Protein 2HZG (pdb70)

InterPro domains:
  IPR013341 Mandelate racemase, N-terminal domain [PF02746] (23-125)
  IPR013342 Mandelate racemase, C-terminal domain [PF13378] (148-365)
  IPR013342 Mandelate racemase, C-terminal domain [SM00922] (144-246)
  IPR029017 Enolase-like, N-terminal [G3DSA:3.30.390.10] (1-122)
  IPR029017 Enolase-like, N-terminal [SSF54826] (1-125)
  IPR034593 D-galactonate dehydratase DgoD-like [PTHR48080] (22-373)
  IPR036849 Enolase-like, C-terminal domain superfamily [G3DSA:3.20.20.120] (123-364)
  IPR036849 Enolase-like, C-terminal domain superfamily [SSF51604] (113-375)

Radius of gyration: 26.07 Å; Cα contacts (8 Å, |Δi|>4): 2060; chains: 2; bounding box: 71×56×74 Å

Foldseek 3Di:
DKFWADKAWFWFADPDDDPAPFLAGIWIKIWIDIPNFIFIFTASDDRPLLVCLQFPPAPDQQQHRLVVLGHGQDQPAPVSLVVSLVSLCRRNVVVVSSLRNLLGVSLRSLQRVQVVVFFESLVSVPFPFFAWFQAAAEEEQDLAQQVLLVVLLVCQVVPRLEYEYEDRCALVDALVRNLSNLVSNLNSNDPRGAYAYEYQQNCALVLPSLLSNLVSCVVSVHQAYENVHDLPNQQSLQSNQPPDGNHFYEYAQQASELVSQVCNVVRNRGQEYEYFSSRNSFQVSLLVSVVSCVVVVHQYEYDDQFAQLSVLRRQSSCRNVHVSRHYYDNNDRDVLRDQQWPDHFDADPVNTTTNDRTTRSRTHGDLVSSVPGGDFDFDDDPNDTSDTRDDRD/DWFWADKAWFWFADPDDDPPPAQQRIWIKIWIAIPNQIFIFIFSDDRVLLVCLQFPPAPDQQQHRLVVLGGGQDQAAPVSLVSSLVNLCRRNVVVVSSLRNLLGVSLRSLQRNLRVVFHESLVSLPFPFFAWAQAEAEEEQDLALVVLLVVLLVCVVVPHLEYEYEARCALVDDLVRNLSRLVSNLNNNDLRGAYAYEYQANCALPLVSLLSNLVSCLVSVHQEYENVHDLPNQQSLQVNQPPDGNHWYEYADQASELVSQVSCVPSNVTQEYEYQSSRHSFQNRLLVSVVVCVVRNHAYEYDDAYAQLSVLRRQSSCRNVHVSHHYYDNPDHDPLRDQQWPDHFAADPVNTTINDRTGRSHTHGDPVSSVPGGDFDFDDDPNHTSDTRDD

Nearest PDB structures (foldseek):
  2hzg-assembly1_B  TM=9.541E-01  e=4.965E-82  Cereibacter sphaeroides
  3op2-assembly1_B  TM=8.768E-01  e=7.389E-28  Bordetella bronchiseptica
  3op2-assembly1_A  TM=8.626E-01  e=6.553E-28  Bordetella bronchiseptica
  3h12-assembly1_A  TM=8.574E-01  e=2.972E-25  Bordetella bronchiseptica
  3bjs-assembly1_B  TM=8.430E-01  e=2.799E-25  Polaromonas sp. JS666

CATH classification: 3.30.390.10 (+1 more: 3.20.20.120)

Organism: Cereibacter sphaeroides (strain ATCC 17023 / DSM 158 / JCM 6121 / CCUG 31486 / LMG 2827 / NBRC 12203 / NCIMB 8253 / ATH 2.4.1.) (NCBI:txid272943)

Structure (mmCIF, N/CA/C/O backbone):
data_2HZG
#
_entry.id   2HZG
#
_cell.length_a   62.172
_cell.length_b   117.727
_cell.length_c   132.708
_cell.angle_alpha   90.00
_cell.angle_beta   90.00
_cell.angle_gamma   90.00
#
_symmetry.space_group_name_H-M   'P 21 21 21'
#
loop_
_entity.id
_entity.type
_entity.pdbx_description
1 polymer 'Mandelate racemase/muconate lactonizing enzyme/Enolase superfamily'
2 non-polymer 'SODIUM ION'
3 non-polymer GLYCEROL
4 water water
#
loop_
_atom_site.group_PDB
_atom_site.id
_atom_site.type_symbol
_atom_site.label_atom_id
_atom_site.label_alt_id
_atom_site.label_comp_id
_atom_site.label_asym_id
_atom_site.label_entity_id
_atom_site.label_seq_id
_atom_site.pdbx_PDB_ins_code
_atom_site.Cartn_x
_atom_site.Cartn_y
_atom_site.Cartn_z
_atom_site.occupancy
_atom_site.B_iso_or_equiv
_atom_site.auth_seq_id
_atom_site.auth_comp_id
_atom_site.auth_asym_id
_atom_site.auth_atom_id
_atom_site.pdbx_PDB_model_num
ATOM 1 N N . SER A 1 2 ? -8.047 -6.813 46.664 1.00 36.32 2 SER A N 1
ATOM 2 C CA . SER A 1 2 ? -7.157 -7.460 45.648 1.00 35.76 2 SER A CA 1
ATOM 3 C C . SER A 1 2 ? -6.330 -6.391 44.948 1.00 34.25 2 SER A C 1
ATOM 4 O O . SER A 1 2 ? -6.730 -5.229 44.900 1.00 35.39 2 SER A O 1
ATOM 7 N N . LEU A 1 3 ? -5.196 -6.785 44.380 1.00 32.06 3 LEU A N 1
ATOM 8 C CA . LEU A 1 3 ? -4.235 -5.826 43.844 1.00 29.52 3 LEU A CA 1
ATOM 9 C C . LEU A 1 3 ? -4.290 -5.630 42.334 1.00 27.64 3 LEU A C 1
ATOM 10 O O . LEU A 1 3 ? -4.426 -6.599 41.576 1.00 26.78 3 LEU A O 1
ATOM 15 N N . LYS A 1 4 ? -4.142 -4.373 41.926 1.00 25.54 4 LYS A N 1
ATOM 16 C CA . LYS A 1 4 ? -3.976 -3.983 40.533 1.00 25.02 4 LYS A CA 1
ATOM 17 C C . LYS A 1 4 ? -2.740 -3.089 40.398 1.00 23.89 4 LYS A C 1
ATOM 18 O O . LYS A 1 4 ? -2.469 -2.244 41.272 1.00 23.44 4 LYS A O 1
ATOM 24 N N . ILE A 1 5 ? -2.002 -3.263 39.305 1.00 22.01 5 ILE A N 1
ATOM 25 C CA . ILE A 1 5 ? -0.878 -2.374 38.992 1.00 20.84 5 ILE A CA 1
ATOM 26 C C . ILE A 1 5 ? -1.401 -0.970 38.744 1.00 20.46 5 ILE A C 1
ATOM 27 O O . ILE A 1 5 ? -2.166 -0.739 37.806 1.00 20.15 5 ILE A O 1
ATOM 32 N N . ASP A 1 6 ? -0.995 -0.028 39.594 1.00 20.10 6 ASP A N 1
ATOM 33 C CA A ASP A 1 6 ? -1.431 1.371 39.563 0.50 20.14 6 ASP A CA 1
ATOM 34 C CA B ASP A 1 6 ? -1.468 1.334 39.387 0.50 19.78 6 ASP A CA 1
ATOM 35 C C . ASP A 1 6 ? -0.375 2.297 38.951 1.00 19.73 6 ASP A C 1
ATOM 36 O O . ASP A 1 6 ? -0.675 3.397 38.526 1.00 20.58 6 ASP A O 1
ATOM 45 N N . ALA A 1 7 ? 0.885 1.868 38.973 1.00 18.51 7 ALA A N 1
ATOM 46 C CA . ALA A 1 7 ? 1.989 2.723 38.500 1.00 17.55 7 ALA A CA 1
ATOM 47 C C . ALA A 1 7 ? 3.146 1.868 38.004 1.00 16.79 7 ALA A C 1
ATOM 48 O O . ALA A 1 7 ? 3.439 0.803 38.568 1.00 15.77 7 ALA A O 1
ATOM 50 N N . VAL A 1 8 ? 3.795 2.331 36.947 1.00 16.81 8 VAL A N 1
ATOM 51 C CA . VAL A 1 8 ? 5.039 1.717 36.485 1.00 16.63 8 VAL A CA 1
ATOM 52 C C . VAL A 1 8 ? 5.907 2.882 36.105 1.00 17.50 8 VAL A C 1
ATOM 53 O O . VAL A 1 8 ? 5.631 3.572 35.106 1.00 17.13 8 VAL A O 1
ATOM 57 N N . ASP A 1 9 ? 6.943 3.114 36.913 1.00 16.38 9 ASP A N 1
ATOM 58 C CA . ASP A 1 9 ? 7.854 4.213 36.680 1.00 16.98 9 ASP A CA 1
ATOM 59 C C . ASP A 1 9 ? 9.187 3.700 36.183 1.00 16.72 9 ASP A C 1
ATOM 60 O O . ASP A 1 9 ? 9.754 2.734 36.734 1.00 16.19 9 ASP A O 1
ATOM 65 N N . LEU A 1 10 ? 9.661 4.374 35.140 1.00 16.65 10 LEU A N 1
ATOM 66 C CA . LEU A 1 10 ? 10.843 3.973 34.387 1.00 16.49 10 LEU A CA 1
ATOM 67 C C . LEU A 1 10 ? 11.945 5.002 34.576 1.00 15.91 10 LEU A C 1
ATOM 68 O O . LEU A 1 10 ? 11.769 6.168 34.225 1.00 16.83 10 LEU A O 1
ATOM 73 N N . PHE A 1 11 ? 13.087 4.546 35.087 1.00 15.80 11 PHE A N 1
ATOM 74 C CA . PHE A 1 11 ? 14.220 5.398 35.420 1.00 15.36 11 PHE A CA 1
ATOM 75 C C . PHE A 1 11 ? 15.400 5.092 34.510 1.00 15.63 11 PHE A C 1
ATOM 76 O O . PHE A 1 11 ? 16.008 4.037 34.615 1.00 15.16 11 PHE A O 1
ATOM 84 N N . TYR A 1 12 ? 15.701 6.027 33.608 1.00 16.09 12 TYR A N 1
ATOM 85 C CA . TYR A 1 12 ? 16.854 5.906 32.716 1.00 16.08 12 TYR A CA 1
ATOM 86 C C . TYR A 1 12 ? 18.058 6.395 33.522 1.00 15.56 12 TYR A C 1
ATOM 87 O O . TYR A 1 12 ? 18.143 7.572 33.844 1.00 15.89 12 TYR A O 1
ATOM 96 N N . LEU A 1 13 ? 18.959 5.485 33.887 1.00 15.25 13 LEU A N 1
ATOM 97 C CA . LEU A 1 13 ? 20.147 5.886 34.621 1.00 14.93 13 LEU A CA 1
ATOM 98 C C . LEU A 1 13 ? 21.371 5.792 33.731 1.00 15.51 13 LEU A C 1
ATOM 99 O O . LEU A 1 13 ? 21.453 4.885 32.906 1.00 14.55 13 LEU A O 1
ATOM 104 N N . SER A 1 14 ? 22.336 6.696 33.927 1.00 15.55 14 SER A N 1
ATOM 105 C CA . SER A 1 14 ? 23.578 6.612 33.163 1.00 16.60 14 SER A CA 1
ATOM 106 C C . SER A 1 14 ? 24.764 7.164 33.947 1.00 16.60 14 SER A C 1
ATOM 107 O O . SER A 1 14 ? 24.630 8.148 34.663 1.00 15.79 14 SER A O 1
ATOM 110 N N . MET A 1 15 ? 25.913 6.516 33.793 1.00 17.12 15 MET A N 1
ATOM 111 C CA . MET A 1 15 ? 27.219 7.111 34.107 1.00 18.20 15 MET A CA 1
ATOM 112 C C . MET A 1 15 ? 27.339 8.437 33.337 1.00 19.35 15 MET A C 1
ATOM 113 O O . MET A 1 15 ? 26.727 8.578 32.265 1.00 19.10 15 MET A O 1
ATOM 118 N N . PRO A 1 16 ? 28.102 9.413 33.882 1.00 20.36 16 PRO A N 1
ATOM 119 C CA . PRO A 1 16 ? 28.244 10.724 33.220 1.00 21.40 16 PRO A CA 1
ATOM 120 C C . PRO A 1 16 ? 28.855 10.616 31.819 1.00 21.81 16 PRO A C 1
ATOM 121 O O . PRO A 1 16 ? 28.506 11.387 30.933 1.00 21.68 16 PRO A O 1
ATOM 125 N N A GLU A 1 17 ? 29.765 9.663 31.663 0.60 22.25 17 GLU A N 1
ATOM 126 N N B GLU A 1 17 ? 29.771 9.672 31.613 0.40 22.16 17 GLU A N 1
ATOM 127 C CA A GLU A 1 17 ? 30.356 9.334 30.380 0.60 23.11 17 GLU A CA 1
ATOM 128 C CA B GLU A 1 17 ? 30.317 9.421 30.271 0.40 22.80 17 GLU A CA 1
ATOM 129 C C A GLU A 1 17 ? 30.039 7.871 30.072 0.60 22.55 17 GLU A C 1
ATOM 130 C C B GLU A 1 17 ? 30.371 7.925 29.940 0.40 22.47 17 GLU A C 1
ATOM 131 O O A GLU A 1 17 ? 29.987 7.023 30.979 0.60 22.78 17 GLU A O 1
ATOM 132 O O B GLU A 1 17 ? 30.915 7.113 30.694 0.40 23.15 17 GLU A O 1
ATOM 143 N N . VAL A 1 18 ? 29.786 7.581 28.804 1.00 22.23 18 VAL A N 1
ATOM 144 C CA . VAL A 1 18 ? 29.621 6.205 28.374 1.00 21.36 18 VAL A CA 1
ATOM 145 C C . VAL A 1 18 ? 30.697 6.008 27.309 1.00 21.11 18 VAL A C 1
ATOM 146 O O . VAL A 1 18 ? 30.834 6.853 26.432 1.00 20.41 18 VAL A O 1
ATOM 150 N N . THR A 1 19 ? 31.456 4.918 27.415 1.00 20.89 19 THR A N 1
ATOM 151 C CA . THR A 1 19 ? 32.504 4.582 26.456 1.00 21.80 19 THR A CA 1
ATOM 152 C C . THR A 1 19 ? 32.052 3.488 25.499 1.00 22.25 19 THR A C 1
ATOM 153 O O . THR A 1 19 ? 30.941 2.951 25.624 1.00 21.67 19 THR A O 1
ATOM 157 N N . ASP A 1 20 ? 32.943 3.150 24.559 1.00 23.10 20 ASP A N 1
ATOM 158 C CA . ASP A 1 20 ? 32.715 2.068 23.601 1.00 23.94 20 ASP A CA 1
ATOM 159 C C . ASP A 1 20 ? 33.154 0.689 24.105 1.00 23.84 20 ASP A C 1
ATOM 160 O O . ASP A 1 20 ? 33.148 -0.275 23.337 1.00 24.05 20 ASP A O 1
ATOM 165 N N . ALA A 1 21 ? 33.511 0.573 25.384 1.00 22.71 21 ALA A N 1
ATOM 166 C CA . ALA A 1 21 ? 33.629 -0.753 25.998 1.00 22.42 21 ALA A CA 1
ATOM 167 C C . ALA A 1 21 ? 32.281 -1.500 25.901 1.00 22.38 21 ALA A C 1
ATOM 168 O O . ALA A 1 21 ? 31.215 -0.884 26.046 1.00 21.63 21 ALA A O 1
ATOM 170 N N . ALA A 1 22 ? 32.346 -2.825 25.687 1.00 22.31 22 ALA A N 1
ATOM 171 C CA . ALA A 1 22 ? 31.157 -3.693 25.655 1.00 22.48 22 ALA A CA 1
ATOM 172 C C . ALA A 1 22 ? 30.752 -4.035 27.090 1.00 22.30 22 ALA A C 1
ATOM 173 O O . ALA A 1 22 ? 30.862 -5.187 27.549 1.00 23.22 22 ALA A O 1
ATOM 175 N N . ASP A 1 23 ? 30.274 -3.014 27.787 1.00 21.28 23 ASP A N 1
ATOM 176 C CA . ASP A 1 23 ? 30.126 -3.068 29.232 1.00 20.36 23 ASP A CA 1
ATOM 177 C C . ASP A 1 23 ? 28.748 -2.519 29.544 1.00 18.98 23 ASP A C 1
ATOM 178 O O . ASP A 1 23 ? 28.538 -1.316 29.469 1.00 18.81 23 ASP A O 1
ATOM 183 N N . GLY A 1 24 ? 27.811 -3.421 29.844 1.00 18.24 24 GLY A N 1
ATOM 184 C CA . GLY A 1 24 ? 26.416 -3.070 30.149 1.00 18.08 24 GLY A CA 1
ATOM 185 C C . GLY A 1 24 ? 26.178 -2.368 31.483 1.00 17.68 24 GLY A C 1
ATOM 186 O O . GLY A 1 24 ? 25.048 -1.983 31.798 1.00 18.02 24 GLY A O 1
ATOM 187 N N . SER A 1 25 ? 27.225 -2.188 32.280 1.00 16.71 25 SER A N 1
ATOM 188 C CA . SER A 1 25 ? 27.064 -1.540 33.588 1.00 15.48 25 SER A CA 1
ATOM 189 C C . SER A 1 25 ? 27.114 -0.016 33.513 1.00 15.59 25 SER A C 1
ATOM 190 O O . SER A 1 25 ? 26.948 0.659 34.530 1.00 15.57 25 SER A O 1
ATOM 193 N N . GLN A 1 26 ? 27.305 0.526 32.309 1.00 15.03 26 GLN A N 1
ATOM 194 C CA . GLN A 1 26 ? 27.468 1.978 32.125 1.00 15.21 26 GLN A CA 1
ATOM 195 C C . GLN A 1 26 ? 26.162 2.751 32.174 1.00 14.88 26 GLN A C 1
ATOM 196 O O . GLN A 1 26 ? 26.169 3.947 32.411 1.00 15.27 26 GLN A O 1
ATOM 202 N N . ASP A 1 27 ? 25.055 2.067 31.915 1.00 14.23 27 ASP A N 1
ATOM 203 C CA . ASP A 1 27 ? 23.747 2.683 32.017 1.00 15.25 27 ASP A CA 1
ATOM 204 C C . ASP A 1 27 ? 22.742 1.628 32.451 1.00 14.88 27 ASP A C 1
ATOM 205 O O . ASP A 1 27 ? 23.119 0.458 32.613 1.00 15.11 27 ASP A O 1
ATOM 210 N N . ALA A 1 28 ? 21.509 2.042 32.723 1.00 14.41 28 ALA A N 1
ATOM 211 C CA . ALA A 1 28 ? 20.488 1.116 33.215 1.00 14.60 28 ALA A CA 1
ATOM 212 C C . ALA A 1 28 ? 19.101 1.660 32.946 1.00 14.59 28 ALA A C 1
ATOM 213 O O . ALA A 1 28 ? 18.902 2.869 32.860 1.00 15.05 28 ALA A O 1
ATOM 215 N N . LEU A 1 29 ? 18.143 0.753 32.802 1.00 14.79 29 LEU A N 1
ATOM 216 C CA . LEU A 1 29 ? 16.745 1.139 32.863 1.00 15.65 29 LEU A CA 1
ATOM 217 C C . LEU A 1 29 ? 16.115 0.396 34.039 1.00 15.20 29 LEU A C 1
ATOM 218 O O . LEU A 1 29 ? 15.962 -0.820 33.992 1.00 15.72 29 LEU A O 1
ATOM 223 N N . LEU A 1 30 ? 15.794 1.136 35.102 1.00 15.43 30 LEU A N 1
ATOM 224 C CA . LEU A 1 30 ? 15.167 0.543 36.281 1.00 15.38 30 LEU A CA 1
ATOM 225 C C . LEU A 1 30 ? 13.654 0.730 36.212 1.00 15.20 30 LEU A C 1
ATOM 226 O O . LEU A 1 30 ? 13.158 1.692 35.638 1.00 14.21 30 LEU A O 1
ATOM 231 N N . VAL A 1 31 ? 12.929 -0.210 36.793 1.00 14.91 31 VAL A N 1
ATOM 232 C CA . VAL A 1 31 ? 11.486 -0.231 36.659 1.00 15.14 31 VAL A CA 1
ATOM 233 C C . VAL A 1 31 ? 10.918 -0.389 38.051 1.00 15.20 31 VAL A C 1
ATOM 234 O O . VAL A 1 31 ? 11.215 -1.374 38.731 1.00 14.46 31 VAL A O 1
ATOM 238 N N . ARG A 1 32 ? 10.110 0.582 38.472 1.00 15.46 32 ARG A N 1
ATOM 239 C CA . ARG A 1 32 ? 9.423 0.472 39.755 1.00 16.10 32 ARG A CA 1
ATOM 240 C C . ARG A 1 32 ? 7.946 0.281 39.486 1.00 16.46 32 ARG A C 1
ATOM 241 O O . ARG A 1 32 ? 7.304 1.156 38.899 1.00 17.17 32 ARG A O 1
ATOM 249 N N . VAL A 1 33 ? 7.410 -0.856 39.912 1.00 16.01 33 VAL A N 1
ATOM 250 C CA . VAL A 1 33 ? 5.990 -1.137 39.762 1.00 16.76 33 VAL A CA 1
ATOM 251 C C . VAL A 1 33 ? 5.317 -0.915 41.127 1.00 17.01 33 VAL A C 1
ATOM 252 O O . VAL A 1 33 ? 5.868 -1.322 42.165 1.00 17.57 33 VAL A O 1
ATOM 256 N N . ALA A 1 34 ? 4.162 -0.251 41.120 1.00 16.75 34 ALA A N 1
ATOM 257 C CA . ALA A 1 34 ? 3.352 -0.070 42.328 1.00 17.90 34 ALA A CA 1
ATOM 258 C C . ALA A 1 34 ? 1.990 -0.725 42.136 1.00 18.61 34 ALA A C 1
ATOM 259 O O . ALA A 1 34 ? 1.326 -0.507 41.119 1.00 18.19 34 ALA A O 1
ATOM 261 N N . ALA A 1 35 ? 1.572 -1.505 43.124 1.00 20.21 35 ALA A N 1
ATOM 262 C CA . ALA A 1 35 ? 0.233 -2.078 43.129 1.00 21.76 35 ALA A CA 1
ATOM 263 C C . ALA A 1 35 ? -0.325 -1.881 44.531 1.00 22.92 35 ALA A C 1
ATOM 264 O O . ALA A 1 35 ? 0.076 -2.575 45.465 1.00 23.20 35 ALA A O 1
ATOM 266 N N . GLY A 1 36 ? -1.217 -0.908 44.675 1.00 24.10 36 GLY A N 1
ATOM 267 C CA . GLY A 1 36 ? -1.857 -0.625 45.971 1.00 25.80 36 GLY A CA 1
ATOM 268 C C . GLY A 1 36 ? -0.850 -0.378 47.076 1.00 26.39 36 GLY A C 1
ATOM 269 O O . GLY A 1 36 ? -0.916 -1.011 48.121 1.00 26.74 36 GLY A O 1
ATOM 270 N N . GLY A 1 37 ? 0.110 0.504 46.824 1.00 26.55 37 GLY A N 1
ATOM 271 C CA . GLY A 1 37 ? 1.120 0.840 47.837 1.00 27.51 37 GLY A CA 1
ATOM 272 C C . GLY A 1 37 ? 2.272 -0.147 47.968 1.00 27.46 37 GLY A C 1
ATOM 273 O O . GLY A 1 37 ? 3.293 0.161 48.594 1.00 28.10 37 GLY A O 1
ATOM 274 N N . HIS A 1 38 ? 2.114 -1.342 47.398 1.00 26.43 38 HIS A N 1
ATOM 275 C CA . HIS A 1 38 ? 3.183 -2.336 47.402 1.00 25.27 38 HIS A CA 1
ATOM 276 C C . HIS A 1 38 ? 4.111 -2.093 46.210 1.00 24.28 38 HIS A C 1
ATOM 277 O O . HIS A 1 38 ? 3.635 -1.842 45.104 1.00 23.54 38 HIS A O 1
ATOM 284 N N . ILE A 1 39 ? 5.422 -2.174 46.451 1.00 22.32 39 ILE A N 1
ATOM 285 C CA . ILE A 1 39 ? 6.438 -1.801 45.461 1.00 21.65 39 ILE A CA 1
ATOM 286 C C . ILE A 1 39 ? 7.259 -3.019 45.035 1.00 19.90 39 ILE A C 1
ATOM 287 O O . ILE A 1 39 ? 7.515 -3.929 45.829 1.00 19.83 39 ILE A O 1
ATOM 292 N N . GLY A 1 40 ? 7.652 -3.047 43.769 1.00 18.08 40 GLY A N 1
ATOM 293 C CA . GLY A 1 40 ? 8.702 -3.951 43.326 1.00 16.04 40 GLY A CA 1
ATOM 294 C C . GLY A 1 40 ? 9.589 -3.269 42.312 1.00 15.94 40 GLY A C 1
ATOM 295 O O . GLY A 1 40 ? 9.144 -2.370 41.583 1.00 15.66 40 GLY A O 1
ATOM 296 N N . TRP A 1 41 ? 10.845 -3.702 42.252 1.00 15.26 41 TRP A N 1
ATOM 297 C CA . TRP A 1 41 ? 11.801 -3.117 41.329 1.00 14.94 41 TRP A CA 1
ATOM 298 C C . TRP A 1 41 ? 12.350 -4.179 40.418 1.00 14.70 41 TRP A C 1
ATOM 299 O O . TRP A 1 41 ? 12.528 -5.341 40.822 1.00 13.56 41 TRP A O 1
ATOM 310 N N . GLY A 1 42 ? 12.661 -3.756 39.199 1.00 14.36 42 GLY A N 1
ATOM 311 C CA . GLY A 1 42 ? 13.350 -4.610 38.242 1.00 14.39 42 GLY A CA 1
ATOM 312 C C . GLY A 1 42 ? 14.292 -3.775 37.383 1.00 14.47 42 GLY A C 1
ATOM 313 O O . GLY A 1 42 ? 14.301 -2.545 37.469 1.00 13.68 42 GLY A O 1
ATOM 314 N N . GLU A 1 43 ? 15.081 -4.453 36.556 1.00 14.71 43 GLU A N 1
ATOM 315 C CA . GLU A 1 43 ? 16.052 -3.799 35.703 1.00 15.79 43 GLU A CA 1
ATOM 316 C C . GLU A 1 43 ? 16.023 -4.457 34.306 1.00 15.61 43 GLU A C 1
ATOM 317 O O . GLU A 1 43 ? 16.060 -5.686 34.184 1.00 15.62 43 GLU A O 1
ATOM 323 N N . CYS A 1 44 ? 15.927 -3.626 33.268 1.00 16.05 44 CYS A N 1
ATOM 324 C CA . CYS A 1 44 ? 16.014 -4.110 31.886 1.00 17.09 44 CYS A CA 1
ATOM 325 C C . CYS A 1 44 ? 17.473 -4.042 31.449 1.00 17.76 44 CYS A C 1
ATOM 326 O O . CYS A 1 44 ? 18.114 -2.999 31.589 1.00 18.48 44 CYS A O 1
ATOM 329 N N . GLU A 1 45 ? 18.001 -5.142 30.930 1.00 18.08 45 GLU A N 1
ATOM 330 C CA . GLU A 1 45 ? 19.353 -5.104 30.376 1.00 18.90 45 GLU A CA 1
ATOM 331 C C . GLU A 1 45 ? 19.221 -4.812 28.881 1.00 18.50 45 GLU A C 1
ATOM 332 O O . GLU A 1 45 ? 19.234 -5.710 28.039 1.00 19.06 45 GLU A O 1
ATOM 338 N N . ALA A 1 46 ? 19.070 -3.535 28.563 1.00 17.83 46 ALA A N 1
ATOM 339 C CA . ALA A 1 46 ? 18.541 -3.152 27.274 1.00 17.38 46 ALA A CA 1
ATOM 340 C C . ALA A 1 46 ? 18.866 -1.699 27.077 1.00 17.45 46 ALA A C 1
ATOM 341 O O . ALA A 1 46 ? 19.183 -0.994 28.047 1.00 17.86 46 ALA A O 1
ATOM 343 N N . ALA A 1 47 ? 18.700 -1.237 25.842 1.00 16.63 47 ALA A N 1
ATOM 344 C CA . ALA A 1 47 ? 18.817 0.181 25.515 1.00 16.01 47 ALA A CA 1
ATOM 345 C C . ALA A 1 47 ? 17.645 0.905 26.171 1.00 15.19 47 ALA A C 1
ATOM 346 O O . ALA A 1 47 ? 16.491 0.612 25.868 1.00 14.63 47 ALA A O 1
ATOM 348 N N . PRO A 1 48 ? 17.934 1.807 27.123 1.00 15.45 48 PRO A N 1
ATOM 349 C CA . PRO A 1 48 ? 16.847 2.437 27.874 1.00 14.90 48 PRO A CA 1
ATOM 350 C C . PRO A 1 48 ? 15.830 3.236 27.077 1.00 15.00 48 PRO A C 1
ATOM 351 O O . PRO A 1 48 ? 14.655 3.063 27.325 1.00 14.65 48 PRO A O 1
ATOM 355 N N . LEU A 1 49 ? 16.254 4.108 26.153 1.00 13.99 49 LEU A N 1
ATOM 356 C CA . LEU A 1 49 ? 15.274 4.922 25.459 1.00 13.77 49 LEU A CA 1
ATOM 357 C C . LEU A 1 49 ? 14.348 4.115 24.526 1.00 13.13 49 LEU A C 1
ATOM 358 O O . LEU A 1 49 ? 13.147 4.338 24.541 1.00 13.24 49 LEU A O 1
ATOM 363 N N . PRO A 1 50 ? 14.901 3.211 23.692 1.00 13.47 50 PRO A N 1
ATOM 364 C CA . PRO A 1 50 ? 14.022 2.337 22.894 1.00 13.12 50 PRO A CA 1
ATOM 365 C C . PRO A 1 50 ? 13.079 1.516 23.756 1.00 13.71 50 PRO A C 1
ATOM 366 O O . PRO A 1 50 ? 11.931 1.296 23.364 1.00 14.18 50 PRO A O 1
ATOM 370 N N . SER A 1 51 ? 13.551 1.062 24.924 1.00 13.54 51 SER A N 1
ATOM 371 C CA . SER A 1 51 ? 12.695 0.338 25.860 1.00 13.88 51 SER A CA 1
ATOM 372 C C . SER A 1 51 ? 11.585 1.227 26.412 1.00 13.69 51 SER A C 1
ATOM 373 O O . SER A 1 51 ? 10.426 0.817 26.412 1.00 13.48 51 SER A O 1
ATOM 376 N N . ILE A 1 52 ? 11.931 2.432 26.875 1.00 13.76 52 ILE A N 1
ATOM 377 C CA . ILE A 1 52 ? 10.906 3.387 27.325 1.00 14.59 52 ILE A CA 1
ATOM 378 C C . ILE A 1 52 ? 9.899 3.656 26.193 1.00 14.86 52 ILE A C 1
ATOM 379 O O . ILE A 1 52 ? 8.692 3.677 26.426 1.00 14.34 52 ILE A O 1
ATOM 384 N N . ALA A 1 53 ? 10.406 3.866 24.969 1.00 15.39 53 ALA A N 1
ATOM 385 C CA . ALA A 1 53 ? 9.532 4.044 23.799 1.00 15.59 53 ALA A CA 1
ATOM 386 C C . ALA A 1 53 ? 8.577 2.865 23.582 1.00 15.51 53 ALA A C 1
ATOM 387 O O . ALA A 1 53 ? 7.393 3.084 23.314 1.00 16.40 53 ALA A O 1
ATOM 389 N N . ALA A 1 54 ? 9.070 1.632 23.732 1.00 15.35 54 ALA A N 1
ATOM 390 C CA . ALA A 1 54 ? 8.227 0.430 23.690 1.00 15.14 54 ALA A CA 1
ATOM 391 C C . ALA A 1 54 ? 7.129 0.452 24.763 1.00 14.89 54 ALA A C 1
ATOM 392 O O . ALA A 1 54 ? 6.024 -0.032 24.540 1.00 14.40 54 ALA A O 1
ATOM 394 N N . PHE A 1 55 ? 7.437 1.009 25.930 1.00 15.12 55 PHE A N 1
ATOM 395 C CA . PHE A 1 55 ? 6.435 1.136 27.008 1.00 15.35 55 PHE A CA 1
ATOM 396 C C . PHE A 1 55 ? 5.282 2.109 26.726 1.00 15.53 55 PHE A C 1
ATOM 397 O O . PHE A 1 55 ? 4.135 1.827 27.092 1.00 15.71 55 PHE A O 1
ATOM 405 N N . VAL A 1 56 ? 5.586 3.241 26.089 1.00 15.73 56 VAL A N 1
ATOM 406 C CA . VAL A 1 56 ? 4.619 4.349 25.992 1.00 16.37 56 VAL A CA 1
ATOM 407 C C . VAL A 1 56 ? 4.145 4.720 24.585 1.00 16.79 56 VAL A C 1
ATOM 408 O O . VAL A 1 56 ? 3.327 5.613 24.450 1.00 16.52 56 VAL A O 1
ATOM 412 N N . CYS A 1 57 ? 4.685 4.081 23.545 1.00 16.51 57 CYS A N 1
ATOM 413 C CA . CYS A 1 57 ? 4.417 4.535 22.180 1.00 16.86 57 CYS A CA 1
ATOM 414 C C . CYS A 1 57 ? 2.926 4.505 21.818 1.00 16.56 57 CYS A C 1
ATOM 415 O O . CYS A 1 57 ? 2.182 3.687 22.337 1.00 16.33 57 CYS A O 1
ATOM 418 N N . PRO A 1 58 ? 2.498 5.385 20.898 1.00 16.97 58 PRO A N 1
ATOM 419 C CA . PRO A 1 58 ? 1.155 5.206 20.336 1.00 16.99 58 PRO A CA 1
ATOM 420 C C . PRO A 1 58 ? 1.055 3.812 19.715 1.00 17.53 58 PRO A C 1
ATOM 421 O O . PRO A 1 58 ? 2.041 3.300 19.165 1.00 17.80 58 PRO A O 1
ATOM 425 N N . LYS A 1 59 ? -0.090 3.155 19.825 1.00 17.60 59 LYS A N 1
ATOM 426 C CA . LYS A 1 59 ? -0.184 1.838 19.201 1.00 17.68 59 LYS A CA 1
ATOM 427 C C . LYS A 1 59 ? -0.112 1.954 17.670 1.00 17.07 59 LYS A C 1
ATOM 428 O O . LYS A 1 59 ? -0.452 3.003 17.093 1.00 16.92 59 LYS A O 1
ATOM 434 N N . SER A 1 60 ? 0.349 0.890 17.022 1.00 16.56 60 SER A N 1
ATOM 435 C CA . SER A 1 60 ? 0.370 0.829 15.564 1.00 16.79 60 SER A CA 1
ATOM 436 C C . SER A 1 60 ? -0.866 0.100 15.059 1.00 16.62 60 SER A C 1
ATOM 437 O O . SER A 1 60 ? -1.396 0.406 13.993 1.00 16.24 60 SER A O 1
ATOM 440 N N . HIS A 1 61 ? -1.299 -0.865 15.855 1.00 16.89 61 HIS A N 1
ATOM 441 C CA . HIS A 1 61 ? -2.464 -1.702 15.587 1.00 18.01 61 HIS A CA 1
ATOM 442 C C . HIS A 1 61 ? -2.608 -2.663 16.771 1.00 18.26 61 HIS A C 1
ATOM 443 O O . HIS A 1 61 ? -1.888 -2.516 17.765 1.00 18.27 61 HIS A O 1
ATOM 450 N N . GLY A 1 62 ? -3.547 -3.609 16.680 1.00 18.75 62 GLY A N 1
ATOM 451 C CA . GLY A 1 62 ? -3.916 -4.485 17.802 1.00 18.14 62 GLY A CA 1
ATOM 452 C C . GLY A 1 62 ? -2.836 -5.382 18.376 1.00 18.35 62 GLY A C 1
ATOM 453 O O . GLY A 1 62 ? -2.887 -5.740 19.557 1.00 18.03 62 GLY A O 1
ATOM 454 N N . VAL A 1 63 ? -1.858 -5.779 17.557 1.00 18.54 63 VAL A N 1
ATOM 455 C CA . VAL A 1 63 ? -0.732 -6.581 18.079 1.00 18.58 63 VAL A CA 1
ATOM 456 C C . VAL A 1 63 ? 0.600 -5.821 18.015 1.00 18.41 63 VAL A C 1
ATOM 457 O O . VAL A 1 63 ? 1.696 -6.411 18.032 1.00 17.86 63 VAL A O 1
ATOM 461 N N . CYS A 1 64 ? 0.478 -4.494 17.953 1.00 17.87 64 CYS A N 1
ATOM 462 C CA . CYS A 1 64 ? 1.617 -3.607 18.145 1.00 17.45 64 CYS A CA 1
ATOM 463 C C . CYS A 1 64 ? 1.210 -2.441 19.082 1.00 17.32 64 CYS A C 1
ATOM 464 O O . CYS A 1 64 ? 1.204 -1.273 18.701 1.00 16.95 64 CYS A O 1
ATOM 467 N N . ARG A 1 65 ? 0.850 -2.795 20.309 1.00 16.36 65 ARG A N 1
ATOM 468 C CA . ARG A 1 65 ? 0.492 -1.813 21.322 1.00 16.88 65 ARG A CA 1
ATOM 469 C C . ARG A 1 65 ? 1.693 -1.505 22.195 1.00 15.94 65 ARG A C 1
ATOM 470 O O . ARG A 1 65 ? 2.592 -2.335 22.305 1.00 16.21 65 ARG A O 1
ATOM 478 N N . PRO A 1 66 ? 1.689 -0.334 22.853 1.00 15.75 66 PRO A N 1
ATOM 479 C CA . PRO A 1 66 ? 2.728 -0.058 23.851 1.00 15.29 66 PRO A CA 1
ATOM 480 C C . PRO A 1 66 ? 2.652 -1.100 24.959 1.00 15.24 66 PRO A C 1
ATOM 481 O O . PRO A 1 66 ? 1.559 -1.569 25.301 1.00 15.13 66 PRO A O 1
ATOM 485 N N . VAL A 1 67 ? 3.798 -1.466 25.522 1.00 15.10 67 VAL A N 1
ATOM 486 C CA . VAL A 1 67 ? 3.807 -2.440 26.607 1.00 15.16 67 VAL A CA 1
ATOM 487 C C . VAL A 1 67 ? 2.851 -2.054 27.763 1.00 15.40 67 VAL A C 1
ATOM 488 O O . VAL A 1 67 ? 2.210 -2.925 28.347 1.00 15.43 67 VAL A O 1
ATOM 492 N N A SER A 1 68 ? 2.747 -0.758 28.061 0.50 15.54 68 SER A N 1
ATOM 493 N N B SER A 1 68 ? 2.776 -0.756 28.057 0.50 15.69 68 SER A N 1
ATOM 494 C CA A SER A 1 68 ? 1.907 -0.254 29.162 0.50 15.95 68 SER A CA 1
ATOM 495 C CA B SER A 1 68 ? 1.918 -0.211 29.115 0.50 16.30 68 SER A CA 1
ATOM 496 C C A SER A 1 68 ? 0.437 -0.683 29.085 0.50 16.50 68 SER A C 1
ATOM 497 C C B SER A 1 68 ? 0.495 -0.782 29.072 0.50 16.64 68 SER A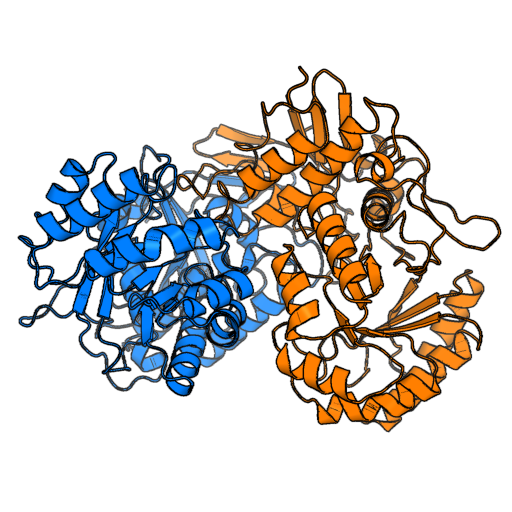 C 1
ATOM 498 O O A SER A 1 68 ? -0.225 -0.816 30.115 0.50 16.65 68 SER A O 1
ATOM 499 O O B SER A 1 68 ? -0.057 -1.154 30.106 0.50 16.71 68 SER A O 1
ATOM 504 N N . ASP A 1 69 ? -0.068 -0.860 27.865 1.00 17.13 69 ASP A N 1
ATOM 505 C CA . ASP A 1 69 ? -1.460 -1.316 27.633 1.00 18.03 69 ASP A CA 1
ATOM 506 C C . ASP A 1 69 ? -1.759 -2.674 28.248 1.00 17.61 69 ASP A C 1
ATOM 507 O O . ASP A 1 69 ? -2.904 -2.965 28.589 1.00 17.94 69 ASP A O 1
ATOM 512 N N . SER A 1 70 ? -0.735 -3.519 28.347 1.00 16.74 70 SER A N 1
ATOM 513 C CA . SER A 1 70 ? -0.892 -4.871 28.872 1.00 15.38 70 SER A CA 1
ATOM 514 C C . SER A 1 70 ? -0.478 -5.003 30.332 1.00 15.12 70 SER A C 1
ATOM 515 O O . SER A 1 70 ? -0.494 -6.105 30.884 1.00 15.00 70 SER A O 1
ATOM 518 N N . VAL A 1 71 ? -0.064 -3.892 30.934 1.00 14.65 71 VAL A N 1
ATOM 519 C CA . VAL A 1 71 ? 0.519 -3.910 32.267 1.00 15.27 71 VAL A CA 1
ATOM 520 C C . VAL A 1 71 ? -0.266 -3.011 33.253 1.00 16.22 71 VAL A C 1
ATOM 521 O O . VAL A 1 71 ? -0.716 -3.483 34.303 1.00 16.29 71 VAL A O 1
ATOM 525 N N . LEU A 1 72 ? -0.402 -1.731 32.924 1.00 17.67 72 LEU A N 1
ATOM 526 C CA . LEU A 1 72 ? -1.127 -0.785 33.790 1.00 20.09 72 LEU A CA 1
ATOM 527 C C . LEU A 1 72 ? -2.555 -1.233 33.977 1.00 19.92 72 LEU A C 1
ATOM 528 O O . LEU A 1 72 ? -3.246 -1.523 33.000 1.00 20.12 72 LEU A O 1
ATOM 533 N N . GLY A 1 73 ? -2.989 -1.311 35.233 1.00 20.18 73 GLY A N 1
ATOM 534 C CA . GLY A 1 73 ? -4.398 -1.613 35.547 1.00 19.83 73 GLY A CA 1
ATOM 535 C C . GLY A 1 73 ? -4.639 -3.095 35.667 1.00 20.06 73 GLY A C 1
ATOM 536 O O . GLY A 1 73 ? -5.734 -3.525 36.027 1.00 20.42 73 GLY A O 1
ATOM 537 N N . GLN A 1 74 ? -3.617 -3.894 35.360 1.00 19.54 74 GLN A N 1
ATOM 538 C CA . GLN A 1 74 ? -3.743 -5.358 35.427 1.00 18.89 74 GLN A CA 1
ATOM 539 C C . GLN A 1 74 ? -3.811 -5.903 36.852 1.00 19.40 74 GLN A C 1
ATOM 540 O O . GLN A 1 74 ? -3.116 -5.407 37.742 1.00 18.53 74 GLN A O 1
ATOM 546 N N . ARG A 1 75 ? -4.632 -6.936 37.053 1.00 20.05 75 ARG A N 1
ATOM 547 C CA . ARG A 1 75 ? -4.753 -7.578 38.358 1.00 22.07 75 ARG A CA 1
ATOM 548 C C . ARG A 1 75 ? -3.505 -8.387 38.650 1.00 22.96 75 ARG A C 1
ATOM 549 O O . ARG A 1 75 ? -2.981 -9.076 37.765 1.00 22.51 75 ARG A O 1
ATOM 557 N N . LEU A 1 76 ? -3.045 -8.299 39.894 1.00 24.40 76 LEU A N 1
ATOM 558 C CA . LEU A 1 76 ? -1.843 -8.975 40.329 1.00 26.27 76 LEU A CA 1
ATOM 559 C C . LEU A 1 76 ? -2.104 -9.613 41.692 1.00 28.26 76 LEU A C 1
ATOM 560 O O . LEU A 1 76 ? -1.681 -9.091 42.749 1.00 28.46 76 LEU A O 1
ATOM 565 N N . ASP A 1 77 ? -2.820 -10.736 41.640 1.00 29.94 77 ASP A N 1
ATOM 566 C CA . ASP A 1 77 ? -3.277 -11.477 42.819 1.00 31.60 77 ASP A CA 1
ATOM 567 C C . ASP A 1 77 ? -2.382 -12.654 43.191 1.00 31.81 77 ASP A C 1
ATOM 568 O O . ASP A 1 77 ? -2.672 -13.353 44.173 1.00 33.42 77 ASP A O 1
ATOM 573 N N . GLY A 1 78 ? -1.319 -12.886 42.421 1.00 30.00 78 GLY A N 1
ATOM 574 C CA . GLY A 1 78 ? -0.416 -13.997 42.680 1.00 28.25 78 GLY A CA 1
ATOM 575 C C . GLY A 1 78 ? 0.459 -14.298 41.477 1.00 26.96 78 GLY A C 1
ATOM 576 O O . GLY A 1 78 ? 0.284 -13.687 40.424 1.00 26.10 78 GLY A O 1
ATOM 577 N N . PRO A 1 79 ? 1.421 -15.229 41.633 1.00 26.53 79 PRO A N 1
ATOM 578 C CA . PRO A 1 79 ? 2.374 -15.579 40.583 1.00 25.79 79 PRO A CA 1
ATOM 579 C C . PRO A 1 79 ? 1.750 -15.862 39.217 1.00 25.04 79 PRO A C 1
ATOM 580 O O . PRO A 1 79 ? 2.318 -15.474 38.203 1.00 24.71 79 PRO A O 1
ATOM 584 N N . ASP A 1 80 ? 0.603 -16.539 39.193 1.00 24.09 80 ASP A N 1
ATOM 585 C CA . ASP A 1 80 ? -0.091 -16.839 37.951 1.00 23.70 80 ASP A CA 1
ATOM 586 C C . ASP A 1 80 ? -0.431 -15.609 37.125 1.00 22.41 80 ASP A C 1
ATOM 587 O O . ASP A 1 80 ? -0.487 -15.707 35.910 1.00 22.35 80 ASP A O 1
ATOM 592 N N . ASP A 1 81 ? -0.687 -14.472 37.779 1.00 21.39 81 ASP A N 1
ATOM 593 C CA . ASP A 1 81 ? -0.931 -13.211 37.064 1.00 20.47 81 ASP A CA 1
ATOM 594 C C . ASP A 1 81 ? 0.309 -12.669 36.364 1.00 19.24 81 ASP A C 1
ATOM 595 O O . ASP A 1 81 ? 0.176 -11.973 35.376 1.00 18.12 81 ASP A O 1
ATOM 600 N N . ILE A 1 82 ? 1.500 -12.995 36.874 1.00 18.26 82 ILE A N 1
ATOM 601 C CA . ILE A 1 82 ? 2.746 -12.573 36.216 1.00 17.67 82 ILE A CA 1
ATOM 602 C C . ILE A 1 82 ? 2.840 -13.215 34.837 1.00 17.34 82 ILE A C 1
ATOM 603 O O . ILE A 1 82 ? 3.025 -12.520 33.835 1.00 16.62 82 ILE A O 1
ATOM 608 N N . ALA A 1 83 ? 2.686 -14.536 34.807 1.00 17.80 83 ALA A N 1
ATOM 609 C CA . ALA A 1 83 ? 2.602 -15.304 33.556 1.00 18.38 83 ALA A CA 1
ATOM 610 C C . ALA A 1 83 ? 1.526 -14.744 32.628 1.00 18.21 83 ALA A C 1
ATOM 611 O O . ALA A 1 83 ? 1.759 -14.561 31.419 1.00 17.80 83 ALA A O 1
ATOM 613 N N . ARG A 1 84 ? 0.366 -14.432 33.206 1.00 17.90 84 ARG A N 1
ATOM 614 C CA . ARG A 1 84 ? -0.757 -13.911 32.439 1.00 17.92 84 ARG A CA 1
ATOM 615 C C . ARG A 1 84 ? -0.403 -12.575 31.794 1.00 17.02 84 ARG A C 1
ATOM 616 O O . ARG A 1 84 ? -0.654 -12.357 30.602 1.00 16.68 84 ARG A O 1
ATOM 624 N N . ILE A 1 85 ? 0.172 -11.682 32.590 1.00 16.19 85 ILE A N 1
ATOM 625 C CA . ILE A 1 85 ? 0.547 -10.371 32.109 1.00 15.80 85 ILE A CA 1
ATOM 626 C C . ILE A 1 85 ? 1.631 -10.451 31.025 1.00 15.80 85 ILE A C 1
ATOM 627 O O . ILE A 1 85 ? 1.554 -9.748 29.998 1.00 15.90 85 ILE A O 1
ATOM 632 N N . ALA A 1 86 ? 2.652 -11.276 31.269 1.00 14.80 86 ALA A N 1
ATOM 633 C CA . ALA A 1 86 ? 3.721 -11.505 30.277 1.00 15.31 86 ALA A CA 1
ATOM 634 C C . ALA A 1 86 ? 3.189 -12.052 28.937 1.00 15.39 86 ALA A C 1
ATOM 635 O O . ALA A 1 86 ? 3.605 -11.605 27.871 1.00 15.11 86 ALA A O 1
ATOM 637 N N . ALA A 1 87 ? 2.278 -13.023 28.995 1.00 15.56 87 ALA A N 1
ATOM 638 C CA . ALA A 1 87 ? 1.602 -13.530 27.778 1.00 15.59 87 ALA A CA 1
ATOM 639 C C . ALA A 1 87 ? 0.800 -12.438 27.054 1.00 15.85 87 ALA A C 1
ATOM 640 O O . ALA A 1 87 ? 0.781 -12.390 25.827 1.00 15.28 87 ALA A O 1
ATOM 642 N N . LEU A 1 88 ? 0.154 -11.559 27.820 1.00 16.10 88 LEU A N 1
ATOM 643 C CA . LEU A 1 88 ? -0.605 -10.432 27.256 1.00 17.21 88 LEU A CA 1
ATOM 644 C C . LEU A 1 88 ? 0.311 -9.468 26.489 1.00 17.01 88 LEU A C 1
ATOM 645 O O . LEU A 1 88 ? 0.009 -9.072 25.369 1.00 16.78 88 LEU A O 1
ATOM 650 N N . VAL A 1 89 ? 1.429 -9.092 27.104 1.00 16.70 89 VAL A N 1
ATOM 651 C CA . VAL A 1 89 ? 2.453 -8.287 26.407 1.00 16.62 89 VAL A CA 1
ATOM 652 C C . VAL A 1 89 ? 2.917 -9.013 25.155 1.00 16.79 89 VAL A C 1
ATOM 653 O O . VAL A 1 89 ? 3.001 -8.401 24.106 1.00 17.76 89 VAL A O 1
ATOM 657 N N . GLY A 1 90 ? 3.209 -10.311 25.270 1.00 17.14 90 GLY A N 1
ATOM 658 C CA . GLY A 1 90 ? 3.600 -11.155 24.141 1.00 18.12 90 GLY A CA 1
ATOM 659 C C . GLY A 1 90 ? 2.623 -11.104 22.969 1.00 19.60 90 GLY A C 1
ATOM 660 O O . GLY A 1 90 ? 3.025 -11.118 21.805 1.00 19.69 90 GLY A O 1
ATOM 661 N N . TYR A 1 91 ? 1.331 -11.029 23.275 1.00 19.79 91 TYR A N 1
ATOM 662 C CA . TYR A 1 91 ? 0.316 -10.975 22.239 1.00 20.19 91 TYR A CA 1
ATOM 663 C C . TYR A 1 91 ? 0.120 -9.547 21.726 1.00 19.08 91 TYR A C 1
ATOM 664 O O . TYR A 1 91 ? 0.238 -9.301 20.511 1.00 18.50 91 TYR A O 1
ATOM 673 N N . ASN A 1 92 ? -0.189 -8.615 22.642 1.00 17.88 92 ASN A N 1
ATOM 674 C CA . ASN A 1 92 ? -0.527 -7.224 22.285 1.00 16.67 92 ASN A CA 1
ATOM 675 C C . ASN A 1 92 ? 0.648 -6.430 21.711 1.00 16.08 92 ASN A C 1
ATOM 676 O O . ASN A 1 92 ? 0.442 -5.439 21.007 1.00 15.26 92 ASN A O 1
ATOM 681 N N . SER A 1 93 ? 1.876 -6.826 22.061 1.00 15.56 93 SER A N 1
ATOM 682 C CA . SER A 1 93 ? 3.078 -6.113 21.570 1.00 15.40 93 SER A CA 1
ATOM 683 C C . SER A 1 93 ? 3.940 -7.030 20.696 1.00 15.70 93 SER A C 1
ATOM 684 O O . SER A 1 93 ? 5.143 -6.833 20.562 1.00 15.27 93 SER A O 1
ATOM 687 N N . MET A 1 94 ? 3.316 -8.051 20.119 1.00 16.80 94 MET A N 1
ATOM 688 C CA . MET A 1 94 ? 4.018 -9.016 19.259 1.00 18.28 94 MET A CA 1
ATOM 689 C C . MET A 1 94 ? 4.887 -8.369 18.165 1.00 17.80 94 MET A C 1
ATOM 690 O O . MET A 1 94 ? 6.029 -8.795 17.946 1.00 18.10 94 MET A O 1
ATOM 695 N N . ASP A 1 95 ? 4.360 -7.345 17.488 1.00 17.54 95 ASP A N 1
ATOM 696 C CA . ASP A 1 95 ? 5.059 -6.723 16.357 1.00 16.60 95 ASP A CA 1
ATOM 697 C C . ASP A 1 95 ? 5.980 -5.572 16.788 1.00 16.09 95 ASP A C 1
ATOM 698 O O . ASP A 1 95 ? 6.548 -4.836 15.945 1.00 16.17 95 ASP A O 1
ATOM 703 N N A LEU A 1 96 ? 6.114 -5.415 18.100 0.60 15.73 96 LEU A N 1
ATOM 704 N N B LEU A 1 96 ? 6.097 -5.392 18.098 0.40 15.32 96 LEU A N 1
ATOM 705 C CA A LEU A 1 96 ? 6.978 -4.407 18.686 0.60 15.31 96 LEU A CA 1
ATOM 706 C CA B LEU A 1 96 ? 6.989 -4.394 18.652 0.40 14.45 96 LEU A CA 1
ATOM 707 C C A LEU A 1 96 ? 8.247 -5.141 19.114 0.60 15.01 96 LEU A C 1
ATOM 708 C C B LEU A 1 96 ? 8.235 -5.148 19.093 0.40 14.53 96 LEU A C 1
ATOM 709 O O A LEU A 1 96 ? 8.297 -5.766 20.184 0.60 14.70 96 LEU A O 1
ATOM 710 O O B LEU A 1 96 ? 8.258 -5.780 20.157 0.40 14.34 96 LEU A O 1
ATOM 719 N N . LEU A 1 97 ? 9.261 -5.102 18.248 1.00 14.31 97 LEU A N 1
ATOM 720 C CA . LEU A 1 97 ? 10.454 -5.947 18.430 1.00 14.14 97 LEU A CA 1
ATOM 721 C C . LEU A 1 97 ? 11.134 -5.746 19.794 1.00 13.83 97 LEU A C 1
ATOM 722 O O . LEU A 1 97 ? 11.555 -6.716 20.423 1.00 14.68 97 LEU A O 1
ATOM 727 N N . GLN A 1 98 ? 11.209 -4.499 20.245 1.00 13.71 98 GLN A N 1
ATOM 728 C CA . GLN A 1 98 ? 11.836 -4.145 21.531 1.00 14.41 98 GLN A CA 1
ATOM 729 C C . GLN A 1 98 ? 11.103 -4.717 22.758 1.00 15.08 98 GLN A C 1
ATOM 730 O O . GLN A 1 98 ? 11.694 -4.780 23.849 1.00 15.30 98 GLN A O 1
ATOM 736 N N . ALA A 1 99 ? 9.846 -5.146 22.590 1.00 14.12 99 ALA A N 1
ATOM 737 C CA . ALA A 1 99 ? 8.997 -5.476 23.754 1.00 14.78 99 ALA A CA 1
ATOM 738 C C . ALA A 1 99 ? 9.627 -6.383 24.854 1.00 14.63 99 ALA A C 1
ATOM 739 O O . ALA A 1 99 ? 9.517 -6.056 26.029 1.00 14.63 99 ALA A O 1
ATOM 741 N N . PRO A 1 100 ? 10.265 -7.517 24.484 1.00 14.72 100 PRO A N 1
ATOM 742 C CA . PRO A 1 100 ? 10.780 -8.433 25.511 1.00 14.68 100 PRO A CA 1
ATOM 743 C C . PRO A 1 100 ? 11.780 -7.768 26.470 1.00 14.57 100 PRO A C 1
ATOM 744 O O . PRO A 1 100 ? 11.844 -8.149 27.631 1.00 14.73 100 PRO A O 1
ATOM 748 N N . HIS A 1 101 ? 12.550 -6.797 25.973 1.00 13.79 101 HIS A N 1
ATOM 749 C CA . HIS A 1 101 ? 13.562 -6.121 26.791 1.00 14.34 101 HIS A CA 1
ATOM 750 C C . HIS A 1 101 ? 12.899 -5.207 27.814 1.00 14.94 101 HIS A C 1
ATOM 751 O O . HIS A 1 101 ? 13.308 -5.173 28.980 1.00 16.08 101 HIS A O 1
ATOM 758 N N . MET A 1 102 ? 11.861 -4.493 27.378 1.00 14.75 102 MET A N 1
ATOM 759 C CA . MET A 1 102 ? 11.029 -3.685 28.271 1.00 14.67 102 MET A CA 1
ATOM 760 C C . MET A 1 102 ? 10.293 -4.589 29.271 1.00 14.53 102 MET A C 1
ATOM 761 O O . MET A 1 102 ? 10.300 -4.327 30.478 1.00 15.35 102 MET A O 1
ATOM 766 N N . LEU A 1 103 ? 9.696 -5.669 28.776 1.00 14.52 103 LEU A N 1
ATOM 767 C CA . LEU A 1 103 ? 9.026 -6.638 29.645 1.00 14.38 103 LEU A CA 1
ATOM 768 C C . LEU A 1 103 ? 9.921 -7.237 30.747 1.00 13.96 103 LEU A C 1
ATOM 769 O O . LEU A 1 103 ? 9.467 -7.453 31.864 1.00 13.24 103 LEU A O 1
ATOM 774 N N . SER A 1 104 ? 11.175 -7.547 30.416 1.00 13.51 104 SER A N 1
ATOM 775 C CA . SER A 1 104 ? 12.088 -8.173 31.371 1.00 13.61 104 SER A CA 1
ATOM 776 C C . SER A 1 104 ? 12.095 -7.486 32.748 1.00 14.14 104 SER A C 1
ATOM 777 O O . SER A 1 104 ? 11.917 -8.147 33.782 1.00 13.76 104 SER A O 1
ATOM 780 N N . GLY A 1 105 ? 12.340 -6.175 32.747 1.00 14.07 105 GLY A N 1
ATOM 781 C CA . GLY A 1 105 ? 12.426 -5.384 33.979 1.00 14.30 105 GLY A CA 1
ATOM 782 C C . GLY A 1 105 ? 11.088 -5.326 34.715 1.00 15.02 105 GLY A C 1
ATOM 783 O O . GLY A 1 105 ? 11.052 -5.383 35.938 1.00 13.73 105 GLY A O 1
ATOM 784 N N . ILE A 1 106 ? 9.995 -5.228 33.951 1.00 15.10 106 ILE A N 1
ATOM 785 C CA . ILE A 1 106 ? 8.635 -5.208 34.514 1.00 15.13 106 ILE A CA 1
ATOM 786 C C . ILE A 1 106 ? 8.323 -6.524 35.196 1.00 15.30 106 ILE A C 1
ATOM 787 O O . ILE A 1 106 ? 7.878 -6.537 36.329 1.00 15.88 106 ILE A O 1
ATOM 792 N N . GLU A 1 107 ? 8.582 -7.624 34.500 1.00 14.44 107 GLU A N 1
ATOM 793 C CA . GLU A 1 107 ? 8.263 -8.958 34.977 1.00 14.68 107 GLU A CA 1
ATOM 794 C C . GLU A 1 107 ? 9.041 -9.289 36.270 1.00 14.58 107 GLU A C 1
ATOM 795 O O . GLU A 1 107 ? 8.464 -9.782 37.241 1.00 14.20 107 GLU A O 1
ATOM 801 N N . MET A 1 108 ? 10.343 -9.013 36.294 1.00 14.22 108 MET A N 1
ATOM 802 C CA . MET A 1 108 ? 11.099 -9.260 37.512 1.00 14.04 108 MET A CA 1
ATOM 803 C C . MET A 1 108 ? 10.638 -8.362 38.675 1.00 14.13 108 MET A C 1
ATOM 804 O O . MET A 1 108 ? 10.658 -8.814 39.819 1.00 14.33 108 MET A O 1
ATOM 809 N N . ALA A 1 109 ? 10.202 -7.126 38.373 1.00 13.31 109 ALA A N 1
ATOM 810 C CA . ALA A 1 109 ? 9.648 -6.215 39.395 1.00 13.70 109 ALA A CA 1
ATOM 811 C C . ALA A 1 109 ? 8.357 -6.764 39.997 1.00 14.21 109 ALA A C 1
ATOM 812 O O . ALA A 1 109 ? 8.058 -6.501 41.160 1.00 14.94 109 ALA A O 1
ATOM 814 N N . LEU A 1 110 ? 7.601 -7.527 39.202 1.00 13.95 110 LEU A N 1
ATOM 815 C CA . LEU A 1 110 ? 6.403 -8.222 39.685 1.00 14.11 110 LEU A CA 1
ATOM 816 C C . LEU A 1 110 ? 6.719 -9.331 40.681 1.00 13.84 110 LEU A C 1
ATOM 817 O O . LEU A 1 110 ? 6.038 -9.456 41.708 1.00 14.40 110 LEU A O 1
ATOM 822 N N . TRP A 1 111 ? 7.747 -10.123 40.392 1.00 13.64 111 TRP A N 1
ATOM 823 C CA . TRP A 1 111 ? 8.253 -11.092 41.351 1.00 14.44 111 TRP A CA 1
ATOM 824 C C . TRP A 1 111 ? 8.757 -10.441 42.636 1.00 14.81 111 TRP A C 1
ATOM 825 O O . TRP A 1 111 ? 8.474 -10.941 43.722 1.00 14.71 111 TRP A O 1
ATOM 836 N N . ASP A 1 112 ? 9.499 -9.339 42.490 1.00 14.68 112 ASP A N 1
ATOM 837 C CA . ASP A 1 112 ? 9.958 -8.551 43.624 1.00 15.20 112 ASP A CA 1
ATOM 838 C C . ASP A 1 112 ? 8.766 -8.039 44.460 1.00 15.63 112 ASP A C 1
ATOM 839 O O . ASP A 1 112 ? 8.742 -8.227 45.682 1.00 15.36 112 ASP A O 1
ATOM 844 N N . LEU A 1 113 ? 7.779 -7.426 43.792 1.00 16.40 113 LEU A N 1
ATOM 845 C CA . LEU A 1 113 ? 6.581 -6.888 44.449 1.00 16.84 113 LEU A CA 1
ATOM 846 C C . LEU A 1 113 ? 5.821 -8.000 45.185 1.00 17.39 113 LEU A C 1
ATOM 847 O O . LEU A 1 113 ? 5.537 -7.886 46.366 1.00 17.72 113 LEU A O 1
ATOM 852 N N . LEU A 1 114 ? 5.491 -9.077 44.489 1.00 17.90 114 LEU A N 1
ATOM 853 C CA . LEU A 1 114 ? 4.757 -10.154 45.149 1.00 18.79 114 LEU A CA 1
ATOM 854 C C . LEU A 1 114 ? 5.572 -10.777 46.286 1.00 18.88 114 LEU A C 1
ATOM 855 O O . LEU A 1 114 ? 5.011 -11.108 47.323 1.00 18.20 114 LEU A O 1
ATOM 860 N N . GLY A 1 115 ? 6.886 -10.941 46.087 1.00 18.47 115 GLY A N 1
ATOM 861 C CA . GLY A 1 115 ? 7.736 -11.489 47.132 1.00 19.04 115 GLY A CA 1
ATOM 862 C C . GLY A 1 115 ? 7.777 -10.607 48.366 1.00 19.90 115 GLY A C 1
ATOM 863 O O . GLY A 1 115 ? 7.670 -11.090 49.489 1.00 20.23 115 GLY A O 1
ATOM 864 N N . ARG A 1 116 ? 7.918 -9.310 48.153 1.00 20.73 116 ARG A N 1
ATOM 865 C CA . ARG A 1 116 ? 7.901 -8.338 49.244 1.00 22.88 116 ARG A CA 1
ATOM 866 C C . ARG A 1 116 ? 6.555 -8.313 49.972 1.00 23.80 116 ARG A C 1
ATOM 867 O O . ARG A 1 116 ? 6.514 -8.272 51.200 1.00 23.96 116 ARG A O 1
ATOM 875 N N . ARG A 1 117 ? 5.460 -8.380 49.220 1.00 24.77 117 ARG A N 1
ATOM 876 C CA . ARG A 1 117 ? 4.145 -8.404 49.836 1.00 26.23 117 ARG A CA 1
ATOM 877 C C . ARG A 1 117 ? 3.966 -9.663 50.682 1.00 26.57 117 ARG A C 1
ATOM 878 O O . ARG A 1 117 ? 3.481 -9.592 51.803 1.00 26.24 117 ARG A O 1
ATOM 886 N N . LEU A 1 118 ? 4.385 -10.802 50.146 1.00 26.80 118 LEU A N 1
ATOM 887 C CA . LEU A 1 118 ? 4.240 -12.082 50.825 1.00 28.06 118 LEU A CA 1
ATOM 888 C C . LEU A 1 118 ? 5.377 -12.464 51.779 1.00 28.03 118 LEU A C 1
ATOM 889 O O . LEU A 1 118 ? 5.349 -13.561 52.333 1.00 28.90 118 LEU A O 1
ATOM 894 N N . SER A 1 119 ? 6.360 -11.579 51.976 1.00 27.94 119 SER A N 1
ATOM 895 C CA . SER A 1 119 ? 7.585 -11.902 52.730 1.00 27.75 119 SER A CA 1
ATOM 896 C C . SER A 1 119 ? 8.202 -13.239 52.266 1.00 26.96 119 SER A C 1
ATOM 897 O O . SER A 1 119 ? 8.541 -14.094 53.093 1.00 26.81 119 SER A O 1
ATOM 900 N N . ALA A 1 120 ? 8.301 -13.433 50.948 1.00 25.06 120 ALA A N 1
ATOM 901 C CA . ALA A 1 120 ? 8.888 -14.655 50.406 1.00 23.31 120 ALA A CA 1
ATOM 902 C C . ALA A 1 120 ? 9.894 -14.287 49.322 1.00 21.96 120 ALA A C 1
ATOM 903 O O . ALA A 1 120 ? 9.633 -13.370 48.540 1.00 20.62 120 ALA A O 1
ATOM 905 N N . PRO A 1 121 ? 11.034 -15.008 49.269 1.00 20.55 121 PRO A N 1
ATOM 906 C CA . PRO A 1 121 ? 11.978 -14.777 48.177 1.00 20.05 121 PRO A CA 1
ATOM 907 C C . PRO A 1 121 ? 11.365 -15.196 46.845 1.00 19.11 121 PRO A C 1
ATOM 908 O O . PRO A 1 121 ? 10.538 -16.110 46.784 1.00 18.02 121 PRO A O 1
ATOM 912 N N . ALA A 1 122 ? 11.774 -14.507 45.789 1.00 18.97 122 ALA A N 1
ATOM 913 C CA . ALA A 1 122 ? 11.274 -14.754 44.456 1.00 17.95 122 ALA A CA 1
ATOM 914 C C . ALA A 1 122 ? 11.480 -16.209 44.059 1.00 17.76 122 ALA A C 1
ATOM 915 O O . ALA A 1 122 ? 10.590 -16.802 43.453 1.00 17.01 122 ALA A O 1
ATOM 917 N N . TRP A 1 123 ? 12.624 -16.797 44.426 1.00 17.83 123 TRP A N 1
ATOM 918 C CA . TRP A 1 123 ? 12.895 -18.215 44.082 1.00 18.44 123 TRP A CA 1
ATOM 919 C C . TRP A 1 123 ? 11.889 -19.176 44.706 1.00 18.86 123 TRP A C 1
ATOM 920 O O . TRP A 1 123 ? 11.617 -20.224 44.136 1.00 18.37 123 TRP A O 1
ATOM 931 N N . ALA A 1 124 ? 11.388 -18.832 45.891 1.00 19.19 124 ALA A N 1
ATOM 932 C CA . ALA A 1 124 ? 10.353 -19.643 46.541 1.00 20.02 124 ALA A CA 1
ATOM 933 C C . ALA A 1 124 ? 9.067 -19.518 45.745 1.00 19.95 124 ALA A C 1
ATOM 934 O O . ALA A 1 124 ? 8.404 -20.499 45.494 1.00 20.50 124 ALA A O 1
ATOM 936 N N . LEU A 1 125 ? 8.743 -18.302 45.316 1.00 20.78 125 LEU A N 1
ATOM 937 C CA . LEU A 1 125 ? 7.573 -18.075 44.469 1.00 21.44 125 LEU A CA 1
ATOM 938 C C . LEU A 1 125 ? 7.700 -18.768 43.111 1.00 22.16 125 LEU A C 1
ATOM 939 O O . LEU A 1 125 ? 6.699 -19.192 42.551 1.00 21.39 125 LEU A O 1
ATOM 944 N N . LEU A 1 126 ? 8.935 -18.886 42.605 1.00 22.99 126 LEU A N 1
ATOM 945 C CA . LEU A 1 126 ? 9.228 -19.609 41.364 1.00 24.07 126 LEU A CA 1
ATOM 946 C C . LEU A 1 126 ? 9.111 -21.110 41.507 1.00 24.98 126 LEU A C 1
ATOM 947 O O . LEU A 1 126 ? 9.088 -21.830 40.510 1.00 25.75 126 LEU A O 1
ATOM 952 N N . GLY A 1 127 ? 9.074 -21.595 42.741 1.00 25.54 127 GLY A N 1
ATOM 953 C CA . GLY A 1 127 ? 8.818 -23.005 42.956 1.00 25.99 127 GLY A CA 1
ATOM 954 C C . GLY A 1 127 ? 10.001 -23.758 43.495 1.00 26.15 127 GLY A C 1
ATOM 955 O O 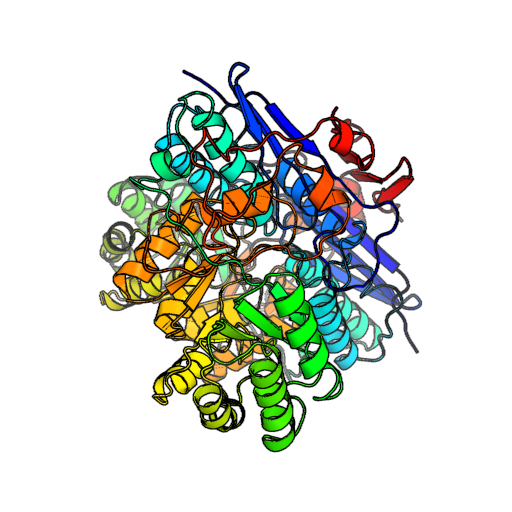. GLY A 1 127 ? 9.932 -24.972 43.651 1.00 26.87 127 GLY A O 1
ATOM 956 N N . TYR A 1 128 ? 11.086 -23.055 43.811 1.00 25.45 128 TYR A N 1
ATOM 957 C CA . TYR A 1 128 ? 12.228 -23.743 44.407 1.00 25.08 128 TYR A CA 1
ATOM 958 C C . TYR A 1 128 ? 12.045 -23.875 45.921 1.00 25.30 128 TYR A C 1
ATOM 959 O O . TYR A 1 128 ? 11.444 -23.009 46.551 1.00 25.19 128 TYR A O 1
ATOM 968 N N A SER A 1 129 ? 12.557 -24.962 46.491 0.70 25.55 129 SER A N 1
ATOM 969 N N B SER A 1 129 ? 12.568 -24.960 46.482 0.30 25.31 129 SER A N 1
ATOM 970 C CA A SER A 1 129 ? 12.426 -25.202 47.931 0.70 26.06 129 SER A CA 1
ATOM 971 C CA B SER A 1 129 ? 12.441 -25.235 47.912 0.30 25.49 129 SER A CA 1
ATOM 972 C C A SER A 1 129 ? 13.601 -24.625 48.716 0.70 25.72 129 SER A C 1
ATOM 973 C C B SER A 1 129 ? 13.606 -24.652 48.709 0.30 25.34 129 SER A C 1
ATOM 974 O O A SER A 1 129 ? 13.515 -24.445 49.936 0.70 25.43 129 SER A O 1
ATOM 975 O O B SER A 1 129 ? 13.516 -24.493 49.930 0.30 25.24 129 SER A O 1
ATOM 980 N N . ALA A 1 130 ? 14.690 -24.330 48.006 1.00 25.27 130 ALA A N 1
ATOM 981 C CA . ALA A 1 130 ? 15.914 -23.837 48.626 1.00 24.51 130 ALA A CA 1
ATOM 982 C C . ALA A 1 130 ? 16.675 -22.940 47.645 1.00 23.88 130 ALA A C 1
ATOM 983 O O . ALA A 1 130 ? 16.474 -23.041 46.430 1.00 23.42 130 ALA A O 1
ATOM 985 N N . SER A 1 131 ? 17.513 -22.055 48.193 1.00 22.70 131 SER A N 1
ATOM 986 C CA . SER A 1 131 ? 18.473 -21.275 47.419 1.00 21.91 131 SER A CA 1
ATOM 987 C C . SER A 1 131 ? 19.893 -21.730 47.773 1.00 21.61 131 SER A C 1
ATOM 988 O O . SER A 1 131 ? 20.406 -21.466 48.867 1.00 20.89 131 SER A O 1
ATOM 991 N N . HIS A 1 132 ? 20.514 -22.421 46.828 1.00 20.87 132 HIS A N 1
ATOM 992 C CA . HIS A 1 132 ? 21.815 -23.051 47.044 1.00 20.72 132 HIS A CA 1
ATOM 993 C C . HIS A 1 132 ? 22.977 -22.129 46.704 1.00 20.45 132 HIS A C 1
ATOM 994 O O . HIS A 1 132 ? 22.866 -21.254 45.827 1.00 19.88 132 HIS A O 1
ATOM 1001 N N . GLY A 1 133 ? 24.096 -22.348 47.394 1.00 19.59 133 GLY A N 1
ATOM 1002 C CA . GLY A 1 133 ? 25.308 -21.582 47.177 1.00 19.75 133 GLY A CA 1
ATOM 1003 C C . GLY A 1 133 ? 25.895 -21.774 45.793 1.00 19.21 133 GLY A C 1
ATOM 1004 O O . GLY A 1 133 ? 25.961 -22.892 45.267 1.00 19.31 133 GLY A O 1
ATOM 1005 N N . LYS A 1 134 ? 26.270 -20.659 45.187 1.00 19.00 134 LYS A N 1
ATOM 1006 C CA . LYS A 1 134 ? 26.924 -20.671 43.886 1.00 19.01 134 LYS A CA 1
ATOM 1007 C C . LYS A 1 134 ? 28.329 -20.129 44.036 1.00 19.09 134 LYS A C 1
ATOM 1008 O O . LYS A 1 134 ? 28.571 -19.198 44.798 1.00 18.19 134 LYS A O 1
ATOM 1014 N N . ARG A 1 135 ? 29.248 -20.711 43.277 1.00 19.30 135 ARG A N 1
ATOM 1015 C CA . ARG A 1 135 ? 30.638 -20.306 43.300 1.00 20.52 135 ARG A CA 1
ATOM 1016 C C . ARG A 1 135 ? 30.852 -19.244 42.204 1.00 19.42 135 ARG A C 1
ATOM 1017 O O . ARG A 1 135 ? 30.792 -19.565 41.010 1.00 19.23 135 ARG A O 1
ATOM 1025 N N . PRO A 1 136 ? 31.092 -17.978 42.613 1.00 18.85 136 PRO A N 1
ATOM 1026 C CA . PRO A 1 136 ? 31.142 -16.858 41.665 1.00 18.65 136 PRO A CA 1
ATOM 1027 C C . PRO A 1 136 ? 32.457 -16.838 40.880 1.00 18.75 136 PRO A C 1
ATOM 1028 O O . PRO A 1 136 ? 33.543 -16.994 41.466 1.00 19.24 136 PRO A O 1
ATOM 1032 N N . TYR A 1 137 ? 32.364 -16.684 39.562 1.00 16.64 137 TYR A N 1
ATOM 1033 C CA . TYR A 1 137 ? 33.563 -16.426 38.787 1.00 16.69 137 TYR A CA 1
ATOM 1034 C C . TYR A 1 137 ? 33.625 -14.935 38.533 1.00 16.31 137 TYR A C 1
ATOM 1035 O O . TYR A 1 137 ? 32.593 -14.295 38.339 1.00 16.57 137 TYR A O 1
ATOM 1044 N N . ALA A 1 138 ? 34.827 -14.372 38.600 1.00 16.15 138 ALA A N 1
ATOM 1045 C CA . ALA A 1 138 ? 35.019 -12.955 38.395 1.00 16.71 138 ALA A CA 1
ATOM 1046 C C . ALA A 1 138 ? 34.867 -12.658 36.918 1.00 16.99 138 ALA A C 1
ATOM 1047 O O . ALA A 1 138 ? 35.607 -13.203 36.095 1.00 17.84 138 ALA A O 1
ATOM 1049 N N . SER A 1 139 ? 33.912 -11.795 36.574 1.00 16.36 139 SER A N 1
ATOM 1050 C CA . SER A 1 139 ? 33.641 -11.535 35.181 1.00 15.95 139 SER A CA 1
ATOM 1051 C C . SER A 1 139 ? 34.198 -10.186 34.780 1.00 15.43 139 SER A C 1
ATOM 1052 O O . SER A 1 139 ? 33.775 -9.157 35.294 1.00 15.41 139 SER A O 1
ATOM 1055 N N . LEU A 1 140 ? 35.143 -10.214 33.845 1.00 14.32 140 LEU A N 1
ATOM 1056 C CA . LEU A 1 140 ? 35.991 -9.068 33.561 1.00 14.88 140 LEU A CA 1
ATOM 1057 C C . LEU A 1 140 ? 36.136 -8.831 32.068 1.00 14.34 140 LEU A C 1
ATOM 1058 O O . LEU A 1 140 ? 35.861 -9.707 31.274 1.00 14.86 140 LEU A O 1
ATOM 1063 N N . LEU A 1 141 ? 36.607 -7.654 31.684 1.00 14.83 141 LEU A N 1
ATOM 1064 C CA . LEU A 1 141 ? 36.947 -7.443 30.284 1.00 14.84 141 LEU A CA 1
ATOM 1065 C C . LEU A 1 141 ? 38.446 -7.680 30.073 1.00 15.29 141 LEU A C 1
ATOM 1066 O O . LEU A 1 141 ? 39.269 -7.359 30.936 1.00 14.22 141 LEU A O 1
ATOM 1071 N N . PHE A 1 142 ? 38.798 -8.253 28.933 1.00 15.38 142 PHE A N 1
ATOM 1072 C CA . PHE A 1 142 ? 40.191 -8.238 28.490 1.00 16.02 142 PHE A CA 1
ATOM 1073 C C . PHE A 1 142 ? 40.748 -6.814 28.498 1.00 16.48 142 PHE A C 1
ATOM 1074 O O . PHE A 1 142 ? 40.087 -5.887 28.023 1.00 16.65 142 PHE A O 1
ATOM 1082 N N . GLY A 1 143 ? 41.966 -6.650 29.035 1.00 17.12 143 GLY A N 1
ATOM 1083 C CA . GLY A 1 143 ? 42.695 -5.396 28.923 1.00 17.41 143 GLY A CA 1
ATOM 1084 C C . GLY A 1 143 ? 43.092 -5.147 27.482 1.00 18.65 143 GLY A C 1
ATOM 1085 O O . GLY A 1 143 ? 43.076 -6.063 26.660 1.00 19.00 143 GLY A O 1
ATOM 1086 N N . ASP A 1 144 ? 43.442 -3.908 27.168 1.00 19.22 144 ASP A N 1
ATOM 1087 C CA . ASP A 1 144 ? 43.884 -3.547 25.828 1.00 20.62 144 ASP A CA 1
ATOM 1088 C C . ASP A 1 144 ? 45.248 -4.154 25.487 1.00 20.54 144 ASP A C 1
ATOM 1089 O O . ASP A 1 144 ? 45.605 -4.254 24.312 1.00 20.81 144 ASP A O 1
ATOM 1094 N N . THR A 1 145 ? 46.002 -4.568 26.506 1.00 19.72 145 THR A N 1
ATOM 1095 C CA . THR A 1 145 ? 47.283 -5.241 26.284 1.00 19.49 145 THR A CA 1
ATOM 1096 C C . THR A 1 145 ? 47.249 -6.485 27.145 1.00 18.94 145 THR A C 1
ATOM 1097 O O . THR A 1 145 ? 46.471 -6.547 28.107 1.00 18.86 145 THR A O 1
ATOM 1101 N N . PRO A 1 146 ? 48.057 -7.497 26.794 1.00 18.55 146 PRO A N 1
ATOM 1102 C CA . PRO A 1 146 ? 48.141 -8.690 27.623 1.00 18.22 146 PRO A CA 1
ATOM 1103 C C . PRO A 1 146 ? 48.546 -8.462 29.085 1.00 18.16 146 PRO A C 1
ATOM 1104 O O . PRO A 1 146 ? 48.036 -9.161 29.965 1.00 18.27 146 PRO A O 1
ATOM 1108 N N . GLN A 1 147 ? 49.468 -7.532 29.346 1.00 17.76 147 GLN A N 1
ATOM 1109 C CA . GLN A 1 147 ? 49.873 -7.297 30.725 1.00 18.49 147 GLN A CA 1
ATOM 1110 C C . GLN A 1 147 ? 48.691 -6.771 31.582 1.00 18.22 147 GLN A C 1
ATOM 1111 O O . GLN A 1 147 ? 48.527 -7.180 32.738 1.00 18.07 147 GLN A O 1
ATOM 1117 N N . GLU A 1 148 ? 47.881 -5.881 31.014 1.00 18.33 148 GLU A N 1
ATOM 1118 C CA . GLU A 1 148 ? 46.669 -5.413 31.715 1.00 18.92 148 GLU A CA 1
ATOM 1119 C C . GLU A 1 148 ? 45.765 -6.601 32.086 1.00 17.67 148 GLU A C 1
ATOM 1120 O O . GLU A 1 148 ? 45.307 -6.714 33.219 1.00 17.78 148 GLU A O 1
ATOM 1126 N N . THR A 1 149 ? 45.554 -7.514 31.138 1.00 17.31 149 THR A N 1
ATOM 1127 C CA . THR A 1 149 ? 44.767 -8.736 31.374 1.00 16.60 149 THR A CA 1
ATOM 1128 C C . THR A 1 149 ? 45.380 -9.589 32.482 1.00 16.83 149 THR A C 1
ATOM 1129 O O . THR A 1 149 ? 44.674 -10.025 33.380 1.00 16.19 149 THR A O 1
ATOM 1133 N N . LEU A 1 150 ? 46.697 -9.817 32.413 1.00 16.89 150 LEU A N 1
ATOM 1134 C CA . LEU A 1 150 ? 47.396 -10.546 33.476 1.00 17.74 150 LEU A CA 1
ATOM 1135 C C . LEU A 1 150 ? 47.117 -9.910 34.854 1.00 17.35 150 LEU A C 1
ATOM 1136 O O . LEU A 1 150 ? 46.755 -10.615 35.798 1.00 17.32 150 LEU A O 1
ATOM 1141 N N . GLU A 1 151 ? 47.278 -8.587 34.942 1.00 18.23 151 GLU A N 1
ATOM 1142 C CA . GLU A 1 151 ? 47.099 -7.843 36.211 1.00 19.57 151 GLU A CA 1
ATOM 1143 C C . GLU A 1 151 ? 45.664 -7.967 36.760 1.00 18.96 151 GLU A C 1
ATOM 1144 O O . GLU A 1 151 ? 45.456 -8.151 37.976 1.00 18.93 151 GLU A O 1
ATOM 1150 N N . ARG A 1 152 ? 44.683 -7.887 35.853 1.00 18.67 152 ARG A N 1
ATOM 1151 C CA . ARG A 1 152 ? 43.275 -8.140 36.181 1.00 17.83 152 ARG A CA 1
ATOM 1152 C C . ARG A 1 152 ? 43.039 -9.524 36.739 1.00 17.66 152 ARG A C 1
ATOM 1153 O O . ARG A 1 152 ? 42.298 -9.681 37.724 1.00 17.83 152 ARG A O 1
ATOM 1161 N N . ALA A 1 153 ? 43.645 -10.534 36.114 1.00 16.98 153 ALA A N 1
ATOM 1162 C CA . ALA A 1 153 ? 43.476 -11.905 36.581 1.00 17.43 153 ALA A CA 1
ATOM 1163 C C . ALA A 1 153 ? 44.159 -12.107 37.947 1.00 17.74 153 ALA A C 1
ATOM 1164 O O . ALA A 1 153 ? 43.614 -12.790 38.835 1.00 17.40 153 ALA A O 1
ATOM 1166 N N A ARG A 1 154 ? 45.349 -11.524 38.086 0.70 18.95 154 ARG A N 1
ATOM 1167 N N B ARG A 1 154 ? 45.348 -11.521 38.087 0.30 18.42 154 ARG A N 1
ATOM 1168 C CA A ARG A 1 154 ? 46.120 -11.538 39.340 0.70 20.06 154 ARG A CA 1
ATOM 1169 C CA B ARG A 1 154 ? 46.104 -11.521 39.343 0.30 19.08 154 ARG A CA 1
ATOM 1170 C C A ARG A 1 154 ? 45.307 -10.879 40.461 0.70 20.07 154 ARG A C 1
ATOM 1171 C C B ARG A 1 154 ? 45.279 -10.891 40.460 0.30 19.57 154 ARG A C 1
ATOM 1172 O O A ARG A 1 154 ? 45.208 -11.439 41.543 0.70 20.50 154 ARG A O 1
ATOM 1173 O O B ARG A 1 154 ? 45.159 -11.467 41.539 0.30 19.79 154 ARG A O 1
ATOM 1188 N N . ALA A 1 155 ? 44.706 -9.717 40.189 1.00 20.26 155 ALA A N 1
ATOM 1189 C CA . ALA A 1 155 ? 43.894 -8.999 41.195 1.00 21.23 155 ALA A CA 1
ATOM 1190 C C . ALA A 1 155 ? 42.646 -9.791 41.605 1.00 22.36 155 ALA A C 1
ATOM 1191 O O . ALA A 1 155 ? 42.334 -9.865 42.787 1.00 22.68 155 ALA A O 1
ATOM 1193 N N . ALA A 1 156 ? 41.967 -10.419 40.634 1.00 23.23 156 ALA A N 1
ATOM 1194 C CA . ALA A 1 156 ? 40.848 -11.313 40.928 1.00 23.58 156 ALA A CA 1
ATOM 1195 C C . ALA A 1 156 ? 41.239 -12.499 41.836 1.00 24.55 156 ALA A C 1
ATOM 1196 O O . ALA A 1 156 ? 40.535 -12.788 42.819 1.00 23.88 156 ALA A O 1
ATOM 1198 N N A ARG A 1 157 ? 42.335 -13.190 41.510 0.50 25.20 157 ARG A N 1
ATOM 1199 N N B ARG A 1 157 ? 42.350 -13.149 41.502 0.50 25.16 157 ARG A N 1
ATOM 1200 C CA A ARG A 1 157 ? 42.822 -14.285 42.360 0.50 26.47 157 ARG A CA 1
ATOM 1201 C CA B ARG A 1 157 ? 42.904 -14.249 42.284 0.50 26.36 157 ARG A CA 1
ATOM 1202 C C A ARG A 1 157 ? 43.097 -13.775 43.781 0.50 27.18 157 ARG A C 1
ATOM 1203 C C B ARG A 1 157 ? 43.190 -13.825 43.733 0.50 27.14 157 ARG A C 1
ATOM 1204 O O A ARG A 1 157 ? 42.618 -14.360 44.752 0.50 27.45 157 ARG A O 1
ATOM 1205 O O B ARG A 1 157 ? 42.833 -14.535 44.673 0.50 27.45 157 ARG A O 1
ATOM 1220 N N . ARG A 1 158 ? 43.827 -12.667 43.891 1.00 27.84 158 ARG A N 1
ATOM 1221 C CA . ARG A 1 158 ? 44.136 -12.081 45.208 1.00 29.70 158 ARG A CA 1
ATOM 1222 C C . ARG A 1 158 ? 42.902 -11.608 45.993 1.00 30.00 158 ARG A C 1
ATOM 1223 O O . ARG A 1 158 ? 42.921 -11.591 47.226 1.00 30.16 158 ARG A O 1
ATOM 1231 N N . ASP A 1 159 ? 41.833 -11.237 45.283 1.00 29.93 159 ASP A N 1
ATOM 1232 C CA . ASP A 1 159 ? 40.549 -10.926 45.922 1.00 30.00 159 ASP A CA 1
ATOM 1233 C C . ASP A 1 159 ? 39.812 -12.176 46.379 1.00 28.81 159 ASP A C 1
ATOM 1234 O O . ASP A 1 159 ? 38.783 -12.082 47.036 1.00 29.78 159 ASP A O 1
ATOM 1239 N N . GLY A 1 160 ? 40.316 -13.342 46.015 1.00 27.86 160 GLY A N 1
ATOM 1240 C CA . GLY A 1 160 ? 39.713 -14.583 46.453 1.00 26.90 160 GLY A CA 1
ATOM 1241 C C . GLY A 1 160 ? 38.891 -15.340 45.427 1.00 25.86 160 GLY A C 1
ATOM 1242 O O . GLY A 1 160 ? 38.321 -16.382 45.738 1.00 25.92 160 GLY A O 1
ATOM 1243 N N . PHE A 1 161 ? 38.817 -14.833 44.203 1.00 24.78 161 PHE A N 1
ATOM 1244 C CA . PHE A 1 161 ? 38.138 -15.579 43.144 1.00 23.76 161 PHE A CA 1
ATOM 1245 C C . PHE A 1 161 ? 38.942 -16.793 42.741 1.00 23.73 161 PHE A C 1
ATOM 1246 O O . PHE A 1 161 ? 40.151 -16.701 42.495 1.00 24.38 161 PHE A O 1
ATOM 1254 N N . ALA A 1 162 ? 38.253 -17.922 42.660 1.00 23.77 162 ALA A N 1
ATOM 1255 C CA . ALA A 1 162 ? 38.817 -19.182 42.210 1.00 23.37 162 ALA A CA 1
ATOM 1256 C C . ALA A 1 162 ? 38.589 -19.422 40.707 1.00 22.58 162 ALA A C 1
ATOM 1257 O O . ALA A 1 162 ? 39.010 -20.453 40.159 1.00 23.18 162 ALA A O 1
ATOM 1259 N N . ALA A 1 163 ? 37.895 -18.494 40.054 1.00 21.06 163 ALA A N 1
ATOM 1260 C CA . ALA A 1 163 ? 37.560 -18.628 38.641 1.00 19.50 163 ALA A CA 1
ATOM 1261 C C . ALA A 1 163 ? 37.416 -17.241 38.048 1.00 18.67 163 ALA A C 1
ATOM 1262 O O . ALA A 1 163 ? 36.957 -16.319 38.731 1.00 18.29 163 ALA A O 1
ATOM 1264 N N A VAL A 1 164 ? 37.874 -17.070 36.805 0.60 17.99 164 VAL A N 1
ATOM 1265 N N B VAL A 1 164 ? 37.827 -17.095 36.791 0.40 18.03 164 VAL A N 1
ATOM 1266 C CA A VAL A 1 164 ? 37.832 -15.772 36.118 0.60 17.10 164 VAL A CA 1
ATOM 1267 C CA B VAL A 1 164 ? 37.794 -15.804 36.116 0.40 17.24 164 VAL A CA 1
ATOM 1268 C C A VAL A 1 164 ? 37.398 -15.964 34.659 0.60 17.16 164 VAL A C 1
ATOM 1269 C C B VAL A 1 164 ? 37.393 -15.968 34.648 0.40 17.15 164 VAL A C 1
ATOM 1270 O O A VAL A 1 164 ? 37.784 -16.949 34.012 0.60 16.84 164 VAL A O 1
ATOM 1271 O O B VAL A 1 164 ? 37.779 -16.944 33.989 0.40 16.91 164 VAL A O 1
ATOM 1278 N N . LYS A 1 165 ? 36.600 -15.020 34.157 1.00 16.53 165 LYS A N 1
ATOM 1279 C CA . LYS A 1 165 ? 36.259 -14.958 32.736 1.00 16.18 165 LYS A CA 1
ATOM 1280 C C . LYS A 1 165 ? 36.719 -13.612 32.213 1.00 15.24 165 LYS A C 1
ATOM 1281 O O . LYS A 1 165 ? 36.537 -12.599 32.873 1.00 16.10 165 LYS A O 1
ATOM 1287 N N . PHE A 1 166 ? 37.358 -13.601 31.053 1.00 14.48 166 PHE A N 1
ATOM 1288 C CA . PHE A 1 166 ? 37.604 -12.360 30.342 1.00 14.13 166 PHE A CA 1
ATOM 1289 C C . PHE A 1 166 ? 36.773 -12.328 29.069 1.00 14.52 166 PHE A C 1
ATOM 1290 O O . PHE A 1 166 ? 36.631 -13.337 28.389 1.00 14.69 166 PHE A O 1
ATOM 1298 N N . GLY A 1 167 ? 36.254 -11.155 28.742 1.00 14.60 167 GLY A N 1
ATOM 1299 C CA . GLY A 1 167 ? 35.413 -11.015 27.570 1.00 15.18 167 GLY A CA 1
ATOM 1300 C C . GLY A 1 167 ? 35.811 -9.800 26.803 1.00 15.42 167 GLY A C 1
ATOM 1301 O O . GLY A 1 167 ? 36.404 -8.879 27.367 1.00 16.25 167 GLY A O 1
ATOM 1302 N N . TRP A 1 168 ? 35.507 -9.808 25.510 1.00 15.16 168 TRP A N 1
ATOM 1303 C CA . TRP A 1 168 ? 35.498 -8.586 24.709 1.00 15.20 168 TRP A CA 1
ATOM 1304 C C . TRP A 1 168 ? 36.873 -7.885 24.704 1.00 15.74 168 TRP A C 1
ATOM 1305 O O . TRP A 1 168 ? 37.914 -8.546 24.550 1.00 15.28 168 TRP A O 1
ATOM 1316 N N . GLY A 1 169 ? 36.879 -6.565 24.874 1.00 16.12 169 GLY A N 1
ATOM 1317 C CA . GLY A 1 169 ? 38.112 -5.791 24.655 1.00 16.70 169 GLY A CA 1
ATOM 1318 C C . GLY A 1 169 ? 38.603 -6.107 23.246 1.00 17.27 169 GLY A C 1
ATOM 1319 O O . GLY A 1 169 ? 37.811 -6.129 22.301 1.00 16.90 169 GLY A O 1
ATOM 1320 N N . PRO A 1 170 ? 39.924 -6.350 23.082 1.00 17.79 170 PRO A N 1
ATOM 1321 C CA . PRO A 1 170 ? 40.431 -6.651 21.724 1.00 17.33 170 PRO A CA 1
ATOM 1322 C C . PRO A 1 170 ? 40.321 -8.101 21.257 1.00 17.93 170 PRO A C 1
ATOM 1323 O O . PRO A 1 170 ? 40.805 -8.421 20.160 1.00 18.62 170 PRO A O 1
ATOM 1327 N N . ILE A 1 171 ? 39.721 -8.983 22.057 1.00 16.80 171 ILE A N 1
ATOM 1328 C CA . ILE A 1 171 ? 39.776 -10.398 21.743 1.00 17.03 171 ILE A CA 1
ATOM 1329 C C . ILE A 1 171 ? 39.082 -10.656 20.385 1.00 17.66 171 ILE A C 1
ATOM 1330 O O . ILE A 1 171 ? 38.059 -10.037 20.072 1.00 16.90 171 ILE A O 1
ATOM 1335 N N . GLY A 1 172 ? 39.709 -11.507 19.572 1.00 18.50 172 GLY A N 1
ATOM 1336 C CA . GLY A 1 172 ? 39.195 -11.910 18.274 1.00 19.56 172 GLY A CA 1
ATOM 1337 C C . GLY A 1 172 ? 39.179 -10.839 17.207 1.00 20.43 172 GLY A C 1
ATOM 1338 O O . GLY A 1 172 ? 38.776 -11.117 16.090 1.00 20.47 172 GLY A O 1
ATOM 1339 N N . ARG A 1 173 ? 39.615 -9.619 17.531 1.00 21.75 173 ARG A N 1
ATOM 1340 C CA . ARG A 1 173 ? 39.551 -8.496 16.586 1.00 23.66 173 ARG A CA 1
ATOM 1341 C C . ARG A 1 173 ? 40.654 -8.518 15.528 1.00 23.60 173 ARG A C 1
ATOM 1342 O O . ARG A 1 173 ? 40.511 -7.905 14.463 1.00 24.56 173 ARG A O 1
ATOM 1350 N N . GLY A 1 174 ? 41.743 -9.212 15.830 1.00 23.20 174 GLY A N 1
ATOM 1351 C CA . GLY A 1 174 ? 42.916 -9.279 14.953 1.00 22.93 174 GLY A CA 1
ATOM 1352 C C . GLY A 1 174 ? 43.360 -10.717 14.773 1.00 22.00 174 GLY A C 1
ATOM 1353 O O . GLY A 1 174 ? 42.557 -11.602 14.441 1.00 21.56 174 GLY A O 1
ATOM 1354 N N . THR A 1 175 ? 44.637 -10.966 15.018 1.00 21.64 175 THR A N 1
ATOM 1355 C CA . THR A 1 175 ? 45.215 -12.261 14.743 1.00 21.42 175 THR A CA 1
ATOM 1356 C C . THR A 1 175 ? 45.016 -13.244 15.906 1.00 21.36 175 THR A C 1
ATOM 1357 O O . THR A 1 175 ? 44.751 -12.837 17.058 1.00 21.35 175 THR A O 1
ATOM 1361 N N . VAL A 1 176 ? 45.175 -14.531 15.597 1.00 20.23 176 VAL A N 1
ATOM 1362 C CA . VAL A 1 176 ? 45.225 -15.584 16.600 1.00 19.97 176 VAL A CA 1
ATOM 1363 C C . VAL A 1 176 ? 46.373 -15.326 17.587 1.00 19.97 176 VAL A C 1
ATOM 1364 O O . VAL A 1 176 ? 46.198 -15.505 18.791 1.00 19.61 176 VAL A O 1
ATOM 1368 N N . ALA A 1 177 ? 47.526 -14.898 17.064 1.00 19.66 177 ALA A N 1
ATOM 1369 C CA . ALA A 1 177 ? 48.699 -14.596 17.889 1.00 19.94 177 ALA A CA 1
ATOM 1370 C C . ALA A 1 177 ? 48.384 -13.582 19.001 1.00 19.55 177 ALA A C 1
ATOM 1371 O O . ALA A 1 177 ? 48.721 -13.821 20.152 1.00 20.50 177 ALA A O 1
ATOM 1373 N N . ALA A 1 178 ? 47.723 -12.481 18.649 1.00 18.84 178 ALA A N 1
ATOM 1374 C CA . ALA A 1 178 ? 47.276 -11.490 19.625 1.00 18.74 178 ALA A CA 1
ATOM 1375 C C . ALA A 1 178 ? 46.344 -12.105 20.678 1.00 18.66 178 ALA A C 1
ATOM 1376 O O . ALA A 1 178 ? 46.524 -11.872 21.876 1.00 18.53 178 ALA A O 1
ATOM 1378 N N . ASP A 1 179 ? 45.363 -12.905 20.233 1.00 18.13 179 ASP A N 1
ATOM 1379 C CA . ASP A 1 179 ? 44.471 -13.614 21.156 1.00 17.99 179 ASP A CA 1
ATOM 1380 C C . ASP A 1 179 ? 45.224 -14.566 22.067 1.00 17.67 179 ASP A C 1
ATOM 1381 O O . ASP A 1 179 ? 44.946 -14.639 23.262 1.00 18.01 179 ASP A O 1
ATOM 1386 N N . ALA A 1 180 ? 46.164 -15.321 21.507 1.00 18.29 180 ALA A N 1
ATOM 1387 C CA . ALA A 1 180 ? 46.995 -16.218 22.310 1.00 18.20 180 ALA A CA 1
ATOM 1388 C C . ALA A 1 180 ? 47.727 -15.476 23.437 1.00 18.29 180 ALA A C 1
ATOM 1389 O O . ALA A 1 180 ? 47.735 -15.946 24.566 1.00 19.67 180 ALA A O 1
ATOM 1391 N N . ASP A 1 181 ? 48.295 -14.316 23.128 1.00 18.34 181 ASP A N 1
ATOM 1392 C CA . ASP A 1 181 ? 49.006 -13.491 24.110 1.00 18.43 181 ASP A CA 1
ATOM 1393 C C . ASP A 1 181 ? 48.069 -13.076 25.258 1.00 18.13 181 ASP A C 1
ATOM 1394 O O . ASP A 1 181 ? 48.430 -13.158 26.424 1.00 17.83 181 ASP A O 1
ATOM 1399 N N . GLN A 1 182 ? 46.852 -12.673 24.899 1.00 17.52 182 GLN A N 1
ATOM 1400 C CA . GLN A 1 182 ? 45.832 -12.267 25.867 1.00 17.41 182 GLN A CA 1
ATOM 1401 C C . GLN A 1 182 ? 45.401 -13.422 26.769 1.00 17.02 182 GLN A C 1
ATOM 1402 O O . GLN A 1 182 ? 45.318 -13.275 27.985 1.00 17.49 182 GLN A O 1
ATOM 1408 N N . ILE A 1 183 ? 45.112 -14.563 26.158 1.00 17.27 183 ILE A N 1
ATOM 1409 C CA . ILE A 1 183 ? 44.576 -15.723 26.863 1.00 17.40 183 ILE A CA 1
ATOM 1410 C C . ILE A 1 183 ? 45.633 -16.336 27.779 1.00 18.10 183 ILE A C 1
ATOM 1411 O O . ILE A 1 183 ? 45.342 -16.715 28.915 1.00 16.81 183 ILE A O 1
ATOM 1416 N N . MET A 1 184 ? 46.864 -16.421 27.274 1.00 18.72 184 MET A N 1
ATOM 1417 C CA . MET A 1 184 ? 47.995 -16.907 28.077 1.00 19.92 184 MET A CA 1
ATOM 1418 C C . MET A 1 184 ? 48.304 -15.990 29.255 1.00 19.08 184 MET A C 1
ATOM 1419 O O . MET A 1 184 ? 48.618 -16.469 30.341 1.00 20.00 184 MET A O 1
ATOM 1424 N N . ALA A 1 185 ? 48.190 -14.684 29.040 1.00 19.06 185 ALA A N 1
ATOM 1425 C CA . ALA A 1 185 ? 48.357 -13.687 30.112 1.00 19.29 185 ALA A CA 1
ATOM 1426 C C . ALA A 1 185 ? 47.267 -13.830 31.192 1.00 19.64 185 ALA A C 1
ATOM 1427 O O . ALA A 1 185 ? 47.571 -13.792 32.383 1.00 19.67 185 ALA A O 1
ATOM 1429 N N . ALA A 1 186 ? 46.017 -14.054 30.773 1.00 19.04 186 ALA A N 1
ATOM 1430 C CA . ALA A 1 186 ? 44.935 -14.411 31.714 1.00 18.84 186 ALA A CA 1
ATOM 1431 C C . ALA A 1 186 ? 45.284 -15.649 32.552 1.00 18.85 186 ALA A C 1
ATOM 1432 O O . ALA A 1 186 ? 45.159 -15.639 33.787 1.00 18.06 186 ALA A O 1
ATOM 1434 N N . ARG A 1 187 ? 45.730 -16.716 31.888 1.00 19.29 187 ARG A N 1
ATOM 1435 C CA . ARG A 1 187 ? 46.158 -17.916 32.589 1.00 20.11 187 ARG A CA 1
ATOM 1436 C C . ARG A 1 187 ? 47.345 -17.615 33.527 1.00 20.92 187 ARG A C 1
ATOM 1437 O O . ARG A 1 187 ? 47.378 -18.102 34.660 1.00 20.52 187 ARG A O 1
ATOM 1445 N N . GLU A 1 188 ? 48.300 -16.820 33.048 1.00 21.98 188 GLU A N 1
ATOM 1446 C CA . GLU A 1 188 ? 49.491 -16.475 33.835 1.00 23.26 188 GLU A CA 1
ATOM 1447 C C . GLU A 1 188 ? 49.085 -15.730 35.105 1.00 23.38 188 GLU A C 1
ATOM 1448 O O . GLU A 1 188 ? 49.554 -16.069 36.198 1.00 23.85 188 GLU A O 1
ATOM 1454 N N . GLY A 1 189 ? 48.217 -14.725 34.965 1.00 23.41 189 GLY A N 1
ATOM 1455 C CA . GLY A 1 189 ? 47.748 -13.970 36.124 1.00 23.68 189 GLY A CA 1
ATOM 1456 C C . GLY A 1 189 ? 46.916 -14.803 37.082 1.00 24.16 189 GLY A C 1
ATOM 1457 O O . GLY A 1 189 ? 47.004 -14.630 38.306 1.00 23.96 189 GLY A O 1
ATOM 1458 N N . LEU A 1 190 ? 46.111 -15.716 36.537 1.00 23.87 190 LEU A N 1
ATOM 1459 C CA . LEU A 1 190 ? 45.181 -16.481 37.354 1.00 24.08 190 LEU A CA 1
ATOM 1460 C C . LEU A 1 190 ? 45.885 -17.574 38.126 1.00 24.57 190 LEU A C 1
ATOM 1461 O O . LEU A 1 190 ? 45.451 -17.944 39.227 1.00 24.41 190 LEU A O 1
ATOM 1466 N N . GLY A 1 191 ? 46.946 -18.114 37.537 1.00 24.80 191 GLY A N 1
ATOM 1467 C CA . GLY A 1 191 ? 47.596 -19.294 38.084 1.00 26.05 191 GLY A CA 1
ATOM 1468 C C . GLY A 1 191 ? 47.010 -20.562 37.491 1.00 27.14 191 GLY A C 1
ATOM 1469 O O . GLY A 1 191 ? 45.945 -20.520 36.860 1.00 26.77 191 GLY A O 1
ATOM 1470 N N . PRO A 1 192 ? 47.691 -21.705 37.701 1.00 28.26 192 PRO A N 1
ATOM 1471 C CA . PRO A 1 192 ? 47.294 -22.957 37.040 1.00 28.92 192 PRO A CA 1
ATOM 1472 C C . PRO A 1 192 ? 46.002 -23.617 37.522 1.00 29.31 192 PRO A C 1
ATOM 1473 O O . PRO A 1 192 ? 45.376 -24.349 36.756 1.00 28.98 192 PRO A O 1
ATOM 1477 N N . ASP A 1 193 ? 45.595 -23.377 38.764 1.00 29.96 193 ASP A N 1
ATOM 1478 C CA . ASP A 1 193 ? 44.465 -24.129 39.336 1.00 30.39 193 ASP A CA 1
ATOM 1479 C C . ASP A 1 193 ? 43.065 -23.566 39.073 1.00 29.51 193 ASP A C 1
ATOM 1480 O O . ASP A 1 193 ? 42.101 -24.321 39.009 1.00 29.87 193 ASP A O 1
ATOM 1485 N N . GLY A 1 194 ? 42.953 -22.251 38.925 1.00 28.57 194 GLY A N 1
ATOM 1486 C CA . GLY A 1 194 ? 41.655 -21.619 38.695 1.00 26.87 194 GLY A CA 1
ATOM 1487 C C . GLY A 1 194 ? 40.966 -22.011 37.401 1.00 25.81 194 GLY A C 1
ATOM 1488 O O . GLY A 1 194 ? 41.615 -22.455 36.458 1.00 25.48 194 GLY A O 1
ATOM 1489 N N . ASP A 1 195 ? 39.645 -21.853 37.366 1.00 24.65 195 ASP A N 1
ATOM 1490 C CA . ASP A 1 195 ? 38.883 -21.979 36.123 1.00 23.71 195 ASP A CA 1
ATOM 1491 C C . ASP A 1 195 ? 38.995 -20.688 35.311 1.00 21.90 195 ASP A C 1
ATOM 1492 O O . ASP A 1 195 ? 38.871 -19.572 35.852 1.00 20.66 195 ASP A O 1
ATOM 1497 N N . LEU A 1 196 ? 39.277 -20.851 34.019 1.00 20.08 196 LEU A N 1
ATOM 1498 C CA . LEU A 1 196 ? 39.388 -19.729 33.111 1.00 18.56 196 LEU A CA 1
ATOM 1499 C C . LEU A 1 196 ? 38.364 -19.879 31.997 1.00 18.12 196 LEU A C 1
ATOM 1500 O O . LEU A 1 196 ? 38.258 -20.942 31.376 1.00 18.03 196 LEU A O 1
ATOM 1505 N N . MET A 1 197 ? 37.599 -18.813 31.773 1.00 17.35 197 MET A N 1
ATOM 1506 C CA . MET A 1 197 ? 36.606 -18.789 30.715 1.00 16.74 197 MET A CA 1
ATOM 1507 C C . MET A 1 197 ? 36.913 -17.609 29.801 1.00 15.75 197 MET A C 1
ATOM 1508 O O . MET A 1 197 ? 37.510 -16.619 30.236 1.00 14.22 197 MET A O 1
ATOM 1513 N N . VAL A 1 198 ? 36.513 -17.740 28.535 1.00 14.92 198 VAL A N 1
ATOM 1514 C CA . VAL A 1 198 ? 36.733 -16.709 27.536 1.00 15.20 198 VAL A CA 1
ATOM 1515 C C . VAL A 1 198 ? 35.437 -16.399 26.796 1.00 15.29 198 VAL A C 1
ATOM 1516 O O . VAL A 1 198 ? 34.734 -17.305 26.345 1.00 15.95 198 VAL A O 1
ATOM 1520 N N . ASP A 1 199 ? 35.142 -15.111 26.689 1.00 15.00 199 ASP A N 1
ATOM 1521 C CA . ASP A 1 199 ? 33.933 -14.625 26.035 1.00 15.50 199 ASP A CA 1
ATOM 1522 C C . ASP A 1 199 ? 34.346 -13.696 24.909 1.00 14.99 199 ASP A C 1
ATOM 1523 O O . ASP A 1 199 ? 34.986 -12.680 25.138 1.00 15.97 199 ASP A O 1
ATOM 1528 N N . VAL A 1 200 ? 33.995 -14.060 23.683 1.00 15.09 200 VAL A N 1
ATOM 1529 C CA . VAL A 1 200 ? 34.408 -13.283 22.508 1.00 14.12 200 VAL A CA 1
ATOM 1530 C C . VAL A 1 200 ? 33.339 -12.371 21.895 1.00 14.69 200 VAL A C 1
ATOM 1531 O O . VAL A 1 200 ? 33.559 -11.770 20.835 1.00 13.90 200 VAL A O 1
ATOM 1535 N N . GLY A 1 201 ? 32.202 -12.251 22.573 1.00 14.34 201 GLY A N 1
ATOM 1536 C CA . GLY A 1 201 ? 31.197 -11.282 22.177 1.00 14.59 201 GLY A CA 1
ATOM 1537 C C . GLY A 1 201 ? 30.755 -11.343 20.720 1.00 14.57 201 GLY A C 1
ATOM 1538 O O . GLY A 1 201 ? 30.643 -10.307 20.067 1.00 14.77 201 GLY A O 1
ATOM 1539 N N . GLN A 1 202 ? 30.529 -12.549 20.211 1.00 14.51 202 GLN A N 1
ATOM 1540 C CA . GLN A 1 202 ? 30.014 -12.749 18.841 1.00 14.87 202 GLN A CA 1
ATOM 1541 C C . GLN A 1 202 ? 30.986 -12.288 17.745 1.00 15.65 202 GLN A C 1
ATOM 1542 O O . GLN A 1 202 ? 30.594 -12.144 16.587 1.00 15.74 202 GLN A O 1
ATOM 1548 N N . ILE A 1 203 ? 32.263 -12.087 18.094 1.00 16.02 203 ILE A N 1
ATOM 1549 C CA . ILE A 1 203 ? 33.202 -11.407 17.199 1.00 16.64 203 ILE A CA 1
ATOM 1550 C C . ILE A 1 203 ? 33.518 -12.178 15.909 1.00 16.61 203 ILE A C 1
ATOM 1551 O O . ILE A 1 203 ? 33.823 -11.570 14.907 1.00 16.68 203 ILE A O 1
ATOM 1556 N N . PHE A 1 204 ? 33.440 -13.505 15.928 1.00 17.44 204 PHE A N 1
ATOM 1557 C CA . PHE A 1 204 ? 33.731 -14.266 14.712 1.00 17.68 204 PHE A CA 1
ATOM 1558 C C . PHE A 1 204 ? 32.565 -14.269 13.739 1.00 18.17 204 PHE A C 1
ATOM 1559 O O . PHE A 1 204 ? 32.718 -14.736 12.612 1.00 19.36 204 PHE A O 1
ATOM 1567 N N . GLY A 1 205 ? 31.423 -13.721 14.169 1.00 18.24 205 GLY A N 1
ATOM 1568 C CA . GLY A 1 205 ? 30.253 -13.521 13.307 1.00 18.43 205 GLY A CA 1
ATOM 1569 C C . GLY A 1 205 ? 29.677 -14.851 12.856 1.00 18.04 205 GLY A C 1
ATOM 1570 O O . GLY A 1 205 ? 28.891 -15.472 13.574 1.00 17.87 205 GLY A O 1
ATOM 1571 N N . GLU A 1 206 ? 30.077 -15.289 11.662 1.00 18.16 206 GLU A N 1
ATOM 1572 C CA . GLU A 1 206 ? 29.731 -16.628 11.159 1.00 18.78 206 GLU A CA 1
ATOM 1573 C C . GLU A 1 206 ? 30.972 -17.389 10.676 1.00 18.67 206 GLU A C 1
ATOM 1574 O O . GLU A 1 206 ? 30.862 -18.428 10.022 1.00 18.30 206 GLU A O 1
ATOM 1580 N N . ASP A 1 207 ? 32.149 -16.870 11.011 1.00 18.45 207 ASP A N 1
ATOM 1581 C CA . ASP A 1 207 ? 33.406 -17.407 10.480 1.00 18.13 207 ASP A CA 1
ATOM 1582 C C . ASP A 1 207 ? 33.880 -18.564 11.372 1.00 18.30 207 ASP A C 1
ATOM 1583 O O . ASP A 1 207 ? 34.640 -18.358 12.350 1.00 17.56 207 ASP A O 1
ATOM 1588 N N . VAL A 1 208 ? 33.375 -19.764 11.073 1.00 17.96 208 VAL A N 1
ATOM 1589 C CA . VAL A 1 208 ? 33.721 -20.965 11.835 1.00 18.15 208 VAL A CA 1
ATOM 1590 C C . VAL A 1 208 ? 35.241 -21.177 11.846 1.00 18.66 208 VAL A C 1
ATOM 1591 O O . VAL A 1 208 ? 35.821 -21.538 12.886 1.00 18.04 208 VAL A O 1
ATOM 1595 N N . GLU A 1 209 ? 35.882 -20.963 10.697 1.00 17.64 209 GLU A N 1
ATOM 1596 C CA . GLU A 1 209 ? 37.308 -21.239 10.598 1.00 17.99 209 GLU A CA 1
ATOM 1597 C C . GLU A 1 209 ? 38.156 -20.269 11.426 1.00 16.80 209 GLU A C 1
ATOM 1598 O O . GLU A 1 209 ? 39.088 -20.705 12.077 1.00 16.83 209 GLU A O 1
ATOM 1604 N N . ALA A 1 210 ? 37.824 -18.974 11.410 1.00 16.49 210 ALA A N 1
ATOM 1605 C CA . ALA A 1 210 ? 38.488 -17.982 12.292 1.00 16.45 210 ALA A CA 1
ATOM 1606 C C . ALA A 1 210 ? 38.357 -18.365 13.774 1.00 16.48 210 ALA A C 1
ATOM 1607 O O . ALA A 1 210 ? 39.322 -18.275 14.527 1.00 17.00 210 ALA A O 1
ATOM 1609 N N . ALA A 1 211 ? 37.164 -18.796 14.182 1.00 16.75 211 ALA A N 1
ATOM 1610 C CA . ALA A 1 211 ? 36.926 -19.247 15.554 1.00 16.84 211 ALA A CA 1
ATOM 1611 C C . ALA A 1 211 ? 37.706 -20.525 15.857 1.00 16.72 211 ALA A C 1
ATOM 1612 O O . ALA A 1 211 ? 38.363 -20.644 16.913 1.00 15.96 211 ALA A O 1
ATOM 1614 N N . ALA A 1 212 ? 37.637 -21.483 14.932 1.00 16.18 212 ALA A N 1
ATOM 1615 C CA . ALA A 1 212 ? 38.309 -22.765 15.101 1.00 16.72 212 ALA A CA 1
ATOM 1616 C C . ALA A 1 212 ? 39.803 -22.566 15.290 1.00 17.07 212 ALA A C 1
ATOM 1617 O O . ALA A 1 212 ? 40.426 -23.336 16.004 1.00 16.69 212 ALA A O 1
ATOM 1619 N N . ALA A 1 213 ? 40.358 -21.510 14.689 1.00 17.72 213 ALA A N 1
ATOM 1620 C CA . ALA A 1 213 ? 41.809 -21.256 14.738 1.00 19.13 213 ALA A CA 1
ATOM 1621 C C . ALA A 1 213 ? 42.302 -20.906 16.162 1.00 19.60 213 ALA A C 1
ATOM 1622 O O . ALA A 1 213 ? 43.510 -20.976 16.453 1.00 19.91 213 ALA A O 1
ATOM 1624 N N . ARG A 1 214 ? 41.364 -20.529 17.036 1.00 19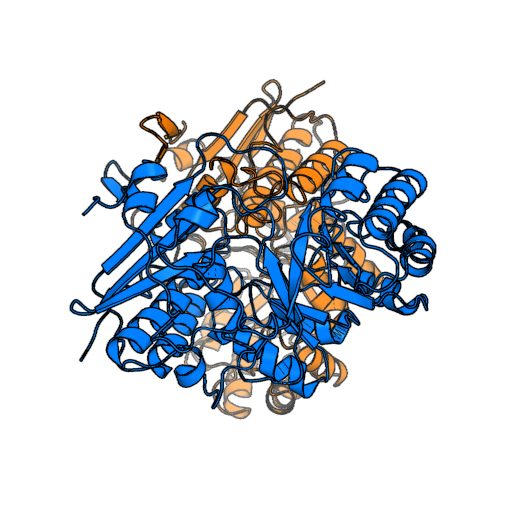.44 214 ARG A N 1
ATOM 1625 C CA . ARG A 1 214 ? 41.659 -20.231 18.449 1.00 19.28 214 ARG A CA 1
ATOM 1626 C C . ARG A 1 214 ? 41.561 -21.450 19.341 1.00 19.00 214 ARG A C 1
ATOM 1627 O O . ARG A 1 214 ? 41.930 -21.387 20.494 1.00 19.02 214 ARG A O 1
ATOM 1635 N N . LEU A 1 215 ? 41.033 -22.554 18.842 1.00 19.05 215 LEU A N 1
ATOM 1636 C CA . LEU A 1 215 ? 40.809 -23.697 19.707 1.00 18.95 215 LEU A CA 1
ATOM 1637 C C . LEU A 1 215 ? 42.086 -24.296 20.366 1.00 19.83 215 LEU A C 1
ATOM 1638 O O . LEU A 1 215 ? 42.056 -24.635 21.562 1.00 18.99 215 LEU A O 1
ATOM 1643 N N . PRO A 1 216 ? 43.186 -24.465 19.596 1.00 20.10 216 PRO A N 1
ATOM 1644 C CA . PRO A 1 216 ? 44.424 -24.926 20.267 1.00 20.39 216 PRO A CA 1
ATOM 1645 C C . PRO A 1 216 ? 44.904 -24.013 21.397 1.00 19.53 216 PRO A C 1
ATOM 1646 O O . PRO A 1 216 ? 45.321 -24.506 22.427 1.00 19.66 216 PRO A O 1
ATOM 1650 N N . THR A 1 217 ? 44.858 -22.707 21.184 1.00 20.48 217 THR A N 1
ATOM 1651 C CA . THR A 1 217 ? 45.276 -21.736 22.184 1.00 21.53 217 THR A CA 1
ATOM 1652 C C . THR A 1 217 ? 44.401 -21.857 23.435 1.00 21.02 217 THR A C 1
ATOM 1653 O O . THR A 1 217 ? 44.906 -21.887 24.551 1.00 20.93 217 THR A O 1
ATOM 1657 N N . LEU A 1 218 ? 43.090 -21.909 23.236 1.00 20.02 218 LEU A N 1
ATOM 1658 C CA . LEU A 1 218 ? 42.151 -22.057 24.355 1.00 19.72 218 LEU A CA 1
ATOM 1659 C C . LEU A 1 218 ? 42.438 -23.351 25.129 1.00 19.77 218 LEU A C 1
ATOM 1660 O O . LEU A 1 218 ? 42.435 -23.357 26.362 1.00 19.45 218 LEU A O 1
ATOM 1665 N N . ASP A 1 219 ? 42.696 -24.441 24.413 1.00 20.08 219 ASP A N 1
ATOM 1666 C CA . ASP A 1 219 ? 42.985 -25.716 25.078 1.00 20.66 219 ASP A CA 1
ATOM 1667 C C . ASP A 1 219 ? 44.347 -25.680 25.796 1.00 20.47 219 ASP A C 1
ATOM 1668 O O . ASP A 1 219 ? 44.471 -26.207 26.894 1.00 20.53 219 ASP A O 1
ATOM 1673 N N . ALA A 1 220 ? 45.339 -25.021 25.194 1.00 20.57 220 ALA A N 1
ATOM 1674 C CA . ALA A 1 220 ? 46.668 -24.894 25.814 1.00 20.58 220 ALA A CA 1
ATOM 1675 C C . ALA A 1 220 ? 46.587 -24.113 27.144 1.00 20.96 220 ALA A C 1
ATOM 1676 O O . ALA A 1 220 ? 47.310 -24.416 28.094 1.00 21.45 220 ALA A O 1
ATOM 1678 N N . ALA A 1 221 ? 45.698 -23.120 27.202 1.00 20.14 221 ALA A N 1
ATOM 1679 C CA . ALA A 1 221 ? 45.457 -22.341 28.421 1.00 19.37 221 ALA A CA 1
ATOM 1680 C C . ALA A 1 221 ? 44.477 -23.015 29.383 1.00 18.95 221 ALA A C 1
ATOM 1681 O O . ALA A 1 221 ? 44.173 -22.471 30.442 1.00 19.26 221 ALA A O 1
ATOM 1683 N N . GLY A 1 222 ? 43.970 -24.183 29.000 1.00 18.36 222 GLY A N 1
ATOM 1684 C CA . GLY A 1 222 ? 43.058 -24.971 29.835 1.00 18.15 222 GLY A CA 1
ATOM 1685 C C . GLY A 1 222 ? 41.720 -24.274 30.056 1.00 18.21 222 GLY A C 1
ATOM 1686 O O . GLY A 1 222 ? 41.108 -24.417 31.116 1.00 18.20 222 GLY A O 1
ATOM 1687 N N . VAL A 1 223 ? 41.275 -23.522 29.053 1.00 17.32 223 VAL A N 1
ATOM 1688 C CA . VAL A 1 223 ? 40.009 -22.777 29.128 1.00 16.58 223 VAL A CA 1
ATOM 1689 C C . VAL A 1 223 ? 38.783 -23.708 29.195 1.00 16.92 223 VAL A C 1
ATOM 1690 O O . VAL A 1 223 ? 38.654 -24.679 28.425 1.00 16.55 223 VAL A O 1
ATOM 1694 N N . LEU A 1 224 ? 37.897 -23.418 30.140 1.00 16.70 224 LEU A N 1
ATOM 1695 C CA . LEU A 1 224 ? 36.691 -24.221 30.352 1.00 17.29 224 LEU A CA 1
ATOM 1696 C C . LEU A 1 224 ? 35.655 -24.062 29.221 1.00 16.64 224 LEU A C 1
ATOM 1697 O O . LEU A 1 224 ? 35.118 -25.050 28.720 1.00 15.91 224 LEU A O 1
ATOM 1702 N N . TRP A 1 225 ? 35.353 -22.815 28.851 1.00 16.26 225 TRP A N 1
ATOM 1703 C CA . TRP A 1 225 ? 34.392 -22.584 27.803 1.00 15.68 225 TRP A CA 1
ATOM 1704 C C . TRP A 1 225 ? 34.746 -21.362 26.985 1.00 15.21 225 TRP A C 1
ATOM 1705 O O . TRP A 1 225 ? 35.471 -20.457 27.438 1.00 15.52 225 TRP A O 1
ATOM 1716 N N . LEU A 1 226 ? 34.229 -21.372 25.765 1.00 14.61 226 LEU A N 1
ATOM 1717 C CA . LEU A 1 226 ? 34.339 -20.277 24.829 1.00 14.35 226 LEU A CA 1
ATOM 1718 C C . LEU A 1 226 ? 32.929 -19.788 24.619 1.00 14.15 226 LEU A C 1
ATOM 1719 O O . LEU A 1 226 ? 32.079 -20.518 24.126 1.00 14.67 226 LEU A O 1
ATOM 1724 N N . GLU A 1 227 ? 32.690 -18.538 25.000 1.00 14.93 227 GLU A N 1
ATOM 1725 C CA . GLU A 1 227 ? 31.348 -17.971 25.079 1.00 13.89 227 GLU A CA 1
ATOM 1726 C C . GLU A 1 227 ? 31.053 -17.064 23.882 1.00 13.71 227 GLU A C 1
ATOM 1727 O O . GLU A 1 227 ? 31.909 -16.289 23.449 1.00 13.44 227 GLU A O 1
ATOM 1733 N N . GLU A 1 228 ? 29.849 -17.206 23.330 1.00 13.93 228 GLU A N 1
ATOM 1734 C CA . GLU A 1 228 ? 29.382 -16.371 22.214 1.00 15.35 228 GLU A CA 1
ATOM 1735 C C . GLU A 1 228 ? 30.374 -16.271 21.050 1.00 14.62 228 GLU A C 1
ATOM 1736 O O . GLU A 1 228 ? 30.740 -15.157 20.659 1.00 14.40 228 GLU A O 1
ATOM 1742 N N . PRO A 1 229 ? 30.828 -17.421 20.496 1.00 14.77 229 PRO A N 1
ATOM 1743 C CA . PRO A 1 229 ? 31.788 -17.261 19.373 1.00 15.16 229 PRO A CA 1
ATOM 1744 C C . PRO A 1 229 ? 31.187 -16.540 18.147 1.00 14.90 229 PRO A C 1
ATOM 1745 O O . PRO A 1 229 ? 31.914 -15.913 17.394 1.00 14.56 229 PRO A O 1
ATOM 1749 N N . PHE A 1 230 ? 29.872 -16.642 17.969 1.00 15.31 230 PHE A N 1
ATOM 1750 C CA . PHE A 1 230 ? 29.206 -16.221 16.731 1.00 15.81 230 PHE A CA 1
ATOM 1751 C C . PHE A 1 230 ? 27.967 -15.363 16.971 1.00 17.09 230 PHE A C 1
ATOM 1752 O O . PHE A 1 230 ? 27.531 -15.222 18.128 1.00 16.31 230 PHE A O 1
ATOM 1760 N N . ASP A 1 231 ? 27.393 -14.812 15.883 1.00 17.97 231 ASP A N 1
ATOM 1761 C CA . ASP A 1 231 ? 26.039 -14.222 15.917 1.00 19.58 231 ASP A CA 1
ATOM 1762 C C . ASP A 1 231 ? 25.159 -15.119 16.778 1.00 19.21 231 ASP A C 1
ATOM 1763 O O . ASP A 1 231 ? 25.239 -16.338 16.653 1.00 19.47 231 ASP A O 1
ATOM 1768 N N . ALA A 1 232 ? 24.283 -14.522 17.587 1.00 19.56 232 ALA A N 1
ATOM 1769 C CA . ALA A 1 232 ? 23.395 -15.286 18.481 1.00 19.96 232 ALA A CA 1
ATOM 1770 C C . ALA A 1 232 ? 22.535 -16.331 17.756 1.00 20.24 232 ALA A C 1
ATOM 1771 O O . ALA A 1 232 ? 22.316 -17.444 18.266 1.00 21.00 232 ALA A O 1
ATOM 1773 N N . GLY A 1 233 ? 22.050 -15.979 16.570 1.00 19.51 233 GLY A N 1
ATOM 1774 C CA . GLY A 1 233 ? 21.225 -16.901 15.780 1.00 18.42 233 GLY A CA 1
ATOM 1775 C C . GLY A 1 233 ? 21.974 -17.924 14.940 1.00 17.89 233 GLY A C 1
ATOM 1776 O O . GLY A 1 233 ? 21.351 -18.824 14.367 1.00 16.74 233 GLY A O 1
ATOM 1777 N N . ALA A 1 234 ? 23.305 -17.801 14.868 1.00 17.21 234 ALA A N 1
ATOM 1778 C CA . ALA A 1 234 ? 24.125 -18.714 14.036 1.00 16.65 234 ALA A CA 1
ATOM 1779 C C . ALA A 1 234 ? 24.359 -20.071 14.706 1.00 15.85 234 ALA A C 1
ATOM 1780 O O . ALA A 1 234 ? 25.475 -20.390 15.103 1.00 15.44 234 ALA A O 1
ATOM 1782 N N . LEU A 1 235 ? 23.306 -20.878 14.773 1.00 15.26 235 LEU A N 1
ATOM 1783 C CA . LEU A 1 235 ? 23.319 -22.136 15.506 1.00 15.86 235 LEU A CA 1
ATOM 1784 C C . LEU A 1 235 ? 24.142 -23.216 14.807 1.00 15.81 235 LEU A C 1
ATOM 1785 O O . LEU A 1 235 ? 24.825 -24.003 15.460 1.00 15.70 235 LEU A O 1
ATOM 1790 N N . ALA A 1 236 ? 24.070 -23.243 13.482 1.00 15.84 236 ALA A N 1
ATOM 1791 C CA . ALA A 1 236 ? 24.856 -24.188 12.691 1.00 16.18 236 ALA A CA 1
ATOM 1792 C C . ALA A 1 236 ? 26.364 -23.900 12.838 1.00 15.51 236 ALA A C 1
ATOM 1793 O O . ALA A 1 236 ? 27.164 -24.829 12.951 1.00 15.34 236 ALA A O 1
ATOM 1795 N N . ALA A 1 237 ? 26.733 -22.618 12.851 1.00 15.42 237 ALA A N 1
ATOM 1796 C CA . ALA A 1 237 ? 28.120 -22.218 13.138 1.00 14.66 237 ALA A CA 1
ATOM 1797 C C . ALA A 1 237 ? 28.584 -22.738 14.521 1.00 15.08 237 ALA A C 1
ATOM 1798 O O . ALA A 1 237 ? 29.682 -23.306 14.639 1.00 15.42 237 ALA A O 1
ATOM 1800 N N . HIS A 1 238 ? 27.759 -22.545 15.552 1.00 14.97 238 HIS A N 1
ATOM 1801 C CA . HIS A 1 238 ? 28.030 -23.069 16.903 1.00 15.90 238 HIS A CA 1
ATOM 1802 C C . HIS A 1 238 ? 28.258 -24.583 16.898 1.00 15.93 238 HIS A C 1
ATOM 1803 O O . HIS A 1 238 ? 29.233 -25.086 17.477 1.00 15.30 238 HIS A O 1
ATOM 1810 N N . ALA A 1 239 ? 27.342 -25.305 16.247 1.00 16.02 239 ALA A N 1
ATOM 1811 C CA . ALA A 1 239 ? 27.425 -26.753 16.142 1.00 16.50 239 ALA A CA 1
ATOM 1812 C C . ALA A 1 239 ? 28.697 -27.176 15.394 1.00 17.04 239 ALA A C 1
ATOM 1813 O O . ALA A 1 239 ? 29.371 -28.111 15.807 1.00 17.31 239 ALA A O 1
ATOM 1815 N N . ALA A 1 240 ? 29.008 -26.506 14.288 1.00 17.53 240 ALA A N 1
ATOM 1816 C CA . ALA A 1 240 ? 30.258 -26.797 13.542 1.00 18.82 240 ALA A CA 1
ATOM 1817 C C . ALA A 1 240 ? 31.505 -26.630 14.432 1.00 19.05 240 ALA A C 1
ATOM 1818 O O . ALA A 1 240 ? 32.377 -27.495 14.461 1.00 20.12 240 ALA A O 1
ATOM 1820 N N . LEU A 1 241 ? 31.577 -25.527 15.169 1.00 19.31 241 LEU A N 1
ATOM 1821 C CA . LEU A 1 241 ? 32.695 -25.273 16.072 1.00 19.48 241 LEU A CA 1
ATOM 1822 C C . LEU A 1 241 ? 32.816 -26.351 17.157 1.00 20.63 241 LEU A C 1
ATOM 1823 O O . LEU A 1 241 ? 33.916 -26.852 17.435 1.00 21.14 241 LEU A O 1
ATOM 1828 N N . ALA A 1 242 ? 31.686 -26.695 17.768 1.00 21.58 242 ALA A N 1
ATOM 1829 C CA . ALA A 1 242 ? 31.636 -27.710 18.807 1.00 23.19 242 ALA A CA 1
ATOM 1830 C C . ALA A 1 242 ? 32.055 -29.100 18.308 1.00 24.51 242 ALA A C 1
ATOM 1831 O O . ALA A 1 242 ? 32.471 -29.926 19.106 1.00 25.27 242 ALA A O 1
ATOM 1833 N N . GLY A 1 243 ? 31.939 -29.352 17.005 1.00 25.36 243 GLY A N 1
ATOM 1834 C CA . GLY A 1 243 ? 32.284 -30.662 16.438 1.00 26.78 243 GLY A CA 1
ATOM 1835 C C . GLY A 1 243 ? 33.744 -30.825 16.043 1.00 27.35 243 GLY A C 1
ATOM 1836 O O . GLY A 1 243 ? 34.131 -31.866 15.536 1.00 28.02 243 GLY A O 1
ATOM 1837 N N . ARG A 1 244 ? 34.562 -29.800 16.267 1.00 27.66 244 ARG A N 1
ATOM 1838 C CA . ARG A 1 244 ? 35.975 -29.856 15.901 1.00 27.57 244 ARG A CA 1
ATOM 1839 C C . ARG A 1 244 ? 36.839 -30.631 16.898 1.00 27.18 244 ARG A C 1
ATOM 1840 O O . ARG A 1 244 ? 38.032 -30.788 16.682 1.00 27.56 244 ARG A O 1
ATOM 1848 N N . GLY A 1 245 ? 36.254 -31.095 17.988 1.00 26.68 245 GLY A N 1
ATOM 1849 C CA . GLY A 1 245 ? 36.972 -31.979 18.903 1.00 26.76 245 GLY A CA 1
ATOM 1850 C C . GLY A 1 245 ? 37.839 -31.348 19.986 1.00 26.23 245 GLY A C 1
ATOM 1851 O O . GLY A 1 245 ? 38.551 -32.065 20.690 1.00 26.75 245 GLY A O 1
ATOM 1852 N N . ALA A 1 246 ? 37.756 -30.025 20.156 1.00 25.36 246 ALA A N 1
ATOM 1853 C CA . ALA A 1 246 ? 38.508 -29.336 21.217 1.00 24.03 246 ALA A CA 1
ATOM 1854 C C . ALA A 1 246 ? 37.974 -29.710 22.600 1.00 23.51 246 ALA A C 1
ATOM 1855 O O . ALA A 1 246 ? 36.859 -30.210 22.725 1.00 22.80 246 ALA A O 1
ATOM 1857 N N . ARG A 1 247 ? 38.771 -29.487 23.645 1.00 23.10 247 ARG A N 1
ATOM 1858 C CA . ARG A 1 247 ? 38.292 -29.754 25.006 1.00 23.00 247 ARG A CA 1
ATOM 1859 C C . ARG A 1 247 ? 37.407 -28.599 25.507 1.00 21.53 247 ARG A C 1
ATOM 1860 O O . ARG A 1 247 ? 36.422 -28.833 26.184 1.00 20.44 247 ARG A O 1
ATOM 1868 N N . VAL A 1 248 ? 37.795 -27.365 25.184 1.00 20.80 248 VAL A N 1
ATOM 1869 C CA . VAL A 1 248 ? 37.010 -26.182 25.531 1.00 19.95 248 VAL A CA 1
ATOM 1870 C C . VAL A 1 248 ? 35.586 -26.370 25.006 1.00 20.26 248 VAL A C 1
ATOM 1871 O O . VAL A 1 248 ? 35.372 -26.763 23.846 1.00 20.48 248 VAL A O 1
ATOM 1875 N N . ARG A 1 249 ? 34.615 -26.106 25.865 1.00 19.59 249 ARG A N 1
ATOM 1876 C CA . ARG A 1 249 ? 33.218 -26.239 25.478 1.00 19.55 249 ARG A CA 1
ATOM 1877 C C . ARG A 1 249 ? 32.670 -24.911 24.994 1.00 18.35 249 ARG A C 1
ATOM 1878 O O . ARG A 1 249 ? 33.281 -23.871 25.231 1.00 18.17 249 ARG A O 1
ATOM 1886 N N . ILE A 1 250 ? 31.543 -24.946 24.285 1.00 16.87 250 ILE A N 1
ATOM 1887 C CA . ILE A 1 250 ? 30.943 -23.716 23.770 1.00 15.73 250 ILE A CA 1
ATOM 1888 C C . ILE A 1 250 ? 29.825 -23.275 24.723 1.00 15.46 250 ILE A C 1
ATOM 1889 O O . ILE A 1 250 ? 29.089 -24.103 25.263 1.00 14.94 250 ILE A O 1
ATOM 1894 N N . ALA A 1 251 ? 29.751 -21.975 24.958 1.00 15.61 251 ALA A N 1
ATOM 1895 C CA . ALA A 1 251 ? 28.717 -21.410 25.824 1.00 15.74 251 ALA A CA 1
ATOM 1896 C C . ALA A 1 251 ? 28.027 -20.277 25.109 1.00 15.24 251 ALA A C 1
ATOM 1897 O O . ALA A 1 251 ? 28.619 -19.620 24.252 1.00 15.51 251 ALA A O 1
ATOM 1899 N N . GLY A 1 252 ? 26.767 -20.042 25.457 1.00 15.71 252 GLY A N 1
ATOM 1900 C CA . GLY A 1 252 ? 26.071 -18.859 24.961 1.00 15.23 252 GLY A CA 1
ATOM 1901 C C . GLY A 1 252 ? 24.655 -18.801 25.486 1.00 15.53 252 GLY A C 1
ATOM 1902 O O . GLY A 1 252 ? 24.270 -19.605 26.344 1.00 15.41 252 GLY A O 1
ATOM 1903 N N . GLY A 1 253 ? 23.876 -17.868 24.935 1.00 15.74 253 GLY A N 1
ATOM 1904 C CA . GLY A 1 253 ? 22.484 -17.696 25.312 1.00 15.52 253 GLY A CA 1
ATOM 1905 C C . GLY A 1 253 ? 22.152 -16.347 25.911 1.00 16.44 253 GLY A C 1
ATOM 1906 O O . GLY A 1 253 ? 20.974 -16.017 26.064 1.00 16.27 253 GLY A O 1
ATOM 1907 N N . GLU A 1 254 ? 23.165 -15.550 26.257 1.00 16.07 254 GLU A N 1
ATOM 1908 C CA . GLU A 1 254 ? 22.881 -14.258 26.889 1.00 16.81 254 GLU A CA 1
ATOM 1909 C C . GLU A 1 254 ? 22.079 -13.312 25.988 1.00 16.57 254 GLU A C 1
ATOM 1910 O O . GLU A 1 254 ? 21.408 -12.388 26.474 1.00 16.65 254 GLU A O 1
ATOM 1916 N N . ALA A 1 255 ? 22.159 -13.528 24.687 1.00 16.17 255 ALA A N 1
ATOM 1917 C CA . ALA A 1 255 ? 21.392 -12.697 23.750 1.00 17.00 255 ALA A CA 1
ATOM 1918 C C . ALA A 1 255 ? 19.949 -13.180 23.561 1.00 16.26 255 ALA A C 1
ATOM 1919 O O . ALA A 1 255 ? 19.161 -12.508 22.877 1.00 16.95 255 ALA A O 1
ATOM 1921 N N . ALA A 1 256 ? 19.578 -14.309 24.174 1.00 15.39 256 ALA A N 1
ATOM 1922 C CA . ALA A 1 256 ? 18.183 -14.800 24.056 1.00 15.14 256 ALA A CA 1
ATOM 1923 C C . ALA A 1 256 ? 17.205 -13.768 24.623 1.00 15.12 256 ALA A C 1
ATOM 1924 O O . ALA A 1 256 ? 17.322 -13.353 25.791 1.00 15.04 256 ALA A O 1
ATOM 1926 N N . HIS A 1 257 ? 16.265 -13.322 23.797 1.00 15.14 257 HIS A N 1
ATOM 1927 C CA . HIS A 1 257 ? 15.217 -12.414 24.280 1.00 15.38 257 HIS A CA 1
ATOM 1928 C C . HIS A 1 257 ? 13.881 -13.168 24.320 1.00 15.51 257 HIS A C 1
ATOM 1929 O O . HIS A 1 257 ? 12.841 -12.582 24.538 1.00 15.64 257 HIS A O 1
ATOM 1936 N N . ASN A 1 258 ? 13.930 -14.476 24.090 1.00 15.81 258 ASN A N 1
ATOM 1937 C CA . ASN A 1 258 ? 12.804 -15.337 24.387 1.00 16.32 258 ASN A CA 1
ATOM 1938 C C . ASN A 1 258 ? 13.296 -16.733 24.711 1.00 16.20 258 ASN A C 1
ATOM 1939 O O . ASN A 1 258 ? 14.476 -17.043 24.520 1.00 16.64 258 ASN A O 1
ATOM 1944 N N . PHE A 1 259 ? 12.387 -17.566 25.200 1.00 16.20 259 PHE A N 1
ATOM 1945 C CA . PHE A 1 259 ? 12.698 -18.947 25.541 1.00 16.75 259 PHE A CA 1
ATOM 1946 C C . PHE A 1 259 ? 13.263 -19.757 24.363 1.00 17.02 259 PHE A C 1
ATOM 1947 O O . PHE A 1 259 ? 14.215 -20.498 24.534 1.00 16.97 259 PHE A O 1
ATOM 1955 N N . HIS A 1 260 ? 12.649 -19.657 23.191 1.00 17.33 260 HIS A N 1
ATOM 1956 C CA . HIS A 1 260 ? 13.071 -20.506 22.078 1.00 18.38 260 HIS A CA 1
ATOM 1957 C C . HIS A 1 260 ? 14.477 -20.236 21.535 1.00 18.09 260 HIS A C 1
ATOM 1958 O O . HIS A 1 260 ? 15.128 -21.162 21.079 1.00 18.91 260 HIS A O 1
ATOM 1965 N N . MET A 1 261 ? 14.938 -18.991 21.588 1.00 17.95 261 MET A N 1
ATOM 1966 C CA . MET A 1 261 ? 16.352 -18.699 21.283 1.00 18.15 261 MET A CA 1
ATOM 1967 C C . MET A 1 261 ? 17.306 -19.533 22.164 1.00 18.07 261 MET A C 1
ATOM 1968 O O . MET A 1 261 ? 18.292 -20.089 21.673 1.00 17.99 261 MET A O 1
ATOM 1973 N N . ALA A 1 262 ? 16.988 -19.649 23.449 1.00 17.22 262 ALA A N 1
ATOM 1974 C CA . ALA A 1 262 ? 17.781 -20.474 24.357 1.00 17.21 262 ALA A CA 1
ATOM 1975 C C . ALA A 1 262 ? 17.584 -21.968 24.047 1.00 17.27 262 ALA A C 1
ATOM 1976 O O . ALA A 1 262 ? 18.566 -22.720 23.951 1.00 16.73 262 ALA A O 1
ATOM 1978 N N . GLN A 1 263 ? 16.327 -22.402 23.884 1.00 16.60 263 GLN A N 1
ATOM 1979 C CA . GLN A 1 263 ? 16.088 -23.814 23.561 1.00 17.15 263 GLN A CA 1
ATOM 1980 C C . GLN A 1 263 ? 16.760 -24.259 22.264 1.00 16.20 263 GLN A C 1
ATOM 1981 O O . GLN A 1 263 ? 17.313 -25.354 22.193 1.00 15.93 263 GLN A O 1
ATOM 1987 N N . HIS A 1 264 ? 16.689 -23.411 21.243 1.00 16.40 264 HIS A N 1
ATOM 1988 C CA . HIS A 1 264 ? 17.327 -23.717 19.957 1.00 15.96 264 HIS A CA 1
ATOM 1989 C C . HIS A 1 264 ? 18.839 -23.802 20.055 1.00 15.81 264 HIS A C 1
ATOM 1990 O O . HIS A 1 264 ? 19.456 -24.676 19.438 1.00 15.46 264 HIS A O 1
ATOM 1997 N N . LEU A 1 265 ? 19.440 -22.888 20.815 1.00 15.23 265 LEU A N 1
ATOM 1998 C CA . LEU A 1 265 ? 20.878 -22.963 21.070 1.00 15.84 265 LEU A CA 1
ATOM 1999 C C . LEU A 1 265 ? 21.254 -24.276 21.741 1.00 15.93 265 LEU A C 1
ATOM 2000 O O . LEU A 1 265 ? 22.233 -24.915 21.334 1.00 15.69 265 LEU A O 1
ATOM 2005 N N . MET A 1 266 ? 20.482 -24.700 22.745 1.00 16.01 266 MET A N 1
ATOM 2006 C CA . MET A 1 266 ? 20.747 -26.021 23.367 1.00 17.54 266 MET A CA 1
ATOM 2007 C C . MET A 1 266 ? 20.542 -27.181 22.400 1.00 17.78 266 MET A C 1
ATOM 2008 O O . MET A 1 266 ? 21.372 -28.088 22.335 1.00 18.31 266 MET A O 1
ATOM 2013 N N . ASP A 1 267 ? 19.450 -27.133 21.641 1.00 17.85 267 ASP A N 1
ATOM 2014 C CA . ASP A 1 267 ? 19.108 -28.246 20.754 1.00 18.28 267 ASP A CA 1
ATOM 2015 C C . ASP A 1 267 ? 19.901 -28.323 19.450 1.00 17.91 267 ASP A C 1
ATOM 2016 O O . ASP A 1 267 ? 20.168 -29.418 18.993 1.00 18.97 267 ASP A O 1
ATOM 2021 N N . TYR A 1 268 ? 20.260 -27.182 18.859 1.00 16.90 268 TYR A N 1
ATOM 2022 C CA . TYR A 1 268 ? 20.989 -27.173 17.595 1.00 17.00 268 TYR A CA 1
ATOM 2023 C C . TYR A 1 268 ? 22.444 -26.661 17.704 1.00 17.69 268 TYR A C 1
ATOM 2024 O O . TYR A 1 268 ? 23.261 -26.926 16.831 1.00 17.79 268 TYR A O 1
ATOM 2033 N N . GLY A 1 269 ? 22.752 -25.909 18.758 1.00 17.18 269 GLY A N 1
ATOM 2034 C CA . GLY A 1 269 ? 24.048 -25.239 18.851 1.00 17.87 269 GLY A CA 1
ATOM 2035 C C . GLY A 1 269 ? 25.129 -26.080 19.471 1.00 17.95 269 GLY A C 1
ATOM 2036 O O . GLY A 1 269 ? 26.294 -25.721 19.399 1.00 18.54 269 GLY A O 1
ATOM 2037 N N . ARG A 1 270 ? 24.748 -27.187 20.118 1.00 18.52 270 ARG A N 1
ATOM 2038 C CA . ARG A 1 270 ? 25.723 -28.098 20.750 1.00 18.84 270 ARG A CA 1
ATOM 2039 C C . ARG A 1 270 ? 26.538 -27.368 21.839 1.00 18.04 270 ARG A C 1
ATOM 2040 O O . ARG A 1 270 ? 27.733 -27.625 22.032 1.00 17.92 270 ARG A O 1
ATOM 2048 N N . ILE A 1 271 ? 25.893 -26.436 22.534 1.00 17.34 271 ILE A N 1
ATOM 2049 C CA . ILE A 1 271 ? 26.530 -25.759 23.664 1.00 16.96 271 ILE A CA 1
ATOM 2050 C C . ILE A 1 271 ? 26.559 -26.661 24.900 1.00 16.67 271 ILE A C 1
ATOM 2051 O O . ILE A 1 271 ? 25.665 -27.491 25.103 1.00 16.29 271 ILE A O 1
ATOM 2056 N N . GLY A 1 272 ? 27.595 -26.478 25.715 1.00 16.17 272 GLY A N 1
ATOM 2057 C CA . GLY A 1 272 ? 27.694 -27.134 27.004 1.00 16.24 272 GLY A CA 1
ATOM 2058 C C . GLY A 1 272 ? 27.164 -26.312 28.159 1.00 16.74 272 GLY A C 1
ATOM 2059 O O . GLY A 1 272 ? 26.894 -26.862 29.226 1.00 17.77 272 GLY A O 1
ATOM 2060 N N . PHE A 1 273 ? 27.022 -24.999 27.959 1.00 16.21 273 PHE A N 1
ATOM 2061 C CA . PHE A 1 273 ? 26.557 -24.082 29.003 1.00 16.16 273 PHE A CA 1
ATOM 2062 C C . PHE A 1 273 ? 25.542 -23.128 28.400 1.00 15.74 273 PHE A C 1
ATOM 2063 O O . PHE A 1 273 ? 25.839 -22.464 27.419 1.00 15.35 273 PHE A O 1
ATOM 2071 N N . ILE A 1 274 ? 24.354 -23.073 28.990 1.00 15.71 274 ILE A N 1
ATOM 2072 C CA . ILE A 1 274 ? 23.348 -22.078 28.597 1.00 15.75 274 ILE A CA 1
ATOM 2073 C C . ILE A 1 274 ? 23.379 -20.954 29.632 1.00 15.05 274 ILE A C 1
ATOM 2074 O O . ILE A 1 274 ? 23.403 -21.204 30.836 1.00 15.46 274 ILE A O 1
ATOM 2079 N N . GLN A 1 275 ? 23.431 -19.720 29.149 1.00 14.90 275 GLN A N 1
ATOM 2080 C CA . GLN A 1 275 ? 23.670 -18.562 29.989 1.00 14.79 275 GLN A CA 1
ATOM 2081 C C . GLN A 1 275 ? 22.577 -17.562 29.719 1.00 14.58 275 GLN A C 1
ATOM 2082 O O . GLN A 1 275 ? 22.396 -17.096 28.592 1.00 14.25 275 GLN A O 1
ATOM 2088 N N . ILE A 1 276 ? 21.844 -17.220 30.766 1.00 13.61 276 ILE A N 1
ATOM 2089 C CA . ILE A 1 276 ? 20.609 -16.464 30.580 1.00 13.24 276 ILE A CA 1
ATOM 2090 C C . ILE A 1 276 ? 20.607 -15.180 31.390 1.00 13.40 276 ILE A C 1
ATOM 2091 O O . ILE A 1 276 ? 20.922 -15.171 32.573 1.00 12.37 276 ILE A O 1
ATOM 2096 N N . ASP A 1 277 ? 20.247 -14.098 30.710 1.00 13.99 277 ASP A N 1
ATOM 2097 C CA . ASP A 1 277 ? 20.078 -12.811 31.329 1.00 14.89 277 ASP A CA 1
ATOM 2098 C C . ASP A 1 277 ? 18.586 -12.567 31.556 1.00 15.33 277 ASP A C 1
ATOM 2099 O O . ASP A 1 277 ? 17.840 -12.391 30.601 1.00 15.85 277 ASP A O 1
ATOM 2104 N N . CYS A 1 278 ? 18.151 -12.560 32.817 1.00 15.38 278 CYS A N 1
ATOM 2105 C CA . CYS A 1 278 ? 16.738 -12.227 33.142 1.00 15.42 278 CYS A CA 1
ATOM 2106 C C . CYS A 1 278 ? 16.331 -10.834 32.668 1.00 15.13 278 CYS A C 1
ATOM 2107 O O . CYS A 1 278 ? 15.164 -10.603 32.405 1.00 14.98 278 CYS A O 1
ATOM 2110 N N . GLY A 1 279 ? 17.297 -9.922 32.563 1.00 14.14 279 GLY A N 1
ATOM 2111 C CA . GLY A 1 279 ? 17.051 -8.569 32.050 1.00 13.92 279 GLY A CA 1
ATOM 2112 C C . GLY A 1 279 ? 16.837 -8.462 30.541 1.00 13.69 279 GLY A C 1
ATOM 2113 O O . GLY A 1 279 ? 16.584 -7.365 30.031 1.00 13.99 279 GLY A O 1
ATOM 2114 N N . ARG A 1 280 ? 16.921 -9.586 29.823 1.00 14.20 280 ARG A N 1
ATOM 2115 C CA . ARG A 1 280 ? 16.751 -9.607 28.355 1.00 15.25 280 ARG A CA 1
ATOM 2116 C C . ARG A 1 280 ? 15.691 -10.586 27.878 1.00 15.50 280 ARG A C 1
ATOM 2117 O O . ARG A 1 280 ? 14.959 -10.310 26.911 1.00 15.92 280 ARG A O 1
ATOM 2125 N N . ILE A 1 281 ? 15.610 -11.721 28.557 1.00 15.51 281 ILE A N 1
ATOM 2126 C CA . ILE A 1 281 ? 14.759 -12.825 28.118 1.00 16.26 281 ILE A CA 1
ATOM 2127 C C . ILE A 1 281 ? 13.262 -12.680 28.469 1.00 16.80 281 ILE A C 1
ATOM 2128 O O . ILE A 1 281 ? 12.456 -13.529 28.057 1.00 17.36 281 ILE A O 1
ATOM 2133 N N . GLY A 1 282 ? 12.891 -11.627 29.199 1.00 16.29 282 GLY A N 1
ATOM 2134 C CA . GLY A 1 282 ? 11.504 -11.467 29.637 1.00 16.85 282 GLY A CA 1
ATOM 2135 C C . GLY A 1 282 ? 11.307 -11.712 31.129 1.00 17.38 282 GLY A C 1
ATOM 2136 O O . GLY A 1 282 ? 10.176 -11.859 31.592 1.00 17.85 282 GLY A O 1
ATOM 2137 N N . GLY A 1 283 ? 12.411 -11.763 31.885 1.00 16.83 283 GLY A N 1
ATOM 2138 C CA . GLY A 1 283 ? 12.349 -11.892 33.330 1.00 15.85 283 GLY A CA 1
ATOM 2139 C C . GLY A 1 283 ? 12.542 -13.305 33.834 1.00 15.46 283 GLY A C 1
ATOM 2140 O O . GLY A 1 283 ? 13.150 -14.141 33.163 1.00 14.23 283 GLY A O 1
ATOM 2141 N N . LEU A 1 284 ? 12.022 -13.564 35.032 1.00 14.89 284 LEU A N 1
ATOM 2142 C CA . LEU A 1 284 ? 12.301 -14.813 35.751 1.00 15.15 284 LEU A CA 1
ATOM 2143 C C . LEU A 1 284 ? 11.573 -15.999 35.140 1.00 14.70 284 LEU A C 1
ATOM 2144 O O . LEU A 1 284 ? 12.111 -17.102 35.105 1.00 14.70 284 LEU A O 1
ATOM 2149 N N . GLY A 1 285 ? 10.341 -15.767 34.698 1.00 14.52 285 GLY A N 1
ATOM 2150 C CA . GLY A 1 285 ? 9.524 -16.826 34.110 1.00 15.03 285 GLY A CA 1
ATOM 2151 C C . GLY A 1 285 ? 10.207 -17.563 32.970 1.00 14.22 285 GLY A C 1
ATOM 2152 O O . GLY A 1 285 ? 10.388 -18.779 33.053 1.00 14.81 285 GLY A O 1
ATOM 2153 N N . PRO A 1 286 ? 10.527 -16.848 31.867 1.00 14.45 286 PRO A N 1
ATOM 2154 C CA . PRO A 1 286 ? 11.205 -17.491 30.723 1.00 14.66 286 PRO A CA 1
ATOM 2155 C C . PRO A 1 286 ? 12.545 -18.098 31.120 1.00 14.71 286 PRO A C 1
ATOM 2156 O O . PRO A 1 286 ? 12.885 -19.170 30.642 1.00 15.50 286 PRO A O 1
ATOM 2160 N N . ALA A 1 287 ? 13.281 -17.422 32.007 1.00 15.03 287 ALA A N 1
ATOM 2161 C CA . ALA A 1 287 ? 14.555 -17.930 32.480 1.00 15.26 287 ALA A CA 1
ATOM 2162 C C . ALA A 1 287 ? 14.415 -19.263 33.223 1.00 15.21 287 ALA A C 1
ATOM 2163 O O . ALA A 1 287 ? 15.177 -20.187 32.989 1.00 15.41 287 ALA A O 1
ATOM 2165 N N . LYS A 1 288 ? 13.435 -19.347 34.127 1.00 15.40 288 LYS A N 1
ATOM 2166 C CA . LYS A 1 288 ? 13.110 -20.585 34.823 1.00 15.83 288 LYS A CA 1
ATOM 2167 C C . LYS A 1 288 ? 12.673 -21.676 33.827 1.00 16.09 288 LYS A C 1
ATOM 2168 O O . LYS A 1 288 ? 13.012 -22.854 33.981 1.00 16.70 288 LYS A O 1
ATOM 2174 N N . ARG A 1 289 ? 11.912 -21.273 32.818 1.00 16.24 289 ARG A N 1
ATOM 2175 C CA . ARG A 1 289 ? 11.522 -22.191 31.753 1.00 16.88 289 ARG A CA 1
ATOM 2176 C C . ARG A 1 289 ? 12.777 -22.757 31.061 1.00 16.32 289 ARG A C 1
ATOM 2177 O O . ARG A 1 289 ? 12.859 -23.958 30.838 1.00 16.37 289 ARG A O 1
ATOM 2185 N N . VAL A 1 290 ? 13.771 -21.905 30.790 1.00 15.64 290 VAL A N 1
ATOM 2186 C CA . VAL A 1 290 ? 15.068 -22.382 30.244 1.00 15.39 290 VAL A CA 1
ATOM 2187 C C . VAL A 1 290 ? 15.783 -23.345 31.197 1.00 16.15 290 VAL A C 1
ATOM 2188 O O . VAL A 1 290 ? 16.264 -24.416 30.779 1.00 16.35 290 VAL A O 1
ATOM 2192 N N . ALA A 1 291 ? 15.845 -22.974 32.479 1.00 15.77 291 ALA A N 1
ATOM 2193 C CA . ALA A 1 291 ? 16.487 -23.824 33.484 1.00 16.18 291 ALA A CA 1
ATOM 2194 C C . ALA A 1 291 ? 15.881 -25.237 33.560 1.00 16.83 291 ALA A C 1
ATOM 2195 O O . ALA A 1 291 ? 16.626 -26.227 33.604 1.00 16.91 291 ALA A O 1
ATOM 2197 N N . ASP A 1 292 ? 14.547 -25.323 33.549 1.00 17.13 292 ASP A N 1
ATOM 2198 C CA . ASP A 1 292 ? 13.837 -26.611 33.467 1.00 18.38 292 ASP A CA 1
ATOM 2199 C C . ASP A 1 292 ? 14.258 -27.375 32.188 1.00 18.14 292 ASP A C 1
ATOM 2200 O O . ASP A 1 292 ? 14.551 -28.576 32.237 1.00 17.47 292 ASP A O 1
ATOM 2205 N N . ALA A 1 293 ? 14.290 -26.662 31.055 1.00 18.09 293 ALA A N 1
ATOM 2206 C CA . ALA A 1 293 ? 14.655 -27.283 29.778 1.00 18.33 293 ALA A CA 1
ATOM 2207 C C . ALA A 1 293 ? 16.124 -27.722 29.777 1.00 18.71 293 ALA A C 1
ATOM 2208 O O . ALA A 1 293 ? 16.454 -28.781 29.256 1.00 19.13 293 ALA A O 1
ATOM 2210 N N . ALA A 1 294 ? 17.002 -26.921 30.384 1.00 18.95 294 ALA A N 1
ATOM 2211 C CA . ALA A 1 294 ? 18.404 -27.288 30.534 1.00 19.28 294 ALA A CA 1
ATOM 2212 C C . ALA A 1 294 ? 18.546 -28.541 31.421 1.00 20.40 294 ALA A C 1
ATOM 2213 O O . ALA A 1 294 ? 19.284 -29.468 31.081 1.00 20.38 294 ALA A O 1
ATOM 2215 N N . GLN A 1 295 ? 17.832 -28.569 32.544 1.00 21.30 295 GLN A N 1
ATOM 2216 C CA . GLN A 1 295 ? 17.788 -29.754 33.413 1.00 22.67 295 GLN A CA 1
ATOM 2217 C C . GLN A 1 295 ? 17.369 -31.008 32.651 1.00 23.55 295 GLN A C 1
ATOM 2218 O O . GLN A 1 295 ? 18.020 -32.050 32.769 1.00 24.01 295 GLN A O 1
ATOM 2224 N N . ALA A 1 296 ? 16.295 -30.913 31.866 1.00 23.98 296 ALA A N 1
ATOM 2225 C CA . ALA A 1 296 ? 15.843 -32.050 31.050 1.00 24.50 296 ALA A CA 1
ATOM 2226 C C . ALA A 1 296 ? 16.939 -32.556 30.090 1.00 25.25 296 ALA A C 1
ATOM 2227 O O . ALA A 1 296 ? 17.011 -33.763 29.799 1.00 25.74 296 ALA A O 1
ATOM 2229 N N . ARG A 1 297 ? 17.796 -31.631 29.632 1.00 24.77 297 ARG A N 1
ATOM 2230 C CA . ARG A 1 297 ? 18.874 -31.911 28.687 1.00 24.36 297 ARG A CA 1
ATOM 2231 C C . ARG A 1 297 ? 20.225 -32.206 29.319 1.00 24.37 297 ARG A C 1
ATOM 2232 O O . ARG A 1 297 ? 21.158 -32.595 28.621 1.00 24.34 297 ARG A O 1
ATOM 2240 N N . GLY A 1 298 ? 20.359 -31.975 30.620 1.00 24.07 298 GLY A N 1
ATOM 2241 C CA . GLY A 1 298 ? 21.631 -32.194 31.287 1.00 23.98 298 GLY A CA 1
ATOM 2242 C C . GLY A 1 298 ? 22.659 -31.151 30.885 1.00 23.44 298 GLY A C 1
ATOM 2243 O O . GLY A 1 298 ? 23.866 -31.405 30.926 1.00 23.56 298 GLY A O 1
ATOM 2244 N N . ILE A 1 299 ? 22.169 -29.978 30.488 1.00 22.26 299 ILE A N 1
ATOM 2245 C CA . ILE A 1 299 ? 23.019 -28.832 30.165 1.00 21.05 299 ILE A CA 1
ATOM 2246 C C . ILE A 1 299 ? 23.121 -27.903 31.380 1.00 20.13 299 ILE A C 1
ATOM 2247 O O . ILE A 1 299 ? 22.116 -27.533 31.973 1.00 20.37 299 ILE A O 1
ATOM 2252 N N . THR A 1 300 ? 24.344 -27.536 31.744 1.00 19.32 300 THR A N 1
ATOM 2253 C CA . THR A 1 300 ? 24.586 -26.594 32.830 1.00 18.26 300 THR A CA 1
ATOM 2254 C C . THR A 1 300 ? 24.010 -25.208 32.530 1.00 17.71 300 THR A C 1
ATOM 2255 O O . THR A 1 300 ? 24.283 -24.616 31.487 1.00 17.24 300 THR A O 1
ATOM 2259 N N . TYR A 1 301 ? 23.205 -24.712 33.467 1.00 17.10 301 TYR A N 1
ATOM 2260 C CA . TYR A 1 301 ? 22.631 -23.378 33.399 1.00 16.31 301 TYR A CA 1
ATOM 2261 C C . TYR A 1 301 ? 23.484 -22.409 34.232 1.00 15.77 301 TYR A C 1
ATOM 2262 O O . TYR A 1 301 ? 23.911 -22.743 35.326 1.00 15.50 301 TYR A O 1
ATOM 2271 N N . VAL A 1 302 ? 23.734 -21.220 33.686 1.00 14.93 302 VAL A N 1
ATOM 2272 C CA . VAL A 1 302 ? 24.476 -20.184 34.386 1.00 14.88 302 VAL A CA 1
ATOM 2273 C C . VAL A 1 302 ? 23.741 -18.889 34.117 1.00 14.75 302 VAL A C 1
ATOM 2274 O O . VAL A 1 302 ? 23.170 -18.709 33.042 1.00 14.43 302 VAL A O 1
ATOM 2278 N N . ASN A 1 303 ? 23.734 -17.991 35.092 1.00 14.23 303 ASN A N 1
ATOM 2279 C CA . ASN A 1 303 ? 23.299 -16.632 34.820 1.00 14.61 303 ASN A CA 1
ATOM 2280 C C . ASN A 1 303 ? 24.280 -15.909 33.891 1.00 14.29 303 ASN A C 1
ATOM 2281 O O . ASN A 1 303 ? 25.493 -16.198 33.899 1.00 14.41 303 ASN A O 1
ATOM 2286 N N . HIS A 1 304 ? 23.746 -14.998 33.079 1.00 13.45 304 HIS A N 1
ATOM 2287 C CA . HIS A 1 304 ? 24.551 -13.928 32.524 1.00 14.24 304 HIS A CA 1
ATOM 2288 C C . HIS A 1 304 ? 24.251 -12.665 33.323 1.00 14.84 304 HIS A C 1
ATOM 2289 O O . HIS A 1 304 ? 23.113 -12.201 33.341 1.00 14.56 304 HIS A O 1
ATOM 2296 N N . THR A 1 305 ? 25.270 -12.129 34.001 1.00 15.03 305 THR A N 1
ATOM 2297 C CA . THR A 1 305 ? 25.146 -10.861 34.719 1.00 16.15 305 THR A CA 1
ATOM 2298 C C . THR A 1 305 ? 26.432 -10.067 34.593 1.00 15.76 305 THR A C 1
ATOM 2299 O O . THR A 1 305 ? 27.482 -10.564 34.961 1.00 15.67 305 THR A O 1
ATOM 2303 N N . PHE A 1 306 ? 26.339 -8.832 34.111 1.00 15.72 306 PHE A N 1
ATOM 2304 C CA . PHE A 1 306 ? 27.522 -7.976 34.058 1.00 16.89 306 PHE A CA 1
ATOM 2305 C C . PHE A 1 306 ? 27.274 -6.628 34.773 1.00 16.66 306 PHE A C 1
ATOM 2306 O O . PHE A 1 306 ? 28.071 -5.689 34.658 1.00 16.15 306 PHE A O 1
ATOM 2314 N N . THR A 1 307 ? 26.176 -6.539 35.519 1.00 16.37 307 THR A N 1
ATOM 2315 C CA . THR A 1 307 ? 25.694 -5.234 35.970 1.00 17.44 307 THR A CA 1
ATOM 2316 C C . THR A 1 307 ? 25.438 -5.188 37.496 1.00 17.62 307 THR A C 1
ATOM 2317 O O . THR A 1 307 ? 26.280 -5.678 38.266 1.00 18.70 307 THR A O 1
ATOM 2321 N N . SER A 1 308 ? 24.325 -4.590 37.933 1.00 16.30 308 SER A N 1
ATOM 2322 C CA . SER A 1 308 ? 24.055 -4.363 39.369 1.00 15.19 308 SER A CA 1
ATOM 2323 C C . SER A 1 308 ? 23.768 -5.663 40.145 1.00 14.62 308 SER A C 1
ATOM 2324 O O . SER A 1 308 ? 23.561 -6.725 39.570 1.00 13.88 308 SER A O 1
ATOM 2327 N N . HIS A 1 309 ? 23.706 -5.576 41.468 1.00 14.19 309 HIS A N 1
ATOM 2328 C CA . HIS A 1 309 ? 23.277 -6.752 42.226 1.00 13.96 309 HIS A CA 1
ATOM 2329 C C . HIS A 1 309 ? 21.778 -6.993 42.143 1.00 13.32 309 HIS A C 1
ATOM 2330 O O . HIS A 1 309 ? 21.341 -8.089 42.409 1.00 13.52 309 HIS A O 1
ATOM 2337 N N . LEU A 1 310 ? 20.998 -5.988 41.757 1.00 13.60 310 LEU A N 1
ATOM 2338 C CA . LEU A 1 310 ? 19.575 -6.241 41.472 1.00 14.32 310 LEU A CA 1
ATOM 2339 C C . LEU A 1 310 ? 19.433 -7.218 40.283 1.00 13.85 310 LEU A C 1
ATOM 2340 O O . LEU A 1 310 ? 18.681 -8.187 40.350 1.00 13.16 310 LEU A O 1
ATOM 2345 N N . ALA A 1 311 ? 20.172 -6.938 39.210 1.00 13.49 311 ALA A N 1
ATOM 2346 C CA . ALA A 1 311 ? 20.289 -7.839 38.043 1.00 13.59 311 ALA A CA 1
ATOM 2347 C C . ALA A 1 311 ? 20.862 -9.189 38.446 1.00 12.78 311 ALA A C 1
ATOM 2348 O O . ALA A 1 311 ? 20.366 -10.224 38.003 1.00 12.55 311 ALA A O 1
ATOM 2350 N N . LEU A 1 312 ? 21.905 -9.175 39.286 1.00 12.86 312 LEU A N 1
ATOM 2351 C CA . LEU A 1 312 ? 22.510 -10.425 39.774 1.00 13.33 312 LEU A CA 1
ATOM 2352 C C . LEU A 1 312 ? 21.496 -11.284 40.509 1.00 13.25 312 LEU A C 1
ATOM 2353 O O . LEU A 1 312 ? 21.343 -12.460 40.214 1.00 13.17 312 LEU A O 1
ATOM 2358 N N . SER A 1 313 ? 20.810 -10.680 41.481 1.00 13.76 313 SER A N 1
ATOM 2359 C CA . SER A 1 313 ? 19.811 -11.389 42.242 1.00 14.00 313 SER A CA 1
ATOM 2360 C C . SER A 1 313 ? 18.790 -11.995 41.291 1.00 13.83 313 SER A C 1
ATOM 2361 O O . SER A 1 313 ? 18.473 -13.174 41.404 1.00 13.73 313 SER A O 1
ATOM 2364 N N . ALA A 1 314 ? 18.306 -11.198 40.331 1.00 13.58 314 ALA A N 1
ATOM 2365 C CA . ALA A 1 314 ? 17.256 -11.670 39.429 1.00 14.47 314 ALA A CA 1
ATOM 2366 C C . ALA A 1 314 ? 17.736 -12.847 38.607 1.00 14.32 314 ALA A C 1
ATOM 2367 O O . ALA A 1 314 ? 17.024 -13.829 38.456 1.00 14.44 314 ALA A O 1
ATOM 2369 N N . SER A 1 315 ? 18.974 -12.767 38.112 1.00 15.32 315 SER A N 1
ATOM 2370 C CA . SER A 1 315 ? 19.485 -13.816 37.235 1.00 15.58 315 SER A CA 1
ATOM 2371 C C . SER A 1 315 ? 19.946 -15.068 37.993 1.00 15.23 315 SER A C 1
ATOM 2372 O O . SER A 1 315 ? 20.157 -16.100 37.381 1.00 15.52 315 SER A O 1
ATOM 2375 N N . LEU A 1 316 ? 20.077 -14.971 39.316 1.00 15.17 316 LEU A N 1
ATOM 2376 C CA . LEU A 1 316 ? 20.322 -16.152 40.161 1.00 14.56 316 LEU A CA 1
ATOM 2377 C C . LEU A 1 316 ? 19.021 -16.890 40.475 1.00 14.71 316 LEU A C 1
ATOM 2378 O O . LEU A 1 316 ? 19.027 -18.112 40.627 1.00 14.82 316 LEU A O 1
ATOM 2383 N N . GLN A 1 317 ? 17.908 -16.152 40.571 1.00 14.39 317 GLN A N 1
ATOM 2384 C CA . GLN A 1 317 ? 16.615 -16.764 40.932 1.00 14.68 317 GLN A CA 1
ATOM 2385 C C . GLN A 1 317 ? 16.290 -18.038 40.126 1.00 14.25 317 GLN A C 1
ATOM 2386 O O . GLN A 1 317 ? 15.940 -19.051 40.716 1.00 14.88 317 GLN A O 1
ATOM 2392 N N . PRO A 1 318 ? 16.425 -18.008 38.779 1.00 15.10 318 PRO A N 1
ATOM 2393 C CA . PRO A 1 318 ? 15.966 -19.170 37.997 1.00 14.75 318 PRO A CA 1
ATOM 2394 C C . PRO A 1 318 ? 16.728 -20.481 38.197 1.00 15.68 318 PRO A C 1
ATOM 2395 O O . PRO A 1 318 ? 16.265 -21.531 37.728 1.00 16.47 318 PRO A O 1
ATOM 2399 N N . PHE A 1 319 ? 17.890 -20.438 38.844 1.00 15.86 319 PHE A N 1
ATOM 2400 C CA . PHE A 1 319 ? 18.606 -21.678 39.132 1.00 16.49 319 PHE A CA 1
ATOM 2401 C C . PHE A 1 319 ? 18.999 -21.806 40.598 1.00 16.87 319 PHE A C 1
ATOM 2402 O O . PHE A 1 319 ? 19.852 -22.621 40.942 1.00 17.14 319 PHE A O 1
ATOM 2410 N N . ALA A 1 320 ? 18.335 -21.023 41.458 1.00 17.51 320 ALA A N 1
ATOM 2411 C CA . ALA A 1 320 ? 18.597 -21.026 42.900 1.00 17.86 320 ALA A CA 1
ATOM 2412 C C . ALA A 1 320 ? 18.479 -22.439 43.478 1.00 18.45 320 ALA A C 1
ATOM 2413 O O . ALA A 1 320 ? 19.302 -22.866 44.278 1.00 18.63 320 ALA A O 1
ATOM 2415 N N . GLY A 1 321 ? 17.445 -23.164 43.064 1.00 19.53 321 GLY A N 1
ATOM 2416 C CA . GLY A 1 321 ? 17.172 -24.482 43.626 1.00 20.48 321 GLY A CA 1
ATOM 2417 C C . GLY A 1 321 ? 17.864 -25.622 42.921 1.00 21.30 321 GLY A C 1
ATOM 2418 O O . GLY A 1 321 ? 17.661 -26.775 43.289 1.00 21.89 321 GLY A O 1
ATOM 2419 N N . LEU A 1 322 ? 18.686 -25.312 41.917 1.00 21.10 322 LEU A N 1
ATOM 2420 C CA . LEU A 1 322 ? 19.459 -26.339 41.218 1.00 21.91 322 LEU A CA 1
ATOM 2421 C C . LEU A 1 322 ? 20.864 -26.459 41.809 1.00 22.78 322 LEU A C 1
ATOM 2422 O O . LEU A 1 322 ? 21.805 -25.760 41.403 1.00 21.94 322 LEU A O 1
ATOM 2427 N N . GLU A 1 323 ? 20.990 -27.343 42.798 1.00 23.51 323 GLU A N 1
ATOM 2428 C CA . GLU A 1 323 ? 22.184 -27.406 43.600 1.00 24.43 323 GLU A CA 1
ATOM 2429 C C . GLU A 1 323 ? 23.459 -27.673 42.806 1.00 24.04 323 GLU A C 1
ATOM 2430 O O . GLU A 1 323 ? 24.492 -27.079 43.110 1.00 24.72 323 GLU A O 1
ATOM 2436 N N . ALA A 1 324 ? 23.384 -28.536 41.791 1.00 23.91 324 ALA A N 1
ATOM 2437 C CA . ALA A 1 324 ? 24.566 -28.947 41.042 1.00 24.09 324 ALA A CA 1
ATOM 2438 C C . ALA A 1 324 ? 25.028 -27.890 40.037 1.00 24.20 324 ALA A C 1
ATOM 2439 O O . ALA A 1 324 ? 26.192 -27.879 39.653 1.00 23.73 324 ALA A O 1
ATOM 2441 N N . ASP A 1 325 ? 24.123 -27.008 39.611 1.00 24.10 325 ASP A N 1
ATOM 2442 C CA . ASP A 1 325 ? 24.519 -25.886 38.751 1.00 24.34 325 ASP A CA 1
ATOM 2443 C C . ASP A 1 325 ? 25.145 -24.804 39.612 1.00 24.13 325 ASP A C 1
ATOM 2444 O O . ASP A 1 325 ? 24.523 -23.804 39.949 1.00 23.44 325 ASP A O 1
ATOM 2449 N N . ARG A 1 326 ? 26.393 -25.047 39.985 1.00 25.12 326 ARG A N 1
ATOM 2450 C CA . ARG A 1 326 ? 27.023 -24.323 41.091 1.00 26.46 326 ARG A CA 1
ATOM 2451 C C . ARG A 1 326 ? 27.781 -23.080 40.707 1.00 25.48 326 ARG A C 1
ATOM 2452 O O . ARG A 1 326 ? 28.092 -22.277 41.553 1.00 26.84 326 ARG A O 1
ATOM 2460 N N . ILE A 1 327 ? 28.132 -22.908 39.455 1.00 24.46 327 ILE A N 1
ATOM 2461 C CA . ILE A 1 327 ? 28.860 -21.684 39.158 1.00 23.76 327 ILE A CA 1
ATOM 2462 C C . ILE A 1 327 ? 27.902 -20.547 38.739 1.00 21.86 327 ILE A C 1
ATOM 2463 O O . ILE A 1 327 ? 26.818 -20.808 38.196 1.00 21.32 327 ILE A O 1
ATOM 2468 N N . CYS A 1 328 ? 28.285 -19.310 39.054 1.00 19.22 328 CYS A N 1
ATOM 2469 C CA . CYS A 1 328 ? 27.540 -18.149 38.607 1.00 17.54 328 CYS A CA 1
ATOM 2470 C C . CYS A 1 328 ? 28.492 -17.084 38.142 1.00 16.60 328 CYS A C 1
ATOM 2471 O O . CYS A 1 328 ? 29.632 -17.005 38.618 1.00 15.96 328 CYS A O 1
ATOM 2474 N N . GLU A 1 329 ? 28.013 -16.267 37.213 1.00 15.32 329 GLU A N 1
ATOM 2475 C CA . GLU A 1 329 ? 28.723 -15.073 36.798 1.00 15.18 329 GLU A CA 1
ATOM 2476 C C . GLU A 1 329 ? 28.611 -13.972 37.845 1.00 16.02 329 GLU A C 1
ATOM 2477 O O . GLU A 1 329 ? 27.521 -13.669 38.346 1.00 16.12 329 GLU A O 1
ATOM 2483 N N . TYR A 1 330 ? 29.748 -13.357 38.141 1.00 16.08 330 TYR A N 1
ATOM 2484 C CA . TYR A 1 330 ? 29.808 -12.269 39.094 1.00 17.09 330 TYR A CA 1
ATOM 2485 C C . TYR A 1 330 ? 30.537 -11.070 38.478 1.00 17.28 330 TYR A C 1
ATOM 2486 O O . TYR A 1 330 ? 31.718 -11.164 38.190 1.00 17.31 330 TYR A O 1
ATOM 2495 N N . PRO A 1 331 ? 29.856 -9.917 38.332 1.00 17.88 331 PRO A N 1
ATOM 2496 C CA . PRO A 1 331 ? 30.567 -8.774 37.746 1.00 19.02 331 PRO A CA 1
ATOM 2497 C C . PRO A 1 331 ? 31.620 -8.231 38.722 1.00 19.28 331 PRO A C 1
ATOM 2498 O O . PRO A 1 331 ? 31.279 -7.658 39.758 1.00 19.23 331 PRO A O 1
ATOM 2502 N N . ALA A 1 332 ? 32.891 -8.412 38.377 1.00 20.14 332 ALA A N 1
ATOM 2503 C CA . ALA A 1 332 ? 33.982 -8.107 39.297 1.00 19.67 332 ALA A CA 1
ATOM 2504 C C . ALA A 1 332 ? 34.537 -6.679 39.154 1.00 19.99 332 ALA A C 1
ATOM 2505 O O . ALA A 1 332 ? 35.203 -6.183 40.058 1.00 20.84 332 ALA A O 1
ATOM 2507 N N . ALA A 1 333 ? 34.256 -5.999 38.045 1.00 19.34 333 ALA A N 1
ATOM 2508 C CA . ALA A 1 333 ? 34.678 -4.603 37.892 1.00 18.75 333 ALA A CA 1
ATOM 2509 C C . ALA A 1 333 ? 33.561 -3.722 37.305 1.00 18.56 333 ALA A C 1
ATOM 2510 O O . ALA A 1 333 ? 33.794 -2.995 36.332 1.00 17.22 333 ALA A O 1
ATOM 2512 N N . PRO A 1 334 ? 32.354 -3.745 37.924 1.00 18.02 334 PRO A N 1
ATOM 2513 C CA . PRO A 1 334 ? 31.280 -2.963 37.308 1.00 18.02 334 PRO A CA 1
ATOM 2514 C C . PRO A 1 334 ? 31.497 -1.447 37.462 1.00 18.01 334 PRO A C 1
ATOM 2515 O O . PRO A 1 334 ? 32.210 -1.007 38.384 1.00 17.32 334 PRO A O 1
ATOM 2519 N N . GLN A 1 335 ? 30.900 -0.662 36.565 1.00 16.88 335 GLN A N 1
ATOM 2520 C CA . GLN A 1 335 ? 30.859 0.784 36.738 1.00 17.62 335 GLN A CA 1
ATOM 2521 C C . GLN A 1 335 ? 30.178 1.143 38.058 1.00 16.71 335 GLN A C 1
ATOM 2522 O O . GLN A 1 335 ? 29.380 0.379 38.583 1.00 15.68 335 GLN A O 1
ATOM 2528 N N . GLN A 1 336 ? 30.527 2.307 38.588 1.00 16.92 336 GLN A N 1
ATOM 2529 C CA . GLN A 1 336 ? 29.977 2.780 39.852 1.00 16.10 336 GLN A CA 1
ATOM 2530 C C . GLN A 1 336 ? 28.450 2.785 39.854 1.00 16.05 336 GLN A C 1
ATOM 2531 O O . GLN A 1 336 ? 27.833 2.522 40.893 1.00 15.65 336 GLN A O 1
ATOM 2537 N N . LEU A 1 337 ? 27.844 3.100 38.705 1.00 15.56 337 LEU A N 1
ATOM 2538 C CA . LEU A 1 337 ? 26.385 3.089 38.596 1.00 15.38 337 LEU A CA 1
ATOM 2539 C C . LEU A 1 337 ? 25.830 1.773 39.096 1.00 15.31 337 LEU A C 1
ATOM 2540 O O . LEU A 1 337 ? 24.951 1.769 39.947 1.00 15.69 337 LEU A O 1
ATOM 2545 N N . ALA A 1 338 ? 26.359 0.662 38.581 1.00 15.52 338 ALA A N 1
ATOM 2546 C CA . ALA A 1 338 ? 25.869 -0.675 38.937 1.00 15.81 338 ALA A CA 1
ATOM 2547 C C . ALA A 1 338 ? 26.008 -0.984 40.425 1.00 16.23 338 ALA A C 1
ATOM 2548 O O . ALA A 1 338 ? 25.092 -1.571 41.030 1.00 16.60 338 ALA A O 1
ATOM 2550 N N . LEU A 1 339 ? 27.158 -0.608 40.998 1.00 16.50 339 LEU A N 1
ATOM 2551 C CA . LEU A 1 339 ? 27.403 -0.685 42.450 1.00 16.57 339 LEU A CA 1
ATOM 2552 C C . LEU A 1 339 ? 26.356 0.116 43.237 1.00 16.29 339 LEU A C 1
ATOM 2553 O O . LEU A 1 339 ? 25.816 -0.376 44.231 1.00 16.68 339 LEU A O 1
ATOM 2558 N N . ASP A 1 340 ? 26.054 1.329 42.780 1.00 15.49 340 ASP A N 1
ATOM 2559 C CA . ASP A 1 340 ? 25.230 2.268 43.569 1.00 15.71 340 ASP A CA 1
ATOM 2560 C C . ASP A 1 340 ? 23.747 1.978 43.490 1.00 15.55 340 ASP A C 1
ATOM 2561 O O . ASP A 1 340 ? 22.970 2.477 44.323 1.00 16.13 340 ASP A O 1
ATOM 2566 N N . ILE A 1 341 ? 23.349 1.169 42.502 1.00 15.47 341 ILE A N 1
ATOM 2567 C CA . ILE A 1 341 ? 21.915 0.908 42.240 1.00 14.88 341 ILE A CA 1
ATOM 2568 C C . ILE A 1 341 ? 21.211 0.241 43.428 1.00 14.86 341 ILE A C 1
ATOM 2569 O O . ILE A 1 341 ? 20.053 0.530 43.710 1.00 14.90 341 ILE A O 1
ATOM 2574 N N . THR A 1 342 ? 21.887 -0.682 44.100 1.00 14.80 342 THR A N 1
ATOM 2575 C CA . THR A 1 342 ? 21.306 -1.273 45.300 1.00 15.47 342 THR A CA 1
ATOM 2576 C C . THR A 1 342 ? 22.011 -0.742 46.552 1.00 16.43 342 THR A C 1
ATOM 2577 O O . THR A 1 342 ? 23.239 -0.490 46.538 1.00 15.94 342 THR A O 1
ATOM 2581 N N . GLY A 1 343 ? 21.233 -0.556 47.621 1.00 16.95 343 GLY A N 1
ATOM 2582 C CA . GLY A 1 343 ? 21.771 -0.042 48.887 1.00 18.07 343 GLY A CA 1
ATOM 2583 C C . GLY A 1 343 ? 22.518 -1.125 49.635 1.00 18.66 343 GLY A C 1
ATOM 2584 O O . GLY A 1 343 ? 23.572 -0.877 50.221 1.00 19.74 343 GLY A O 1
ATOM 2585 N N . ASP A 1 344 ? 21.970 -2.336 49.600 1.00 19.07 344 ASP A N 1
ATOM 2586 C CA . ASP A 1 344 ? 22.671 -3.533 50.050 1.00 19.40 344 ASP A CA 1
ATOM 2587 C C . ASP A 1 344 ? 23.127 -4.371 48.847 1.00 19.83 344 ASP A C 1
ATOM 2588 O O . ASP A 1 344 ? 22.765 -4.081 47.693 1.00 19.09 344 ASP A O 1
ATOM 2593 N N . HIS A 1 345 ? 23.958 -5.382 49.116 1.00 19.70 345 HIS A N 1
ATOM 2594 C CA . HIS A 1 345 ? 24.572 -6.172 48.056 1.00 20.02 345 HIS A CA 1
ATOM 2595 C C . HIS A 1 345 ? 24.562 -7.636 48.424 1.00 20.48 345 HIS A C 1
ATOM 2596 O O . HIS A 1 345 ? 24.361 -7.981 49.593 1.00 20.60 345 HIS A O 1
ATOM 2603 N N . ILE A 1 346 ? 24.772 -8.496 47.435 1.00 20.22 346 ILE A N 1
ATOM 2604 C CA . ILE A 1 346 ? 24.895 -9.917 47.691 1.00 21.34 346 ILE A CA 1
ATOM 2605 C C . ILE A 1 346 ? 26.326 -10.192 48.172 1.00 22.04 346 ILE A C 1
ATOM 2606 O O . ILE A 1 346 ? 27.303 -9.922 47.451 1.00 22.28 346 ILE A O 1
ATOM 2611 N N A ARG A 1 347 ? 26.431 -10.762 49.365 0.60 22.31 347 ARG A N 1
ATOM 2612 N N B ARG A 1 347 ? 26.444 -10.699 49.396 0.40 22.22 347 ARG A N 1
ATOM 2613 C CA A ARG A 1 347 ? 27.730 -11.015 49.980 0.60 22.94 347 ARG A CA 1
ATOM 2614 C CA B ARG A 1 347 ? 27.752 -10.974 50.006 0.40 22.68 347 ARG A CA 1
ATOM 2615 C C A ARG A 1 347 ? 28.005 -12.512 50.132 0.60 22.96 347 ARG A C 1
ATOM 2616 C C B ARG A 1 347 ? 28.012 -12.482 50.163 0.40 22.89 347 ARG A C 1
ATOM 2617 O O A ARG A 1 347 ? 27.078 -13.299 50.336 0.60 22.88 347 ARG A O 1
ATOM 2618 O O B ARG A 1 347 ? 27.075 -13.248 50.398 0.40 22.84 347 ARG A O 1
ATOM 2633 N N . PRO A 1 348 ? 29.285 -12.912 50.027 1.00 23.39 348 PRO A N 1
ATOM 2634 C CA . PRO A 1 348 ? 29.608 -14.345 50.135 1.00 23.88 348 PRO A CA 1
ATOM 2635 C C . PRO A 1 348 ? 29.392 -14.857 51.567 1.00 24.62 348 PRO A C 1
ATOM 2636 O O . PRO A 1 348 ? 29.491 -14.081 52.519 1.00 24.67 348 PRO A O 1
ATOM 2640 N N . ASP A 1 349 ? 29.069 -16.134 51.715 1.00 25.53 349 ASP A N 1
ATOM 2641 C CA . ASP A 1 349 ? 29.093 -16.762 53.043 1.00 26.96 349 ASP A CA 1
ATOM 2642 C C . ASP A 1 349 ? 30.543 -17.132 53.405 1.00 27.28 349 ASP A C 1
ATOM 2643 O O . ASP A 1 349 ? 31.483 -16.772 52.684 1.00 26.87 349 ASP A O 1
ATOM 2648 N N . ALA A 1 350 ? 30.728 -17.860 54.505 1.00 28.48 350 ALA A N 1
ATOM 2649 C CA . ALA A 1 350 ? 32.079 -18.205 54.971 1.00 29.32 350 ALA A CA 1
ATOM 2650 C C . ALA A 1 350 ? 32.826 -19.110 53.989 1.00 29.59 350 ALA A C 1
ATOM 2651 O O . ALA A 1 350 ? 34.048 -19.107 53.948 1.00 30.73 350 ALA A O 1
ATOM 2653 N N . GLU A 1 351 ? 32.083 -19.863 53.186 1.00 29.72 351 GLU A N 1
ATOM 2654 C CA . GLU A 1 351 ? 32.653 -20.762 52.200 1.00 29.87 351 GLU A CA 1
ATOM 2655 C C . GLU A 1 351 ? 32.939 -20.073 50.857 1.00 28.59 351 GLU A C 1
ATOM 2656 O O . GLU A 1 351 ? 33.455 -20.693 49.935 1.00 28.55 351 GLU A O 1
ATOM 2662 N N . GLY A 1 352 ? 32.611 -18.786 50.760 1.00 27.11 352 GLY A N 1
ATOM 2663 C CA . GLY A 1 352 ? 32.831 -18.006 49.529 1.00 25.66 352 GLY A CA 1
ATOM 2664 C C . GLY A 1 352 ? 31.717 -18.125 48.498 1.00 24.29 352 GLY A C 1
ATOM 2665 O O . GLY A 1 352 ? 31.877 -17.696 47.350 1.00 24.66 352 GLY A O 1
ATOM 2666 N N . LEU A 1 353 ? 30.592 -18.710 48.904 1.00 22.49 353 LEU A N 1
ATOM 2667 C CA . LEU A 1 353 ? 29.471 -18.925 48.003 1.00 21.97 353 LEU A CA 1
ATOM 2668 C C . LEU A 1 353 ? 28.448 -17.789 48.116 1.00 21.70 353 LEU A C 1
ATOM 2669 O O . LEU A 1 353 ? 28.216 -17.224 49.214 1.00 21.39 353 LEU A O 1
ATOM 2674 N N . ILE A 1 354 ? 27.829 -17.454 46.989 1.00 20.31 354 ILE A N 1
ATOM 2675 C CA . ILE A 1 354 ? 26.737 -16.485 47.002 1.00 18.62 354 ILE A CA 1
ATOM 2676 C C . ILE A 1 354 ? 25.444 -17.142 46.543 1.00 18.42 354 ILE A C 1
ATOM 2677 O O . ILE A 1 354 ? 25.448 -18.222 45.961 1.00 18.09 354 ILE A O 1
ATOM 2682 N N . ARG A 1 355 ? 24.321 -16.484 46.774 1.00 18.34 355 ARG A N 1
ATOM 2683 C CA . ARG A 1 355 ? 23.056 -17.130 46.441 1.00 17.58 355 ARG A CA 1
ATOM 2684 C C . ARG A 1 355 ? 21.979 -16.110 46.186 1.00 16.61 355 ARG A C 1
ATOM 2685 O O . ARG A 1 355 ? 22.104 -14.942 46.594 1.00 16.64 355 ARG A O 1
ATOM 2693 N N . ALA A 1 356 ? 20.957 -16.540 45.458 1.00 15.85 356 ALA A N 1
ATOM 2694 C CA . ALA A 1 356 ? 19.723 -15.791 45.332 1.00 15.64 356 ALA A CA 1
ATOM 2695 C C . ALA A 1 356 ? 19.265 -15.491 46.765 1.00 16.39 356 ALA A C 1
ATOM 2696 O O . ALA A 1 356 ? 19.103 -16.424 47.579 1.00 17.25 356 ALA A O 1
ATOM 2698 N N . PRO A 1 357 ? 19.122 -14.197 47.103 1.00 17.16 357 PRO A N 1
ATOM 2699 C CA . PRO A 1 357 ? 18.855 -13.818 48.493 1.00 17.87 357 PRO A CA 1
ATOM 2700 C C . PRO A 1 357 ? 17.708 -14.579 49.162 1.00 19.38 357 PRO A C 1
ATOM 2701 O O . PRO A 1 357 ? 16.665 -14.851 48.554 1.00 18.44 357 PRO A O 1
ATOM 2705 N N . GLU A 1 358 ? 17.924 -14.918 50.424 1.00 21.00 358 GLU A N 1
ATOM 2706 C CA . GLU A 1 358 ? 16.878 -15.542 51.222 1.00 23.12 358 GLU A CA 1
ATOM 2707 C C . GLU A 1 358 ? 15.774 -14.515 51.569 1.00 23.50 358 GLU A C 1
ATOM 2708 O O . GLU A 1 358 ? 14.595 -14.864 51.748 1.00 25.18 358 GLU A O 1
ATOM 2714 N N . ALA A 1 359 ? 16.130 -13.239 51.540 1.00 22.80 359 ALA A N 1
ATOM 2715 C CA . ALA A 1 359 ? 15.202 -12.150 51.789 1.00 21.21 359 ALA A CA 1
ATOM 2716 C C . ALA A 1 359 ? 14.057 -12.034 50.732 1.00 20.41 359 ALA A C 1
ATOM 2717 O O . ALA A 1 359 ? 14.149 -12.615 49.640 1.00 19.62 359 ALA A O 1
ATOM 2719 N N . PRO A 1 360 ? 12.970 -11.308 51.076 1.00 19.31 360 PRO A N 1
ATOM 2720 C CA . PRO A 1 360 ? 11.758 -11.219 50.233 1.00 18.60 360 PRO A CA 1
ATOM 2721 C C . PRO A 1 360 ? 11.970 -10.613 48.843 1.00 17.80 360 PRO A C 1
ATOM 2722 O O . PRO A 1 360 ? 12.780 -9.691 48.682 1.00 17.09 360 PRO A O 1
ATOM 2726 N N . GLY A 1 361 ? 11.200 -11.102 47.867 1.00 17.19 361 GLY A N 1
ATOM 2727 C CA . GLY A 1 361 ? 11.338 -10.674 46.479 1.00 16.32 361 GLY A CA 1
ATOM 2728 C C . GLY A 1 361 ? 12.739 -10.953 45.963 1.00 15.39 361 GLY A C 1
ATOM 2729 O O . GLY A 1 361 ? 13.292 -12.028 46.177 1.00 15.59 361 GLY A O 1
ATOM 2730 N N . LEU A 1 362 ? 13.324 -9.960 45.308 1.00 14.95 362 LEU A N 1
ATOM 2731 C CA . LEU A 1 362 ? 14.703 -10.049 44.842 1.00 14.42 362 LEU A CA 1
ATOM 2732 C C . LEU A 1 362 ? 15.714 -9.820 45.972 1.00 14.60 362 LEU A C 1
ATOM 2733 O O . LEU A 1 362 ? 16.919 -9.967 45.765 1.00 14.43 362 LEU A O 1
ATOM 2738 N N . GLY A 1 363 ? 15.222 -9.433 47.154 1.00 14.97 363 GLY A N 1
ATOM 2739 C CA . GLY A 1 363 ? 16.028 -9.473 48.377 1.00 15.33 363 GLY A CA 1
ATOM 2740 C C . GLY A 1 363 ? 17.016 -8.332 48.542 1.00 16.41 363 GLY A C 1
ATOM 2741 O O . GLY A 1 363 ? 17.895 -8.397 49.406 1.00 17.16 363 GLY A O 1
ATOM 2742 N N . LEU A 1 364 ? 16.859 -7.276 47.742 1.00 16.54 364 LEU A N 1
ATOM 2743 C CA . LEU A 1 364 ? 17.739 -6.112 47.766 1.00 17.18 364 LEU A CA 1
ATOM 2744 C C . LEU A 1 364 ? 16.934 -4.855 47.563 1.00 17.62 364 LEU A C 1
ATOM 2745 O O . LEU A 1 364 ? 15.903 -4.863 46.879 1.00 17.64 364 LEU A O 1
ATOM 2750 N N . GLN A 1 365 ? 17.409 -3.774 48.159 1.00 17.25 365 GLN A N 1
ATOM 2751 C CA . GLN A 1 365 ? 16.713 -2.504 48.100 1.00 18.28 365 GLN A CA 1
ATOM 2752 C C . GLN A 1 365 ? 17.370 -1.641 47.024 1.00 17.64 365 GLN A C 1
ATOM 2753 O O . GLN A 1 365 ? 18.609 -1.507 46.995 1.00 17.58 365 GLN A O 1
ATOM 2759 N N . VAL A 1 366 ? 16.556 -1.050 46.150 1.00 16.45 366 VAL A N 1
ATOM 2760 C CA . VAL A 1 366 ? 17.079 -0.076 45.194 1.00 16.90 366 VAL A CA 1
ATOM 2761 C C . VAL A 1 366 ? 17.355 1.214 45.950 1.00 17.22 366 VAL A C 1
ATOM 2762 O O . VAL A 1 366 ? 16.520 1.653 46.744 1.00 17.25 366 VAL A O 1
ATOM 2766 N N . ALA A 1 367 ? 18.536 1.795 45.731 1.00 17.31 367 ALA A N 1
ATOM 2767 C CA . ALA A 1 367 ? 18.921 3.003 46.440 1.00 17.94 367 ALA A CA 1
ATOM 2768 C C . ALA A 1 367 ? 18.392 4.249 45.734 1.00 18.34 367 ALA A C 1
ATOM 2769 O O . ALA A 1 367 ? 18.736 4.521 44.580 1.00 18.88 367 ALA A O 1
ATOM 2771 N N . ALA A 1 368 ? 17.540 5.007 46.419 1.00 18.50 368 ALA A N 1
ATOM 2772 C CA . ALA A 1 368 ? 17.053 6.286 45.888 1.00 19.20 368 ALA A CA 1
ATOM 2773 C C . ALA A 1 368 ? 18.188 7.270 45.617 1.00 19.70 368 ALA A C 1
ATOM 2774 O O . ALA A 1 368 ? 18.075 8.113 44.728 1.00 20.18 368 ALA A O 1
ATOM 2776 N N . SER A 1 369 ? 19.283 7.182 46.378 1.00 20.27 369 SER A N 1
ATOM 2777 C CA . SER A 1 369 ? 20.505 7.964 46.055 1.00 20.40 369 SER A CA 1
ATOM 2778 C C . SER A 1 369 ? 21.067 7.713 44.632 1.00 20.80 369 SER A C 1
ATOM 2779 O O . SER A 1 369 ? 21.608 8.626 44.015 1.00 21.48 369 SER A O 1
ATOM 2782 N N . ALA A 1 370 ? 20.963 6.485 44.129 1.00 20.84 370 ALA A N 1
ATOM 2783 C CA . ALA A 1 370 ? 21.394 6.185 42.761 1.00 21.86 370 ALA A CA 1
ATOM 2784 C C . ALA A 1 370 ? 20.468 6.831 41.759 1.00 22.00 370 ALA A C 1
ATOM 2785 O O . ALA A 1 370 ? 20.922 7.459 40.800 1.00 22.79 370 ALA A O 1
ATOM 2787 N N . LEU A 1 371 ? 19.166 6.703 41.985 1.00 22.78 371 LEU A N 1
ATOM 2788 C CA . LEU A 1 371 ? 18.185 7.397 41.142 1.00 23.89 371 LEU A CA 1
ATOM 2789 C C . LEU A 1 371 ? 18.521 8.893 41.001 1.00 24.55 371 LEU A C 1
ATOM 2790 O O . LEU A 1 371 ? 18.490 9.433 39.897 1.00 24.75 371 LEU A O 1
ATOM 2795 N N . ARG A 1 372 ? 18.906 9.543 42.102 1.00 24.37 372 ARG A N 1
ATOM 2796 C CA . ARG A 1 372 ? 19.216 10.976 42.057 1.00 25.04 372 ARG A CA 1
ATOM 2797 C C . ARG A 1 372 ? 20.521 11.293 41.300 1.00 24.50 372 ARG A C 1
ATOM 2798 O O . ARG A 1 372 ? 20.571 12.194 40.461 1.00 24.23 372 ARG A O 1
ATOM 2806 N N . ARG A 1 373 ? 21.573 10.541 41.602 1.00 23.52 373 ARG A N 1
ATOM 2807 C CA . ARG A 1 373 ? 22.873 10.807 41.016 1.00 23.29 373 ARG A CA 1
ATOM 2808 C C . ARG A 1 373 ? 22.925 10.587 39.493 1.00 22.09 373 ARG A C 1
ATOM 2809 O O . ARG A 1 373 ? 23.565 11.354 38.753 1.00 21.81 373 ARG A O 1
ATOM 2817 N N . TYR A 1 374 ? 22.268 9.525 39.036 1.00 20.23 374 TYR A N 1
ATOM 2818 C CA . TYR A 1 374 ? 22.473 9.057 37.668 1.00 19.70 374 TYR A CA 1
ATOM 2819 C C . TYR A 1 374 ? 21.290 9.265 36.721 1.00 19.36 374 TYR A C 1
ATOM 2820 O O . TYR A 1 374 ? 21.356 8.845 35.564 1.00 18.15 374 TYR A O 1
ATOM 2829 N N . LEU A 1 375 ? 20.224 9.899 37.212 1.00 19.24 375 LEU A N 1
ATOM 2830 C CA . LEU A 1 375 ? 18.995 10.048 36.430 1.00 20.40 375 LEU A CA 1
ATOM 2831 C C . LEU A 1 375 ? 19.247 10.829 35.156 1.00 20.01 375 LEU A C 1
ATOM 2832 O O . LEU A 1 375 ? 19.879 11.875 35.186 1.00 19.86 375 LEU A O 1
ATOM 2837 N N . VAL A 1 376 ? 18.739 10.300 34.047 1.00 19.60 376 VAL A N 1
ATOM 2838 C CA . VAL A 1 376 ? 18.795 10.970 32.758 1.00 19.29 376 VAL A CA 1
ATOM 2839 C C . VAL A 1 376 ? 17.440 11.626 32.519 1.00 19.57 376 VAL A C 1
ATOM 2840 O O . VAL A 1 376 ? 16.403 10.944 32.527 1.00 19.14 376 VAL A O 1
ATOM 2844 N N A GLU A 1 377 ? 17.442 12.944 32.332 0.33 19.64 377 GLU A N 1
ATOM 2845 N N B GLU A 1 377 ? 17.477 12.941 32.292 0.33 19.52 377 GLU A N 1
ATOM 2846 N N C GLU A 1 377 ? 17.442 12.947 32.336 0.33 19.62 377 GLU A N 1
ATOM 2847 C CA A GLU A 1 377 ? 16.203 13.663 32.074 0.33 20.06 377 GLU A CA 1
ATOM 2848 C CA B GLU A 1 377 ? 16.316 13.761 31.952 0.33 19.86 377 GLU A CA 1
ATOM 2849 C CA C GLU A 1 377 ? 16.210 13.671 32.049 0.33 20.01 377 GLU A CA 1
ATOM 2850 C C A GLU A 1 377 ? 15.793 13.382 30.629 0.33 20.01 377 GLU A C 1
ATOM 2851 C C B GLU A 1 377 ? 15.831 13.336 30.565 0.33 19.87 377 GLU A C 1
ATOM 2852 C C C GLU A 1 377 ? 15.809 13.350 30.617 0.33 19.97 377 GLU A C 1
ATOM 2853 O O A GLU A 1 377 ? 16.519 13.690 29.685 0.33 19.77 377 GLU A O 1
ATOM 2854 O O B GLU A 1 377 ? 16.550 13.504 29.581 0.33 19.59 377 GLU A O 1
ATOM 2855 O O C GLU A 1 377 ? 16.554 13.602 29.670 0.33 19.70 377 GLU A O 1
ATOM 2871 N N . THR A 1 378 ? 14.630 12.760 30.487 1.00 20.02 378 THR A N 1
ATOM 2872 C CA . THR A 1 378 ? 14.159 12.212 29.228 1.00 20.27 378 THR A CA 1
ATOM 2873 C C . THR A 1 378 ? 12.718 12.649 29.033 1.00 20.45 378 THR A C 1
ATOM 2874 O O . THR A 1 378 ? 11.916 12.539 29.955 1.00 20.11 378 THR A O 1
ATOM 2878 N N . GLU A 1 379 ? 12.400 13.152 27.838 1.00 20.82 379 GLU A N 1
ATOM 2879 C CA . GLU A 1 379 ? 11.023 13.521 27.494 1.00 22.06 379 GLU A CA 1
ATOM 2880 C C . GLU A 1 379 ? 10.674 13.065 26.099 1.00 21.31 379 GLU A C 1
ATOM 2881 O O . GLU A 1 379 ? 11.470 13.230 25.165 1.00 21.16 379 GLU A O 1
ATOM 2887 N N . ILE A 1 380 ? 9.481 12.496 25.968 1.00 20.16 380 ILE A N 1
ATOM 2888 C CA . ILE A 1 380 ? 8.943 12.149 24.661 1.00 19.76 380 ILE A CA 1
ATOM 2889 C C . ILE A 1 380 ? 7.587 12.845 24.492 1.00 20.05 380 ILE A C 1
ATOM 2890 O O . ILE A 1 380 ? 6.706 12.713 25.349 1.00 19.17 380 ILE A O 1
ATOM 2895 N N . ARG A 1 381 ? 7.445 13.600 23.399 1.00 20.64 381 ARG A N 1
ATOM 2896 C CA . ARG A 1 381 ? 6.158 14.191 23.012 1.00 21.81 381 ARG A CA 1
ATOM 2897 C C . ARG A 1 381 ? 5.637 13.673 21.684 1.00 22.03 381 ARG A C 1
ATOM 2898 O O . ARG A 1 381 ? 6.399 13.529 20.730 1.00 21.95 381 ARG A O 1
ATOM 2906 N N . ILE A 1 382 ? 4.327 13.431 21.632 1.00 22.35 382 ILE A N 1
ATOM 2907 C CA . ILE A 1 382 ? 3.604 13.144 20.392 1.00 22.75 382 ILE A CA 1
ATOM 2908 C C . ILE A 1 382 ? 2.470 14.168 20.295 1.00 23.78 382 ILE A C 1
ATOM 2909 O O . ILE A 1 382 ? 1.758 14.385 21.269 1.00 24.05 382 ILE A O 1
ATOM 2914 N N . GLY A 1 383 ? 2.327 14.809 19.138 1.00 24.68 383 GLY A N 1
ATOM 2915 C CA . GLY A 1 383 ? 1.292 15.834 18.941 1.00 26.34 383 GLY A CA 1
ATOM 2916 C C . GLY A 1 383 ? 1.370 16.946 19.976 1.00 27.16 383 GLY A C 1
ATOM 2917 O O . GLY A 1 383 ? 0.343 17.430 20.453 1.00 27.98 383 GLY A O 1
ATOM 2918 N N . GLY A 1 384 ? 2.594 17.331 20.330 1.00 27.93 384 GLY A N 1
ATOM 2919 C CA . GLY A 1 384 ? 2.843 18.385 21.320 1.00 28.29 384 GLY A CA 1
ATOM 2920 C C . GLY A 1 384 ? 2.706 17.959 22.772 1.00 28.36 384 GLY A C 1
ATOM 2921 O O . GLY A 1 384 ? 3.135 18.681 23.670 1.00 28.96 384 GLY A O 1
ATOM 2922 N N . GLN A 1 385 ? 2.124 16.785 22.997 1.00 28.59 385 GLN A N 1
ATOM 2923 C CA . GLN A 1 385 ? 1.787 16.283 24.335 1.00 28.86 385 GLN A CA 1
ATOM 2924 C C . GLN A 1 385 ? 2.806 15.274 24.874 1.00 28.07 385 GLN A C 1
ATOM 2925 O O . GLN A 1 385 ? 3.243 14.369 24.144 1.00 27.21 385 GLN A O 1
ATOM 2931 N N . LEU A 1 386 ? 3.168 15.419 26.151 1.00 27.21 386 LEU A N 1
ATOM 2932 C CA . LEU A 1 386 ? 4.077 14.467 26.792 1.00 26.87 386 LEU A CA 1
ATOM 2933 C C . LEU A 1 386 ? 3.422 13.104 26.895 1.00 25.90 386 LEU A C 1
ATOM 2934 O O . LEU A 1 386 ? 2.291 12.985 27.353 1.00 26.01 386 LEU A O 1
ATOM 2939 N N . ILE A 1 387 ? 4.127 12.083 26.412 1.00 24.47 387 ILE A N 1
ATOM 2940 C CA . ILE A 1 387 ? 3.726 10.707 26.657 1.00 23.18 387 ILE A CA 1
ATOM 2941 C C . ILE A 1 387 ? 4.722 10.021 27.595 1.00 22.61 387 ILE A C 1
ATOM 2942 O O . ILE A 1 387 ? 4.446 8.952 28.126 1.00 21.98 387 ILE A O 1
ATOM 2947 N N . TYR A 1 388 ? 5.884 10.638 27.776 1.00 22.70 388 TYR A N 1
ATOM 2948 C CA . TYR A 1 388 ? 6.827 10.204 28.820 1.00 22.81 388 TYR A CA 1
ATOM 2949 C C . TYR A 1 388 ? 7.665 11.360 29.355 1.00 23.56 388 TYR A C 1
ATOM 2950 O O . TYR A 1 388 ? 8.151 12.192 28.601 1.00 23.26 388 TYR A O 1
ATOM 2959 N N . ARG A 1 389 ? 7.809 11.408 30.672 1.00 25.10 389 ARG A N 1
ATOM 2960 C CA . ARG A 1 389 ? 8.806 12.262 31.299 1.00 27.23 389 ARG A CA 1
ATOM 2961 C C . ARG A 1 389 ? 9.436 11.522 32.457 1.00 26.83 389 ARG A C 1
ATOM 2962 O O . ARG A 1 389 ? 8.801 10.676 33.090 1.00 26.24 389 ARG A O 1
ATOM 2970 N N A THR A 1 390 ? 10.700 11.848 32.717 0.50 27.49 390 THR A N 1
ATOM 2971 N N B THR A 1 390 ? 10.691 11.855 32.722 0.50 27.41 390 THR A N 1
ATOM 2972 C CA A THR A 1 390 ? 11.454 11.295 33.840 0.50 28.26 390 THR A CA 1
ATOM 2973 C CA B THR A 1 390 ? 11.450 11.316 33.839 0.50 28.11 390 THR A CA 1
ATOM 2974 C C A THR A 1 390 ? 10.635 11.370 35.128 0.50 28.58 390 THR A C 1
ATOM 2975 C C B THR A 1 390 ? 10.627 11.375 35.128 0.50 28.50 390 THR A C 1
ATOM 2976 O O A THR A 1 390 ? 10.073 12.421 35.440 0.50 28.35 390 THR A O 1
ATOM 2977 O O B THR A 1 390 ? 10.058 12.421 35.443 0.50 28.26 390 THR A O 1
ATOM 2984 N N . PRO A 1 391 ? 10.528 10.242 35.856 1.00 28.93 391 PRO A N 1
ATOM 2985 C CA . PRO A 1 391 ? 9.753 10.244 37.094 1.00 30.46 391 PRO A CA 1
ATOM 2986 C C . PRO A 1 391 ? 10.327 11.221 38.103 1.00 32.23 391 PRO A C 1
ATOM 2987 O O . PRO A 1 391 ? 11.546 11.453 38.128 1.00 31.24 391 PRO A O 1
ATOM 2991 N N A GLN A 1 392 ? 9.435 11.802 38.905 0.50 33.47 392 GLN A N 1
ATOM 2992 N N B GLN A 1 392 ? 9.445 11.805 38.911 0.50 33.51 392 GLN A N 1
ATOM 2993 C CA A GLN A 1 392 ? 9.814 12.630 40.042 0.50 35.14 392 GLN A CA 1
ATOM 2994 C CA B GLN A 1 392 ? 9.850 12.697 39.991 0.50 35.19 392 GLN A CA 1
ATOM 2995 C C A GLN A 1 392 ? 10.647 11.828 41.029 0.50 35.94 392 GLN A C 1
ATOM 2996 C C B GLN A 1 392 ? 10.573 11.895 41.074 0.50 36.00 392 GLN A C 1
ATOM 2997 O O A GLN A 1 392 ? 10.443 10.620 41.205 0.50 35.79 392 GLN A O 1
ATOM 2998 O O B GLN A 1 392 ? 10.223 10.742 41.348 0.50 35.89 392 GLN A O 1
ATOM 3009 N N . LEU A 1 393 ? 11.594 12.512 41.663 1.00 37.06 393 LEU A N 1
ATOM 3010 C CA . LEU A 1 393 ? 12.371 11.909 42.741 1.00 38.84 393 LEU A CA 1
ATOM 3011 C C . LEU A 1 393 ? 11.640 12.114 44.072 1.00 40.14 393 LEU A C 1
ATOM 3012 O O . LEU A 1 393 ? 11.040 13.170 44.306 1.00 40.52 393 LEU A O 1
ATOM 3017 N N . GLU A 1 394 ? 11.662 11.066 44.897 1.00 41.47 394 GLU A N 1
ATOM 3018 C CA . GLU A 1 394 ? 11.139 11.074 46.277 1.00 42.31 394 GLU A CA 1
ATOM 3019 C C . GLU A 1 394 ? 9.618 11.255 46.402 1.00 43.02 394 GLU A C 1
ATOM 3020 O O . GLU A 1 394 ? 8.964 10.520 47.156 1.00 43.58 394 GLU A O 1
ATOM 3026 N N . SER B 1 2 ? 33.748 10.331 -3.894 1.00 42.14 2 SER B N 1
ATOM 3027 C CA . SER B 1 2 ? 32.984 9.545 -2.880 1.00 41.86 2 SER B CA 1
ATOM 3028 C C . SER B 1 2 ? 31.618 10.197 -2.559 1.00 40.69 2 SER B C 1
ATOM 3029 O O . SER B 1 2 ? 31.503 11.435 -2.496 1.00 41.02 2 SER B O 1
ATOM 3032 N N . LEU B 1 3 ? 30.585 9.370 -2.398 1.00 38.19 3 LEU B N 1
ATOM 3033 C CA . LEU B 1 3 ? 29.345 9.815 -1.765 1.00 35.98 3 LEU B CA 1
ATOM 3034 C C . LEU B 1 3 ? 29.350 9.342 -0.314 1.00 33.94 3 LEU B C 1
ATOM 3035 O O . LEU B 1 3 ? 29.773 8.219 -0.029 1.00 33.29 3 LEU B O 1
ATOM 3040 N N . LYS B 1 4 ? 28.886 10.204 0.586 1.00 31.58 4 LYS B N 1
ATOM 3041 C CA . LYS B 1 4 ? 28.683 9.847 1.988 1.00 29.89 4 LYS B CA 1
ATOM 3042 C C . LYS B 1 4 ? 27.252 10.174 2.377 1.00 28.27 4 LYS B C 1
ATOM 3043 O O . LYS B 1 4 ? 26.698 11.187 1.934 1.00 26.95 4 LYS B O 1
ATOM 3049 N N . ILE B 1 5 ? 26.661 9.319 3.213 1.00 26.38 5 ILE B N 1
ATOM 3050 C CA . ILE B 1 5 ? 25.352 9.601 3.779 1.00 25.30 5 ILE B CA 1
ATOM 3051 C C . ILE B 1 5 ? 25.444 10.849 4.663 1.00 25.04 5 ILE B C 1
ATOM 3052 O O . ILE B 1 5 ? 26.230 10.886 5.620 1.00 25.16 5 ILE B O 1
ATOM 3057 N N A ASP B 1 6 ? 24.634 11.861 4.362 0.50 24.40 6 ASP B N 1
ATOM 3058 N N B ASP B 1 6 ? 24.654 11.860 4.307 0.50 24.91 6 ASP B N 1
ATOM 3059 C CA A ASP B 1 6 ? 24.700 13.126 5.093 0.50 24.21 6 ASP B CA 1
ATOM 3060 C CA B ASP B 1 6 ? 24.670 13.144 4.988 0.50 25.14 6 ASP B CA 1
ATOM 3061 C C A ASP B 1 6 ? 23.376 13.534 5.752 0.50 23.94 6 ASP B C 1
ATOM 3062 C C B ASP B 1 6 ? 23.481 13.278 5.932 0.50 24.58 6 ASP B C 1
ATOM 3063 O O A ASP B 1 6 ? 23.308 14.559 6.427 0.50 23.98 6 ASP B O 1
ATOM 3064 O O B ASP B 1 6 ? 23.622 13.838 7.011 0.50 24.98 6 ASP B O 1
ATOM 3073 N N . ALA B 1 7 ? 22.325 12.747 5.523 1.00 23.86 7 ALA B N 1
ATOM 3074 C CA . ALA B 1 7 ? 21.061 12.881 6.274 1.00 22.85 7 ALA B CA 1
ATOM 3075 C C . ALA B 1 7 ? 20.262 11.583 6.249 1.00 21.93 7 ALA B C 1
ATOM 3076 O O . ALA B 1 7 ? 20.267 10.861 5.247 1.00 21.04 7 ALA B O 1
ATOM 3078 N N . VAL B 1 8 ? 19.590 11.296 7.361 1.00 20.71 8 VAL B N 1
ATOM 3079 C CA . VAL B 1 8 ? 18.561 10.258 7.419 1.00 20.10 8 VAL B CA 1
ATOM 3080 C C . VAL B 1 8 ? 17.373 10.898 8.112 1.00 20.45 8 VAL B C 1
ATOM 3081 O O . VAL B 1 8 ? 17.448 11.235 9.288 1.00 21.51 8 VAL B O 1
ATOM 3085 N N . ASP B 1 9 ? 16.297 11.129 7.373 1.00 19.75 9 ASP B N 1
ATOM 3086 C CA . ASP B 1 9 ? 15.111 11.739 7.958 1.00 19.87 9 ASP B CA 1
ATOM 3087 C C . ASP B 1 9 ? 14.034 10.684 8.143 1.00 19.16 9 ASP B C 1
ATOM 3088 O O . ASP B 1 9 ? 13.750 9.903 7.228 1.00 18.56 9 ASP B O 1
ATOM 3093 N N . LEU B 1 10 ? 13.450 10.671 9.333 1.00 18.66 10 LEU B N 1
ATOM 3094 C CA . LEU B 1 10 ? 12.487 9.637 9.715 1.00 18.51 10 LEU B CA 1
ATOM 3095 C C . LEU B 1 10 ? 11.124 10.277 9.856 1.00 18.07 10 LEU B C 1
ATOM 3096 O O . LEU B 1 10 ? 10.963 11.193 10.633 1.00 17.26 10 LEU B O 1
ATOM 3101 N N . PHE B 1 11 ? 10.145 9.779 9.111 1.00 17.66 11 PHE B N 1
ATOM 3102 C CA . PHE B 1 11 ? 8.819 10.351 9.136 1.00 17.72 11 PHE B CA 1
ATOM 3103 C C . PHE B 1 11 ? 7.854 9.352 9.750 1.00 17.65 11 PHE B C 1
ATOM 3104 O O . PHE B 1 11 ? 7.585 8.308 9.155 1.00 17.06 11 PHE B O 1
ATOM 3112 N N . TYR B 1 12 ? 7.346 9.682 10.936 1.00 17.33 12 TYR B N 1
ATOM 3113 C CA . TYR B 1 12 ? 6.305 8.900 11.593 1.00 17.89 12 TYR B CA 1
ATOM 3114 C C . TYR B 1 12 ? 4.985 9.312 10.952 1.00 17.88 12 TYR B C 1
ATOM 3115 O O . TYR B 1 12 ? 4.555 10.444 11.104 1.00 18.30 12 TYR B O 1
ATOM 3124 N N . LEU B 1 13 ? 4.352 8.390 10.235 1.00 18.04 13 LEU B N 1
ATOM 3125 C CA . LEU B 1 13 ? 3.081 8.668 9.560 1.00 18.27 13 LEU B CA 1
ATOM 3126 C C . LEU B 1 13 ? 1.995 7.832 10.196 1.00 18.21 13 LEU B C 1
ATOM 3127 O O . LEU B 1 13 ? 2.239 6.696 10.547 1.00 18.02 13 LEU B O 1
ATOM 3132 N N . SER B 1 14 ? 0.800 8.395 10.344 1.00 18.91 14 SER B N 1
ATOM 3133 C CA . SER B 1 14 ? -0.327 7.654 10.907 1.00 19.25 14 SER B CA 1
ATOM 3134 C C . SER B 1 14 ? -1.644 8.126 10.306 1.00 19.73 14 SER B C 1
ATOM 3135 O O . SER B 1 14 ? -1.789 9.302 9.981 1.00 19.71 14 SER B O 1
ATOM 3138 N N . MET B 1 15 ? -2.578 7.189 10.135 1.00 20.12 15 MET B N 1
ATOM 3139 C CA . MET B 1 15 ? -3.993 7.497 9.969 1.00 20.84 15 MET B CA 1
ATOM 3140 C C . MET B 1 15 ? -4.451 8.239 11.230 1.00 21.81 15 MET B C 1
ATOM 3141 O O . MET B 1 15 ? -3.898 7.989 12.305 1.00 21.36 15 MET B O 1
ATOM 3146 N N . PRO B 1 16 ? -5.455 9.145 11.108 1.00 23.29 16 PRO B N 1
ATOM 3147 C CA . PRO B 1 16 ? -5.905 9.991 12.236 1.00 24.35 16 PRO B CA 1
ATOM 3148 C C . PRO B 1 16 ? -6.413 9.190 13.432 1.00 25.31 16 PRO B C 1
ATOM 3149 O O . PRO B 1 16 ? -6.231 9.616 14.584 1.00 26.33 16 PRO B O 1
ATOM 3153 N N . GLU B 1 17 ? -7.049 8.055 13.154 1.00 25.51 17 GLU B N 1
ATOM 3154 C CA . GLU B 1 17 ? -7.486 7.126 14.193 1.00 27.14 17 GLU B CA 1
ATOM 3155 C C . GLU B 1 17 ? -6.850 5.772 13.917 1.00 26.64 17 GLU B C 1
ATOM 3156 O O . GLU B 1 17 ? -6.894 5.270 12.777 1.00 28.29 17 GLU B O 1
ATOM 3162 N N . VAL B 1 18 ? -6.218 5.202 14.936 1.00 24.84 18 VAL B N 1
ATOM 3163 C CA . VAL B 1 18 ? -5.615 3.883 14.822 1.00 23.15 18 VAL B CA 1
ATOM 3164 C C . VAL B 1 18 ? -6.452 2.968 15.694 1.00 23.25 18 VAL B C 1
ATOM 3165 O O . VAL B 1 18 ? -6.730 3.301 16.836 1.00 22.78 18 VAL B O 1
ATOM 3169 N N . THR B 1 19 ? -6.871 1.834 15.141 1.00 22.95 19 THR B N 1
ATOM 3170 C CA . THR B 1 19 ? -7.719 0.890 15.858 1.00 24.20 19 THR B CA 1
ATOM 3171 C C . THR B 1 19 ? -6.975 -0.395 16.211 1.00 24.62 19 THR B C 1
ATOM 3172 O O . THR B 1 19 ? -5.839 -0.618 15.769 1.00 23.94 19 THR B O 1
ATOM 3176 N N . ASP B 1 20 ? -7.642 -1.246 16.995 1.00 25.43 20 ASP B N 1
ATOM 3177 C CA . ASP B 1 20 ? -7.111 -2.540 17.397 1.00 26.54 20 ASP B CA 1
ATOM 3178 C C . ASP B 1 20 ? -7.176 -3.605 16.324 1.00 27.00 20 ASP B C 1
ATOM 3179 O O . ASP B 1 20 ? -6.740 -4.721 16.566 1.00 26.73 20 ASP B O 1
ATOM 3184 N N . ALA B 1 21 ? -7.733 -3.280 15.155 1.00 27.83 21 ALA B N 1
ATOM 3185 C CA . ALA B 1 21 ? -7.648 -4.174 13.994 1.00 28.88 21 ALA B CA 1
ATOM 3186 C C . ALA B 1 21 ? -6.217 -4.682 13.780 1.00 29.70 21 ALA B C 1
ATOM 3187 O O . ALA B 1 21 ? -5.242 -3.975 14.039 1.00 29.56 21 ALA B O 1
ATOM 3189 N N . ALA B 1 22 ? -6.114 -5.903 13.272 1.00 30.94 22 ALA B N 1
ATOM 3190 C CA . ALA B 1 22 ? -4.836 -6.527 12.980 1.00 31.45 22 ALA B CA 1
ATOM 3191 C C . ALA B 1 22 ? -4.273 -5.998 11.638 1.00 31.34 22 ALA B C 1
ATOM 3192 O O . ALA B 1 22 ? -3.880 -6.785 10.749 1.00 32.94 22 ALA B O 1
ATOM 3194 N N . ASP B 1 23 ? -4.230 -4.668 11.512 1.00 28.89 23 ASP B N 1
ATOM 3195 C CA . ASP B 1 23 ? -3.944 -3.995 10.249 1.00 26.50 23 ASP B CA 1
ATOM 3196 C C . ASP B 1 23 ? -2.704 -3.102 10.409 1.00 25.06 23 ASP B C 1
ATOM 3197 O O . ASP B 1 23 ? -2.762 -2.019 10.998 1.00 23.30 23 ASP B O 1
ATOM 3202 N N . GLY B 1 24 ? -1.587 -3.579 9.865 1.00 23.60 24 GLY B N 1
ATOM 3203 C CA . GLY B 1 24 ? -0.326 -2.873 9.937 1.00 22.85 24 GLY B CA 1
ATOM 3204 C C . GLY B 1 24 ? -0.168 -1.729 8.953 1.00 22.04 24 GLY B C 1
ATOM 3205 O O . GLY B 1 24 ? 0.875 -1.084 8.931 1.00 22.03 24 GLY B O 1
ATOM 3206 N N . SER B 1 25 ? -1.195 -1.434 8.158 1.00 21.06 25 SER B N 1
ATOM 3207 C CA . SER B 1 25 ? -1.105 -0.278 7.249 1.00 19.92 25 SER B CA 1
ATOM 3208 C C . SER B 1 25 ? -1.657 1.024 7.851 1.00 19.40 25 SER B C 1
ATOM 3209 O O . SER B 1 25 ? -1.683 2.068 7.182 1.00 19.68 25 SER B O 1
ATOM 3212 N N . GLN B 1 26 ? -2.053 0.977 9.118 1.00 18.56 26 GLN B N 1
ATOM 3213 C CA . GLN B 1 26 ? -2.575 2.159 9.796 1.00 18.23 26 GLN B CA 1
ATOM 3214 C C . GLN B 1 26 ? -1.518 3.198 10.139 1.00 17.88 26 GLN B C 1
ATOM 3215 O O . GLN B 1 26 ? -1.851 4.351 10.403 1.00 17.18 26 GLN B O 1
ATOM 3221 N N . ASP B 1 27 ? -0.252 2.784 10.191 1.00 17.18 27 ASP B N 1
ATOM 3222 C CA . ASP B 1 27 ? 0.847 3.745 10.377 1.00 17.55 27 ASP B CA 1
ATOM 3223 C C . ASP B 1 27 ? 2.097 3.254 9.651 1.00 17.30 27 ASP B C 1
ATOM 3224 O O . ASP B 1 27 ? 2.080 2.176 9.076 1.00 18.40 27 ASP B O 1
ATOM 3229 N N . ALA B 1 28 ? 3.163 4.053 9.644 1.00 17.54 28 ALA B N 1
ATOM 3230 C CA . ALA B 1 28 ? 4.378 3.700 8.917 1.00 17.22 28 ALA B CA 1
ATOM 3231 C C . ALA B 1 28 ? 5.508 4.570 9.418 1.00 17.52 28 ALA B C 1
ATOM 3232 O O . ALA B 1 28 ? 5.292 5.696 9.895 1.00 18.42 28 ALA B O 1
ATOM 3234 N N . LEU B 1 29 ? 6.712 4.042 9.331 1.00 16.83 29 LEU B N 1
ATOM 3235 C CA . LEU B 1 29 ? 7.886 4.854 9.488 1.00 17.73 29 LEU B CA 1
ATOM 3236 C C . LEU B 1 29 ? 8.588 4.911 8.144 1.00 17.75 29 LEU B C 1
ATOM 3237 O O . LEU B 1 29 ? 9.114 3.895 7.658 1.00 18.02 29 LEU B O 1
ATOM 3242 N N A LEU B 1 30 ? 8.573 6.090 7.534 0.50 17.79 30 LEU B N 1
ATOM 3243 N N B LEU B 1 30 ? 8.607 6.105 7.557 0.50 18.14 30 LEU B N 1
ATOM 3244 C CA A LEU B 1 30 ? 9.265 6.283 6.268 0.50 17.97 30 LEU B CA 1
ATOM 3245 C CA B LEU B 1 30 ? 9.230 6.336 6.257 0.50 18.69 30 LEU B CA 1
ATOM 3246 C C A LEU B 1 30 ? 10.641 6.864 6.510 0.50 18.20 30 LEU B C 1
ATOM 3247 C C B LEU B 1 30 ? 10.621 6.928 6.455 0.50 18.62 30 LEU B C 1
ATOM 3248 O O A LEU B 1 30 ? 10.845 7.696 7.406 0.50 18.23 30 LEU B O 1
ATOM 3249 O O B LEU B 1 30 ? 10.813 7.839 7.275 0.50 18.68 30 LEU B O 1
ATOM 3258 N N . VAL B 1 31 ? 11.586 6.395 5.707 1.00 17.98 31 VAL B N 1
ATOM 3259 C CA . VAL B 1 31 ? 12.971 6.763 5.847 1.00 17.95 31 VAL B CA 1
ATOM 3260 C C . VAL B 1 31 ? 13.442 7.412 4.550 1.00 18.17 31 VAL B C 1
ATOM 3261 O O . VAL B 1 31 ? 13.311 6.817 3.481 1.00 19.22 31 VAL B O 1
ATOM 3265 N N . ARG B 1 32 ? 13.972 8.625 4.646 1.00 18.26 32 ARG B N 1
ATOM 3266 C CA . ARG B 1 32 ? 14.591 9.289 3.500 1.00 18.40 32 ARG B CA 1
ATOM 3267 C C . ARG B 1 32 ? 16.084 9.476 3.769 1.00 18.61 32 ARG B C 1
ATOM 3268 O O . ARG B 1 32 ? 16.481 10.180 4.713 1.00 18.71 32 ARG B O 1
ATOM 3276 N N . VAL B 1 33 ? 16.907 8.802 2.965 1.00 18.23 33 VAL B N 1
ATOM 3277 C CA . VAL B 1 33 ? 18.346 8.917 3.074 1.00 18.80 33 VAL B CA 1
ATOM 3278 C C . VAL B 1 33 ? 18.843 9.867 1.989 1.00 19.64 33 VAL B C 1
ATOM 3279 O O . VAL B 1 33 ? 18.338 9.843 0.879 1.00 20.26 33 VAL B O 1
ATOM 3283 N N . ALA B 1 34 ? 19.796 10.728 2.341 1.00 20.34 34 ALA B N 1
ATOM 3284 C CA . ALA B 1 34 ? 20.401 11.673 1.398 1.00 21.68 34 ALA B CA 1
ATOM 3285 C C . ALA B 1 34 ? 21.905 11.481 1.421 1.00 22.16 34 ALA B C 1
ATOM 3286 O O . ALA B 1 34 ? 22.495 11.347 2.487 1.00 21.93 34 ALA B O 1
ATOM 3288 N N . ALA B 1 35 ? 22.513 11.433 0.240 1.00 23.10 35 ALA B N 1
ATOM 3289 C CA . ALA B 1 35 ? 23.962 11.337 0.112 1.00 24.55 35 ALA B CA 1
ATOM 3290 C C . ALA B 1 35 ? 24.375 12.142 -1.108 1.00 25.90 35 ALA B C 1
ATOM 3291 O O . ALA B 1 35 ? 24.076 11.751 -2.250 1.00 26.38 35 ALA B O 1
ATOM 3293 N N . GLY B 1 36 ? 25.035 13.272 -0.852 1.00 27.18 36 GLY B N 1
ATOM 3294 C CA . GLY B 1 36 ? 25.455 14.212 -1.897 1.00 28.25 36 GLY B CA 1
ATOM 3295 C C . GLY B 1 36 ? 24.309 14.693 -2.758 1.00 28.95 36 GLY B C 1
ATOM 3296 O O . GLY B 1 36 ? 24.445 14.773 -3.976 1.00 29.97 36 GLY B O 1
ATOM 3297 N N . GLY B 1 37 ? 23.167 14.985 -2.134 1.00 29.33 37 GLY B N 1
ATOM 3298 C CA . GLY B 1 37 ? 21.964 15.376 -2.868 1.00 28.77 37 GLY B CA 1
ATOM 3299 C C . GLY B 1 37 ? 21.159 14.258 -3.531 1.00 28.51 37 GLY B C 1
ATOM 3300 O O . GLY B 1 37 ? 20.029 14.489 -3.993 1.00 29.29 37 GLY B O 1
ATOM 3301 N N . HIS B 1 38 ? 21.713 13.054 -3.596 1.00 27.07 38 HIS B N 1
ATOM 3302 C CA . HIS B 1 38 ? 20.948 11.901 -4.075 1.00 26.40 38 HIS B CA 1
ATOM 3303 C C . HIS B 1 38 ? 20.073 11.361 -2.943 1.00 25.39 38 HIS B C 1
ATOM 3304 O O . HIS B 1 38 ? 20.497 11.330 -1.787 1.00 24.04 38 HIS B O 1
ATOM 3311 N N . ILE B 1 39 ? 18.853 10.959 -3.290 1.00 24.37 39 ILE B N 1
ATOM 3312 C CA . ILE B 1 39 ? 17.812 10.625 -2.310 1.00 23.63 39 ILE B CA 1
ATOM 3313 C C . ILE B 1 39 ? 17.373 9.176 -2.502 1.00 21.96 39 ILE B C 1
ATOM 3314 O O . ILE B 1 39 ? 17.267 8.699 -3.635 1.00 21.34 39 ILE B O 1
ATOM 3319 N N . GLY B 1 40 ? 17.138 8.478 -1.392 1.00 20.31 40 GLY B N 1
ATOM 3320 C CA . GLY B 1 40 ? 16.538 7.140 -1.413 1.00 18.05 40 GLY B CA 1
ATOM 3321 C C . GLY B 1 40 ? 15.467 7.062 -0.325 1.00 17.40 40 GLY B C 1
ATOM 3322 O O . GLY B 1 40 ? 15.612 7.678 0.731 1.00 16.94 40 GLY B O 1
ATOM 3323 N N . TRP B 1 41 ? 14.408 6.305 -0.584 1.00 16.28 41 TRP B N 1
ATOM 3324 C CA . TRP B 1 41 ? 13.323 6.121 0.364 1.00 16.46 41 TRP B CA 1
ATOM 3325 C C . TRP B 1 41 ? 13.137 4.653 0.752 1.00 16.18 41 TRP B C 1
ATOM 3326 O O . TRP B 1 41 ? 13.367 3.732 -0.051 1.00 15.14 41 TRP B O 1
ATOM 3337 N N . GLY B 1 42 ? 12.714 4.449 1.998 1.00 15.98 42 GLY B N 1
ATOM 3338 C CA . GLY B 1 42 ? 12.371 3.135 2.490 1.00 16.00 42 GLY B CA 1
ATOM 3339 C C . GLY B 1 42 ? 11.321 3.233 3.571 1.00 16.96 42 GLY B C 1
ATOM 3340 O O . GLY B 1 42 ? 10.949 4.338 3.992 1.00 16.49 42 GLY B O 1
ATOM 3341 N N . GLU B 1 43 ? 10.853 2.074 4.012 1.00 17.25 43 GLU B N 1
ATOM 3342 C CA . GLU B 1 43 ? 9.756 1.968 4.960 1.00 18.99 43 GLU B CA 1
ATOM 3343 C C . GLU B 1 43 ? 10.072 0.845 5.953 1.00 19.32 43 GLU B C 1
ATOM 3344 O O . GLU B 1 43 ? 10.480 -0.249 5.554 1.00 19.33 43 GLU B O 1
ATOM 3350 N N . CYS B 1 44 ? 9.897 1.118 7.242 1.00 20.05 44 CYS B N 1
ATOM 3351 C CA . CYS B 1 44 ? 10.122 0.084 8.260 1.00 21.51 44 CYS B CA 1
ATOM 3352 C C . CYS B 1 44 ? 8.824 -0.634 8.531 1.00 22.78 44 CYS B C 1
ATOM 3353 O O . CYS B 1 44 ? 7.777 0.014 8.637 1.00 22.62 44 CYS B O 1
ATOM 3356 N N . GLU B 1 45 ? 8.901 -1.965 8.658 1.00 23.99 45 GLU B N 1
ATOM 3357 C CA . GLU B 1 45 ? 7.754 -2.758 9.105 1.00 24.90 45 GLU B CA 1
ATOM 3358 C C . GLU B 1 45 ? 7.825 -2.906 10.629 1.00 26.05 45 GLU B C 1
ATOM 3359 O O . GLU B 1 45 ? 8.168 -3.986 11.155 1.00 27.07 45 GLU B O 1
ATOM 3365 N N . ALA B 1 46 ? 7.493 -1.823 11.332 1.00 25.85 46 ALA B N 1
ATOM 3366 C CA . ALA B 1 46 ? 7.903 -1.652 12.726 1.00 25.34 46 ALA B CA 1
ATOM 3367 C C . ALA B 1 46 ? 7.073 -0.600 13.464 1.00 24.46 46 ALA B C 1
ATOM 3368 O O . ALA B 1 46 ? 6.527 0.303 12.860 1.00 24.23 46 ALA B O 1
ATOM 3370 N N . ALA B 1 47 ? 7.016 -0.730 14.786 1.00 23.67 47 ALA B N 1
ATOM 3371 C CA . ALA B 1 47 ? 6.567 0.345 15.690 1.00 21.15 47 ALA B CA 1
ATOM 3372 C C . ALA B 1 47 ? 7.418 1.609 15.429 1.00 19.37 47 ALA B C 1
ATOM 3373 O O . ALA B 1 47 ? 8.625 1.598 15.674 1.00 19.03 47 ALA B O 1
ATOM 3375 N N . PRO B 1 48 ? 6.817 2.676 14.863 1.00 17.60 48 PRO B N 1
ATOM 3376 C CA . PRO B 1 48 ? 7.601 3.841 14.458 1.00 16.47 48 PRO B CA 1
ATOM 3377 C C . PRO 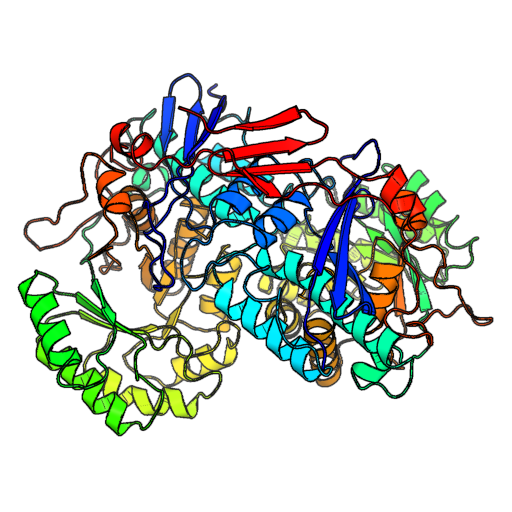B 1 48 ? 8.391 4.559 15.563 1.00 16.04 48 PRO B C 1
ATOM 3378 O O . PRO B 1 48 ? 9.561 4.852 15.345 1.00 15.84 48 PRO B O 1
ATOM 3382 N N . LEU B 1 49 ? 7.789 4.807 16.729 1.00 14.83 49 LEU B N 1
ATOM 3383 C CA . LEU B 1 49 ? 8.512 5.493 17.804 1.00 14.75 49 LEU B CA 1
ATOM 3384 C C . LEU B 1 4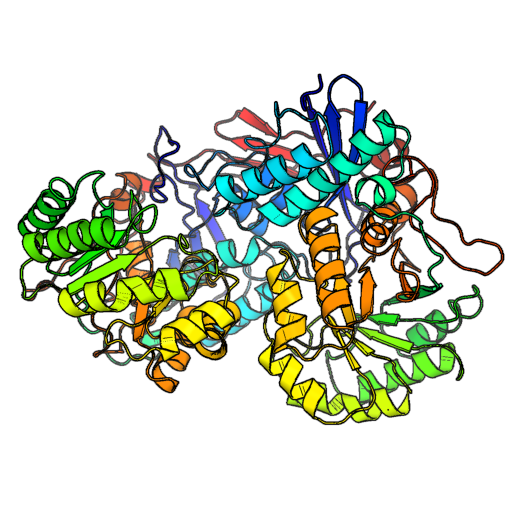9 ? 9.681 4.692 18.418 1.00 14.11 49 LEU B C 1
ATOM 3385 O O . LEU B 1 49 ? 10.781 5.228 18.553 1.00 14.29 49 LEU B O 1
ATOM 3390 N N . PRO B 1 50 ? 9.462 3.415 18.777 1.00 14.38 50 PRO B N 1
ATOM 3391 C CA . PRO B 1 50 ? 10.638 2.610 19.176 1.00 14.29 50 PRO B CA 1
ATOM 3392 C C . PRO B 1 50 ? 11.756 2.542 18.110 1.00 14.82 50 PRO B C 1
ATOM 3393 O O . PRO B 1 50 ? 12.944 2.511 18.461 1.00 14.67 50 PRO B O 1
ATOM 3397 N N . SER B 1 51 ? 11.386 2.501 16.826 1.00 14.87 51 SER B N 1
ATOM 3398 C CA . SER B 1 51 ? 12.391 2.457 15.762 1.00 14.86 51 SER B CA 1
ATOM 3399 C C . SER B 1 51 ? 13.163 3.774 15.705 1.00 14.63 51 SER B C 1
ATOM 3400 O O . SER B 1 51 ? 14.383 3.781 15.612 1.00 14.37 51 SER B O 1
ATOM 3403 N N . ILE B 1 52 ? 12.438 4.889 15.752 1.00 15.19 52 ILE B N 1
ATOM 3404 C CA . ILE B 1 52 ? 13.050 6.213 15.829 1.00 15.59 52 ILE B CA 1
ATOM 3405 C C . ILE B 1 52 ? 14.009 6.264 17.019 1.00 15.70 52 ILE B C 1
ATOM 3406 O O . ILE B 1 52 ? 15.151 6.740 16.897 1.00 15.88 52 ILE B O 1
ATOM 3411 N N . ALA B 1 53 ? 13.539 5.773 18.166 1.00 15.38 53 ALA B N 1
ATOM 3412 C CA . ALA B 1 53 ? 14.367 5.723 19.394 1.00 15.32 53 ALA B C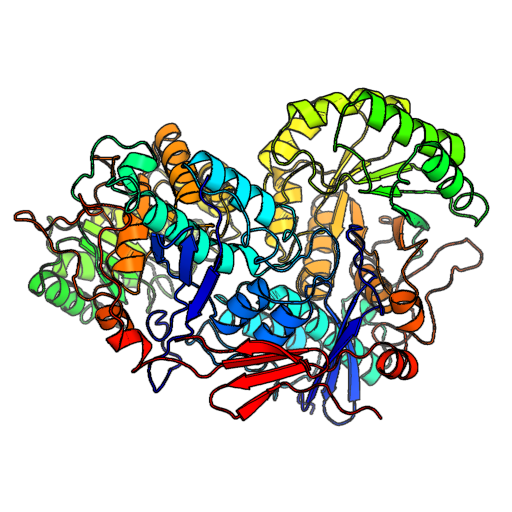A 1
ATOM 3413 C C . ALA B 1 53 ? 15.655 4.915 19.182 1.00 14.78 53 ALA B C 1
ATOM 3414 O O . ALA B 1 53 ? 16.720 5.328 19.616 1.00 14.24 53 ALA B O 1
ATOM 3416 N N . ALA B 1 54 ? 15.539 3.781 18.485 1.00 14.29 54 ALA B N 1
ATOM 3417 C CA . ALA B 1 54 ? 16.681 2.976 18.071 1.00 14.24 54 ALA B CA 1
ATOM 3418 C C . ALA B 1 54 ? 17.675 3.754 17.211 1.00 14.07 54 ALA B C 1
ATOM 3419 O O . ALA B 1 54 ? 18.874 3.523 17.280 1.00 13.57 54 ALA B O 1
ATOM 3421 N N . PHE B 1 55 ? 17.168 4.666 16.394 1.00 15.24 55 PHE B N 1
ATOM 3422 C CA . PHE B 1 55 ? 18.027 5.423 15.495 1.00 15.65 55 PHE B CA 1
ATOM 3423 C C . PHE B 1 55 ? 18.819 6.508 16.209 1.00 15.73 55 PHE B C 1
ATOM 3424 O O . PHE B 1 55 ? 19.964 6.728 15.872 1.00 16.51 55 PHE B O 1
ATOM 3432 N N . VAL B 1 56 ? 18.222 7.151 17.205 1.00 15.96 56 VAL B N 1
ATOM 3433 C CA . VAL B 1 56 ? 18.797 8.365 17.816 1.00 16.60 56 VAL B CA 1
ATOM 3434 C C . VAL B 1 56 ? 19.257 8.260 19.283 1.00 17.22 56 VAL B C 1
ATOM 3435 O O . VAL B 1 56 ? 19.859 9.197 19.786 1.00 17.47 56 VAL B O 1
ATOM 3439 N N . CYS B 1 57 ? 18.942 7.155 19.968 1.00 16.94 57 CYS B N 1
ATOM 3440 C CA . CYS B 1 57 ? 19.183 7.017 21.411 1.00 16.90 57 CYS B CA 1
ATOM 3441 C C . CYS B 1 57 ? 20.641 7.250 21.794 1.00 16.88 57 CYS B C 1
ATOM 3442 O O . CYS B 1 57 ? 21.548 6.978 21.013 1.00 17.27 57 CYS B O 1
ATOM 3445 N N . PRO B 1 58 ? 20.878 7.763 23.011 1.00 17.29 58 PRO B N 1
ATOM 3446 C CA . PRO B 1 58 ? 22.259 7.763 23.502 1.00 16.47 58 PRO B CA 1
ATOM 3447 C C . PRO B 1 58 ? 22.777 6.323 23.561 1.00 16.39 58 PRO B C 1
ATOM 3448 O O . PRO B 1 58 ? 21.998 5.386 23.841 1.00 15.47 58 PRO B O 1
ATOM 3452 N N . LYS B 1 59 ? 24.065 6.117 23.286 1.00 16.28 59 LYS B N 1
ATOM 3453 C CA . LYS B 1 59 ? 24.576 4.753 23.355 1.00 16.23 59 LYS B CA 1
ATOM 3454 C C . LYS B 1 59 ? 24.565 4.268 24.803 1.00 15.54 59 LYS B C 1
ATOM 3455 O O . LYS B 1 59 ? 24.693 5.063 25.742 1.00 15.77 59 LYS B O 1
ATOM 3461 N N . SER B 1 60 ? 24.360 2.971 24.966 1.00 15.17 60 SER B N 1
ATOM 3462 C CA . SER B 1 60 ? 24.472 2.320 26.276 1.00 15.37 60 SER B CA 1
ATOM 3463 C C . SER B 1 60 ? 25.879 1.824 26.525 1.00 15.07 60 SER B C 1
ATOM 3464 O O . SER B 1 60 ? 26.328 1.721 27.671 1.00 14.56 60 SER B O 1
ATOM 3467 N N . HIS B 1 61 ? 26.552 1.495 25.428 1.00 15.47 61 HIS B N 1
ATOM 3468 C CA . HIS B 1 61 ? 27.922 0.997 25.447 1.00 15.88 61 HIS B CA 1
ATOM 3469 C C . HIS B 1 61 ? 28.320 0.693 24.008 1.00 15.85 61 HIS B C 1
ATOM 3470 O O . HIS B 1 61 ? 27.569 1.004 23.094 1.00 15.94 61 HIS B O 1
ATOM 3477 N N . GLY B 1 62 ? 29.488 0.075 23.809 1.00 15.91 62 GLY B N 1
ATOM 3478 C CA . GLY B 1 62 ? 30.049 -0.074 22.466 1.00 17.07 62 GLY B CA 1
ATOM 3479 C C . GLY B 1 62 ? 29.263 -0.936 21.491 1.00 16.53 62 GLY B C 1
ATOM 3480 O O . GLY B 1 62 ? 29.406 -0.763 20.286 1.00 16.80 62 GLY B O 1
ATOM 3481 N N . VAL B 1 63 ? 28.476 -1.888 21.998 1.00 15.88 63 VAL B N 1
ATOM 3482 C CA . VAL B 1 63 ? 27.636 -2.740 21.132 1.00 15.45 63 VAL B CA 1
ATOM 3483 C C . VAL B 1 63 ? 26.150 -2.501 21.382 1.00 15.07 63 VAL B C 1
ATOM 3484 O O . VAL B 1 63 ? 25.288 -3.319 21.039 1.00 14.12 63 VAL B O 1
ATOM 3488 N N . CYS B 1 64 ? 25.864 -1.351 21.983 1.00 15.17 64 CYS B N 1
ATOM 3489 C CA . CYS B 1 64 ? 24.511 -0.843 22.057 1.00 15.34 64 CYS B CA 1
ATOM 3490 C C . CYS B 1 64 ? 24.501 0.635 21.658 1.00 15.59 64 CYS B C 1
ATOM 3491 O O . CYS B 1 64 ? 24.149 1.505 22.449 1.00 15.39 64 CYS B O 1
ATOM 3494 N N . ARG B 1 65 ? 24.921 0.910 20.427 1.00 15.71 65 ARG B N 1
ATOM 3495 C CA . ARG B 1 65 ? 24.910 2.253 19.887 1.00 15.40 65 ARG B CA 1
ATOM 3496 C C . ARG B 1 65 ? 23.620 2.567 19.106 1.00 14.90 65 ARG B C 1
ATOM 3497 O O . ARG B 1 65 ? 22.981 1.673 18.554 1.00 14.50 65 ARG B O 1
ATOM 3505 N N . PRO B 1 66 ? 23.260 3.854 19.016 1.00 14.99 66 PRO B N 1
ATOM 3506 C CA . PRO B 1 66 ? 22.129 4.225 18.174 1.00 15.03 66 PRO B CA 1
ATOM 3507 C C . PRO B 1 66 ? 22.436 3.737 16.739 1.00 15.73 66 PRO B C 1
ATOM 3508 O O . PRO B 1 66 ? 23.616 3.626 16.360 1.00 15.83 66 PRO B O 1
ATOM 3512 N N . VAL B 1 67 ? 21.401 3.416 15.962 1.00 15.91 67 VAL B N 1
ATOM 3513 C CA . VAL B 1 67 ? 21.607 2.976 14.574 1.00 15.66 67 VAL B CA 1
ATOM 3514 C C . VAL B 1 67 ? 22.332 4.060 13.759 1.00 15.89 67 VAL B C 1
ATOM 3515 O O . VAL B 1 67 ? 23.149 3.751 12.886 1.00 15.99 67 VAL B O 1
ATOM 3519 N N A SER B 1 68 ? 22.043 5.324 14.065 0.50 15.70 68 SER B N 1
ATOM 3520 N N B SER B 1 68 ? 22.068 5.319 14.093 0.50 16.18 68 SER B N 1
ATOM 3521 C CA A SER B 1 68 ? 22.610 6.467 13.339 0.50 15.91 68 SER B CA 1
ATOM 3522 C CA B SER B 1 68 ? 22.705 6.462 13.443 0.50 16.96 68 SER B CA 1
ATOM 3523 C C A SER B 1 68 ? 24.141 6.451 13.300 0.50 16.45 68 SER B C 1
ATOM 3524 C C B SER B 1 68 ? 24.243 6.374 13.436 0.50 17.10 68 SER B C 1
ATOM 3525 O O A SER B 1 68 ? 24.743 6.917 12.329 0.50 15.71 68 SER B O 1
ATOM 3526 O O B SER B 1 68 ? 24.879 6.745 12.442 0.50 16.61 68 SER B O 1
ATOM 3531 N N A ASP B 1 69 ? 24.750 5.909 14.359 0.50 16.31 69 ASP B N 1
ATOM 3532 N N B ASP B 1 69 ? 24.821 5.880 14.538 0.50 16.59 69 ASP B N 1
ATOM 3533 C CA A ASP B 1 69 ? 26.206 5.875 14.491 0.50 17.26 69 ASP B CA 1
ATOM 3534 C CA B ASP B 1 69 ? 26.283 5.784 14.686 0.50 17.13 69 ASP B CA 1
ATOM 3535 C C A ASP B 1 69 ? 26.840 5.106 13.347 0.50 17.15 69 ASP B C 1
ATOM 3536 C C B ASP B 1 69 ? 26.928 4.946 13.549 0.50 17.01 69 ASP B C 1
ATOM 3537 O O A ASP B 1 69 ? 27.928 5.438 12.891 0.50 17.04 69 ASP B O 1
ATOM 3538 O O B ASP B 1 69 ? 28.112 5.106 13.267 0.50 16.54 69 ASP B O 1
ATOM 3547 N N . SER B 1 70 ? 26.153 4.056 12.912 1.00 16.84 70 SER B N 1
ATOM 3548 C CA . SER B 1 70 ? 26.651 3.171 11.864 1.00 16.92 70 SER B CA 1
ATOM 3549 C C . SER B 1 70 ? 26.246 3.584 10.459 1.00 17.07 70 SER B C 1
ATOM 3550 O O . SER B 1 70 ? 26.633 2.937 9.495 1.00 17.24 70 SER B O 1
ATOM 3553 N N . VAL B 1 71 ? 25.458 4.649 10.360 1.00 17.44 71 VAL B N 1
ATOM 3554 C CA . VAL B 1 71 ? 24.835 5.059 9.105 1.00 17.94 71 VAL B CA 1
ATOM 3555 C C . VAL B 1 71 ? 25.329 6.450 8.668 1.00 19.21 71 VAL B C 1
ATOM 3556 O O . VAL B 1 71 ? 25.890 6.591 7.586 1.00 18.77 71 VAL B O 1
ATOM 3560 N N . LEU B 1 72 ? 25.104 7.466 9.498 1.00 20.94 72 LEU B N 1
ATOM 3561 C CA . LEU B 1 72 ? 25.411 8.845 9.117 1.00 22.85 72 LEU B CA 1
ATOM 3562 C C . LEU B 1 72 ? 26.903 8.975 8.864 1.00 23.33 72 LEU B C 1
ATOM 3563 O O . LEU B 1 72 ? 27.710 8.514 9.674 1.00 23.02 72 LEU B O 1
ATOM 3568 N N . GLY B 1 73 ? 27.267 9.569 7.731 1.00 23.52 73 GLY B N 1
ATOM 3569 C CA . GLY B 1 73 ? 28.685 9.773 7.415 1.00 24.07 73 GLY B CA 1
ATOM 3570 C C . GLY B 1 73 ? 29.389 8.595 6.769 1.00 24.52 73 GLY B C 1
ATOM 3571 O O . GLY B 1 73 ? 30.593 8.663 6.480 1.00 24.40 73 GLY B O 1
ATOM 3572 N N . GLN B 1 74 ? 28.650 7.509 6.540 1.00 24.36 74 GLN B N 1
ATOM 3573 C CA . GLN B 1 74 ? 29.199 6.334 5.878 1.00 24.76 74 GLN B CA 1
ATOM 3574 C C . GLN B 1 74 ? 29.280 6.541 4.363 1.00 25.23 74 GLN B C 1
ATOM 3575 O O . GLN B 1 74 ? 28.376 7.124 3.761 1.00 24.29 74 GLN B O 1
ATOM 3581 N N . ARG B 1 75 ? 30.358 6.042 3.762 1.00 26.17 75 ARG B N 1
ATOM 3582 C CA . ARG B 1 75 ? 30.528 6.068 2.309 1.00 27.96 75 ARG B CA 1
ATOM 3583 C C . ARG B 1 75 ? 29.478 5.180 1.643 1.00 27.86 75 ARG B C 1
ATOM 3584 O O . ARG B 1 75 ? 29.207 4.076 2.115 1.00 26.86 75 ARG B O 1
ATOM 3592 N N . LEU B 1 76 ? 28.871 5.691 0.573 1.00 28.45 76 LEU B N 1
ATOM 3593 C CA . LEU B 1 76 ? 27.831 4.951 -0.138 1.00 29.62 76 LEU B CA 1
ATOM 3594 C C . LEU B 1 76 ? 28.042 5.080 -1.640 1.00 30.02 76 LEU B C 1
ATOM 3595 O O . LEU B 1 76 ? 27.434 5.923 -2.278 1.00 30.50 76 LEU B O 1
ATOM 3600 N N . ASP B 1 77 ? 28.889 4.226 -2.193 1.00 31.25 77 ASP B N 1
ATOM 3601 C CA . ASP B 1 77 ? 29.245 4.293 -3.612 1.00 32.46 77 ASP B CA 1
ATOM 3602 C C . ASP B 1 77 ? 28.669 3.138 -4.439 1.00 32.31 77 ASP B C 1
ATOM 3603 O O . ASP B 1 77 ? 28.348 3.300 -5.632 1.00 33.21 77 ASP B O 1
ATOM 3608 N N . GLY B 1 78 ? 28.528 1.978 -3.803 1.00 31.69 78 GLY B N 1
ATOM 3609 C CA . GLY B 1 78 ? 27.969 0.794 -4.447 1.00 30.65 78 GLY B CA 1
ATOM 3610 C C . GLY B 1 78 ? 27.431 -0.199 -3.430 1.00 29.95 78 GLY B C 1
ATOM 3611 O O . GLY B 1 78 ? 27.498 0.056 -2.218 1.00 29.21 78 GLY B O 1
ATOM 3612 N N . PRO B 1 79 ? 26.882 -1.333 -3.919 1.00 29.81 79 PRO B N 1
ATOM 3613 C CA . PRO B 1 79 ? 26.302 -2.399 -3.106 1.00 29.02 79 PRO B CA 1
ATOM 3614 C C . PRO B 1 79 ? 27.163 -2.825 -1.929 1.00 28.40 79 PRO B C 1
ATOM 3615 O O . PRO B 1 79 ? 26.627 -3.083 -0.861 1.00 28.01 79 PRO B O 1
ATOM 3619 N N . ASP B 1 80 ? 28.483 -2.895 -2.113 1.00 27.48 80 ASP B N 1
ATOM 3620 C CA . ASP B 1 80 ? 29.364 -3.366 -1.042 1.00 26.92 80 ASP B CA 1
ATOM 3621 C C . ASP B 1 80 ? 29.356 -2.471 0.189 1.00 24.91 80 ASP B C 1
ATOM 3622 O O . ASP B 1 80 ? 29.566 -2.953 1.288 1.00 23.92 80 ASP B O 1
ATOM 3627 N N . ASP B 1 81 ? 29.134 -1.173 -0.006 1.00 23.19 81 ASP B N 1
ATOM 3628 C CA . ASP B 1 81 ? 28.977 -0.251 1.119 1.00 22.06 81 ASP B CA 1
ATOM 3629 C C . ASP B 1 81 ? 27.714 -0.563 1.948 1.00 20.77 81 ASP B C 1
ATOM 3630 O O . ASP B 1 81 ? 27.724 -0.428 3.164 1.00 20.09 81 ASP B O 1
ATOM 3635 N N . ILE B 1 82 ? 26.635 -0.968 1.276 1.00 19.42 82 ILE B N 1
ATOM 3636 C CA . ILE B 1 82 ? 25.394 -1.360 1.966 1.00 18.25 82 ILE B CA 1
ATOM 3637 C C . ILE B 1 82 ? 25.644 -2.536 2.916 1.00 18.14 82 ILE B C 1
ATOM 3638 O O . ILE B 1 82 ? 25.206 -2.502 4.058 1.00 17.51 82 ILE B O 1
ATOM 3643 N N . ALA B 1 83 ? 26.373 -3.552 2.440 1.00 18.27 83 ALA B N 1
ATOM 3644 C CA . ALA B 1 83 ? 26.739 -4.698 3.258 1.00 18.55 83 ALA B CA 1
ATOM 3645 C C . ALA B 1 83 ? 27.551 -4.285 4.476 1.00 18.48 83 ALA B C 1
ATOM 3646 O O . ALA B 1 83 ? 27.281 -4.767 5.574 1.00 18.44 83 ALA B O 1
ATOM 3648 N N . ARG B 1 84 ? 28.523 -3.397 4.273 1.00 17.88 84 ARG B N 1
ATOM 3649 C CA . ARG B 1 84 ? 29.359 -2.870 5.358 1.00 18.68 84 ARG B CA 1
ATOM 3650 C C . ARG B 1 84 ? 28.534 -2.131 6.423 1.00 17.85 84 ARG B C 1
ATOM 3651 O O . ARG B 1 84 ? 28.715 -2.370 7.604 1.00 16.76 84 ARG B O 1
ATOM 3659 N N . ILE B 1 85 ? 27.654 -1.231 5.987 1.00 17.23 85 ILE B N 1
ATOM 3660 C CA . ILE B 1 85 ? 26.799 -0.471 6.884 1.00 17.13 85 ILE B CA 1
ATOM 3661 C C . ILE B 1 85 ? 25.907 -1.442 7.677 1.00 17.32 85 ILE B C 1
ATOM 3662 O O . ILE B 1 85 ? 25.838 -1.352 8.904 1.00 17.11 85 ILE B O 1
ATOM 3667 N N . ALA B 1 86 ? 25.269 -2.387 6.987 1.00 16.87 86 ALA B N 1
ATOM 3668 C CA . ALA B 1 86 ? 24.447 -3.388 7.676 1.00 17.53 86 ALA B CA 1
ATOM 3669 C C . ALA B 1 86 ? 25.218 -4.231 8.699 1.00 17.82 86 ALA B C 1
ATOM 3670 O O . ALA B 1 86 ? 24.710 -4.477 9.799 1.00 17.12 86 ALA B O 1
ATOM 3672 N N . ALA B 1 87 ? 26.429 -4.675 8.343 1.00 17.62 87 ALA B N 1
ATOM 3673 C CA . ALA B 1 87 ? 27.278 -5.397 9.294 1.00 17.98 87 ALA B CA 1
ATOM 3674 C C . ALA B 1 87 ? 27.644 -4.521 10.507 1.00 18.08 87 ALA B C 1
ATOM 3675 O O . ALA B 1 87 ? 27.669 -5.000 11.629 1.00 17.67 87 ALA B O 1
ATOM 3677 N N . LEU B 1 88 ? 27.912 -3.241 10.272 1.00 18.53 88 LEU B N 1
ATOM 3678 C CA . LEU B 1 88 ? 28.244 -2.308 11.341 1.00 19.33 88 LEU B CA 1
ATOM 3679 C C . LEU B 1 88 ? 27.072 -2.159 12.325 1.00 19.00 88 LEU B C 1
ATOM 3680 O O . LEU B 1 88 ? 27.275 -2.194 13.546 1.00 18.45 88 LEU B O 1
ATOM 3685 N N . VAL B 1 89 ? 25.854 -2.020 11.792 1.00 18.27 89 VAL B N 1
ATOM 3686 C CA . VAL B 1 89 ? 24.644 -1.942 12.625 1.00 18.16 89 VAL B CA 1
ATOM 3687 C C . VAL B 1 89 ? 24.437 -3.263 13.369 1.00 18.35 89 VAL B C 1
ATOM 3688 O O . VAL B 1 89 ? 24.049 -3.262 14.542 1.00 19.06 89 VAL B O 1
ATOM 3692 N N . GLY B 1 90 ? 24.730 -4.380 12.699 1.00 17.25 90 GLY B N 1
ATOM 3693 C CA . GLY B 1 90 ? 24.643 -5.698 13.309 1.00 17.90 90 GLY B CA 1
ATOM 3694 C C . GLY B 1 90 ? 25.539 -5.863 14.534 1.00 17.82 90 GLY B C 1
ATOM 3695 O O . GLY B 1 90 ? 25.152 -6.503 15.501 1.00 19.48 90 GLY B O 1
ATOM 3696 N N A TYR B 1 91 ? 26.739 -5.300 14.467 0.50 17.89 91 TYR B N 1
ATOM 3697 N N B TYR B 1 91 ? 26.734 -5.288 14.507 0.50 17.58 91 TYR B N 1
ATOM 3698 C CA A TYR B 1 91 ? 27.700 -5.390 15.563 0.50 17.77 91 TYR B CA 1
ATOM 3699 C CA B TYR B 1 91 ? 27.651 -5.435 15.644 0.50 17.28 91 TYR B CA 1
ATOM 3700 C C A TYR B 1 91 ? 27.448 -4.300 16.608 0.50 17.41 91 TYR B C 1
ATOM 3701 C C B TYR B 1 91 ? 27.572 -4.284 16.658 0.50 17.09 91 TYR B C 1
ATOM 3702 O O A TYR B 1 91 ? 27.166 -4.604 17.763 0.50 17.78 91 TYR B O 1
ATOM 3703 O O B TYR B 1 91 ? 27.548 -4.527 17.860 0.50 17.46 91 TYR B O 1
ATOM 3720 N N . ASN B 1 92 ? 27.540 -3.042 16.186 1.00 17.04 92 ASN B N 1
ATOM 3721 C CA . ASN B 1 92 ? 27.497 -1.898 17.101 1.00 16.87 92 ASN B CA 1
ATOM 3722 C C . ASN B 1 92 ? 26.132 -1.659 17.764 1.00 16.23 92 ASN B C 1
ATOM 3723 O O . ASN B 1 92 ? 26.047 -0.958 18.769 1.00 13.97 92 ASN B O 1
ATOM 3728 N N . SER B 1 93 ? 25.088 -2.266 17.198 1.00 16.19 93 SER B N 1
ATOM 3729 C CA . SER B 1 93 ? 23.730 -2.199 17.775 1.00 15.99 93 SER B CA 1
ATOM 3730 C C . SER B 1 93 ? 23.202 -3.581 18.153 1.00 15.66 93 SER B C 1
ATOM 3731 O O . SER B 1 93 ? 21.994 -3.780 18.285 1.00 15.43 93 SER B O 1
ATOM 3734 N N . MET B 1 94 ? 24.107 -4.538 18.338 1.00 16.33 94 MET B N 1
ATOM 3735 C CA . MET B 1 94 ? 23.706 -5.916 18.634 1.00 16.39 94 MET B CA 1
ATOM 3736 C C . MET B 1 94 ? 22.790 -6.046 19.854 1.00 16.66 94 MET B C 1
ATOM 3737 O O . MET B 1 94 ? 21.876 -6.881 19.850 1.00 16.61 94 MET B O 1
ATOM 3742 N N . ASP B 1 95 ? 23.011 -5.204 20.866 1.00 16.11 95 ASP B N 1
ATOM 3743 C CA . ASP B 1 95 ? 22.210 -5.244 22.107 1.00 16.43 95 ASP B CA 1
ATOM 3744 C C . ASP B 1 95 ? 21.003 -4.298 22.115 1.00 15.59 95 ASP B C 1
ATOM 3745 O O . ASP B 1 95 ? 20.298 -4.157 23.123 1.00 15.14 95 ASP B O 1
ATOM 3750 N N . LEU B 1 96 ? 20.785 -3.642 20.981 1.00 15.46 96 LEU B N 1
ATOM 3751 C CA . LEU B 1 96 ? 19.648 -2.762 20.819 1.00 14.81 96 LEU B CA 1
ATOM 3752 C C . LEU B 1 96 ? 18.626 -3.602 20.043 1.00 14.96 96 LEU B C 1
ATOM 3753 O O . LEU B 1 96 ? 18.732 -3.773 18.823 1.00 15.12 96 LEU B O 1
ATOM 3758 N N . LEU B 1 97 ? 17.658 -4.163 20.771 1.00 14.38 97 LEU B N 1
ATOM 3759 C CA . LEU B 1 97 ? 16.774 -5.170 20.199 1.00 14.30 97 LEU B CA 1
ATOM 3760 C C . LEU B 1 97 ? 15.993 -4.717 18.958 1.00 14.37 97 LEU B C 1
ATOM 3761 O O . LEU B 1 97 ? 15.850 -5.489 17.998 1.00 14.46 97 LEU B O 1
ATOM 3766 N N . GLN B 1 98 ? 15.500 -3.487 18.996 1.00 14.08 98 GLN B N 1
ATOM 3767 C CA . GLN B 1 98 ? 14.733 -2.878 17.908 1.00 14.31 98 GLN B CA 1
ATOM 3768 C C . GLN B 1 98 ? 15.531 -2.671 16.609 1.00 14.36 98 GLN B C 1
ATOM 3769 O O . GLN B 1 98 ? 14.942 -2.523 15.540 1.00 14.90 98 GLN B O 1
ATOM 3775 N N . ALA B 1 99 ? 16.860 -2.663 16.705 1.00 14.51 99 ALA B N 1
ATOM 3776 C CA . ALA B 1 99 ? 17.700 -2.227 15.586 1.00 14.56 99 ALA B CA 1
ATOM 3777 C C . ALA B 1 99 ? 17.379 -2.805 14.174 1.00 14.32 99 ALA B C 1
ATOM 3778 O O . ALA B 1 99 ? 17.297 -2.036 13.221 1.00 13.57 99 ALA B O 1
ATOM 3780 N N . PRO B 1 100 ? 17.151 -4.139 14.046 1.00 14.56 100 PRO B N 1
ATOM 3781 C CA . PRO B 1 100 ? 16.826 -4.747 12.728 1.00 14.72 100 PRO B CA 1
ATOM 3782 C C . PRO B 1 100 ? 15.635 -4.121 12.004 1.00 15.12 100 PRO B C 1
ATOM 3783 O O . PRO B 1 100 ? 15.653 -3.978 10.768 1.00 15.46 100 PRO B O 1
ATOM 3787 N N . HIS B 1 101 ? 14.610 -3.740 12.761 1.00 15.05 101 HIS B N 1
ATOM 3788 C CA . HIS B 1 101 ? 13.435 -3.097 12.164 1.00 15.07 101 HIS B CA 1
ATOM 3789 C C . HIS B 1 101 ? 13.739 -1.692 11.644 1.00 15.45 101 HIS B C 1
ATOM 3790 O O . HIS B 1 101 ? 13.305 -1.327 10.534 1.00 16.00 101 HIS B O 1
ATOM 3797 N N . MET B 1 102 ? 14.489 -0.915 12.427 1.00 14.78 102 MET B N 1
ATOM 3798 C CA . MET B 1 102 ? 14.942 0.394 11.999 1.00 14.44 102 MET B CA 1
ATOM 3799 C C . MET B 1 102 ? 15.908 0.251 10.792 1.00 14.53 102 MET B C 1
ATOM 3800 O O . MET B 1 102 ? 15.799 0.976 9.791 1.00 14.06 102 MET B O 1
ATOM 3805 N N . LEU B 1 103 ? 16.841 -0.684 10.898 1.00 14.40 103 LEU B N 1
ATOM 3806 C CA . LEU B 1 103 ? 17.780 -0.982 9.811 1.00 14.92 103 LEU B CA 1
ATOM 3807 C C . LEU B 1 103 ? 17.067 -1.256 8.470 1.00 14.95 103 LEU B C 1
ATOM 3808 O O . LEU B 1 103 ? 17.495 -0.762 7.411 1.00 14.52 103 LEU B O 1
ATOM 3813 N N . SER B 1 104 ? 15.987 -2.030 8.529 1.00 14.20 104 SER B N 1
ATOM 3814 C CA . SER B 1 104 ? 15.292 -2.477 7.329 1.00 13.98 104 SER B CA 1
ATOM 3815 C C . SER B 1 104 ? 14.872 -1.332 6.422 1.00 14.60 104 SER B C 1
ATOM 3816 O O . SER B 1 104 ? 15.099 -1.392 5.208 1.00 14.84 104 SER B O 1
ATOM 3819 N N . GLY B 1 105 ? 14.246 -0.308 6.998 1.00 14.44 105 GLY B N 1
ATOM 3820 C CA . GLY B 1 105 ? 13.832 0.865 6.237 1.00 14.55 105 GLY B CA 1
ATOM 3821 C C . GLY B 1 105 ? 15.010 1.662 5.673 1.00 14.88 105 GLY B C 1
ATOM 3822 O O . GLY B 1 105 ? 14.979 2.095 4.521 1.00 13.91 105 GLY B O 1
ATOM 3823 N N . ILE B 1 106 ? 16.042 1.867 6.491 1.00 14.71 106 ILE B N 1
ATOM 3824 C CA . ILE B 1 106 ? 17.260 2.530 6.035 1.00 15.15 106 ILE B CA 1
ATOM 3825 C C . ILE B 1 106 ? 17.927 1.750 4.887 1.00 14.98 106 ILE B C 1
ATOM 3826 O O . ILE B 1 106 ? 18.285 2.329 3.858 1.00 14.76 106 ILE B O 1
ATOM 3831 N N . GLU B 1 107 ? 18.106 0.448 5.083 1.00 14.91 107 GLU B N 1
ATOM 3832 C CA . GLU B 1 107 ? 18.836 -0.378 4.137 1.00 15.12 107 GLU B CA 1
ATOM 3833 C C . GLU B 1 107 ? 18.145 -0.368 2.763 1.00 16.08 107 GLU B C 1
ATOM 3834 O O . GLU B 1 107 ? 18.819 -0.183 1.741 1.00 16.18 107 GLU B O 1
ATOM 3840 N N . MET B 1 108 ? 16.824 -0.557 2.725 1.00 15.73 108 MET B N 1
ATOM 3841 C CA . MET B 1 108 ? 16.125 -0.505 1.435 1.00 16.28 108 MET B CA 1
ATOM 3842 C C . MET B 1 108 ? 16.238 0.868 0.779 1.00 16.13 108 MET B C 1
ATOM 3843 O O . MET B 1 108 ? 16.362 0.949 -0.441 1.00 16.29 108 MET B O 1
ATOM 3848 N N . ALA B 1 109 ? 16.235 1.928 1.593 1.00 15.32 109 ALA B N 1
ATOM 3849 C CA . ALA B 1 109 ? 16.454 3.285 1.102 1.00 15.35 109 ALA B CA 1
ATOM 3850 C C . ALA B 1 109 ? 17.818 3.457 0.427 1.00 15.12 109 ALA B C 1
ATOM 3851 O O . ALA B 1 109 ? 17.930 4.208 -0.545 1.00 14.39 109 ALA B O 1
ATOM 3853 N N . LEU B 1 110 ? 18.828 2.746 0.930 1.00 15.01 110 LEU B N 1
ATOM 3854 C CA . LEU B 1 110 ? 20.171 2.777 0.356 1.00 15.73 110 LEU B CA 1
ATOM 3855 C C . LEU B 1 110 ? 20.178 2.151 -1.040 1.00 15.62 110 LEU B C 1
ATOM 3856 O O . LEU B 1 110 ? 20.824 2.698 -1.958 1.00 15.33 110 LEU B O 1
ATOM 3861 N N . TRP B 1 111 ? 19.470 1.026 -1.207 1.00 14.83 111 TRP B N 1
ATOM 3862 C CA . TRP B 1 111 ? 19.331 0.449 -2.544 1.00 15.15 111 TRP B CA 1
ATOM 3863 C C . TRP B 1 111 ? 18.561 1.390 -3.486 1.00 15.27 111 TRP B C 1
ATOM 3864 O O . TRP B 1 111 ? 18.912 1.508 -4.665 1.00 15.87 111 TRP B O 1
ATOM 3875 N N . ASP B 1 112 ? 17.512 2.026 -2.965 1.00 15.31 112 ASP B N 1
ATOM 3876 C CA . ASP B 1 112 ? 16.748 3.020 -3.718 1.00 15.46 112 ASP B CA 1
ATOM 3877 C C . ASP B 1 112 ? 17.636 4.197 -4.167 1.00 16.18 112 ASP B C 1
ATOM 3878 O O . ASP B 1 112 ? 17.626 4.584 -5.358 1.00 15.96 112 ASP B O 1
ATOM 3883 N N . LEU B 1 113 ? 18.392 4.751 -3.206 1.00 15.62 113 LEU B N 1
ATOM 3884 C CA . LEU B 1 113 ? 19.339 5.835 -3.440 1.00 16.43 113 LEU B CA 1
ATOM 3885 C C . LEU B 1 113 ? 20.345 5.458 -4.520 1.00 16.86 113 LEU B C 1
ATOM 3886 O O . LEU B 1 113 ? 20.503 6.193 -5.501 1.00 16.75 113 LEU B O 1
ATOM 3891 N N . LEU B 1 114 ? 21.019 4.324 -4.345 1.00 17.08 114 LEU B N 1
ATOM 3892 C CA . LEU B 1 114 ? 22.053 3.903 -5.293 1.00 18.60 114 LEU B CA 1
ATOM 3893 C C . LEU B 1 114 ? 21.499 3.592 -6.682 1.00 19.04 114 LEU B C 1
ATOM 3894 O O . LEU B 1 114 ? 22.129 3.920 -7.688 1.00 17.89 114 LEU B O 1
ATOM 3899 N N . GLY B 1 115 ? 20.330 2.945 -6.723 1.00 19.48 115 GLY B N 1
ATOM 3900 C CA . GLY B 1 115 ? 19.663 2.644 -7.985 1.00 19.90 115 GLY B CA 1
ATOM 3901 C C . GLY B 1 115 ? 19.352 3.902 -8.771 1.00 20.94 115 GLY B C 1
ATOM 3902 O O . GLY B 1 115 ? 19.544 3.956 -9.993 1.00 20.06 115 GLY B O 1
ATOM 3903 N N A ARG B 1 116 ? 18.879 4.926 -8.074 0.50 20.91 116 ARG B N 1
ATOM 3904 N N B ARG B 1 116 ? 18.866 4.906 -8.046 0.50 21.52 116 ARG B N 1
ATOM 3905 C CA A ARG B 1 116 ? 18.499 6.172 -8.727 0.50 21.65 116 ARG B CA 1
ATOM 3906 C CA B ARG B 1 116 ? 18.492 6.204 -8.591 0.50 22.82 116 ARG B CA 1
ATOM 3907 C C A ARG B 1 116 ? 19.714 7.014 -9.107 0.50 22.56 116 ARG B C 1
ATOM 3908 C C B ARG B 1 116 ? 19.722 6.926 -9.122 0.50 23.23 116 ARG B C 1
ATOM 3909 O O A ARG B 1 116 ? 19.685 7.730 -10.114 0.50 22.65 116 ARG B O 1
ATOM 3910 O O B ARG B 1 116 ? 19.706 7.484 -10.226 0.50 23.28 116 ARG B O 1
ATOM 3925 N N . ARG B 1 117 ? 20.782 6.911 -8.314 1.00 23.51 117 ARG B N 1
ATOM 3926 C CA . ARG B 1 117 ? 22.052 7.557 -8.644 1.00 24.77 117 ARG B CA 1
ATOM 3927 C C . ARG B 1 117 ? 22.660 6.882 -9.890 1.00 24.29 117 ARG B C 1
ATOM 3928 O O . ARG B 1 117 ? 23.159 7.564 -10.784 1.00 24.94 117 ARG B O 1
ATOM 3936 N N . LEU B 1 118 ? 22.591 5.552 -9.939 1.00 23.50 118 LEU B N 1
ATOM 3937 C CA . LEU B 1 118 ? 23.206 4.773 -11.007 1.00 23.17 118 LEU B CA 1
ATOM 3938 C C . LEU B 1 118 ? 22.249 4.434 -12.172 1.00 22.83 118 LEU B C 1
ATOM 3939 O O . LEU B 1 118 ? 22.638 3.734 -13.111 1.00 22.83 118 LEU B O 1
ATOM 3944 N N . SER B 1 119 ? 21.021 4.953 -12.129 1.00 22.37 119 SER B N 1
ATOM 3945 C CA . SER B 1 119 ? 19.978 4.583 -13.108 1.00 22.38 119 SER B CA 1
ATOM 3946 C C . SER B 1 119 ? 19.879 3.058 -13.305 1.00 21.67 119 SER B C 1
ATOM 3947 O O . SER B 1 119 ? 19.842 2.570 -14.439 1.00 22.08 119 SER B O 1
ATOM 3950 N N . ALA B 1 120 ? 19.863 2.312 -12.195 1.00 20.27 120 ALA B N 1
ATOM 3951 C CA . ALA B 1 120 ? 19.689 0.865 -12.213 1.00 18.96 120 ALA B CA 1
ATOM 3952 C C . ALA B 1 120 ? 18.556 0.481 -11.248 1.00 18.60 120 ALA B C 1
ATOM 3953 O O . ALA B 1 120 ? 18.431 1.068 -10.163 1.00 18.71 120 ALA B O 1
ATOM 3955 N N . PRO B 1 121 ? 17.728 -0.505 -11.632 1.00 17.50 121 PRO B N 1
ATOM 3956 C CA . PRO B 1 121 ? 16.755 -0.993 -10.652 1.00 17.08 121 PRO B CA 1
ATOM 3957 C C . PRO B 1 121 ? 17.483 -1.645 -9.476 1.00 16.33 121 PRO B C 1
ATOM 3958 O O . PRO B 1 121 ? 18.544 -2.231 -9.658 1.00 16.45 121 PRO B O 1
ATOM 3962 N N . ALA B 1 122 ? 16.903 -1.565 -8.285 1.00 16.62 122 ALA B N 1
ATOM 3963 C CA . ALA B 1 122 ? 17.472 -2.261 -7.120 1.00 16.10 122 ALA B CA 1
ATOM 3964 C C . ALA B 1 122 ? 17.758 -3.748 -7.408 1.00 15.41 122 ALA B C 1
ATOM 3965 O O . ALA B 1 122 ? 18.808 -4.261 -7.021 1.00 15.04 122 ALA B O 1
ATOM 3967 N N . TRP B 1 123 ? 16.841 -4.435 -8.093 1.00 14.82 123 TRP B N 1
ATOM 3968 C CA . TRP B 1 123 ? 17.026 -5.863 -8.380 1.00 15.04 123 TRP B CA 1
ATOM 3969 C C . TRP B 1 123 ? 18.267 -6.159 -9.223 1.00 15.25 123 TRP B C 1
ATOM 3970 O O . TRP B 1 123 ? 18.868 -7.221 -9.083 1.00 14.86 123 TRP B O 1
ATOM 3981 N N . ALA B 1 124 ? 18.617 -5.222 -10.111 1.00 16.04 124 ALA B N 1
ATOM 3982 C CA . ALA B 1 124 ? 19.825 -5.322 -10.947 1.00 16.29 124 ALA B CA 1
ATOM 3983 C C . ALA B 1 124 ? 21.072 -5.143 -10.067 1.00 16.63 124 ALA B C 1
ATOM 3984 O O . ALA B 1 124 ? 22.029 -5.933 -10.149 1.00 17.52 124 ALA B O 1
ATOM 3986 N N . LEU B 1 125 ? 21.039 -4.139 -9.192 1.00 16.45 125 LEU B N 1
ATOM 3987 C CA . LEU B 1 125 ? 22.109 -3.942 -8.206 1.00 17.24 125 LEU B CA 1
ATOM 3988 C C . LEU B 1 125 ? 22.273 -5.129 -7.248 1.00 17.78 125 LEU B C 1
ATOM 3989 O O . LEU B 1 125 ? 23.390 -5.433 -6.822 1.00 17.71 125 LEU B O 1
ATOM 3994 N N . LEU B 1 126 ? 21.161 -5.796 -6.930 1.00 17.81 126 LEU B N 1
ATOM 3995 C CA . LEU B 1 126 ? 21.168 -7.005 -6.109 1.00 18.70 126 LEU B CA 1
ATOM 3996 C C . LEU B 1 126 ? 21.746 -8.232 -6.823 1.00 18.92 126 LEU B C 1
ATOM 3997 O O . LEU B 1 126 ? 22.073 -9.231 -6.185 1.00 19.36 126 LEU B O 1
ATOM 4002 N N . GLY B 1 127 ? 21.833 -8.173 -8.147 1.00 18.03 127 GLY B N 1
ATOM 4003 C CA . GLY B 1 127 ? 22.495 -9.204 -8.902 1.00 18.56 127 GLY B CA 1
ATOM 4004 C C . GLY B 1 127 ? 21.610 -9.953 -9.880 1.00 18.50 127 GLY B C 1
ATOM 4005 O O . GLY B 1 127 ? 22.084 -10.888 -10.513 1.00 19.38 127 GLY B O 1
ATOM 4006 N N . TYR B 1 128 ? 20.344 -9.545 -10.015 1.00 17.90 128 TYR B N 1
ATOM 4007 C CA . TYR B 1 128 ? 19.434 -10.199 -10.966 1.00 17.57 128 TYR B CA 1
ATOM 4008 C C . TYR B 1 128 ? 19.549 -9.558 -12.354 1.00 17.55 128 TYR B C 1
ATOM 4009 O O . TYR B 1 128 ? 19.787 -8.363 -12.475 1.00 17.34 128 TYR B O 1
ATOM 4018 N N . SER B 1 129 ? 19.359 -10.359 -13.392 1.00 18.30 129 SER B N 1
ATOM 4019 C CA . SER B 1 129 ? 19.452 -9.861 -14.758 1.00 19.54 129 SER B CA 1
ATOM 4020 C C . SER B 1 129 ? 18.076 -9.596 -15.363 1.00 19.49 129 SER B C 1
ATOM 4021 O O . SER B 1 129 ? 17.988 -9.059 -16.464 1.00 19.67 129 SER B O 1
ATOM 4024 N N . ALA B 1 130 ? 17.009 -9.957 -14.633 1.00 18.61 130 ALA B N 1
ATOM 4025 C CA . ALA B 1 130 ? 15.639 -9.714 -15.078 1.00 18.11 130 ALA B CA 1
ATOM 4026 C C . ALA B 1 130 ? 14.712 -9.614 -13.876 1.00 17.79 130 ALA B C 1
ATOM 4027 O O . ALA B 1 130 ? 15.011 -10.147 -12.808 1.00 17.57 130 ALA B O 1
ATOM 4029 N N . SER B 1 131 ? 13.605 -8.910 -14.072 1.00 16.80 131 SER B N 1
ATOM 4030 C CA . SER B 1 131 ? 12.515 -8.865 -13.122 1.00 16.90 131 SER B CA 1
ATOM 4031 C C . SER B 1 131 ? 11.310 -9.568 -13.760 1.00 16.47 131 SER B C 1
ATOM 4032 O O . SER B 1 131 ? 10.702 -9.042 -14.700 1.00 16.14 131 SER B O 1
ATOM 4035 N N . HIS B 1 132 ? 10.964 -10.734 -13.220 1.00 15.66 132 HIS B N 1
ATOM 4036 C CA . HIS B 1 132 ? 9.872 -11.534 -13.752 1.00 15.62 132 HIS B CA 1
ATOM 4037 C C . HIS B 1 132 ? 8.530 -11.302 -13.075 1.00 15.91 132 HIS B C 1
ATOM 4038 O O . HIS B 1 132 ? 8.458 -10.921 -11.901 1.00 15.62 132 HIS B O 1
ATOM 4045 N N . GLY B 1 133 ? 7.465 -11.558 -13.840 1.00 16.27 133 GLY B N 1
ATOM 4046 C CA . GLY B 1 133 ? 6.092 -11.398 -13.391 1.00 15.84 133 GLY B CA 1
ATOM 4047 C C . GLY B 1 133 ? 5.751 -12.336 -12.246 1.00 16.06 133 GLY B C 1
ATOM 4048 O O . GLY B 1 133 ? 6.166 -13.500 -12.225 1.00 14.69 133 GLY B O 1
ATOM 4049 N N A LYS B 1 134 ? 5.023 -11.791 -11.268 0.70 16.24 134 LYS B N 1
ATOM 4050 N N B LYS B 1 134 ? 4.991 -11.801 -11.291 0.30 16.03 134 LYS B N 1
ATOM 4051 C CA A LYS B 1 134 ? 4.547 -12.547 -10.112 0.70 16.31 134 LYS B CA 1
ATOM 4052 C CA B LYS B 1 134 ? 4.555 -12.528 -10.106 0.30 16.18 134 LYS B CA 1
ATOM 4053 C C A LYS B 1 134 ? 3.035 -12.408 -10.052 0.70 16.17 134 LYS B C 1
ATOM 4054 C C B LYS B 1 134 ? 3.042 -12.393 -10.002 0.30 16.10 134 LYS B C 1
ATOM 4055 O O A LYS B 1 134 ? 2.502 -11.323 -10.256 0.70 16.00 134 LYS B O 1
ATOM 4056 O O B LYS B 1 134 ? 2.511 -11.292 -10.153 0.30 16.01 134 LYS B O 1
ATOM 4067 N N . ARG B 1 135 ? 2.350 -13.496 -9.731 1.00 16.05 135 ARG B N 1
ATOM 4068 C CA . ARG B 1 135 ? 0.929 -13.428 -9.513 1.00 15.91 135 ARG B CA 1
ATOM 4069 C C . ARG B 1 135 ? 0.626 -12.934 -8.092 1.00 15.10 135 ARG B C 1
ATOM 4070 O O . ARG B 1 135 ? 0.979 -13.616 -7.121 1.00 14.89 135 ARG B O 1
ATOM 4078 N N . PRO B 1 136 ? -0.054 -11.774 -7.971 1.00 15.04 136 PRO B N 1
ATOM 4079 C CA . PRO B 1 136 ? -0.369 -11.233 -6.651 1.00 15.26 136 PRO B CA 1
ATOM 4080 C C . PRO B 1 136 ? -1.479 -12.021 -5.947 1.00 15.98 136 PRO B C 1
ATOM 4081 O O . PRO B 1 136 ? -2.478 -12.441 -6.575 1.00 16.92 136 PRO B O 1
ATOM 4085 N N . TYR B 1 137 ? -1.293 -12.274 -4.659 1.00 15.14 137 TYR B N 1
ATOM 4086 C CA . TYR B 1 137 ? -2.357 -12.921 -3.899 1.00 14.69 137 TYR B CA 1
ATOM 4087 C C . TYR B 1 137 ? -2.905 -11.963 -2.859 1.00 14.47 137 TYR B C 1
ATOM 4088 O O . TYR B 1 137 ? -2.170 -11.157 -2.301 1.00 13.99 137 TYR B O 1
ATOM 4097 N N . ALA B 1 138 ? -4.207 -12.056 -2.634 1.00 14.77 138 ALA B N 1
ATOM 4098 C CA . ALA B 1 138 ? -4.887 -11.296 -1.615 1.00 15.38 138 ALA B CA 1
ATOM 4099 C C . ALA B 1 138 ? -4.927 -12.158 -0.362 1.00 15.57 138 ALA B C 1
ATOM 4100 O O . ALA B 1 138 ? -5.293 -13.338 -0.406 1.00 16.21 138 ALA B O 1
ATOM 4102 N N . SER B 1 139 ? -4.579 -11.548 0.759 1.00 16.54 139 SER B N 1
ATOM 4103 C CA . SER B 1 139 ? -4.585 -12.222 2.046 1.00 18.52 139 SER B CA 1
ATOM 4104 C C . SER B 1 139 ? -5.946 -12.003 2.718 1.00 18.50 139 SER B C 1
ATOM 4105 O O . SER B 1 139 ? -6.286 -10.881 3.104 1.00 19.74 139 SER B O 1
ATOM 4108 N N . LEU B 1 140 ? -6.738 -13.068 2.807 1.00 18.29 140 LEU B N 1
ATOM 4109 C CA . LEU B 1 140 ? -8.118 -12.969 3.264 1.00 18.47 140 LEU B CA 1
ATOM 4110 C C . LEU B 1 140 ? -8.333 -13.717 4.582 1.00 18.47 140 LEU B C 1
ATOM 4111 O O . LEU B 1 140 ? -7.563 -14.605 4.959 1.00 17.21 140 LEU B O 1
ATOM 4116 N N . LEU B 1 141 ? -9.403 -13.348 5.266 1.00 18.39 141 LEU B N 1
ATOM 4117 C CA . LEU B 1 141 ? -9.769 -13.973 6.512 1.00 18.55 141 LEU B CA 1
ATOM 4118 C C . LEU B 1 141 ? -10.810 -15.054 6.254 1.00 17.03 141 LEU B C 1
ATOM 4119 O O . LEU B 1 141 ? -11.784 -14.803 5.556 1.00 16.65 141 LEU B O 1
ATOM 4124 N N . PHE B 1 142 ? -10.626 -16.251 6.815 1.00 16.29 142 PHE B N 1
ATOM 4125 C CA . PHE B 1 142 ? -11.699 -17.258 6.783 1.00 15.79 142 PHE B CA 1
ATOM 4126 C C . PHE B 1 142 ? -12.957 -16.648 7.433 1.00 15.62 142 PHE B C 1
ATOM 4127 O O . PHE B 1 142 ? -12.850 -16.009 8.465 1.00 14.93 142 PHE B O 1
ATOM 4135 N N . GLY B 1 143 ? -14.125 -16.855 6.828 1.00 15.82 143 GLY B N 1
ATOM 4136 C CA . GLY B 1 143 ? -15.375 -16.397 7.409 1.00 16.54 143 GLY B CA 1
ATOM 4137 C C . GLY B 1 143 ? -15.688 -17.283 8.615 1.00 16.95 143 GLY B C 1
ATOM 4138 O O . GLY B 1 143 ? -15.125 -18.369 8.765 1.00 16.85 143 GLY B O 1
ATOM 4139 N N . ASP B 1 144 ? -16.583 -16.819 9.478 1.00 17.01 144 ASP B N 1
ATOM 4140 C CA . ASP B 1 144 ? -17.032 -17.625 10.606 1.00 17.81 144 ASP B CA 1
ATOM 4141 C C . ASP B 1 144 ? -17.838 -18.815 10.127 1.00 17.81 144 ASP B C 1
ATOM 4142 O O . ASP B 1 144 ? -18.009 -19.796 10.847 1.00 18.40 144 ASP B O 1
ATOM 4147 N N . THR B 1 145 ? -18.352 -18.721 8.906 1.00 17.96 145 THR B N 1
ATOM 4148 C CA . THR B 1 145 ? -19.038 -19.847 8.280 1.00 17.78 145 THR B CA 1
ATOM 4149 C C . THR B 1 145 ? -18.403 -20.135 6.912 1.00 17.41 145 THR B C 1
ATOM 4150 O O . THR B 1 145 ? -17.808 -19.237 6.318 1.00 17.79 145 THR B O 1
ATOM 4154 N N . PRO B 1 146 ? -18.502 -21.394 6.427 1.00 16.82 146 PRO B N 1
ATOM 4155 C CA . PRO B 1 146 ? -18.029 -21.718 5.062 1.00 17.02 146 PRO B CA 1
ATOM 4156 C C . PRO B 1 146 ? -18.683 -20.864 3.966 1.00 17.07 146 PRO B C 1
ATOM 4157 O O . PRO B 1 146 ? -18.011 -20.482 3.011 1.00 16.33 146 PRO B O 1
ATOM 4161 N N A GLN B 1 147 ? -19.968 -20.582 4.159 0.50 17.09 147 GLN B N 1
ATOM 4162 N N B GLN B 1 147 ? -19.983 -20.555 4.069 0.50 17.47 147 GLN B N 1
ATOM 4163 C CA A GLN B 1 147 ? -20.758 -19.733 3.291 0.50 17.33 147 GLN B CA 1
ATOM 4164 C CA B GLN B 1 147 ? -20.613 -19.686 3.046 0.50 18.08 147 GLN B CA 1
ATOM 4165 C C A GLN B 1 147 ? -20.082 -18.361 3.087 0.50 17.71 147 GLN B C 1
ATOM 4166 C C B GLN B 1 147 ? -19.990 -18.292 3.019 0.50 18.13 147 GLN B C 1
ATOM 4167 O O A GLN B 1 147 ? -20.008 -17.863 1.966 0.50 17.86 147 GLN B O 1
ATOM 4168 O O B GLN B 1 147 ? -19.858 -17.698 1.950 0.50 18.32 147 GLN B O 1
ATOM 4179 N N . GLU B 1 148 ? -19.583 -17.777 4.176 1.00 18.19 148 GLU B N 1
ATOM 4180 C CA . GLU B 1 148 ? -18.895 -16.486 4.174 1.00 18.78 148 GLU B CA 1
ATOM 4181 C C . GLU B 1 148 ? -17.537 -16.549 3.472 1.00 17.41 148 GLU B C 1
ATOM 4182 O O . GLU B 1 148 ? -17.166 -15.643 2.730 1.00 17.12 148 GLU B O 1
ATOM 4188 N N . THR B 1 149 ? -16.790 -17.615 3.748 1.00 16.91 149 THR B N 1
ATOM 4189 C CA . THR B 1 149 ? -15.522 -17.884 3.054 1.00 15.86 149 THR B CA 1
ATOM 4190 C C . THR B 1 149 ? -15.743 -18.010 1.555 1.00 15.43 149 THR B C 1
ATOM 4191 O O . THR B 1 149 ? -14.994 -17.448 0.765 1.00 15.18 149 THR B O 1
ATOM 4195 N N . LEU B 1 150 ? -16.781 -18.752 1.180 1.00 15.35 150 LEU B N 1
ATOM 4196 C CA . LEU B 1 150 ? -17.145 -18.929 -0.220 1.00 16.51 150 LEU B CA 1
ATOM 4197 C C . LEU B 1 150 ? -17.349 -17.579 -0.910 1.00 16.80 150 LEU B C 1
ATOM 4198 O O . LEU B 1 150 ? -16.788 -17.324 -1.980 1.00 17.03 150 LEU B O 1
ATOM 4203 N N . GLU B 1 151 ? -18.156 -16.726 -0.292 1.00 17.35 151 GLU B N 1
ATOM 4204 C CA . GLU B 1 151 ? -18.440 -15.421 -0.853 1.00 17.89 151 GLU B CA 1
ATOM 4205 C C . GLU B 1 151 ? -17.235 -14.516 -0.905 1.00 17.46 151 GLU B C 1
ATOM 4206 O O . GLU B 1 151 ? -17.094 -13.738 -1.849 1.00 17.57 151 GLU B O 1
ATOM 4212 N N . ARG B 1 152 ? -16.384 -14.601 0.115 1.00 16.86 152 ARG B N 1
ATOM 4213 C CA . ARG B 1 152 ? -15.142 -13.834 0.152 1.00 17.70 152 ARG B CA 1
ATOM 4214 C C . ARG B 1 152 ? -14.215 -14.238 -0.991 1.00 16.54 152 ARG B C 1
ATOM 4215 O O . ARG B 1 152 ? -13.626 -13.385 -1.656 1.00 16.74 152 ARG B O 1
ATOM 4223 N N . ALA B 1 153 ? -14.094 -15.542 -1.197 1.00 15.91 153 ALA B N 1
ATOM 4224 C CA . ALA B 1 153 ? -13.303 -16.078 -2.310 1.00 15.96 153 ALA B CA 1
ATOM 4225 C C . ALA B 1 153 ? -13.897 -15.615 -3.646 1.00 15.93 153 ALA B C 1
ATOM 4226 O O . ALA B 1 153 ? -13.172 -15.176 -4.542 1.00 15.45 153 ALA B O 1
ATOM 4228 N N . ARG B 1 154 ? -15.220 -15.720 -3.772 1.00 16.90 154 ARG B N 1
ATOM 4229 C CA . ARG B 1 154 ? -15.899 -15.277 -4.989 1.00 17.61 154 ARG B CA 1
ATOM 4230 C C . ARG B 1 154 ? -15.665 -13.786 -5.259 1.00 17.63 154 ARG B C 1
ATOM 4231 O O . ARG B 1 154 ? -15.356 -13.399 -6.395 1.00 18.29 154 ARG B O 1
ATOM 4239 N N . ALA B 1 155 ? -15.791 -12.970 -4.216 1.00 17.40 155 ALA B N 1
ATOM 4240 C CA . ALA B 1 155 ? -15.539 -11.533 -4.309 1.00 18.11 155 ALA B CA 1
ATOM 4241 C C . ALA B 1 155 ? -14.109 -11.223 -4.708 1.00 18.61 155 ALA B C 1
ATOM 4242 O O . ALA B 1 155 ? -13.900 -10.329 -5.521 1.00 19.31 155 ALA B O 1
ATOM 4244 N N . ALA B 1 156 ? -13.125 -11.944 -4.145 1.00 18.26 156 ALA B N 1
ATOM 4245 C CA . ALA B 1 156 ? -11.716 -11.744 -4.533 1.00 18.27 156 ALA B CA 1
ATOM 4246 C C . ALA B 1 156 ? -11.491 -12.050 -6.019 1.00 18.56 156 ALA B C 1
ATOM 4247 O O . ALA B 1 156 ? -10.844 -11.281 -6.727 1.00 18.13 156 ALA B O 1
ATOM 4249 N N . ARG B 1 157 ? -12.057 -13.163 -6.485 1.00 19.45 157 ARG B N 1
ATOM 4250 C CA . ARG B 1 157 ? -11.987 -13.534 -7.893 1.00 21.50 157 ARG B CA 1
ATOM 4251 C C . ARG B 1 157 ? -12.622 -12.458 -8.806 1.00 22.18 157 ARG B C 1
ATOM 4252 O O . ARG B 1 157 ? -12.036 -12.096 -9.837 1.00 21.43 157 ARG B O 1
ATOM 4260 N N . ARG B 1 158 ? -13.795 -11.947 -8.409 1.00 23.12 158 ARG B N 1
ATOM 4261 C CA . ARG B 1 158 ? -14.461 -10.856 -9.147 1.00 24.44 158 ARG B CA 1
ATOM 4262 C C . ARG B 1 158 ? -13.592 -9.619 -9.229 1.00 24.68 158 ARG B C 1
ATOM 4263 O O . ARG B 1 158 ? -13.627 -8.899 -10.226 1.00 25.22 158 ARG B O 1
ATOM 4271 N N . ASP B 1 159 ? -12.837 -9.364 -8.164 1.00 25.13 159 ASP B N 1
ATOM 4272 C CA . ASP B 1 159 ? -11.952 -8.202 -8.084 1.00 26.28 159 ASP B CA 1
ATOM 4273 C C . ASP B 1 159 ? -10.680 -8.363 -8.925 1.00 25.36 159 ASP B C 1
ATOM 4274 O O . ASP B 1 159 ? -9.899 -7.421 -9.076 1.00 26.46 159 ASP B O 1
ATOM 4279 N N . GLY B 1 160 ? -10.477 -9.554 -9.466 1.00 24.10 160 GLY B N 1
ATOM 4280 C CA . GLY B 1 160 ? -9.374 -9.797 -10.366 1.00 23.00 160 GLY B CA 1
ATOM 4281 C C . GLY B 1 160 ? -8.265 -10.671 -9.813 1.00 21.99 160 GLY B C 1
ATOM 4282 O O . GLY B 1 160 ? -7.290 -10.896 -10.508 1.00 22.01 160 GLY B O 1
ATOM 4283 N N . PHE B 1 161 ? -8.397 -11.161 -8.576 1.00 20.35 161 PHE B N 1
ATOM 4284 C CA . PHE B 1 161 ? -7.372 -12.054 -8.019 1.00 19.10 161 PHE B CA 1
ATOM 4285 C C . PHE B 1 161 ? -7.527 -13.470 -8.548 1.00 18.31 161 PHE B C 1
ATOM 4286 O O . PHE B 1 161 ? -8.626 -14.021 -8.550 1.00 18.13 161 PHE B O 1
ATOM 4294 N N . ALA B 1 162 ? -6.413 -14.042 -8.991 1.00 16.93 162 ALA B N 1
ATOM 4295 C CA . ALA B 1 162 ? -6.338 -15.436 -9.387 1.00 16.54 162 ALA B CA 1
ATOM 4296 C C . ALA B 1 162 ? -5.573 -16.251 -8.338 1.00 16.08 162 ALA B C 1
ATOM 4297 O O . ALA B 1 162 ? -5.324 -17.438 -8.528 1.00 16.33 162 ALA B O 1
ATOM 4299 N N . ALA B 1 163 ? -5.203 -15.587 -7.239 1.00 15.29 163 ALA B N 1
ATOM 4300 C CA . ALA B 1 163 ? -4.514 -16.225 -6.120 1.00 14.82 163 ALA B CA 1
ATOM 4301 C C . ALA B 1 163 ? -5.010 -15.583 -4.838 1.00 14.40 163 ALA B C 1
ATOM 4302 O O . ALA B 1 163 ? -5.075 -14.363 -4.751 1.00 14.19 163 ALA B O 1
ATOM 4304 N N . VAL B 1 164 ? -5.390 -16.404 -3.858 1.00 14.53 164 VAL B N 1
ATOM 4305 C CA . VAL B 1 164 ? -5.799 -15.889 -2.544 1.00 14.53 164 VAL B CA 1
ATOM 4306 C C . VAL B 1 164 ? -5.224 -16.760 -1.438 1.00 14.17 164 VAL B C 1
ATOM 4307 O O . VAL B 1 164 ? -5.012 -17.946 -1.621 1.00 14.13 164 VAL B O 1
ATOM 4311 N N . LYS B 1 165 ? -4.932 -16.146 -0.302 1.00 14.43 165 LYS B N 1
ATOM 4312 C CA . LYS B 1 165 ? -4.630 -16.901 0.904 1.00 14.65 165 LYS B CA 1
ATOM 4313 C C . LYS B 1 165 ? -5.756 -16.677 1.913 1.00 14.43 165 LYS B C 1
ATOM 4314 O O . LYS B 1 165 ? -6.126 -15.546 2.178 1.00 15.43 165 LYS B O 1
ATOM 4320 N N . PHE B 1 166 ? -6.286 -17.749 2.481 1.00 14.08 166 PHE B N 1
ATOM 4321 C CA . PHE B 1 166 ? -7.248 -17.599 3.565 1.00 14.31 166 PHE B CA 1
ATOM 4322 C C . PHE B 1 166 ? -6.557 -17.946 4.851 1.00 14.11 166 PHE B C 1
ATOM 4323 O O . PHE B 1 166 ? -5.812 -18.933 4.915 1.00 13.29 166 PHE B O 1
ATOM 4331 N N . GLY B 1 167 ? -6.812 -17.139 5.874 1.00 14.03 167 GLY B N 1
ATOM 4332 C CA . GLY B 1 167 ? -6.197 -17.373 7.163 1.00 15.08 167 GLY B CA 1
ATOM 4333 C C . GLY B 1 167 ? -7.103 -17.144 8.349 1.00 16.11 167 GLY B C 1
ATOM 4334 O O . GLY B 1 167 ? -8.105 -16.412 8.270 1.00 15.40 167 GLY B O 1
ATOM 4335 N N . TRP B 1 168 ? -6.712 -17.767 9.454 1.00 17.56 168 TRP B N 1
ATOM 4336 C CA . TRP B 1 168 ? -7.209 -17.424 10.785 1.00 18.99 168 TRP B CA 1
ATOM 4337 C C . TRP B 1 168 ? -8.712 -17.676 10.864 1.00 17.58 168 TRP B C 1
ATOM 4338 O O . TRP B 1 168 ? -9.191 -18.658 10.313 1.00 16.09 168 TRP B O 1
ATOM 4349 N N . GLY B 1 169 ? -9.460 -16.787 11.512 1.00 17.35 169 GLY B N 1
ATOM 4350 C CA . GLY B 1 169 ? -10.865 -17.061 11.788 1.00 16.76 169 GLY B CA 1
ATOM 4351 C C . GLY B 1 169 ? -10.955 -18.366 12.568 1.00 16.55 169 GLY B C 1
ATOM 4352 O O . GLY B 1 169 ? -10.144 -18.629 13.444 1.00 16.94 169 GLY B O 1
ATOM 4353 N N . PRO B 1 170 ? -11.940 -19.206 12.243 1.00 17.07 170 PRO B N 1
ATOM 4354 C CA . PRO B 1 170 ? -12.152 -20.478 12.931 1.00 16.44 170 PRO B CA 1
ATOM 4355 C C . PRO B 1 170 ? -11.188 -21.600 12.534 1.00 16.24 170 PRO B C 1
ATOM 4356 O O . PRO B 1 170 ? -11.287 -22.689 13.095 1.00 15.51 170 PRO B O 1
ATOM 4360 N N . ILE B 1 171 ? -10.293 -21.367 11.574 1.00 15.53 171 ILE B N 1
ATOM 4361 C CA . ILE B 1 171 ? -9.541 -22.504 10.996 1.00 15.81 171 ILE B CA 1
ATOM 4362 C C . ILE B 1 171 ? -8.692 -23.243 12.054 1.00 15.98 171 ILE B C 1
ATOM 4363 O O . ILE B 1 171 ? -8.021 -22.617 12.863 1.00 16.10 171 ILE B O 1
ATOM 4368 N N . GLY B 1 172 ? -8.780 -24.567 12.068 1.00 16.52 172 GLY B N 1
ATOM 4369 C CA . GLY B 1 172 ? -8.011 -25.394 13.005 1.00 17.76 172 GLY B CA 1
ATOM 4370 C C . GLY B 1 172 ? -8.449 -25.323 14.473 1.00 19.21 172 GLY B C 1
ATOM 4371 O O . GLY B 1 172 ? -7.880 -26.010 15.318 1.00 19.71 172 GLY B O 1
ATOM 4372 N N . ARG B 1 173 ? -9.466 -24.517 14.781 1.00 19.56 173 ARG B N 1
ATOM 4373 C CA . ARG B 1 173 ? -9.909 -24.337 16.167 1.00 20.50 173 ARG B CA 1
ATOM 4374 C C . ARG B 1 173 ? -10.843 -25.444 16.646 1.00 21.20 173 ARG B C 1
ATOM 4375 O O . ARG B 1 173 ? -11.029 -25.627 17.851 1.00 22.00 173 ARG B O 1
ATOM 4383 N N . GLY B 1 174 ? -11.406 -26.197 15.709 1.00 20.85 174 GLY B N 1
ATOM 4384 C CA . GLY B 1 174 ? -12.378 -27.239 16.023 1.00 20.95 174 GLY B CA 1
ATOM 4385 C C . GLY B 1 174 ? -12.052 -28.527 15.305 1.00 20.28 174 GLY B C 1
ATOM 4386 O O . GLY B 1 174 ? -10.908 -28.991 15.329 1.00 20.72 174 GLY B O 1
ATOM 4387 N N . THR B 1 175 ? -13.052 -29.095 14.649 1.00 19.58 175 THR B N 1
ATOM 4388 C CA . THR B 1 175 ? -12.923 -30.418 14.041 1.00 19.02 175 THR B CA 1
ATOM 4389 C C . THR B 1 175 ? -12.229 -30.363 12.677 1.00 18.53 175 THR B C 1
ATOM 4390 O O . THR B 1 175 ? -12.170 -29.305 12.040 1.00 17.92 175 THR B O 1
ATOM 4394 N N . VAL B 1 176 ? -11.725 -31.518 12.244 1.00 17.77 176 VAL B N 1
ATOM 4395 C CA . VAL B 1 176 ? -11.196 -31.700 10.895 1.00 17.53 176 VAL B CA 1
ATOM 4396 C C . VAL B 1 176 ? -12.306 -31.386 9.875 1.00 16.79 176 VAL B C 1
ATOM 4397 O O . VAL B 1 176 ? -12.073 -30.691 8.895 1.00 16.41 176 VAL B O 1
ATOM 4401 N N . ALA B 1 177 ? -13.533 -31.842 10.154 1.00 15.92 177 ALA B N 1
ATOM 4402 C CA . ALA B 1 177 ? -14.667 -31.616 9.250 1.00 15.41 177 ALA B CA 1
ATOM 4403 C C . ALA B 1 177 ? -14.993 -30.140 9.042 1.00 15.07 177 ALA B C 1
ATOM 4404 O O . ALA B 1 177 ? -15.286 -29.724 7.925 1.00 14.36 177 ALA B O 1
ATOM 4406 N N . ALA B 1 178 ? -14.947 -29.340 10.109 1.00 14.72 178 ALA B N 1
ATOM 4407 C CA . ALA B 1 178 ? -15.201 -27.907 9.962 1.00 14.81 178 ALA B CA 1
ATOM 4408 C C . ALA B 1 178 ? -14.127 -27.270 9.073 1.00 14.67 178 ALA B C 1
ATOM 4409 O O . ALA B 1 178 ? -14.424 -26.419 8.234 1.00 14.08 178 ALA B O 1
ATOM 4411 N N . ASP B 1 179 ? -12.876 -27.689 9.247 1.00 14.54 179 ASP B N 1
ATOM 4412 C CA . ASP B 1 179 ? -11.795 -27.197 8.383 1.00 14.94 179 ASP B CA 1
ATOM 4413 C C . ASP B 1 179 ? -11.966 -27.618 6.927 1.00 14.54 179 ASP B C 1
ATOM 4414 O O . ASP B 1 179 ? -11.698 -26.829 6.019 1.00 15.04 179 ASP B O 1
ATOM 4419 N N . ALA B 1 180 ? -12.447 -28.840 6.715 1.00 15.29 180 ALA B N 1
ATOM 4420 C CA . ALA B 1 180 ? -12.728 -29.353 5.366 1.00 15.07 180 ALA B CA 1
ATOM 4421 C C . ALA B 1 180 ? -13.766 -28.468 4.676 1.00 15.71 180 ALA B C 1
ATOM 4422 O O . ALA B 1 180 ? -13.571 -28.053 3.521 1.00 15.05 180 ALA B O 1
ATOM 4424 N N . ASP B 1 181 ? -14.844 -28.123 5.398 1.00 15.87 181 ASP B N 1
ATOM 4425 C CA . ASP B 1 181 ? -15.876 -27.242 4.828 1.00 15.68 181 ASP B CA 1
ATOM 4426 C C . ASP B 1 181 ? -15.317 -25.874 4.477 1.00 14.93 181 ASP B C 1
ATOM 4427 O O . ASP B 1 181 ? -15.626 -25.335 3.429 1.00 14.93 181 ASP B O 1
ATOM 4432 N N . GLN B 1 182 ? -14.506 -25.301 5.368 1.00 14.91 182 GLN B N 1
ATOM 4433 C CA . GLN B 1 182 ? -13.889 -24.006 5.109 1.00 14.23 182 GLN B CA 1
ATOM 4434 C C . GLN B 1 182 ? -12.964 -24.005 3.890 1.00 13.61 182 GLN B C 1
ATOM 4435 O O . GLN B 1 182 ? -13.023 -23.104 3.051 1.00 13.41 182 GLN B O 1
ATOM 4441 N N . ILE B 1 183 ? -12.094 -24.999 3.815 1.00 13.06 183 ILE B N 1
ATOM 4442 C CA . ILE B 1 183 ? -11.054 -25.024 2.775 1.00 13.15 183 ILE B CA 1
ATOM 4443 C C . ILE B 1 183 ? -11.668 -25.342 1.404 1.00 13.63 183 ILE B C 1
ATOM 4444 O O . ILE B 1 183 ? -11.294 -24.736 0.400 1.00 12.99 183 ILE B O 1
ATOM 4449 N N . MET B 1 184 ? -12.673 -26.224 1.388 1.00 13.77 184 MET B N 1
ATOM 4450 C CA . MET B 1 184 ? -13.405 -26.524 0.158 1.00 15.01 184 MET B CA 1
ATOM 4451 C C . MET B 1 184 ? -14.192 -25.325 -0.347 1.00 14.68 184 MET B C 1
ATOM 4452 O O . MET B 1 184 ? -14.263 -25.099 -1.557 1.00 14.50 184 MET B O 1
ATOM 4457 N N . ALA B 1 185 ? -14.733 -24.539 0.589 1.00 14.66 185 ALA B N 1
ATOM 4458 C CA . ALA B 1 185 ? -15.474 -23.312 0.283 1.00 14.70 185 ALA B CA 1
ATOM 4459 C C . ALA B 1 185 ? -14.578 -22.254 -0.367 1.00 14.80 185 ALA B C 1
ATOM 4460 O O . ALA B 1 185 ? -14.969 -21.584 -1.342 1.00 14.83 185 ALA B O 1
ATOM 4462 N N . ALA B 1 186 ? -13.370 -22.105 0.174 1.00 14.18 186 ALA B N 1
ATOM 4463 C CA . ALA B 1 186 ? -12.367 -21.231 -0.429 1.00 14.67 186 ALA B CA 1
ATOM 4464 C C . ALA B 1 186 ? -12.040 -21.656 -1.881 1.00 14.56 186 ALA B C 1
ATOM 4465 O O . ALA B 1 186 ? -12.019 -20.812 -2.776 1.00 14.77 186 ALA B O 1
ATOM 4467 N N . ARG B 1 187 ? -11.769 -22.945 -2.088 1.00 14.31 187 ARG B N 1
ATOM 4468 C CA . ARG B 1 187 ? -11.514 -23.484 -3.422 1.00 15.06 187 ARG B CA 1
ATOM 4469 C C . ARG B 1 187 ? -12.724 -23.259 -4.351 1.00 15.66 187 ARG B C 1
ATOM 4470 O O . ARG B 1 187 ? -12.576 -22.799 -5.494 1.00 15.43 187 ARG B O 1
ATOM 4478 N N . GLU B 1 188 ? -13.914 -23.583 -3.848 1.00 16.13 188 GLU B N 1
ATOM 4479 C CA . GLU B 1 188 ? -15.125 -23.433 -4.643 1.00 16.99 188 GLU B CA 1
ATOM 4480 C C . GLU B 1 188 ? -15.304 -21.988 -5.089 1.00 15.93 188 GLU B C 1
ATOM 4481 O O . GLU B 1 188 ? -15.629 -21.732 -6.243 1.00 16.88 188 GLU B O 1
ATOM 4487 N N . GLY B 1 189 ? -15.091 -21.039 -4.187 1.00 15.40 189 GLY B N 1
ATOM 4488 C CA . GLY B 1 189 ? -15.260 -19.631 -4.541 1.00 15.27 189 GLY B CA 1
ATOM 4489 C C . GLY B 1 189 ? -14.167 -19.087 -5.459 1.00 15.84 189 GLY B C 1
ATOM 4490 O O . GLY B 1 189 ? -14.427 -18.227 -6.308 1.00 15.68 189 GLY B O 1
ATOM 4491 N N . LEU B 1 190 ? -12.938 -19.566 -5.272 1.00 16.03 190 LEU B N 1
ATOM 4492 C CA . LEU B 1 190 ? -11.803 -19.134 -6.086 1.00 16.21 190 LEU B CA 1
ATOM 4493 C C . LEU B 1 190 ? -11.878 -19.661 -7.527 1.00 16.33 190 LEU B C 1
ATOM 4494 O O . LEU B 1 190 ? -11.493 -18.963 -8.470 1.00 16.44 190 LEU B O 1
ATOM 4499 N N . GLY B 1 191 ? -12.382 -20.879 -7.691 1.00 16.58 191 GLY B N 1
ATOM 4500 C CA . GLY B 1 191 ? -12.338 -21.556 -8.989 1.00 17.34 191 GLY B CA 1
ATOM 4501 C C . GLY B 1 191 ? -11.181 -22.547 -9.008 1.00 17.71 191 GLY B C 1
ATOM 4502 O O . GLY B 1 191 ? -10.250 -22.462 -8.189 1.00 17.14 191 GLY B O 1
ATOM 4503 N N . PRO B 1 192 ? -11.230 -23.510 -9.931 1.00 18.68 192 PRO B N 1
ATOM 4504 C CA . PRO B 1 192 ? -10.226 -24.571 -9.932 1.00 19.03 192 PRO B CA 1
ATOM 4505 C C . PRO B 1 192 ? -8.847 -24.146 -10.429 1.00 19.15 192 PRO B C 1
ATOM 4506 O O . PRO B 1 192 ? -7.865 -24.801 -10.104 1.00 19.61 192 PRO B O 1
ATOM 4510 N N . ASP B 1 193 ? -8.748 -23.061 -11.181 1.00 19.67 193 ASP B N 1
ATOM 4511 C CA . ASP B 1 193 ? -7.437 -22.720 -11.749 1.00 21.73 193 ASP B CA 1
ATOM 4512 C C . ASP B 1 193 ? -6.599 -21.764 -10.884 1.00 20.84 193 ASP B C 1
ATOM 4513 O O . ASP B 1 193 ? -5.373 -21.659 -11.073 1.00 21.40 193 ASP B O 1
ATOM 4518 N N . GLY B 1 194 ? -7.244 -21.133 -9.903 1.00 19.52 194 GLY B N 1
ATOM 4519 C CA . GLY B 1 194 ? -6.573 -20.162 -9.037 1.00 17.89 194 GLY B CA 1
ATOM 4520 C C . GLY B 1 194 ? -5.619 -20.830 -8.061 1.00 16.82 194 GLY B C 1
ATOM 4521 O O . GLY B 1 194 ? -5.737 -22.025 -7.801 1.00 15.80 194 GLY B O 1
ATOM 4522 N N . ASP B 1 195 ? -4.678 -20.038 -7.526 1.00 15.84 195 ASP B N 1
ATOM 4523 C CA . ASP B 1 195 ? -3.743 -2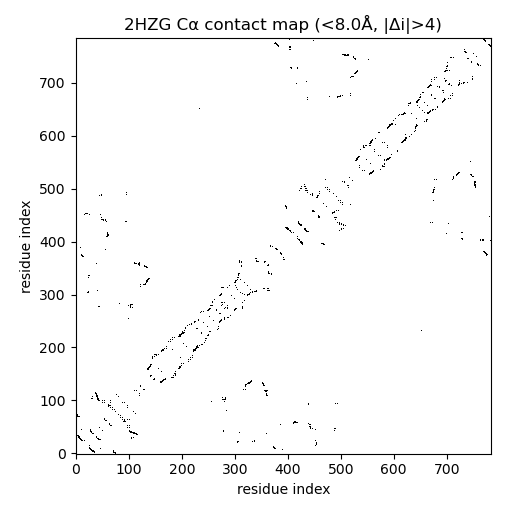0.492 -6.489 1.00 15.13 195 ASP B CA 1
ATOM 4524 C C . ASP B 1 195 ? -4.343 -20.208 -5.117 1.00 14.31 195 ASP B C 1
ATOM 4525 O O . ASP B 1 195 ? -4.725 -19.092 -4.841 1.00 13.44 195 ASP B O 1
ATOM 4530 N N . LEU B 1 196 ? -4.442 -21.246 -4.292 1.00 13.59 196 LEU B N 1
ATOM 4531 C CA . LEU B 1 196 ? -5.061 -21.150 -2.980 1.00 13.24 196 LEU B CA 1
ATOM 4532 C C . LEU B 1 196 ? -4.025 -21.527 -1.924 1.00 12.75 196 LEU B C 1
ATOM 4533 O O . LEU B 1 196 ? -3.331 -22.532 -2.049 1.00 12.94 196 LEU B O 1
ATOM 4538 N N . MET B 1 197 ? -3.902 -20.672 -0.921 1.00 12.12 197 MET B N 1
ATOM 4539 C CA . MET B 1 197 ? -2.993 -20.911 0.187 1.00 12.56 197 MET B CA 1
ATOM 4540 C C . MET B 1 197 ? -3.785 -20.727 1.486 1.00 12.33 197 MET B C 1
ATOM 4541 O O . MET B 1 197 ? -4.821 -20.041 1.504 1.00 11.77 197 MET B O 1
ATOM 4546 N N . VAL B 1 198 ? -3.290 -21.346 2.554 1.00 12.49 198 VAL B N 1
ATOM 4547 C CA . VAL B 1 198 ? -3.997 -21.413 3.834 1.00 13.78 198 VAL B CA 1
ATOM 4548 C C . VAL B 1 198 ? -3.007 -21.067 4.951 1.00 14.32 198 VAL B C 1
ATOM 4549 O O . VAL B 1 198 ? -1.907 -21.633 5.029 1.00 14.57 198 VAL B O 1
ATOM 4553 N N . ASP B 1 199 ? -3.389 -20.107 5.780 1.00 14.52 199 ASP B N 1
ATOM 4554 C CA . ASP B 1 199 ? -2.555 -19.669 6.899 1.00 14.79 199 ASP B CA 1
ATOM 4555 C C . ASP B 1 199 ? -3.317 -19.963 8.179 1.00 14.76 199 ASP B C 1
ATOM 4556 O O . ASP B 1 199 ? -4.395 -19.413 8.374 1.00 14.87 199 ASP B O 1
ATOM 4561 N N . VAL B 1 200 ? -2.779 -20.822 9.046 1.00 14.48 200 VAL B N 1
ATOM 4562 C CA . VAL B 1 200 ? -3.508 -21.168 10.270 1.00 14.67 200 VAL B CA 1
ATOM 4563 C C . VAL B 1 200 ? -3.008 -20.459 11.547 1.00 15.33 200 VAL B C 1
ATOM 4564 O O . VAL B 1 200 ? -3.472 -20.770 12.630 1.00 14.70 200 VAL B O 1
ATOM 4568 N N . GLY B 1 201 ? -2.110 -19.487 11.376 1.00 15.70 201 GLY B N 1
ATOM 4569 C CA . GLY B 1 201 ? -1.665 -18.611 12.469 1.00 16.49 201 GLY B CA 1
ATOM 4570 C C . GLY B 1 201 ? -1.255 -19.341 13.739 1.00 17.32 201 GLY B C 1
ATOM 4571 O O . GLY B 1 201 ? -1.690 -18.970 14.814 1.00 17.73 201 GLY B O 1
ATOM 4572 N N . GLN B 1 202 ? -0.460 -20.408 13.583 1.00 17.66 202 GLN B N 1
ATOM 4573 C CA . GLN B 1 202 ? 0.157 -21.176 14.677 1.00 18.57 202 GLN B CA 1
ATOM 4574 C C . GLN B 1 202 ? -0.838 -21.993 15.529 1.00 18.89 202 GLN B C 1
ATOM 4575 O O . GLN B 1 202 ? -0.481 -22.488 16.599 1.00 19.25 202 GLN B O 1
ATOM 4581 N N . ILE B 1 203 ? -2.059 -22.176 15.026 1.00 18.71 203 ILE B N 1
ATOM 4582 C CA . ILE B 1 203 ? -3.162 -22.733 15.831 1.00 17.92 203 ILE B CA 1
ATOM 4583 C C . ILE B 1 203 ? -2.933 -24.165 16.330 1.00 17.85 203 ILE B C 1
ATOM 4584 O O . ILE B 1 203 ? -3.520 -24.583 17.350 1.00 17.73 203 ILE B O 1
ATOM 4589 N N . PHE B 1 204 ? -2.114 -24.944 15.630 1.00 17.62 204 PHE B N 1
ATOM 4590 C CA . PHE B 1 204 ? -1.900 -26.327 16.079 1.00 17.76 204 PHE B CA 1
ATOM 4591 C C . PHE B 1 204 ? -0.869 -26.438 17.212 1.00 17.78 204 PHE B C 1
ATOM 4592 O O . PHE B 1 204 ? -0.690 -27.507 17.773 1.00 17.86 204 PHE B O 1
ATOM 4600 N N . GLY B 1 205 ? -0.198 -25.329 17.537 1.00 18.45 205 GLY B N 1
ATOM 4601 C CA . GLY B 1 205 ? 0.722 -25.287 18.690 1.00 18.30 205 GLY B CA 1
ATOM 4602 C C . GLY B 1 205 ? 1.960 -26.102 18.384 1.00 18.55 205 GLY B C 1
ATOM 4603 O O . GLY B 1 205 ? 2.853 -25.625 17.688 1.00 18.89 205 GLY B O 1
ATOM 4604 N N . GLU B 1 206 ? 2.006 -27.330 18.904 1.00 18.62 206 GLU B N 1
ATOM 4605 C CA . GLU B 1 206 ? 3.074 -28.289 18.593 1.00 20.30 206 GLU B CA 1
ATOM 4606 C C . GLU B 1 206 ? 2.495 -29.658 18.249 1.00 19.64 206 GLU B C 1
ATOM 4607 O O . GLU B 1 206 ? 3.214 -30.669 18.193 1.00 19.93 206 GLU B O 1
ATOM 4613 N N . ASP B 1 207 ? 1.186 -29.674 18.008 1.00 19.51 207 ASP B N 1
ATOM 4614 C CA . ASP B 1 207 ? 0.426 -30.907 17.786 1.00 18.56 207 ASP B CA 1
ATOM 4615 C C . ASP B 1 207 ? 0.513 -31.327 16.323 1.00 18.09 207 ASP B C 1
ATOM 4616 O O . ASP B 1 207 ? -0.285 -30.877 15.471 1.00 17.15 207 ASP B O 1
ATOM 4621 N N . VAL B 1 208 ? 1.509 -32.160 16.028 1.00 17.86 208 VAL B N 1
ATOM 4622 C CA . VAL B 1 208 ? 1.761 -32.598 14.662 1.00 17.50 208 VAL B CA 1
ATOM 4623 C C . VAL B 1 208 ? 0.592 -33.427 14.086 1.00 18.02 208 VAL B C 1
ATOM 4624 O O . VAL B 1 208 ? 0.221 -33.251 12.930 1.00 17.85 208 VAL B O 1
ATOM 4628 N N . GLU B 1 209 ? 0.027 -34.325 14.891 1.00 18.01 209 GLU B N 1
ATOM 4629 C CA . GLU B 1 209 ? -1.062 -35.177 14.437 1.00 18.54 209 GLU B CA 1
ATOM 4630 C C . GLU B 1 209 ? -2.325 -34.369 14.083 1.00 17.45 209 GLU B C 1
ATOM 4631 O O . GLU B 1 209 ? -2.980 -34.675 13.092 1.00 17.54 209 GLU B O 1
ATOM 4637 N N . ALA B 1 210 ? -2.630 -33.338 14.876 1.00 16.07 210 ALA B N 1
ATOM 4638 C CA . ALA B 1 210 ? -3.750 -32.423 14.608 1.00 16.01 210 ALA B CA 1
ATOM 4639 C C . ALA B 1 210 ? -3.548 -31.673 13.286 1.00 15.72 210 ALA B C 1
ATOM 4640 O O . ALA B 1 210 ? -4.470 -31.586 12.472 1.00 15.08 210 ALA B O 1
ATOM 4642 N N . ALA B 1 211 ? -2.342 -31.150 13.064 1.00 15.15 211 ALA B N 1
ATOM 4643 C CA . ALA B 1 211 ? -2.030 -30.516 11.782 1.00 14.16 211 ALA B CA 1
ATOM 4644 C C . ALA B 1 211 ? -2.044 -31.522 10.622 1.00 14.28 211 ALA B C 1
ATOM 4645 O O . ALA B 1 211 ? -2.606 -31.243 9.562 1.00 14.75 211 ALA B O 1
ATOM 4647 N N . ALA B 1 212 ? -1.418 -32.679 10.815 1.00 14.08 212 ALA B N 1
ATOM 4648 C CA . ALA B 1 212 ? -1.348 -33.697 9.771 1.00 14.00 212 ALA B CA 1
ATOM 4649 C C . ALA B 1 212 ? -2.741 -34.169 9.323 1.00 14.48 212 ALA B C 1
ATOM 4650 O O . ALA B 1 212 ? -2.914 -34.595 8.179 1.00 13.86 212 ALA B O 1
ATOM 4652 N N . ALA B 1 213 ? -3.720 -34.075 10.224 1.00 14.79 213 ALA B N 1
ATOM 4653 C CA . ALA B 1 213 ? -5.105 -34.500 9.963 1.00 14.69 213 ALA B CA 1
ATOM 4654 C C . ALA B 1 213 ? -5.793 -33.621 8.922 1.00 14.65 213 ALA B C 1
ATOM 4655 O O . ALA B 1 213 ? -6.806 -34.008 8.346 1.00 15.42 213 ALA B O 1
ATOM 4657 N N . ARG B 1 214 ? -5.210 -32.451 8.659 1.00 14.03 214 ARG B N 1
ATOM 4658 C CA . ARG B 1 214 ? -5.703 -31.523 7.663 1.00 13.61 214 ARG B CA 1
ATOM 4659 C C . ARG B 1 214 ? -5.063 -31.712 6.291 1.00 13.85 214 ARG B C 1
ATOM 4660 O O . ARG B 1 214 ? -5.546 -31.162 5.326 1.00 13.07 214 ARG B O 1
ATOM 4668 N N . LEU B 1 215 ? -3.982 -32.483 6.205 1.00 13.78 215 LEU B N 1
ATOM 4669 C CA . LEU B 1 215 ? -3.252 -32.608 4.936 1.00 14.15 215 LEU B CA 1
ATOM 4670 C C . LEU B 1 215 ? -4.115 -33.177 3.785 1.00 13.92 215 LEU B C 1
ATOM 4671 O O . LEU B 1 215 ? -4.071 -32.650 2.673 1.00 13.17 215 LEU B O 1
ATOM 4676 N N . PRO B 1 216 ? -4.892 -34.249 4.042 1.00 13.79 216 PRO B N 1
ATOM 4677 C CA . PRO B 1 216 ? -5.728 -34.722 2.919 1.00 13.72 216 PRO B CA 1
ATOM 4678 C C . PRO B 1 216 ? -6.673 -33.651 2.349 1.00 13.53 216 PRO B C 1
ATOM 4679 O O . PRO B 1 216 ? -6.820 -33.553 1.126 1.00 13.24 216 PRO B O 1
ATOM 4683 N N . THR B 1 217 ? -7.275 -32.848 3.231 1.00 13.20 217 THR B N 1
ATOM 4684 C CA . THR B 1 217 ? -8.152 -31.758 2.841 1.00 12.89 217 THR B CA 1
ATOM 4685 C C . THR B 1 217 ? -7.381 -30.720 2.019 1.00 12.71 217 THR B C 1
ATOM 4686 O O . THR B 1 217 ? -7.841 -30.291 0.972 1.00 11.86 217 THR B O 1
ATOM 4690 N N . LEU B 1 218 ? -6.201 -30.335 2.501 1.00 12.48 218 LEU B N 1
ATOM 4691 C CA . LEU B 1 218 ? -5.379 -29.346 1.797 1.00 12.43 218 LEU B CA 1
ATOM 4692 C C . LEU B 1 218 ? -5.015 -29.835 0.381 1.00 13.52 218 LEU B C 1
ATOM 4693 O O . LEU B 1 218 ? -5.105 -29.076 -0.648 1.00 14.51 218 LEU B O 1
ATOM 4698 N N . ASP B 1 219 ? -4.589 -31.083 0.310 1.00 12.32 219 ASP B N 1
ATOM 4699 C CA . ASP B 1 219 ? -4.268 -31.676 -0.985 1.00 13.72 219 ASP B CA 1
ATOM 4700 C C . ASP B 1 219 ? -5.490 -31.846 -1.888 1.00 13.47 219 ASP B C 1
ATOM 4701 O O . ASP B 1 219 ? -5.404 -31.557 -3.082 1.00 13.76 219 ASP B O 1
ATOM 4706 N N . ALA B 1 220 ? -6.627 -32.261 -1.316 1.00 13.10 220 ALA B N 1
ATOM 4707 C CA . ALA B 1 220 ? -7.895 -32.332 -2.084 1.00 12.95 220 ALA B CA 1
ATOM 4708 C C . ALA B 1 220 ? -8.282 -31.006 -2.706 1.00 13.35 220 ALA B C 1
ATOM 4709 O O . ALA B 1 220 ? -8.817 -30.981 -3.815 1.00 13.97 220 ALA B O 1
ATOM 4711 N N . ALA B 1 221 ? -8.013 -29.904 -1.998 1.00 12.69 221 ALA B N 1
ATOM 4712 C CA . ALA B 1 221 ? -8.308 -28.568 -2.482 1.00 13.16 221 ALA B CA 1
ATOM 4713 C C . ALA B 1 221 ? -7.184 -27.935 -3.322 1.00 13.17 221 ALA B C 1
ATOM 4714 O O . ALA B 1 221 ? -7.292 -26.772 -3.705 1.00 14.30 221 ALA B O 1
ATOM 4716 N N . GLY B 1 222 ? -6.108 -28.685 -3.574 1.00 14.15 222 GLY B N 1
ATOM 4717 C CA . GLY B 1 222 ? -4.961 -28.204 -4.351 1.00 13.76 222 GLY B CA 1
ATOM 4718 C C . GLY B 1 222 ? -4.225 -27.044 -3.681 1.00 13.41 222 GLY B C 1
ATOM 4719 O O . GLY B 1 222 ? -3.629 -26.199 -4.362 1.00 14.51 222 GLY B O 1
ATOM 4720 N N . VAL B 1 223 ? -4.270 -26.992 -2.353 1.00 12.95 223 VAL B N 1
ATOM 4721 C CA . VAL B 1 223 ? -3.649 -25.899 -1.595 1.00 12.72 223 VAL B CA 1
ATOM 4722 C C . VAL B 1 223 ? -2.118 -25.976 -1.749 1.00 13.07 223 VAL B C 1
ATOM 4723 O O . VAL B 1 223 ? -1.520 -27.036 -1.565 1.00 13.10 223 VAL B O 1
ATOM 4727 N N A LEU B 1 224 ? -1.506 -24.847 -2.089 0.70 13.61 224 LEU B N 1
ATOM 4728 N N B LEU B 1 224 ? -1.517 -24.837 -2.090 0.30 13.23 224 LEU B N 1
ATOM 4729 C CA A LEU B 1 224 ? -0.071 -24.805 -2.366 0.70 13.77 224 LEU B CA 1
ATOM 4730 C CA B LEU B 1 224 ? -0.092 -24.753 -2.410 0.30 13.30 224 LEU B CA 1
ATOM 4731 C C A LEU B 1 224 ? 0.753 -24.829 -1.104 0.70 13.98 224 LEU B C 1
ATOM 4732 C C B LEU B 1 224 ? 0.800 -24.723 -1.172 0.30 13.54 224 LEU B C 1
ATOM 4733 O O A LEU B 1 224 ? 1.712 -25.594 -0.990 0.70 14.33 224 LEU B O 1
ATOM 4734 O O B LEU B 1 224 ? 1.865 -25.339 -1.156 0.30 13.81 224 LEU B O 1
ATOM 4743 N N . TRP B 1 225 ? 0.372 -23.999 -0.140 1.00 13.88 225 TRP B N 1
ATOM 4744 C CA . TRP B 1 225 ? 1.089 -24.007 1.112 1.00 13.51 225 TRP B CA 1
ATOM 4745 C C . TRP B 1 225 ? 0.187 -23.890 2.324 1.00 13.36 225 TRP B C 1
ATOM 4746 O O . TRP B 1 225 ? -0.939 -23.391 2.220 1.00 12.47 225 TRP B O 1
ATOM 4757 N N . LEU B 1 226 ? 0.715 -24.397 3.443 1.00 12.85 226 LEU B N 1
ATOM 4758 C CA . LEU B 1 226 ? 0.094 -24.299 4.758 1.00 12.77 226 LEU B CA 1
ATOM 4759 C C . LEU B 1 226 ? 1.053 -23.465 5.599 1.00 12.62 226 LEU B C 1
ATOM 4760 O O . LEU B 1 226 ? 2.143 -23.902 5.934 1.00 12.04 226 LEU B O 1
ATOM 4765 N N . GLU B 1 227 ? 0.635 -22.257 5.921 1.00 13.05 227 GLU B N 1
ATOM 4766 C CA . GLU B 1 227 ? 1.495 -21.299 6.578 1.00 13.85 227 GLU B CA 1
ATOM 4767 C C . GLU B 1 227 ? 1.296 -21.351 8.090 1.00 13.94 227 GLU B C 1
ATOM 4768 O O . GLU B 1 227 ? 0.165 -21.437 8.584 1.00 14.83 227 GLU B O 1
ATOM 4774 N N . GLU B 1 228 ? 2.408 -21.302 8.815 1.00 14.92 228 GLU B N 1
ATOM 4775 C CA . GLU B 1 228 ? 2.428 -21.255 10.284 1.00 15.30 228 GLU B CA 1
ATOM 4776 C C . GLU B 1 228 ? 1.517 -22.286 10.946 1.00 15.12 228 GLU B C 1
ATOM 4777 O O . GLU B 1 228 ? 0.643 -21.938 11.742 1.00 14.99 228 GLU B O 1
ATOM 4783 N N . PRO B 1 229 ? 1.733 -23.571 10.643 1.00 15.23 229 PRO B N 1
ATOM 4784 C CA . PRO B 1 229 ? 0.910 -24.561 11.316 1.00 15.92 229 PRO B CA 1
ATOM 4785 C C . PRO B 1 229 ? 1.145 -24.575 12.842 1.00 16.64 229 PRO B C 1
ATOM 4786 O O . PRO B 1 229 ? 0.214 -24.856 13.610 1.00 15.71 229 PRO B O 1
ATOM 4790 N N . PHE B 1 230 ? 2.372 -24.240 13.263 1.00 16.43 230 PHE B N 1
ATOM 4791 C CA . PHE B 1 230 ? 2.787 -24.395 14.662 1.00 17.14 230 PHE B CA 1
ATOM 4792 C C . PHE B 1 230 ? 3.306 -23.103 15.271 1.00 17.42 230 PHE B C 1
ATOM 4793 O O . PHE B 1 230 ? 3.550 -22.130 14.551 1.00 15.35 230 PHE B O 1
ATOM 4801 N N . ASP B 1 231 ? 3.463 -23.097 16.602 1.00 18.69 231 ASP B N 1
ATOM 4802 C CA . ASP B 1 231 ? 4.230 -22.042 17.278 1.00 20.26 231 ASP B CA 1
ATOM 4803 C C . ASP B 1 231 ? 5.539 -21.802 16.497 1.00 20.40 231 ASP B C 1
ATOM 4804 O O . ASP B 1 231 ? 6.177 -22.761 16.012 1.00 19.30 231 ASP B O 1
ATOM 4809 N N . ALA B 1 232 ? 5.952 -20.539 16.402 1.00 21.29 232 ALA B N 1
ATOM 4810 C CA . ALA B 1 232 ? 7.179 -20.163 15.675 1.00 21.69 232 ALA B CA 1
ATOM 4811 C C . ALA B 1 232 ? 8.439 -20.945 16.117 1.00 21.68 232 ALA B C 1
ATOM 4812 O O . ALA B 1 232 ? 9.284 -21.317 15.287 1.00 22.08 232 ALA B O 1
ATOM 4814 N N . GLY B 1 233 ? 8.525 -21.276 17.403 1.00 21.71 233 GLY B N 1
ATOM 4815 C CA . GLY B 1 233 ? 9.705 -21.980 17.928 1.00 20.89 233 GLY B CA 1
ATOM 4816 C C . GLY B 1 233 ? 9.691 -23.484 17.782 1.00 20.42 233 GLY B C 1
ATOM 4817 O O . GLY B 1 233 ? 10.689 -24.166 18.081 1.00 19.98 233 GLY B O 1
ATOM 4818 N N . ALA B 1 234 ? 8.553 -24.010 17.332 1.00 19.62 234 ALA B N 1
ATOM 4819 C CA . ALA B 1 234 ? 8.358 -25.451 17.220 1.00 18.59 234 ALA B CA 1
ATOM 4820 C C . ALA B 1 234 ? 8.933 -25.971 15.894 1.00 17.95 234 ALA B C 1
ATOM 4821 O O . ALA B 1 234 ? 8.200 -26.459 15.022 1.00 16.65 234 ALA B O 1
ATOM 4823 N N . LEU B 1 235 ? 10.252 -25.852 15.760 1.00 17.06 235 LEU B N 1
ATOM 4824 C CA . LEU B 1 235 ? 10.952 -26.267 14.530 1.00 16.81 235 LEU B CA 1
ATOM 4825 C C . LEU B 1 235 ? 10.841 -27.756 14.231 1.00 16.36 235 LEU B C 1
ATOM 4826 O O . LEU B 1 235 ? 10.535 -28.122 13.098 1.00 15.83 235 LEU B O 1
ATOM 4831 N N . ALA B 1 236 ? 11.088 -28.608 15.228 1.00 16.18 236 ALA B N 1
ATOM 4832 C CA . ALA B 1 236 ? 10.956 -30.059 15.026 1.00 16.17 236 ALA B CA 1
ATOM 4833 C C . ALA B 1 236 ? 9.532 -30.463 14.582 1.00 16.53 236 ALA B C 1
ATOM 4834 O O . ALA B 1 236 ? 9.371 -31.380 13.774 1.00 16.80 236 ALA B O 1
ATOM 4836 N N . ALA B 1 237 ? 8.517 -29.800 15.122 1.00 15.73 237 ALA B N 1
ATOM 4837 C CA . ALA B 1 237 ? 7.131 -30.052 14.711 1.00 15.90 237 ALA B CA 1
ATOM 4838 C C . ALA B 1 237 ? 6.940 -29.718 13.219 1.00 15.62 237 ALA B C 1
ATOM 4839 O O . ALA B 1 237 ? 6.358 -30.517 12.489 1.00 15.55 237 ALA B O 1
ATOM 4841 N N . HIS B 1 238 ? 7.460 -28.566 12.775 1.00 15.27 238 HIS B N 1
ATOM 4842 C CA . HIS B 1 238 ? 7.431 -28.183 11.348 1.00 15.72 238 HIS B CA 1
ATOM 4843 C C . HIS B 1 238 ? 8.065 -29.264 10.487 1.00 15.73 238 HIS B C 1
ATOM 4844 O O . HIS B 1 238 ? 7.465 -29.713 9.501 1.00 14.95 238 HIS B O 1
ATOM 4851 N N . ALA B 1 239 ? 9.262 -29.704 10.882 1.00 15.99 239 ALA B N 1
ATOM 4852 C CA . ALA B 1 239 ? 9.976 -30.758 10.143 1.00 16.88 239 ALA B CA 1
ATOM 4853 C C . ALA B 1 239 ? 9.212 -32.076 10.077 1.00 17.20 239 ALA B C 1
ATOM 4854 O O . ALA B 1 239 ? 9.213 -32.738 9.026 1.00 17.24 239 ALA B O 1
ATOM 4856 N N . ALA B 1 240 ? 8.589 -32.473 11.196 1.00 17.41 240 ALA B N 1
ATOM 4857 C CA . ALA B 1 240 ? 7.793 -33.708 11.245 1.00 17.65 240 ALA B CA 1
ATOM 4858 C C . ALA B 1 240 ? 6.586 -33.627 10.308 1.00 17.84 240 ALA B C 1
ATOM 4859 O O . ALA B 1 240 ? 6.294 -34.575 9.569 1.00 17.78 240 ALA B O 1
ATOM 4861 N N . LEU B 1 241 ? 5.879 -32.498 10.350 1.00 17.22 241 LEU B N 1
ATOM 4862 C CA . LEU B 1 241 ? 4.746 -32.289 9.461 1.00 17.17 241 LEU B CA 1
ATOM 4863 C C . LEU B 1 241 ? 5.159 -32.320 7.974 1.00 17.17 241 LEU B C 1
ATOM 4864 O O . LEU B 1 241 ? 4.503 -32.973 7.159 1.00 16.02 241 LEU B O 1
ATOM 4869 N N . ALA B 1 242 ? 6.265 -31.635 7.659 1.00 17.09 242 ALA B N 1
ATOM 4870 C CA . ALA B 1 242 ? 6.823 -31.557 6.316 1.00 17.88 242 ALA B CA 1
ATOM 4871 C C . ALA B 1 242 ? 7.252 -32.916 5.801 1.00 18.71 242 ALA B C 1
ATOM 4872 O O . ALA B 1 242 ? 7.276 -33.129 4.603 1.00 20.03 242 ALA B O 1
ATOM 4874 N N . GLY B 1 243 ? 7.589 -33.828 6.708 1.00 18.98 243 GLY B N 1
ATOM 4875 C CA . GLY B 1 243 ? 8.028 -35.149 6.331 1.00 20.07 243 GLY B CA 1
ATOM 4876 C C . GLY B 1 243 ? 6.901 -36.116 6.026 1.00 20.72 243 GLY B C 1
ATOM 4877 O O . GLY B 1 243 ? 7.159 -37.254 5.641 1.00 20.94 243 GLY B O 1
ATOM 4878 N N . ARG B 1 244 ? 5.655 -35.672 6.197 1.00 21.11 244 ARG B N 1
ATOM 4879 C CA . ARG B 1 244 ? 4.485 -36.526 5.949 1.00 21.86 244 ARG B CA 1
ATOM 4880 C C . ARG B 1 244 ? 4.186 -36.851 4.480 1.00 21.99 244 ARG B C 1
ATOM 4881 O O . ARG B 1 244 ? 3.431 -37.770 4.200 1.00 22.93 244 ARG B O 1
ATOM 4889 N N . GLY B 1 245 ? 4.738 -36.103 3.544 1.00 22.29 245 GLY B N 1
ATOM 4890 C CA . GLY B 1 245 ? 4.604 -36.490 2.131 1.00 22.57 245 GLY B CA 1
ATOM 4891 C C . GLY B 1 245 ? 3.418 -35.947 1.348 1.00 21.81 245 GLY B C 1
ATOM 4892 O O . GLY B 1 245 ? 3.163 -36.390 0.234 1.00 22.74 245 GLY B O 1
ATOM 4893 N N . ALA B 1 246 ? 2.703 -34.990 1.931 1.00 20.84 246 ALA B N 1
ATOM 4894 C CA . ALA B 1 246 ? 1.628 -34.253 1.275 1.00 19.63 246 ALA B CA 1
ATOM 4895 C C . ALA B 1 246 ? 2.154 -33.433 0.099 1.00 18.89 246 ALA B C 1
ATOM 4896 O O . ALA B 1 246 ? 3.342 -33.153 0.008 1.00 18.33 246 ALA B O 1
ATOM 4898 N N . ARG B 1 247 ? 1.285 -33.055 -0.827 1.00 18.20 247 ARG B N 1
ATOM 4899 C CA . ARG B 1 247 ? 1.723 -32.141 -1.883 1.00 18.27 247 ARG B CA 1
ATOM 4900 C C . ARG B 1 247 ? 1.826 -30.703 -1.365 1.00 17.27 247 ARG B C 1
ATOM 4901 O O . ARG B 1 247 ? 2.704 -29.943 -1.786 1.00 16.95 247 ARG B O 1
ATOM 4909 N N . VAL B 1 248 ? 0.913 -30.330 -0.469 1.00 16.28 248 VAL B N 1
ATOM 4910 C CA . VAL B 1 248 ? 0.954 -28.978 0.147 1.00 16.05 248 VAL B CA 1
ATOM 4911 C C . VAL B 1 248 ? 2.264 -28.858 0.947 1.00 15.33 248 VAL B C 1
ATOM 4912 O O . VAL B 1 248 ? 2.622 -29.767 1.685 1.00 15.56 248 VAL B O 1
ATOM 4916 N N A ARG B 1 249 ? 2.961 -27.743 0.781 0.60 15.65 249 ARG B N 1
ATOM 4917 N N B ARG B 1 249 ? 2.985 -27.756 0.772 0.40 15.33 249 ARG B N 1
ATOM 4918 C CA A ARG B 1 249 ? 4.216 -27.523 1.499 0.60 16.10 249 ARG B CA 1
ATOM 4919 C CA B ARG B 1 249 ? 4.245 -27.556 1.499 0.40 15.30 249 ARG B CA 1
ATOM 4920 C C A ARG B 1 249 ? 3.980 -26.637 2.723 0.60 15.90 249 ARG B C 1
ATOM 4921 C C B ARG B 1 249 ? 4.064 -26.565 2.655 0.40 15.43 249 ARG B C 1
ATOM 4922 O O A ARG B 1 249 ? 2.986 -25.918 2.795 0.60 15.65 249 ARG B O 1
ATOM 4923 O O B ARG B 1 249 ? 3.193 -25.703 2.615 0.40 15.20 249 ARG B O 1
ATOM 4938 N N . ILE B 1 250 ? 4.896 -26.699 3.682 1.00 15.46 250 ILE B N 1
ATOM 4939 C CA . ILE B 1 250 ? 4.813 -25.849 4.867 1.00 14.96 250 ILE B CA 1
ATOM 4940 C C . ILE B 1 250 ? 5.482 -24.497 4.573 1.00 14.90 250 ILE B C 1
ATOM 4941 O O . ILE B 1 250 ? 6.516 -24.438 3.911 1.00 14.48 250 ILE B O 1
ATOM 4946 N N . ALA B 1 251 ? 4.847 -23.423 5.032 1.00 14.29 251 ALA B N 1
ATOM 4947 C CA . ALA B 1 251 ? 5.354 -22.070 4.855 1.00 13.94 251 ALA B CA 1
ATOM 4948 C C . ALA B 1 251 ? 5.586 -21.400 6.212 1.00 14.54 251 ALA B C 1
ATOM 4949 O O . ALA B 1 251 ? 4.854 -21.665 7.204 1.00 13.70 251 ALA B O 1
ATOM 4951 N N . GLY B 1 252 ? 6.571 -20.504 6.240 1.00 13.83 252 GLY B N 1
ATOM 4952 C CA . GLY B 1 252 ? 6.804 -19.665 7.429 1.00 13.92 252 GLY B CA 1
ATOM 4953 C C . GLY B 1 252 ? 7.862 -18.644 7.107 1.00 13.89 252 GLY B C 1
ATOM 4954 O O . GLY B 1 252 ? 8.434 -18.675 6.020 1.00 13.20 252 GLY B O 1
ATOM 4955 N N . GLY B 1 253 ? 8.103 -17.726 8.040 1.00 14.50 253 GLY B N 1
ATOM 4956 C CA . GLY B 1 253 ? 9.229 -16.816 7.950 1.00 14.63 253 GLY B CA 1
ATOM 4957 C C . GLY B 1 253 ? 8.901 -15.348 8.079 1.00 15.27 253 GLY B C 1
ATOM 4958 O O . GLY B 1 253 ? 9.807 -14.534 8.237 1.00 15.59 253 GLY B O 1
ATOM 4959 N N . GLU B 1 254 ? 7.616 -15.004 8.045 1.00 15.37 254 GLU B N 1
ATOM 4960 C CA . GLU B 1 254 ? 7.190 -13.608 7.923 1.00 16.78 254 GLU B CA 1
ATOM 4961 C C . GLU B 1 254 ? 7.643 -12.666 9.041 1.00 16.18 254 GLU B C 1
ATOM 4962 O O . GLU B 1 254 ? 7.679 -11.445 8.849 1.00 16.95 254 GLU B O 1
ATOM 4968 N N . ALA B 1 255 ? 7.964 -13.222 10.199 1.00 15.86 255 ALA B N 1
ATOM 4969 C CA . ALA B 1 255 ? 8.441 -12.424 11.330 1.00 15.97 255 ALA B CA 1
ATOM 4970 C C . ALA B 1 255 ? 9.958 -12.545 11.537 1.00 15.65 255 ALA B C 1
ATOM 4971 O O . ALA B 1 255 ? 10.480 -11.994 12.501 1.00 16.23 255 ALA B O 1
ATOM 4973 N N . ALA B 1 256 ? 10.675 -13.221 10.626 1.00 14.24 256 ALA B N 1
ATOM 4974 C CA . ALA B 1 256 ? 12.141 -13.238 10.718 1.00 13.83 256 ALA B CA 1
ATOM 4975 C C . ALA B 1 256 ? 12.732 -11.823 10.634 1.00 14.24 256 ALA B C 1
ATOM 4976 O O . ALA B 1 256 ? 12.415 -11.048 9.721 1.00 13.66 256 ALA B O 1
ATOM 4978 N N . HIS B 1 257 ? 13.598 -11.488 11.586 1.00 14.19 257 HIS B N 1
ATOM 4979 C CA . HIS B 1 257 ? 14.243 -10.197 11.571 1.00 14.54 257 HIS B CA 1
ATOM 4980 C C . HIS B 1 257 ? 15.742 -10.313 11.357 1.00 14.84 257 HIS B C 1
ATOM 4981 O O . HIS B 1 257 ? 16.463 -9.330 11.514 1.00 15.28 257 HIS B O 1
ATOM 4988 N N . ASN B 1 258 ? 16.200 -11.512 10.978 1.00 14.72 258 ASN B N 1
ATOM 4989 C CA . ASN B 1 258 ? 17.547 -11.695 10.429 1.00 14.21 258 ASN B CA 1
ATOM 4990 C C . ASN B 1 258 ? 17.597 -12.973 9.595 1.00 13.80 258 ASN B C 1
ATOM 4991 O O . ASN B 1 258 ? 16.644 -13.771 9.619 1.00 12.76 258 ASN B O 1
ATOM 4996 N N . PHE B 1 259 ? 18.700 -13.167 8.864 1.00 12.82 259 PHE B N 1
ATOM 4997 C CA . PHE B 1 259 ? 18.859 -14.343 8.017 1.00 13.09 259 PHE B CA 1
ATOM 4998 C C . PHE B 1 259 ? 18.774 -15.662 8.776 1.00 13.20 259 PHE B C 1
ATOM 4999 O O . PHE B 1 259 ? 18.190 -16.628 8.277 1.00 13.71 259 PHE B O 1
ATOM 5007 N N . HIS B 1 260 ? 19.350 -15.703 9.977 1.00 13.22 260 HIS B N 1
ATOM 5008 C CA . HIS B 1 260 ? 19.356 -16.937 10.776 1.00 13.58 260 HIS B CA 1
ATOM 5009 C C . HIS B 1 260 ? 17.981 -17.495 11.078 1.00 13.64 260 HIS B C 1
ATOM 5010 O O . HIS B 1 260 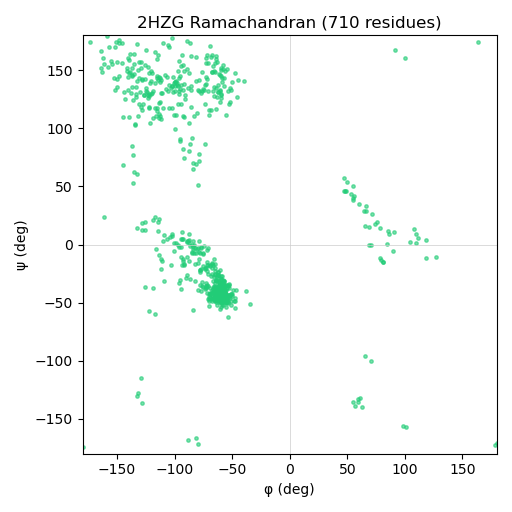? 17.770 -18.694 10.958 1.00 13.76 260 HIS B O 1
ATOM 5017 N N . MET B 1 261 ? 17.057 -16.626 11.477 1.00 13.40 261 MET B N 1
ATOM 5018 C CA . MET B 1 261 ? 15.684 -17.038 11.714 1.00 13.39 261 MET B CA 1
ATOM 5019 C C . MET B 1 261 ? 15.040 -17.711 10.501 1.00 13.81 261 MET B C 1
ATOM 5020 O O . MET B 1 261 ? 14.308 -18.708 10.658 1.00 13.36 261 MET B O 1
ATOM 5025 N N . ALA B 1 262 ? 15.291 -17.165 9.305 1.00 13.11 262 ALA B N 1
ATOM 5026 C CA . ALA B 1 262 ? 14.829 -17.783 8.066 1.00 13.80 262 ALA B CA 1
ATOM 5027 C C . ALA B 1 262 ? 15.524 -19.129 7.870 1.00 13.30 262 ALA B C 1
ATOM 5028 O O . ALA B 1 262 ? 14.887 -20.133 7.562 1.00 14.20 262 ALA B O 1
ATOM 5030 N N . GLN B 1 263 ? 16.838 -19.148 8.063 1.00 13.48 263 GLN B N 1
ATOM 5031 C CA . GLN B 1 263 ? 17.592 -20.391 7.918 1.00 14.23 263 GLN B CA 1
ATOM 5032 C C . GLN B 1 263 ? 17.152 -21.476 8.907 1.00 13.39 263 GLN B C 1
ATOM 5033 O O . GLN B 1 263 ? 17.091 -22.647 8.538 1.00 13.71 263 GLN B O 1
ATOM 5039 N N . HIS B 1 264 ? 16.802 -21.093 10.136 1.00 13.90 264 HIS B N 1
ATOM 5040 C CA . HIS B 1 264 ? 16.265 -22.059 11.117 1.00 14.13 264 HIS B CA 1
ATOM 5041 C C . HIS B 1 264 ? 15.044 -22.760 10.554 1.00 14.07 264 HIS B C 1
ATOM 5042 O O . HIS B 1 264 ? 14.949 -23.978 10.623 1.00 13.73 264 HIS B O 1
ATOM 5049 N N . LEU B 1 265 ? 14.118 -21.991 9.976 1.00 14.25 265 LEU B N 1
ATOM 5050 C CA . LEU B 1 265 ? 12.913 -22.603 9.385 1.00 15.23 265 LEU B CA 1
ATOM 5051 C C . LEU B 1 265 ? 13.233 -23.486 8.188 1.00 14.92 265 LEU B C 1
ATOM 5052 O O . LEU B 1 265 ? 12.653 -24.553 8.044 1.00 14.97 265 LEU B O 1
ATOM 5057 N N . MET B 1 266 ? 14.151 -23.027 7.337 1.00 14.97 266 MET B N 1
ATOM 5058 C CA . MET B 1 266 ? 14.547 -23.780 6.147 1.00 14.84 266 MET B CA 1
ATOM 5059 C C . MET B 1 266 ? 15.235 -25.097 6.509 1.00 15.54 266 MET B C 1
ATOM 5060 O O . MET B 1 266 ? 14.875 -26.139 5.974 1.00 14.99 266 MET B O 1
ATOM 5065 N N . ASP B 1 267 ? 16.197 -25.043 7.433 1.00 15.72 267 ASP B N 1
ATOM 5066 C CA . ASP B 1 267 ? 17.058 -26.195 7.708 1.00 17.18 267 ASP B CA 1
ATOM 5067 C C . ASP B 1 267 ? 16.564 -27.053 8.846 1.00 17.44 267 ASP B C 1
ATOM 5068 O O . ASP B 1 267 ? 16.656 -28.269 8.769 1.00 20.20 267 ASP B O 1
ATOM 5073 N N . TYR B 1 268 ? 16.026 -26.446 9.891 1.00 16.78 268 TYR B N 1
ATOM 5074 C CA . TYR B 1 268 ? 15.531 -27.236 11.024 1.00 16.56 268 TYR B CA 1
ATOM 5075 C C . TYR B 1 268 ? 14.033 -27.506 10.924 1.00 17.01 268 TYR B C 1
ATOM 5076 O O . TYR B 1 268 ? 13.555 -28.531 11.402 1.00 16.70 268 TYR B O 1
ATOM 5085 N N . GLY B 1 269 ? 13.303 -26.577 10.315 1.00 17.10 269 GLY B N 1
ATOM 5086 C CA . GLY B 1 269 ? 11.863 -26.741 10.106 1.00 18.86 269 GLY B CA 1
ATOM 5087 C C . GLY B 1 269 ? 11.470 -27.433 8.800 1.00 19.08 269 GLY B C 1
ATOM 5088 O O . GLY B 1 269 ? 10.325 -27.814 8.637 1.00 18.95 269 GLY B O 1
ATOM 5089 N N A ARG B 1 270 ? 12.424 -27.595 7.882 0.50 19.50 270 ARG B N 1
ATOM 5090 N N B ARG B 1 270 ? 12.426 -27.564 7.883 0.50 19.50 270 ARG B N 1
ATOM 5091 C CA A ARG B 1 270 ? 12.183 -28.213 6.559 0.50 20.06 270 ARG B CA 1
ATOM 5092 C CA B ARG B 1 270 ? 12.214 -28.194 6.567 0.50 19.97 270 ARG B CA 1
ATOM 5093 C C A ARG B 1 270 ? 10.990 -27.599 5.801 0.50 19.90 270 ARG B C 1
ATOM 5094 C C B ARG B 1 270 ? 10.999 -27.603 5.813 0.50 19.89 270 ARG B C 1
ATOM 5095 O O A ARG B 1 270 ? 10.260 -28.294 5.098 0.50 19.97 270 ARG B O 1
ATOM 5096 O O B ARG B 1 270 ? 10.270 -28.315 5.128 0.50 19.99 270 ARG B O 1
ATOM 5111 N N . ILE B 1 271 ? 10.790 -26.295 5.940 1.00 19.55 271 ILE B N 1
ATOM 5112 C CA . ILE B 1 271 ? 9.691 -25.633 5.214 1.00 19.17 271 ILE B CA 1
ATOM 5113 C C . ILE B 1 271 ? 9.976 -25.566 3.682 1.00 18.30 271 ILE B C 1
ATOM 5114 O O . ILE B 1 271 ? 11.143 -25.587 3.251 1.00 17.36 271 ILE B O 1
ATOM 5119 N N . GLY B 1 272 ? 8.906 -25.505 2.881 1.00 16.34 272 GLY B N 1
ATOM 5120 C CA . GLY B 1 272 ? 9.007 -25.439 1.431 1.00 14.30 272 GLY B CA 1
ATOM 5121 C C . GLY B 1 272 ? 8.760 -24.063 0.818 1.00 14.02 272 GLY B C 1
ATOM 5122 O O . GLY B 1 272 ? 9.133 -23.830 -0.330 1.00 13.16 272 GLY B O 1
ATOM 5123 N N . PHE B 1 273 ? 8.131 -23.156 1.576 1.00 13.26 273 PHE B N 1
ATOM 5124 C CA . PHE B 1 273 ? 7.971 -21.769 1.142 1.00 14.01 273 PHE B CA 1
ATOM 5125 C C . PHE B 1 273 ? 8.467 -20.884 2.249 1.00 14.33 273 PHE B C 1
ATOM 5126 O O . PHE B 1 273 ? 7.875 -20.869 3.347 1.00 15.13 273 PHE B O 1
ATOM 5134 N N . ILE B 1 274 ? 9.531 -20.137 1.978 1.00 13.02 274 ILE B N 1
ATOM 5135 C CA . ILE B 1 274 ? 10.011 -19.157 2.956 1.00 12.61 274 ILE B CA 1
ATOM 5136 C C . ILE B 1 274 ? 9.419 -17.802 2.608 1.00 13.03 274 ILE B C 1
ATOM 5137 O O . ILE B 1 274 ? 9.423 -17.400 1.450 1.00 13.32 274 ILE B O 1
ATOM 5142 N N . GLN B 1 275 ? 8.906 -17.096 3.613 1.00 12.54 275 GLN B N 1
ATOM 5143 C CA . GLN B 1 275 ? 8.156 -15.880 3.399 1.00 13.22 275 GLN B CA 1
ATOM 5144 C C . GLN B 1 275 ? 8.834 -14.768 4.142 1.00 13.32 275 GLN B C 1
ATOM 5145 O O . GLN B 1 275 ? 8.952 -14.816 5.372 1.00 12.25 275 GLN B O 1
ATOM 5151 N N . ILE B 1 276 ? 9.291 -13.771 3.389 1.00 12.70 276 ILE B N 1
ATOM 5152 C CA . ILE B 1 276 ? 10.240 -12.809 3.942 1.00 12.82 276 ILE B CA 1
ATOM 5153 C C . ILE B 1 276 ? 9.729 -11.398 3.839 1.00 12.60 276 ILE B C 1
ATOM 5154 O O . ILE B 1 276 ? 9.329 -10.960 2.772 1.00 12.81 276 ILE B O 1
ATOM 5159 N N . ASP B 1 277 ? 9.749 -10.694 4.959 1.00 12.59 277 ASP B N 1
ATOM 5160 C CA . ASP B 1 277 ? 9.425 -9.286 4.975 1.00 14.08 277 ASP B CA 1
ATOM 5161 C C . ASP B 1 277 ? 10.733 -8.487 4.976 1.00 14.83 277 ASP B C 1
ATOM 5162 O O . ASP B 1 277 ? 11.468 -8.510 5.961 1.00 15.14 277 ASP B O 1
ATOM 5167 N N . CYS B 1 278 ? 11.004 -7.785 3.867 1.00 14.79 278 CYS B N 1
ATOM 5168 C CA . CYS B 1 278 ? 12.157 -6.881 3.753 1.00 15.85 278 CYS B CA 1
ATOM 5169 C C . CYS B 1 278 ? 12.167 -5.791 4.779 1.00 15.02 278 CYS B C 1
ATOM 5170 O O . CYS B 1 278 ? 13.246 -5.348 5.164 1.00 15.42 278 CYS B O 1
ATOM 5173 N N . GLY B 1 279 ? 10.970 -5.347 5.178 1.00 15.16 279 GLY B N 1
ATOM 5174 C CA . GLY B 1 279 ? 10.784 -4.332 6.229 1.00 14.87 279 GLY B CA 1
ATOM 5175 C C . GLY B 1 279 ? 11.084 -4.833 7.643 1.00 14.61 279 GLY B C 1
ATOM 5176 O O . GLY B 1 279 ? 11.064 -4.061 8.594 1.00 14.97 279 GLY B O 1
ATOM 5177 N N . ARG B 1 280 ? 11.386 -6.121 7.782 1.00 14.58 280 ARG B N 1
ATOM 5178 C CA . ARG B 1 280 ? 11.690 -6.723 9.095 1.00 13.86 280 ARG B CA 1
ATOM 5179 C C . ARG B 1 280 ? 13.080 -7.315 9.193 1.00 13.63 280 ARG B C 1
ATOM 5180 O O . ARG B 1 280 ? 13.717 -7.227 10.235 1.00 13.86 280 ARG B O 1
ATOM 5188 N N . ILE B 1 281 ? 13.535 -7.920 8.094 1.00 14.20 281 ILE B N 1
ATOM 5189 C CA . ILE B 1 281 ? 14.727 -8.761 8.087 1.00 13.25 281 ILE B CA 1
ATOM 5190 C C . ILE B 1 281 ? 16.062 -8.022 7.932 1.00 13.27 281 ILE B C 1
ATOM 5191 O O . ILE B 1 281 ? 17.144 -8.650 7.959 1.00 13.58 281 ILE B O 1
ATOM 5196 N N . GLY B 1 282 ? 15.996 -6.709 7.774 1.00 13.40 282 GLY B N 1
ATOM 5197 C CA . GLY B 1 282 ? 17.190 -5.899 7.525 1.00 13.88 282 GLY B CA 1
ATOM 5198 C C . GLY B 1 282 ? 17.260 -5.350 6.111 1.00 14.14 282 GLY B C 1
ATOM 5199 O O . GLY B 1 282 ? 18.284 -4.813 5.716 1.00 14.57 282 GLY B O 1
ATOM 5200 N N . GLY B 1 283 ? 16.185 -5.493 5.336 1.00 13.84 283 GLY B N 1
ATOM 5201 C CA . GLY B 1 283 ? 16.147 -4.896 3.989 1.00 13.69 283 GLY B CA 1
ATOM 5202 C C . GLY B 1 283 ? 16.408 -5.895 2.882 1.00 13.70 283 GLY B C 1
ATOM 5203 O O . GLY B 1 283 ? 16.198 -7.100 3.064 1.00 13.38 283 GLY B O 1
ATOM 5204 N N . LEU B 1 284 ? 16.855 -5.400 1.730 1.00 13.20 284 LEU B N 1
ATOM 5205 C CA . LEU B 1 284 ? 17.001 -6.263 0.538 1.00 13.90 284 LEU B CA 1
ATOM 5206 C C . LEU B 1 284 ? 18.179 -7.262 0.602 1.00 13.61 284 LEU B C 1
ATOM 5207 O O . LEU B 1 284 ? 18.086 -8.376 0.068 1.00 13.47 284 LEU B O 1
ATOM 5212 N N . GLY B 1 285 ? 19.288 -6.849 1.216 1.00 13.65 285 GLY B N 1
ATOM 5213 C CA . GLY B 1 285 ? 20.486 -7.690 1.253 1.00 14.01 285 GLY B CA 1
ATOM 5214 C C . GLY B 1 285 ? 20.224 -9.009 1.959 1.00 13.83 285 GLY B C 1
ATOM 5215 O O . GLY B 1 285 ? 20.472 -10.074 1.397 1.00 14.49 285 GLY B O 1
ATOM 5216 N N . PRO B 1 286 ? 19.736 -8.952 3.206 1.00 13.43 286 PRO B N 1
ATOM 5217 C CA . PRO B 1 286 ? 19.395 -10.195 3.905 1.00 12.82 286 PRO B CA 1
ATOM 5218 C C . PRO B 1 286 ? 18.279 -11.033 3.255 1.00 12.43 286 PRO B C 1
ATOM 5219 O O . PRO B 1 286 ? 18.330 -12.251 3.321 1.00 12.20 286 PRO B O 1
ATOM 5223 N N . ALA B 1 287 ? 17.272 -10.377 2.683 1.00 12.43 287 ALA B N 1
ATOM 5224 C CA . ALA B 1 287 ? 16.219 -11.064 1.940 1.00 12.49 287 ALA B CA 1
ATOM 5225 C C . ALA B 1 287 ? 16.783 -11.799 0.721 1.00 12.18 287 ALA B C 1
ATOM 5226 O O . ALA B 1 287 ? 16.392 -12.916 0.442 1.00 12.47 287 ALA B O 1
ATOM 5228 N N . LYS B 1 288 ? 17.707 -11.154 0.002 1.00 12.28 288 LYS B N 1
ATOM 5229 C CA . LYS B 1 288 ? 18.370 -11.760 -1.153 1.00 12.37 288 LYS B CA 1
ATOM 5230 C C . LYS B 1 288 ? 19.226 -12.942 -0.685 1.00 12.14 288 LYS B C 1
ATOM 5231 O O . LYS B 1 288 ? 19.228 -13.984 -1.322 1.00 12.83 288 LYS B O 1
ATOM 5237 N N . ARG B 1 289 ? 19.916 -12.801 0.448 1.00 12.10 289 ARG B N 1
ATOM 5238 C CA . ARG B 1 289 ? 20.596 -13.955 1.079 1.00 12.07 289 ARG B CA 1
ATOM 5239 C C . ARG B 1 289 ? 19.679 -15.160 1.286 1.00 11.69 289 ARG B C 1
ATOM 5240 O O . ARG B 1 289 ? 20.039 -16.299 0.991 1.00 11.57 289 ARG B O 1
ATOM 5248 N N . VAL B 1 290 ? 18.485 -14.906 1.802 1.00 12.28 290 VAL B N 1
ATOM 5249 C CA . VAL B 1 290 ? 17.490 -15.968 1.978 1.00 12.05 290 VAL B CA 1
ATOM 5250 C C . VAL B 1 290 ? 17.095 -16.561 0.613 1.00 12.06 290 VAL B C 1
ATOM 5251 O O . VAL B 1 290 ? 17.066 -17.777 0.453 1.00 12.54 290 VAL B O 1
ATOM 5255 N N . ALA B 1 291 ? 16.810 -15.698 -0.363 1.00 11.94 291 ALA B N 1
ATOM 5256 C CA . ALA B 1 291 ? 16.416 -16.162 -1.697 1.00 12.04 291 ALA B CA 1
ATOM 5257 C C . ALA B 1 291 ? 17.516 -17.074 -2.281 1.00 12.31 291 ALA B C 1
ATOM 5258 O O . ALA B 1 291 ? 17.212 -18.133 -2.805 1.00 11.98 291 ALA B O 1
ATOM 5260 N N . ASP B 1 292 ? 18.781 -16.664 -2.176 1.00 12.62 292 ASP B N 1
ATOM 5261 C CA . ASP B 1 292 ? 19.891 -17.538 -2.628 1.00 13.69 292 ASP B CA 1
ATOM 5262 C C . ASP B 1 292 ? 19.895 -18.876 -1.894 1.00 13.26 292 ASP B C 1
ATOM 5263 O O . ASP B 1 292 ? 20.072 -19.921 -2.509 1.00 13.41 292 ASP B O 1
ATOM 5268 N N . ALA B 1 293 ? 19.713 -18.827 -0.573 1.00 12.92 293 ALA B N 1
ATOM 5269 C CA . ALA B 1 293 ? 19.668 -20.036 0.263 1.00 12.97 293 ALA B CA 1
ATOM 5270 C C . ALA B 1 293 ? 18.464 -20.923 -0.075 1.00 12.84 293 ALA B C 1
ATOM 5271 O O . ALA B 1 293 ? 18.585 -22.143 -0.086 1.00 12.38 293 ALA B O 1
ATOM 5273 N N . ALA B 1 294 ? 17.311 -20.296 -0.337 1.00 12.56 294 ALA B N 1
ATOM 5274 C CA . ALA B 1 294 ? 16.090 -21.021 -0.738 1.00 12.52 294 ALA B CA 1
ATOM 5275 C C . ALA B 1 294 ? 16.331 -21.776 -2.065 1.00 12.42 294 ALA B C 1
ATOM 5276 O O . ALA B 1 294 ? 15.996 -22.952 -2.174 1.00 11.73 294 ALA B O 1
ATOM 5278 N N . GLN B 1 295 ? 16.918 -21.084 -3.050 1.00 12.74 295 GLN B N 1
ATOM 5279 C CA . GLN B 1 295 ? 17.300 -21.686 -4.343 1.00 13.28 295 GLN B CA 1
ATOM 5280 C C . GLN B 1 295 ? 18.168 -22.926 -4.174 1.00 13.76 295 GLN B C 1
ATOM 5281 O O . GLN B 1 295 ? 17.873 -23.997 -4.745 1.00 14.57 295 GLN B O 1
ATOM 5287 N N . ALA B 1 296 ? 19.218 -22.786 -3.363 1.00 13.26 296 ALA B N 1
ATOM 5288 C CA . ALA B 1 296 ? 20.103 -23.888 -3.031 1.00 13.38 296 ALA B CA 1
ATOM 5289 C C . ALA B 1 296 ? 19.325 -25.092 -2.515 1.00 13.58 296 ALA B C 1
ATOM 5290 O O . ALA B 1 296 ? 19.675 -26.239 -2.810 1.00 14.25 296 ALA B O 1
ATOM 5292 N N . ARG B 1 297 ? 18.244 -24.836 -1.784 1.00 13.86 297 ARG B N 1
ATOM 5293 C CA . ARG B 1 297 ? 17.485 -25.912 -1.119 1.00 13.42 297 ARG B CA 1
ATOM 5294 C C . ARG B 1 297 ? 16.204 -26.370 -1.825 1.00 14.20 297 ARG B C 1
ATOM 5295 O O . ARG B 1 297 ? 15.503 -27.244 -1.313 1.00 13.94 297 ARG B O 1
ATOM 5303 N N . GLY B 1 298 ? 15.896 -25.790 -2.984 1.00 14.02 298 GLY B N 1
ATOM 5304 C CA . GLY B 1 298 ? 14.645 -26.090 -3.672 1.00 13.94 298 GLY B CA 1
ATOM 5305 C C . GLY B 1 298 ? 13.458 -25.600 -2.874 1.00 14.49 298 GLY B C 1
ATOM 5306 O O . GLY B 1 298 ? 12.386 -26.197 -2.932 1.00 14.83 298 GLY B O 1
ATOM 5307 N N . ILE B 1 299 ? 13.669 -24.534 -2.098 1.00 13.82 299 ILE B N 1
ATOM 5308 C CA . ILE B 1 299 ? 12.617 -23.860 -1.324 1.00 13.52 299 ILE B CA 1
ATOM 5309 C C . ILE B 1 299 ? 12.148 -22.634 -2.134 1.00 13.55 299 ILE B C 1
ATOM 5310 O O . ILE B 1 299 ? 12.966 -21.915 -2.734 1.00 13.15 299 ILE B O 1
ATOM 5315 N N . THR B 1 300 ? 10.840 -22.416 -2.177 1.00 12.76 300 THR B N 1
ATOM 5316 C CA . THR B 1 300 ? 10.287 -21.272 -2.873 1.00 12.67 300 THR B CA 1
ATOM 5317 C C . THR B 1 300 ? 10.289 -20.065 -1.936 1.00 12.79 300 THR B C 1
ATOM 5318 O O . THR B 1 300 ? 9.896 -20.159 -0.768 1.00 12.10 300 THR B O 1
ATOM 5322 N N . TYR B 1 301 ? 10.758 -18.943 -2.464 1.00 11.80 301 TYR B N 1
ATOM 5323 C CA . TYR B 1 301 ? 10.726 -17.669 -1.785 1.00 12.49 301 TYR B CA 1
ATOM 5324 C C . TYR B 1 301 ? 9.401 -16.957 -2.087 1.00 12.37 301 TYR B C 1
ATOM 5325 O O . TYR B 1 301 ? 8.961 -16.925 -3.244 1.00 12.13 301 TYR B O 1
ATOM 5334 N N . VAL B 1 302 ? 8.775 -16.397 -1.047 1.00 12.30 302 VAL B N 1
ATOM 5335 C CA . VAL B 1 302 ? 7.640 -15.479 -1.232 1.00 12.80 302 VAL B CA 1
ATOM 5336 C C . VAL B 1 302 ? 7.923 -14.264 -0.377 1.00 13.31 302 VAL B C 1
ATOM 5337 O O . VAL B 1 302 ? 8.485 -14.392 0.702 1.00 13.39 302 VAL B O 1
ATOM 5341 N N . ASN B 1 303 ? 7.547 -13.091 -0.863 1.00 12.83 303 ASN B N 1
ATOM 5342 C CA . ASN B 1 303 ? 7.538 -11.907 -0.041 1.00 13.07 303 ASN B CA 1
ATOM 5343 C C . ASN B 1 303 ? 6.378 -11.917 0.983 1.00 13.28 303 ASN B C 1
ATOM 5344 O O . ASN B 1 303 ? 5.332 -12.568 0.784 1.00 14.22 303 ASN B O 1
ATOM 5349 N N . HIS B 1 304 ? 6.556 -11.168 2.062 1.00 13.65 304 HIS B N 1
ATOM 5350 C CA . HIS B 1 304 ? 5.452 -10.824 2.949 1.00 14.21 304 HIS B CA 1
ATOM 5351 C C . HIS B 1 304 ? 5.428 -9.305 2.979 1.00 14.60 304 HIS B C 1
ATOM 5352 O O . HIS B 1 304 ? 6.453 -8.675 3.243 1.00 14.68 304 HIS B O 1
ATOM 5359 N N . THR B 1 305 ? 4.263 -8.719 2.709 1.00 15.17 305 THR B N 1
ATOM 5360 C CA . THR B 1 305 ? 4.111 -7.266 2.631 1.00 15.06 305 THR B CA 1
ATOM 5361 C C . THR B 1 305 ? 2.612 -6.929 2.735 1.00 15.91 305 THR B C 1
ATOM 5362 O O . THR B 1 305 ? 1.759 -7.703 2.307 1.00 15.30 305 THR B O 1
ATOM 5366 N N . PHE B 1 306 ? 2.281 -5.781 3.311 1.00 16.27 306 PHE B N 1
ATOM 5367 C CA . PHE B 1 306 ? 0.865 -5.535 3.623 1.00 17.21 306 PHE B CA 1
ATOM 5368 C C . PHE B 1 306 ? 0.576 -4.061 3.834 1.00 17.00 306 PHE B C 1
ATOM 5369 O O . PHE B 1 306 ? -0.393 -3.703 4.499 1.00 18.41 306 PHE B O 1
ATOM 5377 N N . THR B 1 307 ? 1.414 -3.199 3.261 1.00 16.68 307 THR B N 1
ATOM 5378 C CA . THR B 1 307 ? 1.239 -1.767 3.432 1.00 16.53 307 THR B CA 1
ATOM 5379 C C . THR B 1 307 ? 1.265 -1.075 2.068 1.00 16.48 307 THR B C 1
ATOM 5380 O O . THR B 1 307 ? 0.384 -1.310 1.247 1.00 17.46 307 THR B O 1
ATOM 5384 N N . SER B 1 308 ? 2.268 -0.241 1.841 1.00 15.68 308 SER B N 1
ATOM 5385 C CA . SER B 1 308 ? 2.349 0.606 0.653 1.00 15.73 308 SER B CA 1
ATOM 5386 C C . SER B 1 308 ? 3.008 -0.079 -0.547 1.00 15.03 308 SER B C 1
ATOM 5387 O O . SER B 1 308 ? 3.531 -1.183 -0.448 1.00 15.27 308 SER B O 1
ATOM 5390 N N . HIS B 1 309 ? 2.984 0.589 -1.695 1.00 14.91 309 HIS B N 1
ATOM 5391 C CA . HIS B 1 309 ? 3.653 0.051 -2.865 1.00 14.45 309 HIS B CA 1
ATOM 5392 C C . HIS B 1 309 ? 5.158 0.255 -2.797 1.00 13.66 309 HIS B C 1
ATOM 5393 O O . HIS B 1 309 ? 5.881 -0.444 -3.470 1.00 13.49 309 HIS B O 1
ATOM 5400 N N . LEU B 1 310 ? 5.623 1.214 -1.993 1.00 13.54 310 LEU B N 1
ATOM 5401 C CA . LEU B 1 310 ? 7.052 1.328 -1.701 1.00 12.89 310 LEU B CA 1
ATOM 5402 C C . LEU B 1 310 ? 7.524 0.038 -1.001 1.00 13.10 310 LEU B C 1
ATOM 5403 O O . LEU B 1 310 ? 8.525 -0.579 -1.404 1.00 12.87 310 LEU B O 1
ATOM 5408 N N . ALA B 1 311 ? 6.792 -0.377 0.034 1.00 12.48 311 ALA B N 1
ATOM 5409 C CA . ALA B 1 311 ? 7.110 -1.602 0.740 1.00 12.82 311 ALA B CA 1
ATOM 5410 C C . ALA B 1 311 ? 6.946 -2.817 -0.187 1.00 12.91 311 ALA B C 1
ATOM 5411 O O . ALA B 1 311 ? 7.749 -3.733 -0.153 1.00 12.93 311 ALA B O 1
ATOM 5413 N N . LEU B 1 312 ? 5.907 -2.802 -1.017 1.00 12.83 312 LEU B N 1
ATOM 5414 C CA . LEU B 1 312 ? 5.678 -3.863 -1.993 1.00 13.10 312 LEU B CA 1
ATOM 5415 C C . LEU B 1 312 ? 6.821 -3.968 -2.996 1.00 13.07 312 LEU B C 1
ATOM 5416 O O . LEU B 1 312 ? 7.257 -5.068 -3.320 1.00 13.38 312 LEU B O 1
ATOM 5421 N N . SER B 1 313 ? 7.256 -2.832 -3.523 1.00 13.05 313 SER B N 1
ATOM 5422 C CA . SER B 1 313 ? 8.395 -2.815 -4.463 1.00 13.08 313 SER B CA 1
ATOM 5423 C C . SER B 1 313 ? 9.643 -3.415 -3.845 1.00 12.17 313 SER B C 1
ATOM 5424 O O . SER B 1 313 ? 10.265 -4.319 -4.421 1.00 12.67 313 SER B O 1
ATOM 5427 N N . ALA B 1 314 ? 9.998 -2.923 -2.661 1.00 12.45 314 ALA B N 1
ATOM 5428 C CA . ALA B 1 314 ? 11.090 -3.524 -1.894 1.00 12.42 314 ALA B CA 1
ATOM 5429 C C . ALA B 1 314 ? 10.924 -5.023 -1.682 1.00 12.60 314 ALA B C 1
ATOM 5430 O O . ALA B 1 314 ? 11.903 -5.771 -1.787 1.00 12.23 314 ALA B O 1
ATOM 5432 N N . SER B 1 315 ? 9.700 -5.457 -1.348 1.00 12.28 315 SER B N 1
ATOM 5433 C CA . SER B 1 315 ? 9.413 -6.868 -1.072 1.00 12.38 315 SER B CA 1
ATOM 5434 C C . SER B 1 315 ? 9.666 -7.791 -2.278 1.00 12.69 315 SER B C 1
ATOM 5435 O O . SER B 1 315 ? 9.968 -8.985 -2.108 1.00 12.44 315 SER B O 1
ATOM 5438 N N . LEU B 1 316 ? 9.566 -7.233 -3.486 1.00 12.52 316 LEU B N 1
ATOM 5439 C CA . LEU B 1 316 ? 9.697 -8.029 -4.724 1.00 12.41 316 LEU B CA 1
ATOM 5440 C C . LEU B 1 316 ? 11.142 -8.131 -5.209 1.00 12.20 316 LEU B C 1
ATOM 5441 O O . LEU B 1 316 ? 11.505 -9.078 -5.893 1.00 12.24 316 LEU B O 1
ATOM 5446 N N . GLN B 1 317 ? 11.957 -7.152 -4.853 1.00 12.77 317 GLN B N 1
ATOM 5447 C CA . GLN B 1 317 ? 13.355 -7.066 -5.337 1.00 13.52 317 GLN B CA 1
ATOM 5448 C C . GLN B 1 317 ? 14.186 -8.338 -5.110 1.00 13.40 317 GLN B C 1
ATOM 5449 O O . GLN B 1 317 ? 14.881 -8.775 -6.035 1.00 13.05 317 GLN B O 1
ATOM 5455 N N . PRO B 1 318 ? 14.111 -8.944 -3.890 1.00 13.86 318 PRO B N 1
ATOM 5456 C CA . PRO B 1 318 ? 14.944 -10.120 -3.536 1.00 13.71 318 PRO B CA 1
ATOM 5457 C C . PRO B 1 318 ? 14.649 -11.411 -4.289 1.00 13.44 318 PRO B C 1
ATOM 5458 O O . PRO B 1 318 ? 15.484 -12.325 -4.257 1.00 13.44 318 PRO B O 1
ATOM 5462 N N . PHE B 1 319 ? 13.479 -11.508 -4.935 1.00 13.12 319 PHE B N 1
ATOM 5463 C CA . PHE B 1 319 ? 13.216 -12.641 -5.836 1.00 12.83 319 PHE B CA 1
ATOM 5464 C C . PHE B 1 319 ? 12.797 -12.244 -7.242 1.00 13.71 319 PHE B C 1
ATOM 5465 O O . PHE B 1 319 ? 12.222 -13.059 -7.978 1.00 13.59 319 PHE B O 1
ATOM 5473 N N . ALA B 1 320 ? 13.098 -10.996 -7.616 1.00 13.93 320 ALA B N 1
ATOM 5474 C CA . ALA B 1 320 ? 12.730 -10.496 -8.946 1.00 14.60 320 ALA B CA 1
ATOM 5475 C C . ALA B 1 320 ? 13.192 -11.456 -10.067 1.00 15.30 320 ALA B C 1
ATOM 5476 O O . ALA B 1 320 ? 12.432 -11.750 -11.009 1.00 15.32 320 ALA B O 1
ATOM 5478 N N . GLY B 1 321 ? 14.424 -11.961 -9.934 1.00 15.07 321 GLY B N 1
ATOM 5479 C CA . GLY B 1 321 ? 15.038 -12.763 -10.977 1.00 15.54 321 GLY B CA 1
ATOM 5480 C C . GLY B 1 321 ? 14.769 -14.243 -10.893 1.00 15.40 321 GLY B C 1
ATOM 5481 O O . GLY B 1 321 ? 15.309 -15.000 -11.689 1.00 15.83 321 GLY B O 1
ATOM 5482 N N . LEU B 1 322 ? 13.961 -14.657 -9.911 1.00 15.37 322 LEU B N 1
ATOM 5483 C CA . LEU B 1 322 ? 13.576 -16.058 -9.751 1.00 15.16 322 LEU B CA 1
ATOM 5484 C C . LEU B 1 322 ? 12.233 -16.288 -10.444 1.00 15.67 322 LEU B C 1
ATOM 5485 O O . LEU B 1 322 ? 11.159 -16.163 -9.849 1.00 15.23 322 LEU B O 1
ATOM 5490 N N . GLU B 1 323 ? 12.314 -16.635 -11.720 1.00 15.86 323 GLU B N 1
ATOM 5491 C CA . GLU B 1 323 ? 11.127 -16.734 -12.561 1.00 16.86 323 GLU B CA 1
ATOM 5492 C C . GLU B 1 323 ? 10.093 -17.752 -12.049 1.00 16.30 323 GLU B C 1
ATOM 5493 O O . GLU B 1 323 ? 8.894 -17.458 -12.034 1.00 16.37 323 GLU B O 1
ATOM 5499 N N . ALA B 1 324 ? 10.568 -18.916 -11.606 1.00 16.22 324 ALA B N 1
ATOM 5500 C CA . ALA B 1 324 ? 9.693 -19.974 -11.092 1.00 16.88 324 ALA B CA 1
ATOM 5501 C C . ALA B 1 324 ? 9.002 -19.680 -9.737 1.00 16.80 324 ALA B C 1
ATOM 5502 O O . ALA B 1 324 ? 8.023 -20.353 -9.382 1.00 16.33 324 ALA B O 1
ATOM 5504 N N . ASP B 1 325 ? 9.513 -18.697 -8.993 1.00 16.61 325 ASP B N 1
ATOM 5505 C CA . ASP B 1 325 ? 8.902 -18.320 -7.710 1.00 16.78 325 ASP B CA 1
ATOM 5506 C C . ASP B 1 325 ? 7.818 -17.276 -8.037 1.00 15.97 325 ASP B C 1
ATOM 5507 O O . ASP B 1 325 ? 8.027 -16.067 -7.916 1.00 16.07 325 ASP B O 1
ATOM 5512 N N . ARG B 1 326 ? 6.668 -17.782 -8.476 1.00 15.63 326 ARG B N 1
ATOM 5513 C CA . ARG B 1 326 ? 5.773 -17.002 -9.320 1.00 16.39 326 ARG B CA 1
ATOM 5514 C C . ARG B 1 326 ? 4.642 -16.289 -8.600 1.00 16.25 326 ARG B C 1
ATOM 5515 O O . ARG B 1 326 ? 3.832 -15.632 -9.233 1.00 17.12 326 ARG B O 1
ATOM 5523 N N . ILE B 1 327 ? 4.555 -16.473 -7.296 1.00 15.51 327 ILE B N 1
ATOM 5524 C CA . ILE B 1 327 ? 3.474 -15.883 -6.506 1.00 15.31 327 ILE B CA 1
ATOM 5525 C C . ILE B 1 327 ? 4.067 -14.837 -5.583 1.00 14.58 327 ILE B C 1
ATOM 5526 O O . ILE B 1 327 ? 5.140 -15.043 -5.002 1.00 14.67 327 ILE B O 1
ATOM 5531 N N . CYS B 1 328 ? 3.363 -13.723 -5.437 1.00 15.07 328 CYS B N 1
ATOM 5532 C CA . CYS B 1 328 ? 3.790 -12.722 -4.487 1.00 14.78 328 CYS B CA 1
ATOM 5533 C C . CYS B 1 328 ? 2.602 -12.300 -3.643 1.00 14.85 328 CYS B C 1
ATOM 5534 O O . CYS B 1 328 ? 1.461 -12.348 -4.105 1.00 14.91 328 CYS B O 1
ATOM 5537 N N . GLU B 1 329 ? 2.871 -11.912 -2.405 1.00 13.86 329 GLU B N 1
ATOM 5538 C CA . GLU B 1 329 ? 1.857 -11.252 -1.602 1.00 14.55 329 GLU B CA 1
ATOM 5539 C C . GLU B 1 329 ? 1.631 -9.821 -2.122 1.00 14.84 329 GLU B C 1
ATOM 5540 O O . GLU B 1 329 ? 2.579 -9.133 -2.534 1.00 14.91 329 GLU B O 1
ATOM 5546 N N . TYR B 1 330 ? 0.380 -9.380 -2.063 1.00 14.87 330 TYR B N 1
ATOM 5547 C CA . TYR B 1 330 ? -0.010 -8.046 -2.528 1.00 15.71 330 TYR B CA 1
ATOM 5548 C C . TYR B 1 330 ? -0.917 -7.400 -1.472 1.00 15.86 330 TYR B C 1
ATOM 5549 O O . TYR B 1 330 ? -1.792 -8.074 -0.946 1.00 16.46 330 TYR B O 1
ATOM 5558 N N . PRO B 1 331 ? -0.689 -6.114 -1.140 1.00 16.62 331 PRO B N 1
ATOM 5559 C CA . PRO B 1 331 ? -1.543 -5.380 -0.176 1.00 17.23 331 PRO B CA 1
ATOM 5560 C C . PRO B 1 331 ? -2.906 -5.016 -0.795 1.00 17.72 331 PRO B C 1
ATOM 5561 O O . PRO B 1 331 ? -3.072 -3.927 -1.351 1.00 18.08 331 PRO B O 1
ATOM 5565 N N . ALA B 1 332 ? -3.853 -5.944 -0.705 1.00 18.34 332 ALA B N 1
ATOM 5566 C CA . ALA B 1 332 ? -5.087 -5.875 -1.490 1.00 19.91 332 ALA B CA 1
ATOM 5567 C C . ALA B 1 332 ? -6.054 -4.787 -1.001 1.00 20.66 332 ALA B C 1
ATOM 5568 O O . ALA B 1 332 ? -6.766 -4.198 -1.808 1.00 21.12 332 ALA B O 1
ATOM 5570 N N . ALA B 1 333 ? -6.078 -4.533 0.306 1.00 21.31 333 ALA B N 1
ATOM 5571 C CA . ALA B 1 333 ? -6.976 -3.522 0.848 1.00 21.96 333 ALA B CA 1
ATOM 5572 C C . ALA B 1 333 ? -6.367 -2.768 2.029 1.00 21.94 333 ALA B C 1
ATOM 5573 O O . ALA B 1 333 ? -6.818 -2.904 3.158 1.00 22.18 333 ALA B O 1
ATOM 5575 N N . PRO B 1 334 ? -5.338 -1.949 1.769 1.00 21.99 334 PRO B N 1
ATOM 5576 C CA . PRO B 1 334 ? -4.756 -1.261 2.914 1.00 21.43 334 PRO B CA 1
ATOM 5577 C C . PRO B 1 334 ? -5.417 0.079 3.224 1.00 21.01 334 PRO B C 1
ATOM 5578 O O . PRO B 1 334 ? -6.273 0.553 2.470 1.00 20.32 334 PRO B O 1
ATOM 5582 N N . GLN B 1 335 ? -4.989 0.691 4.322 1.00 20.11 335 GLN B N 1
ATOM 5583 C CA . GLN B 1 335 ? -5.459 2.013 4.692 1.00 20.30 335 GLN B CA 1
ATOM 5584 C C . GLN B 1 335 ? -5.020 3.055 3.668 1.00 19.94 335 GLN B C 1
ATOM 5585 O O . GLN B 1 335 ? -4.019 2.871 2.962 1.00 19.87 335 GLN B O 1
ATOM 5591 N N . GLN B 1 336 ? -5.763 4.156 3.615 1.00 19.18 336 GLN B N 1
ATOM 5592 C CA . GLN B 1 336 ? -5.479 5.244 2.687 1.00 19.16 336 GLN B CA 1
ATOM 5593 C C . GLN B 1 336 ? -4.048 5.754 2.815 1.00 18.33 336 GLN B C 1
ATOM 5594 O O . GLN B 1 336 ? -3.440 6.129 1.827 1.00 17.86 336 GLN B O 1
ATOM 5600 N N . LEU B 1 337 ? -3.507 5.748 4.031 1.00 18.37 337 LEU B N 1
ATOM 5601 C CA . LEU B 1 337 ? -2.110 6.126 4.232 1.00 17.95 337 LEU B CA 1
ATOM 5602 C C . LEU B 1 337 ? -1.186 5.336 3.279 1.00 17.84 337 LEU B C 1
ATOM 5603 O O . LEU B 1 337 ? -0.325 5.918 2.604 1.00 18.30 337 LEU B O 1
ATOM 5608 N N . ALA B 1 338 ? -1.378 4.022 3.232 1.00 18.04 338 ALA B N 1
ATOM 5609 C CA . ALA B 1 338 ? -0.505 3.133 2.454 1.00 18.26 338 ALA B CA 1
ATOM 5610 C C . ALA B 1 338 ? -0.609 3.426 0.957 1.00 18.45 338 ALA B C 1
ATOM 5611 O O . ALA B 1 338 ? 0.413 3.475 0.255 1.00 17.89 338 ALA B O 1
ATOM 5613 N N . LEU B 1 339 ? -1.836 3.656 0.483 1.00 19.22 339 LEU B N 1
ATOM 5614 C CA . LEU B 1 339 ? -2.051 4.046 -0.917 1.00 20.37 339 LEU B CA 1
ATOM 5615 C C . LEU B 1 339 ? -1.380 5.377 -1.239 1.00 20.09 339 LEU B C 1
ATOM 5616 O O . LEU B 1 339 ? -0.731 5.520 -2.284 1.00 20.72 339 LEU B O 1
ATOM 5621 N N . ASP B 1 340 ? -1.506 6.328 -0.317 1.00 19.98 340 ASP B N 1
ATOM 5622 C CA . ASP B 1 340 ? -1.071 7.703 -0.534 1.00 19.90 340 ASP B CA 1
ATOM 5623 C C . ASP B 1 340 ? 0.433 7.881 -0.496 1.00 19.56 340 ASP B C 1
ATOM 5624 O O . ASP B 1 340 ? 0.950 8.883 -0.991 1.00 19.24 340 ASP B O 1
ATOM 5629 N N . ILE B 1 341 ? 1.135 6.926 0.112 1.00 19.14 341 ILE B N 1
ATOM 5630 C CA . ILE B 1 341 ? 2.567 7.074 0.332 1.00 19.10 341 ILE B CA 1
ATOM 5631 C C . ILE B 1 341 ? 3.348 7.235 -0.976 1.00 18.74 341 ILE B C 1
ATOM 5632 O O . ILE B 1 341 ? 4.343 7.957 -1.015 1.00 18.54 341 ILE B O 1
ATOM 5637 N N . THR B 1 342 ? 2.898 6.567 -2.038 1.00 18.53 342 THR B N 1
ATOM 5638 C CA . THR B 1 342 ? 3.518 6.729 -3.355 1.00 18.82 342 THR B CA 1
ATOM 5639 C C . THR B 1 342 ? 2.561 7.414 -4.334 1.00 19.49 342 THR B C 1
ATOM 5640 O O . THR B 1 342 ? 1.350 7.164 -4.304 1.00 18.71 342 THR B O 1
ATOM 5644 N N . GLY B 1 343 ? 3.117 8.261 -5.201 1.00 20.06 343 GLY B N 1
ATOM 5645 C CA . GLY B 1 343 ? 2.335 8.950 -6.246 1.00 21.12 343 GLY B CA 1
ATOM 5646 C C . GLY B 1 343 ? 1.876 7.981 -7.317 1.00 21.77 343 GLY B C 1
ATOM 5647 O O . GLY B 1 343 ? 0.731 8.017 -7.758 1.00 21.95 343 GLY B O 1
ATOM 5648 N N . ASP B 1 344 ? 2.781 7.095 -7.721 1.00 21.54 344 ASP B N 1
ATOM 5649 C CA . ASP B 1 344 ? 2.468 6.060 -8.685 1.00 21.73 344 ASP B CA 1
ATOM 5650 C C . ASP B 1 344 ? 2.353 4.725 -7.948 1.00 21.05 344 ASP B C 1
ATOM 5651 O O . ASP B 1 344 ? 2.697 4.641 -6.769 1.00 20.62 344 ASP B O 1
ATOM 5656 N N . HIS B 1 345 ? 1.899 3.684 -8.645 1.00 20.06 345 HIS B N 1
ATOM 5657 C CA . HIS B 1 345 ? 1.739 2.358 -8.050 1.00 19.92 345 HIS B CA 1
ATOM 5658 C C . HIS B 1 345 ? 2.160 1.289 -9.030 1.00 19.60 345 HIS B C 1
ATOM 5659 O O . HIS B 1 345 ? 2.234 1.530 -10.233 1.00 20.06 345 HIS B O 1
ATOM 5666 N N . ILE B 1 346 ? 2.444 0.111 -8.494 1.00 18.88 346 ILE B N 1
ATOM 5667 C CA . ILE B 1 346 ? 2.758 -1.066 -9.280 1.00 18.31 346 ILE B CA 1
ATOM 5668 C C . ILE B 1 346 ? 1.437 -1.612 -9.855 1.00 18.58 346 ILE B C 1
ATOM 5669 O O . ILE B 1 346 ? 0.478 -1.866 -9.103 1.00 18.59 346 ILE B O 1
ATOM 5674 N N A ARG B 1 347 ? 1.410 -1.794 -11.175 0.60 18.52 347 ARG B N 1
ATOM 5675 N N B ARG B 1 347 ? 1.380 -1.769 -11.172 0.40 18.37 347 ARG B N 1
ATOM 5676 C CA A ARG B 1 347 ? 0.209 -2.227 -11.898 0.60 18.68 347 ARG B CA 1
ATOM 5677 C CA B ARG B 1 347 ? 0.163 -2.244 -11.828 0.40 18.33 347 ARG B CA 1
ATOM 5678 C C A ARG B 1 347 ? 0.415 -3.585 -12.574 0.60 18.03 347 ARG B C 1
ATOM 5679 C C B ARG B 1 347 ? 0.392 -3.556 -12.576 0.40 17.90 347 ARG B C 1
ATOM 5680 O O A ARG B 1 347 ? 1.516 -3.881 -13.048 0.60 17.87 347 ARG B O 1
ATOM 5681 O O B ARG B 1 347 ? 1.488 -3.795 -13.091 0.40 17.76 347 ARG B O 1
ATOM 5696 N N . PRO B 1 348 ? -0.654 -4.402 -12.661 1.00 17.61 348 PRO B N 1
ATOM 5697 C CA . PRO B 1 348 ? -0.510 -5.713 -13.303 1.00 17.45 348 PRO B CA 1
ATOM 5698 C C . PRO B 1 348 ? -0.294 -5.563 -14.800 1.00 17.68 348 PRO B C 1
ATOM 5699 O O . PRO B 1 348 ? -0.638 -4.516 -15.385 1.00 17.79 348 PRO B O 1
ATOM 5703 N N . ASP B 1 349 ? 0.312 -6.575 -15.397 1.00 17.45 349 ASP B N 1
ATOM 5704 C CA . ASP B 1 349 ? 0.448 -6.609 -16.848 1.00 18.33 349 ASP B CA 1
ATOM 5705 C C . ASP B 1 349 ? -0.795 -7.284 -17.431 1.00 18.58 349 ASP B C 1
ATOM 5706 O O . ASP B 1 349 ? -1.770 -7.521 -16.710 1.00 17.85 349 ASP B O 1
ATOM 5711 N N . ALA B 1 350 ? -0.745 -7.621 -18.712 1.00 19.51 350 ALA B N 1
ATOM 5712 C CA . ALA B 1 350 ? -1.889 -8.228 -19.393 1.00 20.31 350 ALA B CA 1
ATOM 5713 C C . ALA B 1 350 ? -2.242 -9.613 -18.838 1.00 20.54 350 ALA B C 1
ATOM 5714 O O . ALA B 1 350 ? -3.376 -10.058 -18.977 1.00 21.01 350 ALA B O 1
ATOM 5716 N N . GLU B 1 351 ? -1.279 -10.285 -18.203 1.00 20.42 351 GLU B N 1
ATOM 5717 C CA . GLU B 1 351 ? -1.518 -11.603 -17.586 1.00 20.38 351 GLU B CA 1
ATOM 5718 C C . GLU B 1 351 ? -1.882 -11.534 -16.087 1.00 19.78 351 GLU B C 1
ATOM 5719 O O . GLU B 1 351 ? -1.918 -12.563 -15.393 1.00 19.98 351 GLU B O 1
ATOM 5725 N N . GLY B 1 352 ? -2.145 -10.323 -15.605 1.00 18.67 352 GLY B N 1
ATOM 5726 C CA . GLY B 1 352 ? -2.433 -10.070 -14.209 1.00 18.40 352 GLY B CA 1
ATOM 5727 C C . GLY B 1 352 ? -1.224 -10.144 -13.292 1.00 18.38 352 GLY B C 1
ATOM 5728 O O . GLY B 1 352 ? -1.387 -10.264 -12.084 1.00 18.16 352 GLY B O 1
ATOM 5729 N N . LEU B 1 353 ? -0.015 -10.061 -13.857 1.00 18.11 353 LEU B N 1
ATOM 5730 C CA . LEU B 1 353 ? 1.220 -10.233 -13.068 1.00 17.48 353 LEU B CA 1
ATOM 5731 C C . LEU B 1 353 ? 1.861 -8.909 -12.757 1.00 16.84 353 LEU B C 1
ATOM 5732 O O . LEU B 1 353 ? 1.813 -7.983 -13.567 1.00 16.65 353 LEU B O 1
ATOM 5737 N N . ILE B 1 354 ? 2.449 -8.808 -11.569 1.00 16.21 354 ILE B N 1
ATOM 5738 C CA . ILE B 1 354 ? 3.211 -7.616 -11.205 1.00 15.55 354 ILE B CA 1
ATOM 5739 C C . ILE B 1 354 ? 4.674 -7.999 -11.031 1.00 15.83 354 ILE B C 1
ATOM 5740 O O . ILE B 1 354 ? 4.998 -9.169 -10.881 1.00 16.42 354 ILE B O 1
ATOM 5745 N N . ARG B 1 355 ? 5.553 -7.007 -11.035 1.00 15.77 355 ARG B N 1
ATOM 5746 C CA . ARG B 1 355 ? 6.969 -7.276 -10.885 1.00 15.74 355 ARG B CA 1
ATOM 5747 C C . ARG B 1 355 ? 7.680 -6.112 -10.206 1.00 15.17 355 ARG B C 1
ATOM 5748 O O . ARG B 1 355 ? 7.196 -4.966 -10.227 1.00 14.42 355 ARG B O 1
ATOM 5756 N N . ALA B 1 356 ? 8.831 -6.432 -9.609 1.00 14.32 356 ALA B N 1
ATOM 5757 C CA . ALA B 1 356 ? 9.755 -5.428 -9.090 1.00 14.46 356 ALA B CA 1
ATOM 5758 C C . ALA B 1 356 ? 9.998 -4.457 -10.247 1.00 14.75 356 ALA B C 1
ATOM 5759 O O . ALA B 1 356 ? 10.375 -4.911 -11.342 1.00 15.34 356 ALA B O 1
ATOM 5761 N N . PRO B 1 357 ? 9.705 -3.152 -10.043 1.00 15.29 357 PRO B N 1
ATOM 5762 C CA . PRO B 1 357 ? 9.725 -2.205 -11.166 1.00 15.56 357 PRO B CA 1
ATOM 5763 C C . PRO B 1 357 ? 11.013 -2.240 -12.005 1.00 16.64 357 PRO B C 1
ATOM 5764 O O . PRO B 1 357 ? 12.141 -2.253 -11.464 1.00 16.79 357 PRO B O 1
ATOM 5768 N N . GLU B 1 358 ? 10.816 -2.281 -13.320 1.00 17.19 358 GLU B N 1
ATOM 5769 C CA . GLU B 1 358 ? 11.901 -2.160 -14.291 1.00 17.60 358 GLU B CA 1
ATOM 5770 C C . GLU B 1 358 ? 12.144 -0.669 -14.472 1.00 17.93 358 GLU B C 1
ATOM 5771 O O . GLU B 1 358 ? 11.812 -0.066 -15.511 1.00 18.25 358 GLU B O 1
ATOM 5777 N N . ALA B 1 359 ? 12.701 -0.080 -13.415 1.00 17.67 359 ALA B N 1
ATOM 5778 C CA . ALA B 1 359 ? 12.923 1.351 -13.294 1.00 17.97 359 ALA B CA 1
ATOM 5779 C C . ALA B 1 359 ? 13.972 1.550 -12.167 1.00 18.41 359 ALA B C 1
ATOM 5780 O O . ALA B 1 359 ? 14.180 0.656 -11.347 1.00 18.31 359 ALA B O 1
ATOM 5782 N N . PRO B 1 360 ? 14.639 2.711 -12.134 1.00 18.78 360 PRO B N 1
ATOM 5783 C CA . PRO B 1 360 ? 15.735 2.932 -11.153 1.00 18.29 360 PRO B CA 1
ATOM 5784 C C . PRO B 1 360 ? 15.327 2.807 -9.668 1.00 18.08 360 PRO B C 1
ATOM 5785 O O . PRO B 1 360 ? 14.260 3.286 -9.271 1.00 17.44 360 PRO B O 1
ATOM 5789 N N . GLY B 1 361 ? 16.201 2.181 -8.870 1.00 17.24 361 GLY B N 1
ATOM 5790 C CA . GLY B 1 361 ? 15.961 1.998 -7.433 1.00 16.62 361 GLY B CA 1
ATOM 5791 C C . GLY B 1 361 ? 14.706 1.169 -7.192 1.00 15.85 361 GLY B C 1
ATOM 5792 O O . GLY B 1 361 ? 14.513 0.136 -7.820 1.00 15.95 361 GLY B O 1
ATOM 5793 N N . LEU B 1 362 ? 13.852 1.644 -6.296 1.00 15.86 362 LEU B N 1
ATOM 5794 C CA . LEU B 1 362 ? 12.600 0.954 -5.967 1.00 16.50 362 LEU B CA 1
ATOM 5795 C C . LEU B 1 362 ? 11.475 1.323 -6.954 1.00 17.35 362 LEU B C 1
ATOM 5796 O O . LEU B 1 362 ? 10.402 0.737 -6.915 1.00 16.54 362 LEU B O 1
ATOM 5801 N N . GLY B 1 363 ? 11.751 2.287 -7.838 1.00 18.46 363 GLY B N 1
ATOM 5802 C CA . GLY B 1 363 ? 10.925 2.525 -9.024 1.00 20.16 363 GLY B CA 1
ATOM 5803 C C . GLY B 1 363 ? 9.619 3.234 -8.747 1.00 21.10 363 GLY B C 1
ATOM 5804 O O . GLY B 1 363 ? 8.684 3.141 -9.539 1.00 21.22 363 GLY B O 1
ATOM 5805 N N . LEU B 1 364 ? 9.539 3.904 -7.606 1.00 21.80 364 LEU B N 1
ATOM 5806 C CA . LEU B 1 364 ? 8.321 4.604 -7.211 1.00 23.99 364 LEU B CA 1
ATOM 5807 C C . LEU B 1 364 ? 8.667 5.923 -6.582 1.00 25.17 364 LEU B C 1
ATOM 5808 O O . LEU B 1 364 ? 9.696 6.045 -5.914 1.00 26.15 364 LEU B O 1
ATOM 5813 N N . GLN B 1 365 ? 7.780 6.890 -6.791 1.00 26.60 365 GLN B N 1
ATOM 5814 C CA . GLN B 1 365 ? 7.903 8.235 -6.264 1.00 27.98 365 GLN B CA 1
ATOM 5815 C C . GLN B 1 365 ? 7.138 8.345 -4.958 1.00 27.30 365 GLN B C 1
ATOM 5816 O O . GLN B 1 365 ? 5.933 8.120 -4.933 1.00 27.64 365 GLN B O 1
ATOM 5822 N N . VAL B 1 366 ? 7.832 8.692 -3.875 1.00 27.03 366 VAL B N 1
ATOM 5823 C CA . VAL B 1 366 ? 7.162 8.948 -2.600 1.00 26.84 366 VAL B CA 1
ATOM 5824 C C . VAL B 1 366 ? 6.501 10.335 -2.641 1.00 26.82 366 VAL B C 1
ATOM 5825 O O . VAL B 1 366 ? 7.140 11.312 -2.995 1.00 26.47 366 VAL B O 1
ATOM 5829 N N . ALA B 1 367 ? 5.229 10.403 -2.259 1.00 27.11 367 ALA B N 1
ATOM 5830 C CA . ALA B 1 367 ? 4.432 11.636 -2.367 1.00 27.77 367 ALA B CA 1
ATOM 5831 C C . ALA B 1 367 ? 4.539 12.577 -1.155 1.00 28.46 367 ALA B C 1
ATOM 5832 O O . ALA B 1 367 ? 3.937 12.333 -0.124 1.00 28.41 367 ALA B O 1
ATOM 5834 N N . ALA B 1 368 ? 5.280 13.670 -1.301 1.00 30.59 368 ALA B N 1
ATOM 5835 C CA . ALA B 1 368 ? 5.302 14.774 -0.303 1.00 32.16 368 ALA B CA 1
ATOM 5836 C C . ALA B 1 368 ? 3.952 15.110 0.371 1.00 33.33 368 ALA B C 1
ATOM 5837 O O . ALA B 1 368 ? 3.928 15.386 1.571 1.00 33.93 368 ALA B O 1
ATOM 5839 N N . SER B 1 369 ? 2.852 15.086 -0.398 1.00 33.78 369 SER B N 1
ATOM 5840 C CA . SER B 1 369 ? 1.486 15.255 0.122 1.00 34.62 369 SER B CA 1
ATOM 5841 C C . SER B 1 369 ? 1.021 14.219 1.171 1.00 35.24 369 SER B C 1
ATOM 5842 O O . SER B 1 369 ? 0.157 14.520 1.982 1.00 35.75 369 SER B O 1
ATOM 5845 N N . ALA B 1 370 ? 1.541 12.993 1.112 1.00 35.65 370 ALA B N 1
ATOM 5846 C CA . ALA B 1 370 ? 1.294 12.007 2.173 1.00 36.10 370 ALA B CA 1
ATOM 5847 C C . ALA B 1 370 ? 2.039 12.458 3.423 1.00 35.80 370 ALA B C 1
ATOM 5848 O O . ALA B 1 370 ? 1.446 12.596 4.497 1.00 36.21 370 ALA B O 1
ATOM 5850 N N . LEU B 1 371 ? 3.332 12.712 3.270 1.00 35.89 371 LEU B N 1
ATOM 5851 C CA . LEU B 1 371 ? 4.130 13.313 4.345 1.00 36.31 371 LEU B CA 1
ATOM 5852 C C . LEU B 1 371 ? 3.329 14.321 5.197 1.00 35.82 371 LEU B C 1
ATOM 5853 O O . LEU B 1 371 ? 3.287 14.182 6.416 1.00 36.41 371 LEU B O 1
ATOM 5858 N N . ARG B 1 372 ? 2.660 15.289 4.568 1.00 34.54 372 ARG B N 1
ATOM 5859 C CA . ARG B 1 372 ? 2.029 16.374 5.324 1.00 33.74 372 ARG B CA 1
ATOM 5860 C C . ARG B 1 372 ? 0.758 15.963 6.076 1.00 31.94 372 ARG B C 1
ATOM 5861 O O . ARG B 1 372 ? 0.642 16.194 7.270 1.00 31.95 372 ARG B O 1
ATOM 5869 N N A ARG B 1 373 ? -0.166 15.340 5.353 0.50 31.27 373 ARG B N 1
ATOM 5870 N N B ARG B 1 373 ? -0.164 15.322 5.368 0.50 31.34 373 ARG B N 1
ATOM 5871 C CA A ARG B 1 373 ? -1.452 14.877 5.874 0.50 30.27 373 ARG B CA 1
ATOM 5872 C CA B ARG B 1 373 ? -1.455 14.910 5.915 0.50 30.42 373 ARG B CA 1
ATOM 5873 C C A ARG B 1 373 ? -1.334 13.946 7.083 0.50 29.27 373 ARG B C 1
ATOM 5874 C C B ARG B 1 373 ? -1.354 13.927 7.083 0.50 29.35 373 ARG B C 1
ATOM 5875 O O A ARG B 1 373 ? -2.102 14.052 8.047 0.50 28.97 373 ARG B O 1
ATOM 5876 O O B ARG B 1 373 ? -2.161 13.974 8.018 0.50 29.00 373 ARG B O 1
ATOM 5891 N N . TYR B 1 374 ? -0.374 13.027 7.017 1.00 28.20 374 TYR B N 1
ATOM 5892 C CA . TYR B 1 374 ? -0.293 11.923 7.967 1.00 26.37 374 TYR B CA 1
ATOM 5893 C C . TYR B 1 374 ? 0.807 12.067 9.022 1.00 25.21 374 TYR B C 1
ATOM 5894 O O . TYR B 1 374 ? 0.956 11.215 9.906 1.00 24.26 374 TYR B O 1
ATOM 5903 N N . LEU B 1 375 ? 1.575 13.141 8.910 1.00 24.07 375 LEU B N 1
ATOM 5904 C CA . LEU B 1 375 ? 2.772 13.313 9.732 1.00 23.98 375 LEU B CA 1
ATOM 5905 C C . LEU B 1 375 ? 2.424 13.377 11.227 1.00 23.26 375 LEU B C 1
ATOM 5906 O O . LEU B 1 375 ? 1.518 14.107 11.631 1.00 22.74 375 LEU B O 1
ATOM 5911 N N . VAL B 1 376 ? 3.138 12.588 12.030 1.00 22.86 376 VAL B N 1
ATOM 5912 C CA . VAL B 1 376 ? 2.953 12.618 13.480 1.00 22.40 376 VAL B CA 1
ATOM 5913 C C . VAL B 1 376 ? 4.030 13.522 14.062 1.00 22.89 376 VAL B C 1
ATOM 5914 O O . VAL B 1 376 ? 5.218 13.257 13.873 1.00 22.59 376 VAL B O 1
ATOM 5918 N N . GLU B 1 377 ? 3.612 14.578 14.765 1.00 23.04 377 GLU B N 1
ATOM 5919 C CA . GLU B 1 377 ? 4.546 15.472 15.433 1.00 24.16 377 GLU B CA 1
ATOM 5920 C C . GLU B 1 377 ? 5.192 14.767 16.622 1.00 23.07 377 GLU B C 1
ATOM 5921 O O . GLU B 1 377 ? 4.526 14.391 17.574 1.00 23.51 377 GLU B O 1
ATOM 5927 N N . THR B 1 378 ? 6.494 14.579 16.535 1.00 22.82 378 THR B N 1
ATOM 5928 C CA . THR B 1 378 ? 7.235 13.714 17.451 1.00 22.78 378 THR B CA 1
ATOM 5929 C C . THR B 1 378 ? 8.479 14.447 17.911 1.00 22.96 378 THR B C 1
ATOM 5930 O O . THR B 1 378 ? 9.231 14.980 17.087 1.00 23.03 378 THR B O 1
ATOM 5934 N N . GLU B 1 379 ? 8.699 14.494 19.225 1.00 23.31 379 GLU B N 1
ATOM 5935 C CA . GLU B 1 379 ? 9.997 14.942 19.730 1.00 23.96 379 GLU B CA 1
ATOM 5936 C C . GLU B 1 379 ? 10.526 14.168 20.942 1.00 23.13 379 GLU B C 1
ATOM 5937 O O . GLU B 1 379 ? 9.760 13.712 21.790 1.00 22.81 379 GLU B O 1
ATOM 5943 N N . ILE B 1 380 ? 11.845 13.987 20.958 1.00 22.11 380 ILE B N 1
ATOM 5944 C CA . ILE B 1 380 ? 12.541 13.305 22.044 1.00 21.25 380 ILE B CA 1
ATOM 5945 C C . ILE B 1 380 ? 13.664 14.224 22.536 1.00 21.07 380 ILE B C 1
ATOM 5946 O O . ILE B 1 380 ? 14.460 14.737 21.748 1.00 20.95 380 ILE B O 1
ATOM 5951 N N . ARG B 1 381 ? 13.701 14.445 23.841 1.00 21.50 381 ARG B N 1
ATOM 5952 C CA . ARG B 1 381 ? 14.742 15.263 24.466 1.00 21.88 381 ARG B CA 1
ATOM 5953 C C . ARG B 1 381 ? 15.460 14.415 25.500 1.00 21.87 381 ARG B C 1
ATOM 5954 O O . ARG B 1 381 ? 14.821 13.651 26.231 1.00 20.73 381 ARG B O 1
ATOM 5962 N N . ILE B 1 382 ? 16.782 14.569 25.546 1.00 22.13 382 ILE B N 1
ATOM 5963 C CA . ILE B 1 382 ? 17.636 13.976 26.579 1.00 22.89 382 ILE B CA 1
ATOM 5964 C C . ILE B 1 382 ? 18.451 15.127 27.165 1.00 23.91 382 ILE B C 1
ATOM 5965 O O . ILE B 1 382 ? 19.046 15.888 26.417 1.00 23.86 382 ILE B O 1
ATOM 5970 N N . GLY B 1 383 ? 18.445 15.259 28.493 1.00 24.83 383 GLY B N 1
ATOM 5971 C CA . GLY B 1 383 ? 19.125 16.366 29.178 1.00 25.97 383 GLY B CA 1
ATOM 5972 C C . GLY B 1 383 ? 18.711 17.752 28.709 1.00 27.07 383 GLY B C 1
ATOM 5973 O O . GLY B 1 383 ? 19.556 18.633 28.571 1.00 27.57 383 GLY B O 1
ATOM 5974 N N . GLY B 1 384 ? 17.414 17.937 28.455 1.00 27.44 384 GLY B N 1
ATOM 5975 C CA . GLY B 1 384 ? 16.884 19.196 27.949 1.00 28.15 384 GLY B CA 1
ATOM 5976 C C . GLY B 1 384 ? 17.032 19.428 26.449 1.00 28.32 384 GLY B C 1
ATOM 5977 O O . GLY B 1 384 ? 16.372 20.294 25.885 1.00 28.87 384 GLY B O 1
ATOM 5978 N N . GLN B 1 385 ? 17.880 18.646 25.795 1.00 28.20 385 GLN B N 1
ATOM 5979 C CA . GLN B 1 385 ? 18.212 18.888 24.394 1.00 28.11 385 GLN B CA 1
ATOM 5980 C C . GLN B 1 385 ? 17.511 17.921 23.442 1.00 26.80 385 GLN B C 1
ATOM 5981 O O . GLN B 1 385 ? 17.486 16.704 23.685 1.00 25.13 385 GLN B O 1
ATOM 5987 N N . LEU B 1 386 ? 16.951 18.474 22.360 1.00 25.48 386 LEU B N 1
ATOM 5988 C CA . LEU B 1 386 ? 16.320 17.668 21.311 1.00 24.87 386 LEU B CA 1
ATOM 5989 C C . LEU B 1 386 ? 17.312 16.705 20.687 1.00 23.91 386 LEU B C 1
ATOM 5990 O O . LEU B 1 386 ? 18.379 17.112 20.231 1.00 24.05 386 LEU B O 1
ATOM 5995 N N . ILE B 1 387 ? 16.963 15.424 20.673 1.00 22.96 387 ILE B N 1
ATOM 5996 C CA . ILE B 1 387 ? 17.755 14.445 19.913 1.00 22.01 387 ILE B CA 1
ATOM 5997 C C . ILE B 1 387 ? 16.945 13.926 18.718 1.00 21.75 387 ILE B C 1
ATOM 5998 O O . ILE B 1 387 ? 17.477 13.279 17.844 1.00 21.45 387 ILE B O 1
ATOM 6003 N N . TYR B 1 388 ? 15.649 14.205 18.709 1.00 22.24 388 TYR B N 1
ATOM 6004 C CA . TYR B 1 388 ? 14.811 13.946 17.545 1.00 23.07 388 TYR B CA 1
ATOM 6005 C C . TYR B 1 388 ? 13.641 14.914 17.506 1.00 23.99 388 TYR B C 1
ATOM 6006 O O . TYR B 1 388 ? 12.947 15.118 18.498 1.00 23.24 388 TYR B O 1
ATOM 6015 N N . ARG B 1 389 ? 13.430 15.487 16.331 1.00 26.03 389 ARG B N 1
ATOM 6016 C CA . ARG B 1 389 ? 12.245 16.275 16.044 1.00 28.32 389 ARG B CA 1
ATOM 6017 C C . ARG B 1 389 ? 11.765 15.867 14.650 1.00 28.53 389 ARG B C 1
ATOM 6018 O O . ARG B 1 389 ? 12.574 15.543 13.786 1.00 28.52 389 ARG B O 1
ATOM 6026 N N . THR B 1 390 ? 10.455 15.861 14.459 1.00 29.62 390 THR B N 1
ATOM 6027 C CA . THR B 1 390 ? 9.831 15.662 13.153 1.00 31.30 390 THR B CA 1
ATOM 6028 C C . THR B 1 390 ? 10.509 16.511 12.058 1.00 31.97 390 THR B C 1
ATOM 6029 O O . THR B 1 390 ? 10.677 17.713 12.225 1.00 32.11 390 THR B O 1
ATOM 6033 N N . PRO B 1 391 ? 10.930 15.878 10.946 1.00 32.82 391 PRO B N 1
ATOM 6034 C CA . PRO B 1 391 ? 11.514 16.659 9.848 1.00 34.37 391 PRO B CA 1
ATOM 6035 C C . PRO B 1 391 ? 10.418 17.289 8.961 1.00 35.85 391 PRO B C 1
ATOM 6036 O O . PRO B 1 391 ? 9.253 17.312 9.355 1.00 35.48 391 PRO B O 1
ATOM 6040 N N . GLN B 1 392 ? 10.789 17.792 7.780 1.00 38.79 392 GLN B N 1
ATOM 6041 C CA . GLN B 1 392 ? 9.801 18.182 6.745 1.00 40.57 392 GLN B CA 1
ATOM 6042 C C . GLN B 1 392 ? 9.907 17.360 5.455 1.00 41.17 392 GLN B C 1
ATOM 6043 O O . GLN B 1 392 ? 11.001 17.147 4.911 1.00 42.19 392 GLN B O 1
#

Sequence (784 aa):
SLKIDDAVDLFYLSMPEEVTDAADGSQDALLVRVAAGGHIGWGECEAAPLPSIAAFVCPKSHGVCRPVSSDSVLGQRLDGPDDIARIAALVGYNSMDLLLQAPHMLSGIEMALWDLLGRRLSAPAWALLGYSSASHGKRPYASLLFGDTPQETLERARRAARRRDGFAAVVKFGWGPIGRGTVAADADQIMAAREGLGPDGDLMVDVGQIFGEDVEAAAARLPTLDAAGVLWLEEPFDAGALAAHAALAGRGARVRIAGGEAAHNFHMAQHLMDYGRIGFIQIDCGRIGGLGPAKRVADAAQARGITYVNHTFTSHLALSASLQPFAGLEADRICEYPAAPQQLALDITGDHIRRPDAEGLIRAPEAPGLGLQVAASALRRYLVEEETEIRIGGQLIYRTTPQQLESLKIDDAVDLFYLSMPEVTDAADGSQDALLLVRVAAGGHIGWGECEAAPLPSIAAFVCPKSHGVCRPVSSDDSVLGQRLDGPDDIARIAALVGYYNSMDLLQAPHMLSGIEMALWDLLGRRRLSAPAWALLGYSASHGKKRPYASLLFGDTPQQETLERARAARRDGFAAVKFGWGPIGRGTVAADADQIMAAREGLGPDGDLMVDVGQIFGEDVEAAAARLPTLDAAGVLLWLEEPFDAGALAAHAALAGRGARVRRIAGGEAAHNFHMAQHLMDYGRRIGFIQIDCGRIGGLGPAKRVADAAQARGITYVNHTFTSHLALSASLQPFAGLEADRICEYPAAPQQLALDITGDHIRRPDAEGLIRAPEAPGLGLQVAASALRRRYLVETEIRIGGQLIYRTPQ

B-factor: mean 21.28, std 8.08, range [7.49, 63.39]

Secondary structure (DSSP, 8-state):
--BEEEEEEEEEE-SS--SSS-GGGEEEEEEEEETTEEEEEEE-S-HHHHHHHHHPPPSBTTB--GGGGTTT-B-SSHHHHHHHHHHHHHHTTT-TTHHHHHHHHHHHHHHHHHHHHT-BHHHHTT-S----BEEEEEEEPPSSHHHHHHHHHHHHHTT-SEEEEESTTTTSS-HHHHHHHHHHHHHHH-SSSEEEEE-TTTTTT-HHHHHTTHHHHHHTT-SEEE--S-TT-HHHHHHHHTT--SSEEEE-TT-SSHHHHHHHHHHS--SEEEE-HHHHTSHHHHHHHHHHHHHHTPEEEE---S-HHHHHHHHGGGTT-TT--EEEEESS--HHHHHTBSS-----TTS-B-S-SSSBTS-PBPHHHHHHHBPPEEEEETTEEEEEPPPP-/--BEEEEEEEEEE-SS--SSS-GGGEEEEEEEEETTEEEEEEESS-HHHHHHHHHPPPSBTTB--GGGGTTT-B-SSHHHHHHHHHHHHHHTTT-TTHHHHHHHHHHHHHHHHHHHTT-BHHHHTT-S----BEEEEEEEPPSSHHHHHHHHHHHHHTT-SEEEEESTTTTSS-HHHHHHHHHHHHHHH-SSSEEEEE-TTTTTT-HHHHHTTHHHHHHTT--EEE--S-TT-HHHHHHHHTT--SSEEEE-TT--SHHHHHIIIIIS--SEEEE-HHHHTSHHHHHHHHHHHHHHTPEEEE---S-HHHHHHHHGGGTT-TT--EEE---S--HHHHHTBSS-----TTS-B-S-SSSBT---B-HHHHHHHB--EEEEETTEEEEE---

Solvent-accessible surface area: 27248 Å² total; per-residue (Å²): 123,22,91,2,91,32,17,40,3,1,4,0,21,37,110,131,34,78,78,41,17,6,8,2,4,7,5,0,0,0,63,0,18,0,48,74,70,49,0,24,0,4,1,20,11,1,1,0,0,0,0,0,0,8,29,3,46,60,3,14,3,22,3,54,10,0,18,73,0,0,84,44,36,114,0,83,13,46,124,22,2,68,98,0,21,69,56,2,45,139,11,2,113,30,2,17,0,5,31,8,0,17,0,0,0,4,1,0,0,18,2,0,0,0,86,108,88,90,21,18,0,21,40,38,21,61,27,116,33,5,46,10,1,96,15,1,0,1,14,31,4,0,118,64,50,103,78,0,22,85,95,0,130,53,5,121,187,114,63,37,59,8,0,3,0,2,26,35,45,4,11,141,50,86,48,67,51,2,24,84,8,2,70,8,0,41,128,5,2,5,113,133,16,69,0,1,0,6,5,0,21,40,14,20,71,75,26,108,29,0,13,48,16,11,95,15,1,26,83,3,35,6,61,0,1,0,7,0,1,45,31,14,5,6,57,13,4,23,46,2,28,44,109,69,34,162,8,113,5,0,1,9,9,22,4,18,63,16,38,55,0,36,18,7,10,70,54,0,144,9,10,12,0,2,0,8,0,4,13,3,2,0,0,28,33,0,37,121,0,0,72,12,0,88,90,89,70,23,37,0,0,0,14,1,33,6,0,6,0,14,0,0,0,2,0,0,0,0,1,21,25,92,80,12,119,42,0,3,36,5,36,70,26,59,90,0,2,67,38,2,3,54,69,50,10,152,81,52,104,119,25,40,4,63,2,16,112,45,55,0,0,12,15,100,14,17,62,84,1,8,136,183,14,27,22,91,0,42,0,71,26,53,49,131,58,54,19,135,20,18,168,55,191,123,15,114,2,92,31,17,36,2,0,4,0,20,35,125,144,35,70,72,53,96,36,12,1,4,9,5,0,0,0,52,0,13,0,48,66,64,69,0,30,0,4,3,17,16,2,2,0,0,0,0,0,0,8,29,2,44,58,2,8,2,4,2,48,19,0,19,71,0,0,84,44,33,120,0,71,17,47,124,21,3,67,73,0,21,70,58,3,46,51,12,3,42,21,2,16,0,3,33,10,0,16,0,0,0,2,1,0,1,14,1,0,0,0,89,100,86,89,18,22,0,23,38,35,19,60,26,117,34,4,48,13,1,64,17,1,2,61,44,98,1,0,117,57,35,120,70,0,29,82,84,0,92,36,7,128,172,117,64,33,41,0,0,6,0,4,122,23,42,4,11,158,51,88,62,66,49,2,28,82,7,2,93,8,0,37,111,1,3,4,112,133,12,11,0,0,0,12,6,10,59,56,13,20,104,75,26,112,28,0,14,42,16,13,96,17,0,21,80,2,36,5,56,0,1,1,23,0,1,51,70,10,10,6,70,12,4,30,46,3,37,65,111,70,35,178,7,100,4,0,3,5,38,61,5,20,48,16,12,65,0,35,23,21,1,34,45,0,144,2,0,21,0,2,0,4,2,5,19,3,2,0,0,26,29,0,34,100,0,0,73,12,0,91,86,90,61,12,36,0,1,0,19,3,49,4,0,7,0,11,0,0,0,2,0,0,0,0,0,22,25,117,94,8,102,10,0,5,48,9,44,95,24,59,86,1,2,65,40,1,4,45,65,72,15,204,85,52,102,126,35,45,3,71,1,17,120,35,55,0,0,14,10,102,15,11,65,83,1,14,197,187,8,42,23,100,5,35,0,70,28,50,44,126,56,56,19,150,13,20,169